Protein AF-0000000065976090 (afdb_homodimer)

Foldseek 3Di:
DDDDDFDLDLVVQVVQLVPQPLNVLQQQFDDDPLFAEFQLLPFNTFGVLLVVLLVQLVVLCVPPPVCLCPDGPQRQVCNQLVLLQLQCQQAQHHSLFKGFAAFQLVQLLFVCLFQQDADDLQHAEEEAPQADVSNVVSNQVSSVVVVHHCVPRYHHQYDPVSQDDDLVSSLVPLDLNHAEYEYECARSFQQFGDPLLVSLVSCVVSPHAYEYECAQFRLWAGHNCVNSVHAKYKYQCRRNLVLHVRATIMMGGHLVCLPTQTSQFALQQADSVCSVVPDPDGHGDSGNSNSHHDRGPRSSHRSSVSSSVSCVVCDNVSQNVQLLVLVLSLVVNCCVLVVPQAKDWSYDPDSVTGTQKTKIFDQLQALLQVQLVVSNYHWDDDPPGITIGGQGSNNHGSSSSSVSSVSSSCCRVVVVSVVDDSDHDPHD/DDDDDFDLDLVVQVVQLVPQPLNVLQQQFDDDPLFAEFQLLPFNTFGVLLVVLLVQLVVLCVPPPVCLCPDGPQRQVCNQLVLLQLQCQQAQHHSLFKGFAAFQLVQLLFVCLFQQDADDLQHAEEEAPQADVSNVVSNQVSSVVVVHHNVPRYHHQYDPVSQDDDLVSSLVPLDLNHAEYEYECARSFQQFGDPLLVSLVSCVVSPHAYEYECAQFRLWAGHNCVNSVHAKYKYQCRRNLVLHDRATIMMGGHLVCLPTQTSQFALQQADPVCSVVPDPDGHGDSGNSNSHHDRGPRSSHRSSVSSSVSCVVCDNVSQNVQLLVLVLSLVVNCCVLVVPQAKDWSYDPDSVTGTQKTKIFDQLQALLQVQLVVSNYHWDDDPPGITIGGQGSSNHGSSSSSVSSVSSSCCRVVVVSVVDDSDHDPHD

Solvent-accessible surface area (backbone atoms only — not comparable to full-atom values): 42527 Å² total; per-residue (Å²): 122,71,77,71,76,90,58,89,47,73,66,48,24,50,52,42,45,72,50,39,88,51,55,75,48,32,77,41,41,56,69,49,84,83,48,45,76,20,31,25,75,70,34,21,54,44,29,55,50,14,51,50,35,30,53,50,52,52,46,34,40,44,66,44,42,70,50,23,42,78,35,73,97,70,25,52,74,53,39,38,54,52,50,7,37,69,45,12,72,52,42,28,45,56,44,56,21,20,22,45,40,58,29,40,45,52,40,49,43,34,52,46,52,45,64,57,70,65,52,91,70,20,53,19,36,38,40,46,68,79,57,63,34,34,61,48,34,26,51,38,25,55,36,41,52,60,75,43,56,39,89,78,30,50,44,56,43,73,47,91,77,80,51,52,76,54,68,66,58,52,59,68,65,65,46,84,35,42,38,30,35,49,40,58,39,20,41,83,66,15,14,32,43,53,65,59,50,61,52,34,50,56,32,50,74,71,72,23,53,39,31,32,38,28,46,53,27,48,72,44,41,77,42,51,36,68,79,34,62,46,46,34,35,31,21,49,27,17,13,59,41,22,15,34,68,34,14,43,4,35,39,38,36,35,71,93,53,41,86,58,69,52,28,51,31,20,54,41,7,28,24,68,90,52,48,62,68,63,52,72,66,82,54,59,25,83,37,29,50,20,64,25,29,33,68,61,40,44,52,16,42,26,15,37,58,26,29,49,51,51,47,66,73,60,33,56,67,57,42,28,53,45,27,54,51,56,50,49,50,47,52,51,43,44,58,69,71,38,63,90,70,67,61,42,76,48,38,52,84,51,70,93,29,39,46,51,44,44,19,37,31,28,94,53,17,38,9,43,44,52,38,36,42,76,71,29,31,37,54,38,44,41,81,88,28,28,35,32,39,12,62,41,49,55,67,47,50,43,48,54,50,53,51,50,51,51,50,51,42,47,34,60,76,68,48,51,25,71,83,43,64,75,55,78,60,66,78,84,119,70,79,72,76,89,58,90,47,72,68,48,24,49,52,42,44,72,48,39,89,52,55,75,48,32,76,41,42,55,69,48,86,82,49,46,74,20,31,27,75,72,33,22,56,44,29,55,49,14,51,49,35,30,53,50,54,53,47,33,39,47,67,44,41,69,50,23,41,77,35,73,98,70,26,53,74,53,40,37,54,52,49,7,37,68,46,11,71,51,43,28,44,56,42,54,20,21,20,44,39,59,29,39,47,51,41,48,42,34,52,46,51,46,64,58,70,67,51,90,70,19,53,20,37,39,40,47,68,80,56,65,32,36,61,49,34,25,53,38,24,55,35,41,52,59,75,43,56,39,90,79,31,50,44,55,43,74,47,92,78,81,51,53,74,54,66,66,60,51,58,68,63,65,46,86,36,40,38,31,36,49,41,57,37,20,40,84,66,16,13,31,42,53,63,58,49,60,53,34,50,57,32,50,74,70,72,22,54,38,32,34,38,28,45,53,26,47,72,44,42,77,43,51,35,68,80,35,62,47,47,32,36,33,22,48,27,15,13,59,41,21,16,34,70,34,14,44,3,35,40,37,35,35,71,93,53,41,84,58,70,52,27,51,31,20,54,42,7,28,23,67,89,50,47,63,69,62,52,71,67,83,54,60,24,82,36,30,50,20,64,24,30,33,68,60,40,44,53,16,41,25,15,36,59,26,28,50,52,50,48,66,72,61,31,57,68,56,41,28,55,44,27,53,51,56,50,48,51,47,51,50,42,44,58,68,70,36,62,90,69,66,63,42,77,48,37,53,80,52,70,93,29,39,46,50,42,42,18,35,30,28,96,53,18,39,9,42,43,52,39,36,42,75,71,28,31,38,56,36,45,41,81,87,29,27,35,33,40,11,62,40,49,55,65,47,50,43,49,54,49,54,50,50,52,53,50,51,41,48,35,61,75,68,48,49,25,72,82,42,65,76,54,77,61,65,79,89

Sequence (856 aa):
MYKEPFQPTYEYALECDKHDELKDFQTEFYKKEGTIYLDGNSLGLLSKRAEKSLLTLLDSWKEYGIDGWTEGEHPWFFLSEKLGELTAPLIGALPEESIVTGSTTTNIHQVIATFYEPKGIRTKILADELTFPSDIYALQSQIRLKGLDPDEHLVRVKSRDGRTLSEDDIIQAMTDDIALILLPSVLYRSGQILDMKRLTAEAHERGIHIGFDLCHSIGSIPHHFKEWDVDFAIWCNYKYLNAGPGGVAGLYVNKKHFNRLPGLSGWFSSRKDKQFDMEHTLTAADHAGAYQIGTPHILSTAPLIGSLEIFKDAGIERLREKSLHITRYMLNLIDHELKDFGFAIGNPLEDEKRGGHIYLEHAEAARICKALKANGVIPDFRAPNGVRLAPVALYNTYEEVWQSVMILKKIMKDEEYKQFENKREVVAMYKEPFQPTYEYALECDKHDELKDFQTEFYKKEGTIYLDGNSLGLLSKRAEKSLLTLLDSWKEYGIDGWTEGEHPWFFLSEKLGELTAPLIGALPEESIVTGSTTTNIHQVIATFYEPKGIRTKILADELTFPSDIYALQSQIRLKGLDPDEHLVRVKSRDGRTLSEDDIIQAMTDDIALILLPSVLYRSGQILDMKRLTAEAHERGIHIGFDLCHSIGSIPHHFKEWDVDFAIWCNYKYLNAGPGGVAGLYVNKKHFNRLPGLSGWFSSRKDKQFDMEHTLTAADHAGAYQIGTPHILSTAPLIGSLEIFKDAGIERLREKSLHITRYMLNLIDHELKDFGFAIGNPLEDEKRGGHIYLEHAEAARICKALKANGVIPDFRAPNGVRLAPVALYNTYEEVWQSVMILKKIMKDEEYKQFENKREVVA

Organism: Bacillus thuringiensis subsp. konkukian (strain 97-27) (NCBI:txid281309)

Structure (mmCIF, N/CA/C/O backbone):
data_AF-0000000065976090-model_v1
#
loop_
_entity.id
_entity.type
_entity.pdbx_description
1 polymer Kynureninase
#
loop_
_atom_site.group_PDB
_atom_site.id
_atom_site.type_symbol
_atom_site.label_atom_id
_atom_site.label_alt_id
_atom_site.label_comp_id
_atom_site.label_asym_id
_atom_site.label_entity_id
_atom_site.label_seq_id
_atom_site.pdbx_PDB_ins_code
_atom_site.Cartn_x
_atom_site.Cartn_y
_atom_site.Cartn_z
_atom_site.occupancy
_atom_site.B_iso_or_equiv
_atom_site.auth_seq_id
_atom_site.auth_comp_id
_atom_site.auth_asym_id
_atom_site.auth_atom_id
_atom_site.pdbx_PDB_model_num
ATOM 1 N N . MET A 1 1 ? -18.516 34.531 4.223 1 75.81 1 MET A N 1
ATOM 2 C CA . MET A 1 1 ? -18.156 34.281 5.621 1 75.81 1 MET A CA 1
ATOM 3 C C . MET A 1 1 ? -18.719 35.406 6.512 1 75.81 1 MET A C 1
ATOM 5 O O . MET A 1 1 ? -18.828 36.562 6.086 1 75.81 1 MET A O 1
ATOM 9 N N . TY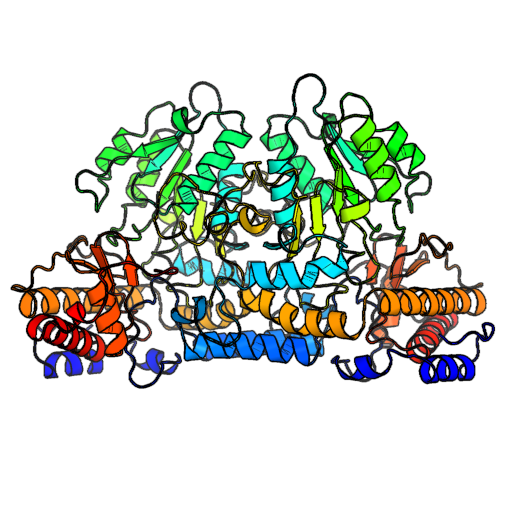R A 1 2 ? -19.156 35 7.68 1 84.44 2 TYR A N 1
ATOM 10 C CA . TYR A 1 2 ? -19.672 35.906 8.688 1 84.44 2 TYR A CA 1
ATOM 11 C C . TYR A 1 2 ? -18.641 36.969 9.047 1 84.44 2 TYR A C 1
ATOM 13 O O . TYR A 1 2 ? -17.484 36.656 9.328 1 84.44 2 TYR A O 1
ATOM 21 N N . LYS A 1 3 ? -18.938 38.312 8.977 1 89.19 3 LYS A N 1
ATOM 22 C CA . LYS A 1 3 ? -17.938 39.375 8.992 1 89.19 3 LYS A CA 1
ATOM 23 C C . LYS A 1 3 ? -18.031 40.219 10.273 1 89.19 3 LYS A C 1
ATOM 25 O O . LYS A 1 3 ? -17.203 41.094 10.516 1 89.19 3 LYS A O 1
ATOM 30 N N . GLU A 1 4 ? -18.922 39.875 11.164 1 90.69 4 GLU A N 1
ATOM 31 C CA . GLU A 1 4 ? -19.031 40.625 12.414 1 90.69 4 GLU A CA 1
ATOM 32 C C . GLU A 1 4 ? -17.781 40.438 13.273 1 90.69 4 GLU A C 1
ATOM 34 O O . GLU A 1 4 ? -17.156 39.375 13.258 1 90.69 4 GLU A O 1
ATOM 39 N N . PRO A 1 5 ? -17.5 41.469 14.008 1 94.44 5 PRO A N 1
ATOM 40 C CA . PRO A 1 5 ? -16.328 41.375 14.891 1 94.44 5 PRO A CA 1
ATOM 41 C C . PRO A 1 5 ? -16.453 40.25 15.914 1 94.44 5 PRO A C 1
ATOM 43 O O . PRO A 1 5 ? -17.547 39.969 16.422 1 94.44 5 PRO A O 1
ATOM 46 N N . PHE A 1 6 ? -15.406 39.719 16.234 1 95.44 6 PHE A N 1
ATOM 47 C CA . PHE A 1 6 ? -15.32 38.594 17.172 1 95.44 6 PHE A CA 1
ATOM 48 C C . PHE A 1 6 ? -16.016 38.969 18.484 1 95.44 6 PHE A C 1
ATOM 50 O O . PHE A 1 6 ? -15.828 40.062 19.031 1 95.44 6 PHE A O 1
ATOM 57 N N . GLN A 1 7 ? -16.812 38.125 18.953 1 97.19 7 GLN A N 1
ATOM 58 C CA . GLN A 1 7 ? -17.359 38.094 20.297 1 97.19 7 GLN A CA 1
ATOM 59 C C . GLN A 1 7 ? -17.172 36.75 20.953 1 97.19 7 GLN A C 1
ATOM 61 O O . GLN A 1 7 ? -17.312 35.719 20.297 1 97.19 7 GLN A O 1
ATOM 66 N N . PRO A 1 8 ? -16.828 36.719 22.172 1 97.69 8 PRO A N 1
ATOM 67 C CA . PRO A 1 8 ? -16.547 35.438 22.844 1 97.69 8 PRO A CA 1
ATOM 68 C C . PRO A 1 8 ? -17.812 34.719 23.297 1 97.69 8 PRO A C 1
ATOM 70 O O . PRO A 1 8 ? -17.734 33.688 23.969 1 97.69 8 PRO A O 1
ATOM 73 N N . THR A 1 9 ? -19.016 35.188 22.938 1 98.12 9 THR A N 1
ATOM 74 C CA . THR A 1 9 ? -20.266 34.688 23.484 1 98.12 9 THR A CA 1
ATOM 75 C C . THR A 1 9 ? -20.75 33.469 22.688 1 98.12 9 THR A C 1
ATOM 77 O O . THR A 1 9 ? -20.406 33.312 21.516 1 98.12 9 THR A O 1
ATOM 80 N N . TYR A 1 10 ? -21.531 32.656 23.375 1 98.38 10 TYR A N 1
ATOM 81 C CA . TYR A 1 10 ? -22.172 31.5 22.734 1 98.38 10 TYR A CA 1
ATOM 82 C C . TYR A 1 10 ? -23.031 31.938 21.562 1 98.38 10 TYR A C 1
ATOM 84 O O . TYR A 1 10 ? -23.047 31.266 20.516 1 98.38 10 TYR A O 1
ATOM 92 N N . GLU A 1 11 ? -23.719 33.031 21.641 1 98 11 GLU A N 1
ATOM 93 C CA . GLU A 1 11 ? -24.609 33.531 20.609 1 98 11 GLU A CA 1
ATOM 94 C C . GLU A 1 11 ? -23.844 33.875 19.328 1 98 11 GLU A C 1
ATOM 96 O O . GLU A 1 11 ? -24.359 33.656 18.234 1 98 11 GLU A O 1
ATOM 101 N N . TYR A 1 12 ? -22.672 34.375 19.5 1 97.81 12 TYR A N 1
ATOM 102 C CA . TYR A 1 12 ? -21.844 34.688 18.344 1 97.81 12 TYR A CA 1
ATOM 103 C C . TYR A 1 12 ? -21.484 33.406 17.562 1 97.81 12 TYR A C 1
ATOM 105 O O . TYR A 1 12 ? -21.516 33.406 16.328 1 97.81 12 TYR A O 1
ATOM 113 N N . ALA A 1 13 ? -21.094 32.375 18.281 1 98.38 13 ALA A N 1
ATOM 114 C CA . ALA A 1 13 ? -20.797 31.078 17.656 1 98.38 13 ALA A CA 1
ATOM 115 C C . ALA A 1 13 ? -21.984 30.578 16.828 1 98.38 13 ALA A C 1
ATOM 117 O O . ALA A 1 13 ? -21.812 30.141 15.688 1 98.38 13 ALA A O 1
ATOM 118 N N . LEU A 1 14 ? -23.156 30.641 17.422 1 98.25 14 LEU A N 1
ATOM 119 C CA . LEU A 1 14 ? -24.375 30.203 16.75 1 98.25 14 LEU A CA 1
ATOM 120 C C . LEU A 1 14 ? -24.625 31.031 15.492 1 98.25 14 LEU A C 1
ATOM 122 O O . LEU A 1 14 ? -25.109 30.5 14.484 1 98.25 14 LEU A O 1
ATOM 126 N N . GLU A 1 15 ? -24.359 32.375 15.602 1 97.94 15 GLU A N 1
ATOM 127 C CA . GLU A 1 15 ? -24.516 33.25 14.445 1 97.94 15 GLU A CA 1
ATOM 128 C C . GLU A 1 15 ? -23.562 32.875 13.328 1 97.94 15 GLU A C 1
ATOM 130 O O . GLU A 1 15 ? -23.922 32.906 12.148 1 97.94 15 GLU A O 1
ATOM 135 N N . CYS A 1 16 ? -22.297 32.562 13.664 1 98.25 16 CYS A N 1
ATOM 136 C CA . CYS A 1 16 ? -21.344 32.094 12.672 1 98.25 16 CYS A CA 1
ATOM 137 C C . CYS A 1 16 ? -21.828 30.828 11.984 1 98.25 16 CYS A C 1
ATOM 139 O O . CYS A 1 16 ? -21.719 30.703 10.766 1 98.25 16 CYS A O 1
ATOM 141 N N . ASP A 1 17 ? -22.359 29.906 12.766 1 98.06 17 ASP A N 1
ATOM 142 C CA . ASP A 1 17 ? -22.875 28.656 12.203 1 98.06 17 ASP A CA 1
ATOM 143 C C . ASP A 1 17 ? -24.031 28.938 11.234 1 98.06 17 ASP A C 1
ATOM 145 O O . ASP A 1 17 ? -24.141 28.266 10.203 1 98.06 17 ASP A O 1
ATOM 149 N N . LYS A 1 18 ? -24.891 29.828 11.609 1 97.44 18 LYS A N 1
ATOM 150 C CA . LYS A 1 18 ? -26.031 30.188 10.781 1 97.44 18 LYS A CA 1
ATOM 151 C C . LYS A 1 18 ? -25.594 30.688 9.414 1 97.44 18 LYS A C 1
ATOM 153 O O . LYS A 1 18 ? -26.266 30.453 8.406 1 97.44 18 LYS A O 1
ATOM 158 N N . HIS A 1 19 ? -24.484 31.359 9.344 1 97.25 19 HIS A N 1
ATOM 159 C CA . HIS A 1 19 ? -24.016 32 8.109 1 97.25 19 HIS A CA 1
ATOM 160 C C . HIS A 1 19 ? -22.969 31.141 7.418 1 97.25 19 HIS A C 1
ATOM 162 O O . HIS A 1 19 ? -22.359 31.578 6.438 1 97.25 19 HIS A O 1
ATOM 168 N N . ASP A 1 20 ? -22.672 29.984 7.973 1 97.19 20 ASP A N 1
ATOM 169 C CA . ASP A 1 20 ? -21.703 29.062 7.391 1 97.19 20 ASP A CA 1
ATOM 170 C C . ASP A 1 20 ? -22.219 28.469 6.086 1 97.19 20 ASP A C 1
ATOM 172 O O . ASP A 1 20 ? -23.141 27.641 6.102 1 97.19 20 ASP A O 1
ATOM 176 N N . GLU A 1 21 ? -21.594 28.75 4.957 1 96.12 21 GLU A N 1
ATOM 177 C CA . GLU A 1 21 ? -22.031 28.312 3.639 1 96.12 21 GLU A CA 1
ATOM 178 C C . GLU A 1 21 ? -21.766 26.812 3.445 1 96.12 21 GLU A C 1
ATOM 180 O O . GLU A 1 21 ? -22.312 26.188 2.535 1 96.12 21 GLU A O 1
ATOM 185 N N . LEU A 1 22 ? -20.922 26.188 4.27 1 97.88 22 LEU A N 1
ATOM 186 C CA . LEU A 1 22 ? -20.547 24.781 4.121 1 97.88 22 LEU A CA 1
ATOM 187 C C . LEU A 1 22 ? -21.266 23.906 5.152 1 97.88 22 LEU A C 1
ATOM 189 O O . LEU A 1 22 ? -20.969 22.719 5.277 1 97.88 22 LEU A O 1
ATOM 193 N N . LYS A 1 23 ? -22.219 24.484 5.883 1 96.38 23 LYS A N 1
ATOM 194 C CA . LYS A 1 23 ? -22.828 23.828 7.031 1 96.38 23 LYS A CA 1
ATOM 195 C C . LYS A 1 23 ? -23.5 22.516 6.617 1 96.38 23 LYS A C 1
ATOM 197 O O . LYS A 1 23 ? -23.531 21.562 7.395 1 96.38 23 LYS A O 1
ATOM 202 N N . ASP A 1 24 ? -24 22.422 5.352 1 96.38 24 ASP A N 1
ATOM 203 C CA . ASP A 1 24 ? -24.75 21.25 4.918 1 96.38 24 ASP A CA 1
ATOM 204 C C . ASP A 1 24 ? -23.859 20.031 4.812 1 96.38 24 ASP A C 1
ATOM 206 O O . ASP A 1 24 ? -24.344 18.891 4.895 1 96.38 24 ASP A O 1
ATOM 210 N N . PHE A 1 25 ? -22.562 20.172 4.648 1 98.12 25 PHE A N 1
ATOM 211 C CA . PHE A 1 25 ? -21.656 19.047 4.5 1 98.12 25 PHE A CA 1
ATOM 212 C C . PHE A 1 25 ? -21.5 18.297 5.82 1 98.12 25 PHE A C 1
ATOM 214 O O . PHE A 1 25 ? -21.062 17.156 5.84 1 98.12 25 PHE A O 1
ATOM 221 N N . GLN A 1 26 ? -21.844 18.938 6.91 1 97.31 26 GLN A N 1
ATOM 222 C CA . GLN A 1 26 ? -21.719 18.312 8.219 1 97.31 26 GLN A CA 1
ATOM 223 C C . GLN A 1 26 ? -22.516 17 8.273 1 97.31 26 GLN A C 1
ATOM 225 O O . GLN A 1 26 ? -22.078 16.031 8.883 1 97.31 26 GLN A O 1
ATOM 230 N N . THR A 1 27 ? -23.641 16.984 7.574 1 96.69 27 THR A N 1
ATOM 231 C CA . THR A 1 27 ? -24.547 15.844 7.641 1 96.69 27 THR A CA 1
ATOM 232 C C . THR A 1 27 ? -23.984 14.672 6.852 1 96.69 27 THR A C 1
ATOM 234 O O . THR A 1 27 ? -24.453 13.539 6.992 1 96.69 27 THR A O 1
ATOM 237 N N . GLU A 1 28 ? -22.922 14.906 6.098 1 97.69 28 GLU A N 1
ATOM 238 C CA . GLU A 1 28 ? -22.281 13.852 5.32 1 97.69 28 GLU A CA 1
ATOM 239 C C . GLU A 1 28 ? -21.438 12.945 6.211 1 97.69 28 GLU A C 1
ATOM 241 O O . GLU A 1 28 ? -21.141 11.812 5.836 1 97.69 28 GLU A O 1
ATOM 246 N N . PHE A 1 29 ? -21.094 13.414 7.371 1 98.69 29 PHE A N 1
ATOM 247 C CA . PHE A 1 29 ? -20.078 12.711 8.148 1 98.69 29 PHE A CA 1
ATOM 248 C C . PHE A 1 29 ? -20.688 12.039 9.367 1 98.69 29 PHE A C 1
ATOM 250 O O . PHE A 1 29 ? -21.609 12.586 9.984 1 98.69 29 PHE A O 1
ATOM 257 N N . TYR A 1 30 ? -20.172 10.883 9.664 1 98.25 30 TYR A N 1
ATOM 258 C CA . TYR A 1 30 ? -20.531 10.195 10.898 1 98.25 30 TYR A CA 1
ATOM 259 C C . TYR A 1 30 ? -19.75 10.766 12.078 1 98.25 30 TYR A C 1
ATOM 261 O O . TYR A 1 30 ? -18.516 10.758 12.086 1 98.25 30 TYR A O 1
ATOM 269 N N . LYS A 1 31 ? -20.453 11.312 13.055 1 95.06 31 LYS A N 1
ATOM 270 C CA . LYS A 1 31 ? -19.891 11.805 14.305 1 95.06 31 LYS A CA 1
ATOM 271 C C . LYS A 1 31 ? -20.5 11.086 15.5 1 95.06 31 LYS A C 1
ATOM 273 O O . LYS A 1 31 ? -21.719 10.914 15.578 1 95.06 31 LYS A O 1
ATOM 278 N N . LYS A 1 32 ? -19.672 10.602 16.297 1 94.5 32 LYS A N 1
ATOM 279 C CA . LYS A 1 32 ? -20.172 9.969 17.516 1 94.5 32 LYS A CA 1
ATOM 280 C C . LYS A 1 32 ? -20.922 10.961 18.391 1 94.5 32 LYS A C 1
ATOM 282 O O . LYS A 1 32 ? -20.453 12.078 18.625 1 94.5 32 LYS A O 1
ATOM 287 N N . GLU A 1 33 ? -22.078 10.555 18.859 1 93.62 33 GLU A N 1
ATOM 288 C CA . GLU A 1 33 ? -22.891 11.43 19.688 1 93.62 33 GLU A CA 1
ATOM 289 C C . GLU A 1 33 ? -22.125 11.859 20.938 1 93.62 33 GLU A C 1
ATOM 291 O O . GLU A 1 33 ? -21.469 11.047 21.578 1 93.62 33 GLU A O 1
ATOM 296 N N . GLY A 1 34 ? -22.234 13.125 21.234 1 94.81 34 GLY A N 1
ATOM 297 C CA . GLY A 1 34 ? -21.594 13.641 22.438 1 94.81 34 GLY A CA 1
ATOM 298 C C . GLY A 1 34 ? -20.109 13.875 22.281 1 94.81 34 GLY A C 1
ATOM 299 O O . GLY A 1 34 ? -19.406 14.148 23.25 1 94.81 34 GLY A O 1
ATOM 300 N N . THR A 1 35 ? -19.656 13.758 21.062 1 97.38 35 THR A N 1
ATOM 301 C CA . THR A 1 35 ? -18.219 13.93 20.844 1 97.38 35 THR A CA 1
ATOM 302 C C . THR A 1 35 ? -17.953 15.109 19.906 1 97.38 35 THR A C 1
ATOM 304 O O . THR A 1 35 ? -18.703 15.328 18.953 1 97.38 35 THR A O 1
ATOM 307 N N . ILE A 1 36 ? -16.984 15.938 20.203 1 98.62 36 ILE A N 1
ATOM 308 C CA . ILE A 1 36 ? -16.438 16.953 19.312 1 98.62 36 ILE A CA 1
ATOM 309 C C . ILE A 1 36 ? -15.078 16.484 18.781 1 98.62 36 ILE A C 1
ATOM 311 O O . ILE A 1 36 ? -14.117 16.344 19.531 1 98.62 36 ILE A O 1
ATOM 315 N N . TYR A 1 37 ? -15.016 16.234 17.469 1 98.69 37 TYR A N 1
ATOM 316 C CA . TYR A 1 37 ? -13.836 15.648 16.844 1 98.69 37 TYR A CA 1
ATOM 317 C C . TYR A 1 37 ? -12.938 16.734 16.266 1 98.69 37 TYR A C 1
ATOM 319 O O . TYR A 1 37 ? -13.242 17.297 15.211 1 98.69 37 TYR A O 1
ATOM 327 N N . LEU A 1 38 ? -11.789 17 16.891 1 98.75 38 LEU A N 1
ATOM 328 C CA . LEU A 1 38 ? -10.852 18.016 16.453 1 98.75 38 LEU A CA 1
ATOM 329 C C . LEU A 1 38 ? -9.508 17.406 16.078 1 98.75 38 LEU A C 1
ATOM 331 O O . LEU A 1 38 ? -8.453 17.984 16.359 1 98.75 38 LEU A O 1
ATOM 335 N N . ASP A 1 39 ? -9.547 16.172 15.484 1 98.5 39 ASP A N 1
ATOM 336 C CA . ASP A 1 39 ? -8.32 15.461 15.141 1 98.5 39 ASP A CA 1
ATOM 337 C C . ASP A 1 39 ? -8.32 15.047 13.672 1 98.5 39 ASP A C 1
ATOM 339 O O . ASP A 1 39 ? -7.738 14.023 13.312 1 98.5 39 ASP A O 1
ATOM 343 N N . GLY A 1 40 ? -8.961 15.836 12.789 1 98.25 40 GLY A N 1
ATOM 344 C CA . GLY A 1 40 ? -9.008 15.562 11.359 1 98.25 40 GLY A CA 1
ATOM 345 C C . GLY A 1 40 ? -7.648 15.68 10.688 1 98.25 40 GLY A C 1
ATOM 346 O O . GLY A 1 40 ? -7.449 15.164 9.586 1 98.25 40 GLY A O 1
ATOM 347 N N . ASN A 1 41 ? -6.703 16.406 11.312 1 97.81 41 ASN A N 1
ATOM 348 C CA . ASN A 1 41 ? -5.34 16.547 10.805 1 97.81 41 ASN A CA 1
ATOM 349 C C . ASN A 1 41 ? -4.535 15.266 11.016 1 97.81 41 ASN A C 1
ATOM 351 O O . ASN A 1 41 ? -3.4 15.156 10.539 1 97.81 41 ASN A O 1
ATOM 355 N N . SER A 1 42 ? -5.098 14.289 11.719 1 97.75 42 SER A N 1
ATOM 356 C CA . SER A 1 42 ? -4.469 12.984 11.922 1 97.75 42 SER A CA 1
ATOM 357 C C . SER A 1 42 ? -5.25 11.883 11.211 1 97.75 42 SER A C 1
ATOM 359 O O . SER A 1 42 ? -4.656 11 10.586 1 97.75 42 SER A O 1
ATOM 361 N N . LEU A 1 43 ? -6.52 11.898 11.391 1 98.62 43 LEU A N 1
AT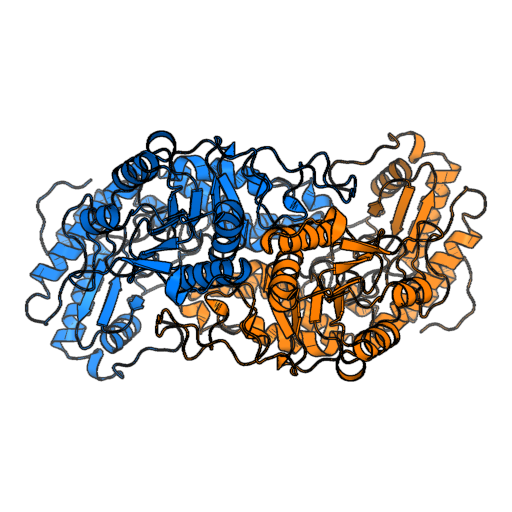OM 362 C CA . LEU A 1 43 ? -7.41 10.992 10.664 1 98.62 43 LEU A CA 1
ATOM 363 C C . LEU A 1 43 ? -8.773 11.641 10.445 1 98.62 43 LEU A C 1
ATOM 365 O O . LEU A 1 43 ? -9.43 12.062 11.398 1 98.62 43 LEU A O 1
ATOM 369 N N . GLY A 1 44 ? -9.203 11.68 9.203 1 98.69 44 GLY A N 1
ATOM 370 C CA . GLY A 1 44 ? -10.516 12.227 8.883 1 98.69 44 GLY A CA 1
ATOM 371 C C . GLY A 1 44 ? -11.656 11.289 9.242 1 98.69 44 GLY A C 1
ATOM 372 O O . GLY A 1 44 ? -11.438 10.102 9.484 1 98.69 44 GLY A O 1
ATOM 373 N N . LEU A 1 45 ? -12.852 11.852 9.273 1 98.75 45 LEU A N 1
ATOM 374 C CA . LEU A 1 45 ? -14.047 11.102 9.617 1 98.75 45 LEU A CA 1
ATOM 375 C C . LEU A 1 45 ? -14.633 10.406 8.391 1 98.75 45 LEU A C 1
ATOM 377 O O . LEU A 1 45 ? -14.438 10.875 7.266 1 98.75 45 LEU A O 1
ATOM 381 N N . LEU A 1 46 ? -15.297 9.312 8.602 1 98.88 46 LEU A N 1
ATOM 382 C CA . LEU A 1 46 ? -16.016 8.609 7.539 1 98.88 46 LEU A CA 1
ATOM 383 C C . LEU A 1 46 ? -17.219 9.414 7.07 1 98.88 46 LEU A C 1
ATOM 385 O O . LEU A 1 46 ? -18.031 9.852 7.883 1 98.88 46 LEU A O 1
ATOM 389 N N . SER A 1 47 ? -17.344 9.695 5.82 1 98.88 47 SER A N 1
ATOM 390 C CA . SER A 1 47 ? -18.531 10.305 5.242 1 98.88 47 SER A CA 1
ATOM 391 C C . SER A 1 47 ? -19.453 9.258 4.637 1 98.88 47 SER A C 1
ATOM 393 O O . SER A 1 47 ? -19.031 8.141 4.336 1 98.88 47 SER A O 1
ATOM 395 N N . LYS A 1 48 ? -20.688 9.617 4.449 1 98.88 48 LYS A N 1
ATOM 396 C CA . LYS A 1 48 ? -21.672 8.734 3.83 1 98.88 48 LYS A CA 1
ATOM 397 C C . LYS A 1 48 ? -21.266 8.383 2.4 1 98.88 48 LYS A C 1
ATOM 399 O O . LYS A 1 48 ? -21.422 7.238 1.971 1 98.88 48 LYS A O 1
ATOM 404 N N . ARG A 1 49 ? -20.766 9.312 1.665 1 98.75 49 ARG A N 1
ATOM 405 C CA . ARG A 1 49 ? -20.359 9.062 0.287 1 98.75 49 ARG A CA 1
ATOM 406 C C . ARG A 1 49 ? -19.156 8.133 0.234 1 98.75 49 ARG A C 1
ATOM 408 O O . ARG A 1 49 ? -19.047 7.285 -0.658 1 98.75 49 ARG A O 1
ATOM 415 N N . ALA A 1 50 ? -18.141 8.328 1.142 1 98.88 50 ALA A N 1
ATOM 416 C CA . ALA A 1 50 ? -17 7.422 1.23 1 98.88 50 ALA A CA 1
ATOM 417 C C . ALA A 1 50 ? -17.453 6.004 1.561 1 98.88 50 ALA A C 1
ATOM 419 O O . ALA A 1 50 ? -16.953 5.035 0.982 1 98.88 50 ALA A O 1
ATOM 420 N N . GLU A 1 51 ? -18.359 5.883 2.521 1 98.88 51 GLU A N 1
ATOM 421 C CA . GLU A 1 51 ? -18.906 4.578 2.863 1 98.88 51 GLU A CA 1
ATOM 422 C C . GLU A 1 51 ? -19.562 3.924 1.651 1 98.88 51 GLU A C 1
ATOM 424 O O . GLU A 1 51 ? -19.328 2.748 1.371 1 98.88 51 GLU A O 1
ATOM 429 N N . LYS A 1 52 ? -20.375 4.676 0.961 1 98.88 52 LYS A N 1
ATOM 430 C CA . LYS A 1 52 ? -21.109 4.168 -0.2 1 98.88 52 LYS A CA 1
ATOM 431 C C . LYS A 1 52 ? -20.141 3.646 -1.264 1 98.88 52 LYS A C 1
ATOM 433 O O . LYS A 1 52 ? -20.359 2.576 -1.834 1 98.88 52 LYS A O 1
ATOM 438 N N . SER A 1 53 ? -19.109 4.398 -1.573 1 98.88 53 SER A N 1
ATOM 439 C CA . SER A 1 53 ? -18.172 3.984 -2.605 1 98.88 53 SER A CA 1
ATOM 440 C C . SER A 1 53 ? -17.406 2.732 -2.188 1 98.88 53 SER A C 1
ATOM 442 O O . SER A 1 53 ? -17.109 1.878 -3.021 1 98.88 53 SER A O 1
ATOM 444 N N . LEU A 1 54 ? -17.047 2.59 -0.887 1 98.88 54 LEU A N 1
ATOM 445 C CA . LEU A 1 54 ? -16.406 1.366 -0.407 1 98.88 54 LEU A CA 1
ATOM 446 C C . LEU A 1 54 ? -17.328 0.164 -0.607 1 98.88 54 LEU A C 1
ATOM 448 O O . LEU A 1 54 ? -16.891 -0.877 -1.105 1 98.88 54 LEU A O 1
ATOM 452 N N . LEU A 1 55 ? -18.578 0.313 -0.192 1 98.88 55 LEU A N 1
ATOM 453 C CA . LEU A 1 55 ? -19.531 -0.782 -0.311 1 98.88 55 LEU A CA 1
ATOM 454 C C . LEU A 1 55 ? -19.781 -1.129 -1.774 1 98.88 55 LEU A C 1
ATOM 456 O O . LEU A 1 55 ? -19.969 -2.297 -2.115 1 98.88 55 LEU A O 1
ATOM 460 N N . THR A 1 56 ? -19.766 -0.126 -2.643 1 98.88 56 THR A N 1
ATOM 461 C CA . THR A 1 56 ? -19.906 -0.354 -4.074 1 98.88 56 THR A CA 1
ATOM 462 C C . THR A 1 56 ? -18.766 -1.22 -4.602 1 98.88 56 THR A C 1
ATOM 464 O O . THR A 1 56 ? -19 -2.143 -5.387 1 98.88 56 THR A O 1
ATOM 467 N N . LEU A 1 57 ? -17.562 -0.977 -4.203 1 98.81 57 LEU A N 1
ATOM 468 C CA . LEU A 1 57 ? -16.422 -1.742 -4.707 1 98.81 57 LEU A CA 1
ATOM 469 C C . LEU A 1 57 ? -16.359 -3.121 -4.059 1 98.81 57 LEU A C 1
ATOM 471 O O . LEU A 1 57 ? -15.93 -4.09 -4.688 1 98.81 57 LEU A O 1
ATOM 475 N N . LEU A 1 58 ? -16.781 -3.195 -2.768 1 98.88 58 LEU A N 1
ATOM 476 C CA . LEU A 1 58 ? -16.938 -4.516 -2.166 1 98.88 58 LEU A CA 1
ATOM 477 C C . LEU A 1 58 ? -17.906 -5.363 -2.967 1 98.88 58 LEU A C 1
ATOM 479 O O . LEU A 1 58 ? -17.656 -6.539 -3.236 1 98.88 58 LEU A O 1
ATOM 483 N N . ASP A 1 59 ? -19.016 -4.75 -3.365 1 98.69 59 ASP A N 1
ATOM 484 C CA . ASP A 1 59 ? -20.016 -5.445 -4.168 1 98.69 59 ASP A CA 1
ATOM 485 C C . ASP A 1 59 ? -19.469 -5.816 -5.539 1 98.69 59 ASP A C 1
ATOM 487 O O . ASP A 1 59 ? -19.828 -6.852 -6.102 1 98.69 59 ASP A O 1
ATOM 491 N N . SER A 1 60 ? -18.656 -4.941 -6.098 1 98.44 60 SER A N 1
ATOM 492 C CA . SER A 1 60 ? -18.016 -5.25 -7.371 1 98.44 60 SER A CA 1
ATOM 493 C C . SER A 1 60 ? -17.172 -6.52 -7.277 1 98.44 60 SER A C 1
ATOM 495 O O . SER A 1 60 ? -17.172 -7.34 -8.195 1 98.44 60 SER A O 1
ATOM 497 N N . TRP A 1 61 ? -16.453 -6.664 -6.191 1 98.69 61 TRP A N 1
ATOM 498 C CA . TRP A 1 61 ? -15.664 -7.875 -5.973 1 98.69 61 TRP A CA 1
ATOM 499 C C . TRP A 1 61 ? -16.578 -9.094 -5.852 1 98.69 61 TRP A C 1
ATOM 501 O O . TRP A 1 61 ? -16.312 -10.141 -6.453 1 98.69 61 TRP A O 1
ATOM 511 N N . LYS A 1 62 ? -17.625 -8.898 -5.141 1 97.81 62 LYS A N 1
ATOM 512 C CA . LYS A 1 62 ? -18.594 -9.969 -4.914 1 97.81 62 LYS A CA 1
ATOM 513 C C . LYS A 1 62 ? -19.219 -10.43 -6.223 1 97.81 62 LYS A C 1
ATOM 515 O O . LYS A 1 62 ? -19.359 -11.625 -6.469 1 97.81 62 LYS A O 1
ATOM 520 N N . GLU A 1 63 ? -19.516 -9.516 -7.074 1 97.38 63 GLU A N 1
ATOM 521 C CA . GLU A 1 63 ? -20.297 -9.766 -8.273 1 97.38 63 GLU A CA 1
ATOM 522 C C . GLU A 1 63 ? -19.406 -10.195 -9.438 1 97.38 63 GLU A C 1
ATOM 524 O O . GLU A 1 63 ? -19.766 -11.094 -10.203 1 97.38 63 GLU A O 1
ATOM 529 N N . TYR A 1 64 ? -18.219 -9.617 -9.555 1 97.38 64 TYR A N 1
ATOM 530 C CA . TYR A 1 64 ? -17.5 -9.75 -10.812 1 97.38 64 TYR A CA 1
ATOM 531 C C . TYR A 1 64 ? -16.266 -10.617 -10.641 1 97.38 64 TYR A C 1
ATOM 533 O O . TYR A 1 64 ? -15.688 -11.102 -11.625 1 97.38 64 TYR A O 1
ATOM 541 N N . GLY A 1 65 ? -15.758 -10.836 -9.367 1 97.5 65 GLY A N 1
ATOM 542 C CA . GLY A 1 65 ? -14.469 -11.492 -9.203 1 97.5 65 GLY A CA 1
ATOM 543 C C . GLY A 1 65 ? -13.359 -10.828 -9.992 1 97.5 65 GLY A C 1
ATOM 544 O O . GLY A 1 65 ? -13.164 -9.617 -9.898 1 97.5 65 GLY A O 1
ATOM 545 N N . ILE A 1 66 ? -12.695 -11.586 -10.828 1 97.62 66 ILE A N 1
ATOM 546 C CA . ILE A 1 66 ? -11.539 -11.109 -11.578 1 97.62 66 ILE A CA 1
ATOM 547 C C . ILE A 1 66 ? -11.984 -10.047 -12.586 1 97.62 66 ILE A C 1
ATOM 549 O O . ILE A 1 66 ? -11.219 -9.133 -12.914 1 97.62 66 ILE A O 1
ATOM 553 N N . ASP A 1 67 ? -13.188 -10.078 -13.047 1 96.88 67 ASP A N 1
ATOM 554 C CA . ASP A 1 67 ? -13.664 -9.18 -14.094 1 96.88 67 ASP A CA 1
ATOM 555 C C . ASP A 1 67 ? -13.883 -7.77 -13.539 1 96.88 67 ASP A C 1
ATOM 557 O O . ASP A 1 67 ? -14.055 -6.82 -14.305 1 96.88 67 ASP A O 1
ATOM 561 N N . GLY A 1 68 ? -13.781 -7.621 -12.18 1 97.88 68 GLY A N 1
ATOM 562 C CA . GLY A 1 68 ? -13.875 -6.297 -11.586 1 97.88 68 GLY A CA 1
ATOM 563 C C . GLY A 1 68 ? -12.773 -5.359 -12.039 1 97.88 68 GLY A C 1
ATOM 564 O O . GLY A 1 68 ? -12.898 -4.141 -11.906 1 97.88 68 GLY A O 1
ATOM 565 N N . TRP A 1 69 ? -11.719 -5.887 -12.547 1 97.81 69 TRP A N 1
ATOM 566 C CA . TRP A 1 69 ? -10.625 -5.062 -13.047 1 97.81 69 TRP A CA 1
ATOM 567 C C . TRP A 1 69 ? -11.086 -4.199 -14.219 1 97.81 69 TRP A C 1
ATOM 569 O O . TRP A 1 69 ? -10.578 -3.092 -14.422 1 97.81 69 TRP A O 1
ATOM 579 N N . THR A 1 70 ? -12.07 -4.688 -15.016 1 97 70 THR A N 1
ATOM 580 C CA . THR A 1 70 ? -12.461 -3.938 -16.203 1 97 70 THR A CA 1
ATOM 581 C C . THR A 1 70 ? -13.969 -3.701 -16.234 1 97 70 THR A C 1
ATOM 583 O O . THR A 1 70 ? -14.477 -2.977 -17.094 1 97 70 THR A O 1
ATOM 586 N N . GLU A 1 71 ? -14.672 -4.273 -15.289 1 96.75 71 GLU A N 1
ATOM 587 C CA . GLU A 1 71 ? -16.125 -4.148 -15.266 1 96.75 71 GLU A CA 1
ATOM 588 C C . GLU A 1 71 ? -16.594 -3.395 -14.016 1 96.75 71 GLU A C 1
ATOM 590 O O . GLU A 1 71 ? -15.781 -3.092 -13.133 1 96.75 71 GLU A O 1
ATOM 595 N N . GLY A 1 72 ? -17.891 -3.049 -13.977 1 97.12 72 GLY A N 1
ATOM 596 C CA . GLY A 1 72 ? -18.484 -2.344 -12.852 1 97.12 72 GLY A CA 1
ATOM 597 C C . GLY A 1 72 ? -18.453 -0.835 -13.008 1 97.12 72 GLY A C 1
ATOM 598 O O . GLY A 1 72 ? -17.938 -0.32 -14 1 97.12 72 GLY A O 1
ATOM 599 N N . GLU A 1 73 ? -19 -0.141 -12.008 1 97.69 73 GLU A N 1
ATOM 600 C CA . GLU A 1 73 ? -19.109 1.314 -12.031 1 97.69 73 GLU A CA 1
ATOM 601 C C . GLU A 1 73 ? -17.734 1.976 -12 1 97.69 73 GLU A C 1
ATOM 603 O O . GLU A 1 73 ? -17.531 3.018 -12.625 1 97.69 73 GLU A O 1
ATOM 608 N N . HIS A 1 74 ? -16.844 1.356 -11.234 1 98.25 74 HIS A N 1
ATOM 609 C CA . HIS A 1 74 ? -15.477 1.848 -11.078 1 98.25 74 HIS A CA 1
ATOM 610 C C . HIS A 1 74 ? -14.461 0.75 -11.375 1 98.25 74 HIS A C 1
ATOM 612 O O . HIS A 1 74 ? -13.867 0.185 -10.445 1 98.25 74 HIS A O 1
ATOM 618 N N . PRO A 1 75 ? -14.172 0.478 -12.68 1 98.25 75 PRO A N 1
ATOM 619 C CA . PRO A 1 75 ? -13.172 -0.546 -12.984 1 98.25 75 PRO A CA 1
ATOM 620 C C . PRO A 1 75 ? -11.852 -0.307 -12.258 1 98.25 75 PRO A C 1
ATOM 622 O O . PRO A 1 75 ? -11.32 0.809 -12.281 1 98.25 75 PRO A O 1
ATOM 625 N N . TRP A 1 76 ? -11.391 -1.366 -11.625 1 98.56 76 TRP A N 1
ATOM 626 C CA . TRP A 1 76 ? -10.266 -1.247 -10.703 1 98.56 76 TRP A CA 1
ATOM 627 C C . TRP A 1 76 ? -8.984 -0.884 -11.453 1 98.56 76 TRP A C 1
ATOM 629 O O . TRP A 1 76 ? -8.141 -0.159 -10.93 1 98.56 76 TRP A O 1
ATOM 639 N N . PHE A 1 77 ? -8.805 -1.345 -12.688 1 97.69 77 PHE A N 1
ATOM 640 C CA . PHE A 1 77 ? -7.562 -1.273 -13.453 1 97.69 77 PHE A CA 1
ATOM 641 C C . PHE A 1 77 ? -7.188 0.176 -13.742 1 97.69 77 PHE A C 1
ATOM 643 O O . PHE A 1 77 ? -6.004 0.517 -13.789 1 97.69 77 PHE A O 1
ATOM 650 N N . PHE A 1 78 ? -8.156 1.058 -13.805 1 96.88 78 PHE A N 1
ATOM 651 C CA . PHE A 1 78 ? -7.941 2.449 -14.18 1 96.88 78 PHE A CA 1
ATOM 652 C C . PHE A 1 78 ? -8.266 3.381 -13.016 1 96.88 78 PHE A C 1
ATOM 654 O O . PHE A 1 78 ? -8.242 4.605 -13.172 1 96.88 78 PHE A O 1
ATOM 661 N N . LEU A 1 79 ? -8.562 2.83 -11.93 1 98.5 79 LEU A N 1
ATOM 662 C CA . LEU A 1 79 ? -9.117 3.6 -10.82 1 98.5 79 LEU A CA 1
ATOM 663 C C . LEU A 1 79 ? -8.102 4.605 -10.289 1 98.5 79 LEU A C 1
ATOM 665 O O . LEU A 1 79 ? -8.453 5.75 -9.992 1 98.5 79 LEU A O 1
ATOM 669 N N . SER A 1 80 ? -6.836 4.195 -10.141 1 98.56 80 SER A N 1
ATOM 670 C CA . SER A 1 80 ? -5.797 5.078 -9.625 1 98.56 80 SER A CA 1
ATOM 671 C C . SER A 1 80 ? -5.629 6.312 -10.5 1 98.56 80 SER A C 1
ATOM 673 O O . SER A 1 80 ? -5.492 7.426 -10 1 98.56 80 SER A O 1
ATOM 675 N N . GLU A 1 81 ? -5.613 6.121 -11.828 1 98.12 81 GLU A N 1
ATOM 676 C CA . GLU A 1 81 ? -5.508 7.242 -12.758 1 98.12 81 GLU A CA 1
ATOM 677 C C . GLU A 1 81 ? -6.719 8.164 -12.648 1 98.12 81 GLU A C 1
ATOM 679 O O . GLU A 1 81 ? -6.574 9.391 -12.641 1 98.12 81 GLU A O 1
ATOM 684 N N . LYS A 1 82 ? -7.891 7.566 -12.57 1 98.44 82 LYS A N 1
ATOM 685 C CA . LYS A 1 82 ? -9.117 8.359 -12.445 1 98.44 82 LYS A CA 1
ATOM 686 C C . LYS A 1 82 ? -9.086 9.211 -11.188 1 98.44 82 LYS A C 1
ATOM 688 O O . LYS A 1 82 ? -9.445 10.391 -11.219 1 98.44 82 LYS A O 1
ATOM 693 N N . LEU A 1 83 ? -8.656 8.656 -10.125 1 98.81 83 LEU A N 1
ATOM 694 C CA . LEU A 1 83 ? -8.617 9.383 -8.859 1 98.81 83 LEU A CA 1
ATOM 695 C C . LEU A 1 83 ? -7.52 10.445 -8.875 1 98.81 83 LEU A C 1
ATOM 697 O O . LEU A 1 83 ? -7.664 11.5 -8.266 1 98.81 83 LEU A O 1
ATOM 701 N N . GLY A 1 84 ? -6.363 10.102 -9.547 1 98.62 84 GLY A N 1
ATOM 702 C CA . GLY A 1 84 ? -5.371 11.141 -9.789 1 98.62 84 GLY A CA 1
ATOM 703 C C . GLY A 1 84 ? -5.941 12.359 -10.484 1 98.62 84 GLY A C 1
ATOM 704 O O . GLY A 1 84 ? -5.68 13.492 -10.07 1 98.62 84 GLY A O 1
ATOM 705 N N . GLU A 1 85 ? -6.738 12.117 -11.477 1 98.25 85 GLU A N 1
ATOM 706 C CA . GLU A 1 85 ? -7.383 13.195 -12.219 1 98.25 85 GLU A CA 1
ATOM 707 C C . GLU A 1 85 ? -8.312 14.008 -11.32 1 98.25 85 GLU A C 1
ATOM 709 O O . GLU A 1 85 ? -8.336 15.234 -11.391 1 98.25 85 GLU A O 1
ATOM 714 N N . LEU A 1 86 ? -9.031 13.344 -10.469 1 98.25 86 LEU A N 1
ATOM 715 C CA . LEU A 1 86 ? -9.992 14.008 -9.586 1 98.25 86 LEU A CA 1
ATOM 716 C C . LEU A 1 86 ? -9.266 14.789 -8.492 1 98.25 86 LEU A C 1
ATOM 718 O O . LEU A 1 86 ? -9.82 15.742 -7.945 1 98.25 86 LEU A O 1
ATOM 722 N N . THR A 1 87 ? -8.023 14.391 -8.172 1 98.56 87 THR A N 1
ATOM 723 C CA . THR A 1 87 ? -7.227 15.047 -7.141 1 98.56 87 THR A CA 1
ATOM 724 C C . THR A 1 87 ? -6.512 16.266 -7.699 1 98.56 87 THR A C 1
ATOM 726 O O . THR A 1 87 ? -6.199 17.203 -6.961 1 98.56 87 THR A O 1
ATOM 729 N N . ALA A 1 88 ? -6.27 16.328 -8.977 1 98.31 88 ALA A N 1
ATOM 730 C CA . ALA A 1 88 ? -5.414 17.312 -9.656 1 98.31 88 ALA A CA 1
ATOM 731 C C . ALA A 1 88 ? -5.844 18.734 -9.32 1 98.31 88 ALA A C 1
ATOM 733 O O . ALA A 1 88 ? -5 19.594 -9.055 1 98.31 88 ALA A O 1
ATOM 734 N N . PRO A 1 89 ? -7.168 19.047 -9.227 1 98 89 PRO A N 1
ATOM 735 C CA . PRO A 1 89 ? -7.582 20.422 -8.914 1 98 89 PRO A CA 1
ATOM 736 C C . PRO A 1 89 ? -7.191 20.844 -7.504 1 98 89 PRO A C 1
ATOM 738 O O . PRO A 1 89 ? -6.992 22.047 -7.246 1 98 89 PRO A O 1
ATOM 741 N N . LEU A 1 90 ? -7.043 19.938 -6.594 1 98.44 90 LEU A N 1
ATOM 742 C CA . LEU A 1 90 ? -6.688 20.25 -5.215 1 98.44 90 LEU A CA 1
ATOM 743 C C . LEU A 1 90 ? -5.227 20.672 -5.117 1 98.44 90 LEU A C 1
ATOM 745 O O . LEU A 1 90 ? -4.844 21.391 -4.184 1 98.44 90 LEU A O 1
ATOM 749 N N . ILE A 1 91 ? -4.367 20.25 -6.09 1 98.12 91 ILE A N 1
ATOM 750 C CA . ILE A 1 91 ? -2.945 20.562 -6 1 98.12 91 ILE A CA 1
ATOM 751 C C . ILE A 1 91 ? -2.559 21.516 -7.129 1 98.12 91 ILE A C 1
ATOM 753 O O . ILE A 1 91 ? -1.387 21.875 -7.27 1 98.12 91 ILE A O 1
ATOM 757 N N . GLY A 1 92 ? -3.566 21.984 -7.938 1 98.12 92 GLY A N 1
ATOM 758 C CA . GLY A 1 92 ? -3.295 22.906 -9.023 1 98.12 92 GLY A CA 1
ATOM 759 C C . GLY A 1 92 ? -2.367 22.328 -10.078 1 98.12 92 GLY A C 1
ATOM 760 O O . GLY A 1 92 ? -1.4 22.984 -10.484 1 98.12 92 GLY A O 1
ATOM 761 N N . ALA A 1 93 ? -2.598 21.078 -10.477 1 98.25 93 ALA A N 1
ATOM 762 C CA . ALA A 1 93 ? -1.753 20.359 -11.422 1 98.25 93 ALA A CA 1
ATOM 763 C C . ALA A 1 93 ? -2.572 19.828 -12.602 1 98.25 93 ALA A C 1
ATOM 765 O O . ALA A 1 93 ? -3.801 19.938 -12.602 1 98.25 93 ALA A O 1
ATOM 766 N N . LEU A 1 94 ? -1.911 19.344 -13.688 1 98.19 94 LEU A N 1
ATOM 767 C CA . LEU A 1 94 ? -2.568 18.641 -14.773 1 98.19 94 LEU A CA 1
ATOM 768 C C . LEU A 1 94 ? -3.01 17.25 -14.32 1 98.19 94 LEU A C 1
ATOM 770 O O . LEU A 1 94 ? -2.371 16.641 -13.461 1 98.19 94 LEU A O 1
ATOM 774 N N . PRO A 1 95 ? -4.109 16.75 -14.898 1 98.06 95 PRO A N 1
ATOM 775 C CA . PRO A 1 95 ? -4.594 15.422 -14.523 1 98.06 95 PRO A CA 1
ATOM 776 C C . PRO A 1 95 ? -3.52 14.344 -14.664 1 98.06 95 PRO A C 1
ATOM 778 O O . PRO A 1 95 ? -3.436 13.445 -13.828 1 98.06 95 PRO A O 1
ATOM 781 N N . GLU A 1 96 ? -2.637 14.422 -15.633 1 98.12 96 GLU A N 1
ATOM 782 C CA . GLU A 1 96 ? -1.64 13.398 -15.93 1 98.12 96 GLU A CA 1
ATOM 783 C C . GLU A 1 96 ? -0.494 13.438 -14.922 1 98.12 96 GLU A C 1
ATOM 785 O O . GLU A 1 96 ? 0.295 12.492 -14.836 1 98.12 96 GLU A O 1
ATOM 790 N N . GLU A 1 97 ? -0.431 14.477 -14.109 1 98.81 97 GLU A N 1
ATOM 791 C CA . GLU A 1 97 ? 0.715 14.688 -13.234 1 98.81 97 GLU A CA 1
ATOM 792 C C . GLU A 1 97 ? 0.464 14.086 -11.852 1 98.81 97 GLU A C 1
ATOM 794 O O . GLU A 1 97 ? 1.356 14.078 -11 1 98.81 97 GLU A O 1
ATOM 799 N N . SER A 1 98 ? -0.729 13.578 -11.633 1 98.62 98 SER A N 1
ATOM 800 C CA . SER A 1 98 ? -1.086 13.062 -10.32 1 98.62 98 SER A CA 1
ATOM 801 C C . SER A 1 98 ? -1.558 11.617 -10.406 1 98.62 98 SER A C 1
ATOM 803 O O . SER A 1 98 ? -2.201 11.219 -11.383 1 98.62 98 SER A O 1
ATOM 805 N N . ILE A 1 99 ? -1.196 10.828 -9.383 1 98.81 99 ILE A N 1
ATOM 806 C CA . ILE A 1 99 ? -1.599 9.43 -9.312 1 98.81 99 ILE A CA 1
ATOM 807 C C . ILE A 1 99 ? -1.83 9.031 -7.863 1 98.81 99 ILE A C 1
ATOM 809 O O . ILE A 1 99 ? -1.169 9.539 -6.957 1 98.81 99 ILE A O 1
ATOM 813 N N . VAL A 1 100 ? -2.883 8.25 -7.59 1 98.75 100 VAL A N 1
ATOM 814 C CA . VAL A 1 100 ? -3.137 7.66 -6.277 1 98.75 100 VAL A CA 1
ATOM 815 C C . VAL A 1 100 ? -2.463 6.293 -6.188 1 98.75 100 VAL A C 1
ATOM 817 O O . VAL A 1 100 ? -2.77 5.391 -6.969 1 98.75 100 VAL A O 1
ATOM 820 N N . THR A 1 101 ? -1.48 6.168 -5.246 1 98.5 101 THR A N 1
ATOM 821 C CA . THR A 1 101 ? -0.702 4.938 -5.168 1 98.5 101 THR A CA 1
ATOM 822 C C . THR A 1 101 ? 0.058 4.863 -3.846 1 98.5 101 THR A C 1
ATOM 824 O O . THR A 1 101 ? 0.356 5.891 -3.234 1 98.5 101 THR A O 1
ATOM 827 N N . GLY A 1 102 ? 0.232 3.684 -3.295 1 98 102 GLY A N 1
ATOM 828 C CA . GLY A 1 102 ? 1.14 3.41 -2.191 1 98 102 GLY A CA 1
ATOM 829 C C . GLY A 1 102 ? 0.748 4.117 -0.909 1 98 102 GLY A C 1
ATOM 830 O O . GLY A 1 102 ? -0.383 4.59 -0.774 1 98 102 GLY A O 1
ATOM 831 N N . SER A 1 103 ? 1.61 4.078 0.068 1 98.38 103 SER A N 1
ATOM 832 C CA . SER A 1 103 ? 1.569 4.922 1.259 1 98.38 103 SER A CA 1
ATOM 833 C C . SER A 1 103 ? 2.441 6.164 1.088 1 98.38 103 SER A C 1
ATOM 835 O O . SER A 1 103 ? 3.236 6.242 0.15 1 98.38 103 SER A O 1
ATOM 837 N N . THR A 1 104 ? 2.275 7.082 1.923 1 98.69 104 THR A N 1
ATOM 838 C CA . THR A 1 104 ? 3.078 8.297 1.82 1 98.69 104 THR A CA 1
ATOM 839 C C . THR A 1 104 ? 4.566 7.965 1.864 1 98.69 104 THR A C 1
ATOM 841 O O . THR A 1 104 ? 5.34 8.438 1.026 1 98.69 104 THR A O 1
ATOM 844 N N . THR A 1 105 ? 5 7.16 2.828 1 98.81 105 THR A N 1
ATOM 845 C CA . THR A 1 105 ? 6.418 6.855 2.992 1 98.81 105 THR A CA 1
ATOM 846 C C . THR A 1 105 ? 6.945 6.074 1.791 1 98.81 105 THR A C 1
ATOM 848 O O . THR A 1 105 ? 8.07 6.301 1.345 1 98.81 105 THR A O 1
ATOM 851 N N . THR A 1 106 ? 6.176 5.113 1.283 1 98.75 106 THR A N 1
ATOM 852 C CA . THR A 1 106 ? 6.57 4.402 0.072 1 98.75 106 THR A CA 1
ATOM 853 C C . THR A 1 106 ? 6.742 5.375 -1.093 1 98.75 106 THR A C 1
ATOM 855 O O . THR A 1 106 ? 7.664 5.23 -1.897 1 98.75 106 THR A O 1
ATOM 858 N N . ASN A 1 107 ? 5.848 6.328 -1.177 1 98.88 107 ASN A N 1
ATOM 859 C CA . ASN A 1 107 ? 5.938 7.32 -2.242 1 98.88 107 ASN A CA 1
ATOM 860 C C . ASN A 1 107 ? 7.145 8.234 -2.062 1 98.88 107 ASN A C 1
ATOM 862 O O . ASN A 1 107 ? 7.742 8.68 -3.043 1 98.88 107 ASN A O 1
ATOM 866 N N . ILE A 1 108 ? 7.543 8.516 -0.778 1 98.94 108 ILE A N 1
ATOM 867 C CA . ILE A 1 108 ? 8.781 9.25 -0.548 1 98.94 108 ILE A CA 1
ATOM 868 C C . ILE A 1 108 ? 9.961 8.461 -1.115 1 98.94 108 ILE A C 1
ATOM 870 O O . ILE A 1 108 ? 10.789 9.008 -1.843 1 98.94 108 ILE A O 1
ATOM 874 N N . HIS A 1 109 ? 10.023 7.18 -0.773 1 98.94 109 HIS A N 1
ATOM 875 C CA . HIS A 1 109 ? 11.07 6.344 -1.337 1 98.94 109 HIS A CA 1
ATOM 876 C C . HIS A 1 109 ? 11.062 6.402 -2.859 1 98.94 109 HIS A C 1
ATOM 878 O O . HIS A 1 109 ? 12.125 6.492 -3.486 1 98.94 109 HIS A O 1
ATOM 884 N N . GLN A 1 110 ? 9.898 6.32 -3.533 1 98.88 110 GLN A N 1
ATOM 885 C CA . GLN A 1 110 ? 9.758 6.312 -4.984 1 98.88 110 GLN A CA 1
ATOM 886 C C . GLN A 1 110 ? 10.328 7.586 -5.602 1 98.88 110 GLN A C 1
ATOM 888 O O . GLN A 1 110 ? 11.125 7.523 -6.543 1 98.88 110 GLN A O 1
ATOM 893 N N . VAL A 1 111 ? 9.953 8.734 -5.062 1 98.81 111 VAL A N 1
ATOM 894 C CA . VAL A 1 111 ? 10.367 9.992 -5.688 1 98.81 111 VAL A CA 1
ATOM 895 C C . VAL A 1 111 ? 11.836 10.258 -5.375 1 98.81 111 VAL A C 1
ATOM 897 O O . VAL A 1 111 ? 12.562 10.789 -6.215 1 98.81 111 VAL A O 1
ATOM 900 N N . ILE A 1 112 ? 12.32 9.922 -4.176 1 98.88 112 ILE A N 1
ATOM 901 C CA . ILE A 1 112 ? 13.727 10.148 -3.867 1 98.88 112 ILE A CA 1
ATOM 902 C C . ILE A 1 112 ? 14.594 9.203 -4.695 1 98.88 112 ILE A C 1
ATOM 904 O O . ILE A 1 112 ? 15.625 9.617 -5.238 1 98.88 112 ILE A O 1
ATOM 908 N N . ALA A 1 113 ? 14.172 7.926 -4.793 1 98.81 113 ALA A N 1
ATOM 909 C CA . ALA A 1 113 ? 14.898 6.98 -5.633 1 98.81 113 ALA A CA 1
ATOM 910 C C . ALA A 1 113 ? 14.977 7.473 -7.074 1 98.81 113 ALA A C 1
ATOM 912 O O . ALA A 1 113 ? 15.953 7.199 -7.777 1 98.81 113 ALA A O 1
ATOM 913 N N . THR A 1 114 ? 13.984 8.18 -7.523 1 98.62 114 THR A N 1
ATOM 914 C CA . THR A 1 114 ? 13.875 8.641 -8.906 1 98.62 114 THR A CA 1
ATOM 915 C C . THR A 1 114 ? 14.711 9.898 -9.125 1 98.62 114 THR A C 1
ATOM 917 O O . THR A 1 114 ? 15.406 10.023 -10.133 1 98.62 114 THR A O 1
ATOM 920 N N . PHE A 1 115 ? 14.711 10.852 -8.18 1 98.69 115 PHE A N 1
ATOM 921 C CA . PHE A 1 115 ? 15.211 12.195 -8.43 1 98.69 115 PHE A CA 1
ATOM 922 C C . PHE A 1 115 ? 16.594 12.383 -7.82 1 98.69 115 PHE A C 1
ATOM 924 O O . PHE A 1 115 ? 17.344 13.273 -8.234 1 98.69 115 PHE A O 1
ATOM 931 N N . TYR A 1 116 ? 16.953 11.594 -6.785 1 98.62 116 TYR A N 1
ATOM 932 C CA . TYR A 1 116 ? 18.234 11.75 -6.121 1 98.62 116 TYR A CA 1
ATOM 933 C C . TYR A 1 116 ? 19.344 11.047 -6.902 1 98.62 116 TYR A C 1
ATOM 935 O O . TYR A 1 116 ? 19.453 9.82 -6.855 1 98.62 116 TYR A O 1
ATOM 943 N N . GLU A 1 117 ? 20.094 11.797 -7.57 1 96.62 117 GLU A N 1
ATOM 944 C CA . GLU A 1 117 ? 21.203 11.336 -8.391 1 96.62 117 GLU A CA 1
ATOM 945 C C . GLU A 1 117 ? 22.5 12.039 -8.016 1 96.62 117 GLU A C 1
ATOM 947 O O . GLU A 1 117 ? 22.984 12.898 -8.758 1 96.62 117 GLU A O 1
ATOM 952 N N . PRO A 1 118 ? 23.062 11.602 -6.949 1 97.31 118 PRO A N 1
ATOM 953 C CA . PRO A 1 118 ? 24.312 12.258 -6.512 1 97.31 118 PRO A CA 1
ATOM 954 C C . PRO A 1 118 ? 25.438 12.125 -7.527 1 97.31 118 PRO A C 1
ATOM 956 O O . PRO A 1 118 ? 25.641 11.039 -8.086 1 97.31 118 PRO A O 1
ATOM 959 N N . LYS A 1 119 ? 26.078 13.18 -7.762 1 95.5 119 LYS A N 1
ATOM 960 C CA . LYS A 1 119 ? 27.203 13.25 -8.703 1 95.5 119 LYS A CA 1
ATOM 961 C C . LYS A 1 119 ? 28.203 14.328 -8.289 1 95.5 119 LYS A C 1
ATOM 963 O O . LYS A 1 119 ? 27.812 15.461 -7.977 1 95.5 119 LYS A O 1
ATOM 968 N N . GLY A 1 120 ? 29.5 14.016 -8.383 1 96.69 120 GLY A N 1
ATOM 969 C CA . GLY A 1 120 ? 30.5 14.977 -7.977 1 96.69 120 GLY A CA 1
ATOM 970 C C . GLY A 1 120 ? 30.312 15.477 -6.555 1 96.69 120 GLY A C 1
ATOM 971 O O . GLY A 1 120 ? 30.188 14.68 -5.625 1 96.69 120 GLY A O 1
ATOM 972 N N . ILE A 1 121 ? 30.25 16.797 -6.414 1 97.31 121 ILE A N 1
ATOM 973 C CA . ILE A 1 121 ? 30.125 17.375 -5.082 1 97.31 121 ILE A CA 1
ATOM 974 C C . ILE A 1 121 ? 28.641 17.453 -4.691 1 97.31 121 ILE A C 1
ATOM 976 O O . ILE A 1 121 ? 28.312 17.641 -3.518 1 97.31 121 ILE A O 1
ATOM 980 N N . ARG A 1 122 ? 27.766 17.344 -5.652 1 98.25 122 ARG A N 1
ATOM 981 C CA . ARG A 1 122 ? 26.328 17.469 -5.418 1 98.25 122 ARG A CA 1
ATOM 982 C C . ARG A 1 122 ? 25.734 16.156 -4.926 1 98.25 122 ARG A C 1
ATOM 984 O O . ARG A 1 122 ? 25.125 15.422 -5.703 1 98.25 122 ARG A O 1
ATOM 991 N N . THR A 1 123 ? 25.844 15.969 -3.584 1 98.62 123 THR A N 1
ATOM 992 C CA . THR A 1 123 ? 25.484 14.648 -3.076 1 98.62 123 THR A CA 1
ATOM 993 C C . THR A 1 123 ? 24.516 14.758 -1.904 1 98.62 123 THR A C 1
ATOM 995 O O . THR A 1 123 ? 23.969 13.75 -1.44 1 98.62 123 THR A O 1
ATOM 998 N N . LYS A 1 124 ? 24.219 15.938 -1.439 1 98.88 124 LYS A N 1
ATOM 999 C CA . LYS A 1 124 ? 23.469 16.078 -0.196 1 98.88 124 LYS A CA 1
ATOM 1000 C C . LYS A 1 124 ? 21.984 16.281 -0.473 1 98.88 124 LYS A C 1
ATOM 1002 O O . LYS A 1 124 ? 21.609 16.844 -1.508 1 98.88 124 LYS A O 1
ATOM 1007 N N . ILE A 1 125 ? 21.172 15.789 0.371 1 98.94 125 ILE A N 1
ATOM 1008 C CA . ILE A 1 125 ? 19.734 16.078 0.383 1 98.94 125 ILE A CA 1
ATOM 1009 C C . ILE A 1 125 ? 19.422 17.078 1.496 1 98.94 125 ILE A C 1
ATOM 1011 O O . ILE A 1 125 ? 19.938 16.953 2.611 1 98.94 125 ILE A O 1
ATOM 1015 N N . LEU A 1 126 ? 18.656 18.078 1.184 1 98.94 126 LEU A N 1
ATOM 1016 C CA . LEU A 1 126 ? 18.266 19.094 2.152 1 98.94 126 LEU A CA 1
ATOM 1017 C C . LEU A 1 126 ? 16.844 18.859 2.643 1 98.94 126 LEU A C 1
ATOM 1019 O O . LEU A 1 126 ? 15.914 18.719 1.837 1 98.94 126 LEU A O 1
ATOM 1023 N N . ALA A 1 127 ? 16.641 18.703 3.922 1 98.88 127 ALA A N 1
ATOM 1024 C CA . ALA A 1 127 ? 15.383 18.641 4.656 1 98.88 127 ALA A CA 1
ATOM 1025 C C . ALA A 1 127 ? 15.367 19.625 5.82 1 98.88 127 ALA A C 1
ATOM 1027 O O . ALA A 1 127 ? 15.953 20.703 5.734 1 98.88 127 ALA A O 1
ATOM 1028 N N . ASP A 1 128 ? 14.555 19.359 6.848 1 98.69 128 ASP A N 1
ATOM 1029 C CA . ASP A 1 128 ? 14.516 20.25 8 1 98.69 128 ASP A CA 1
ATOM 1030 C C . ASP A 1 128 ? 14.438 19.469 9.305 1 98.69 128 ASP A C 1
ATOM 1032 O O . ASP A 1 128 ? 14.086 18.281 9.305 1 98.69 128 ASP A O 1
ATOM 1036 N N . GLU A 1 129 ? 14.758 20.062 10.367 1 97.56 129 GLU A N 1
ATOM 1037 C CA . GLU A 1 129 ? 14.891 19.344 11.633 1 97.56 129 GLU A CA 1
ATOM 1038 C C . GLU A 1 129 ? 13.531 19.141 12.297 1 97.56 129 GLU A C 1
ATOM 1040 O O . GLU A 1 129 ? 13.406 18.391 13.258 1 97.56 129 GLU A O 1
ATOM 1045 N N . LEU A 1 130 ? 12.5 19.797 11.711 1 97.25 130 LEU A N 1
ATOM 1046 C CA . LEU A 1 130 ? 11.195 19.75 12.359 1 97.25 130 LEU A CA 1
ATOM 1047 C C . LEU A 1 130 ? 10.266 18.781 11.641 1 97.25 130 LEU A C 1
ATOM 1049 O O . LEU A 1 130 ? 9.18 18.484 12.133 1 97.25 130 LEU A O 1
ATOM 1053 N N . THR A 1 131 ? 10.727 18.25 10.477 1 97.12 131 THR A N 1
ATOM 1054 C CA . THR A 1 131 ? 9.844 17.469 9.625 1 97.12 131 THR A CA 1
ATOM 1055 C C . THR A 1 131 ? 9.5 16.125 10.289 1 97.12 131 THR A C 1
ATOM 1057 O O . THR A 1 131 ? 10.156 15.727 11.258 1 97.12 131 THR A O 1
ATOM 1060 N N . PHE A 1 132 ? 8.375 15.555 9.906 1 96.81 132 PHE A N 1
ATOM 1061 C CA . PHE A 1 132 ? 7.914 14.273 10.414 1 96.81 132 PHE A CA 1
ATOM 1062 C C . PHE A 1 132 ? 8.977 13.195 10.219 1 96.81 132 PHE A C 1
ATOM 1064 O O . PHE A 1 132 ? 9.586 13.109 9.148 1 96.81 132 PHE A O 1
ATOM 1071 N N . PRO A 1 133 ? 9.25 12.297 11.188 1 97.12 133 PRO A N 1
ATOM 1072 C CA . PRO A 1 133 ? 10.375 11.359 11.18 1 97.12 133 PRO A CA 1
ATOM 1073 C C . PRO A 1 133 ? 10.391 10.453 9.953 1 97.12 133 PRO A C 1
ATOM 1075 O O . PRO A 1 133 ? 11.453 10.086 9.461 1 97.12 133 PRO A O 1
ATOM 1078 N N . SER A 1 134 ? 9.25 10.055 9.492 1 97.81 134 SER A N 1
ATOM 1079 C CA . SER A 1 134 ? 9.195 9.133 8.359 1 97.81 134 SER A CA 1
ATOM 1080 C C . SER A 1 134 ? 9.969 9.68 7.168 1 97.81 134 SER A C 1
ATOM 1082 O O . SER A 1 134 ? 10.609 8.922 6.434 1 97.81 134 SER A O 1
ATOM 1084 N N . ASP A 1 135 ? 9.844 11.023 6.914 1 98.69 135 ASP A N 1
ATOM 1085 C CA . ASP A 1 135 ? 10.586 11.641 5.82 1 98.69 135 ASP A CA 1
ATOM 1086 C C . ASP A 1 135 ? 12.086 11.445 5.992 1 98.69 135 ASP A C 1
ATOM 1088 O O . ASP A 1 135 ? 12.781 11.086 5.039 1 98.69 135 ASP A O 1
ATOM 1092 N N . ILE A 1 136 ? 12.539 11.633 7.199 1 98.69 136 ILE A N 1
ATOM 1093 C CA . ILE A 1 136 ? 13.961 11.539 7.512 1 98.69 136 ILE A CA 1
ATOM 1094 C C . ILE A 1 136 ? 14.438 10.094 7.352 1 98.69 136 ILE A C 1
ATOM 1096 O O . ILE A 1 136 ? 15.492 9.844 6.777 1 98.69 136 ILE A O 1
ATOM 1100 N N . TYR A 1 137 ? 13.664 9.125 7.867 1 98.56 137 TYR A N 1
ATOM 1101 C CA . TYR A 1 137 ? 14.031 7.719 7.727 1 98.56 137 TYR A CA 1
ATOM 1102 C C . TYR A 1 137 ? 14.172 7.336 6.258 1 98.56 137 TYR A C 1
ATOM 1104 O O . TYR A 1 137 ? 15.125 6.645 5.883 1 98.56 137 TYR A O 1
ATOM 1112 N N . ALA A 1 138 ? 13.227 7.746 5.438 1 98.81 138 ALA A N 1
ATOM 1113 C CA . ALA A 1 138 ? 13.25 7.422 4.016 1 98.81 138 ALA A CA 1
ATOM 1114 C C . ALA A 1 138 ? 14.469 8.039 3.334 1 98.81 138 ALA A C 1
ATOM 1116 O O . ALA A 1 138 ? 15.133 7.391 2.523 1 98.81 138 ALA A O 1
ATOM 1117 N N . LEU A 1 139 ? 14.734 9.328 3.643 1 98.88 139 LEU A N 1
ATOM 1118 C CA . LEU A 1 139 ? 15.891 10 3.057 1 98.88 139 LEU A CA 1
ATOM 1119 C C . LEU A 1 139 ? 17.188 9.297 3.443 1 98.88 139 LEU A C 1
ATOM 1121 O O . LEU A 1 139 ? 18.062 9.086 2.598 1 98.88 139 LEU A O 1
ATOM 1125 N N . GLN A 1 140 ? 17.297 8.953 4.703 1 98.75 140 GLN A N 1
ATOM 1126 C CA . GLN A 1 140 ? 18.469 8.242 5.176 1 98.75 140 GLN A CA 1
ATOM 1127 C C . GLN A 1 140 ? 18.656 6.918 4.445 1 98.75 140 GLN A C 1
ATOM 1129 O O . GLN A 1 140 ? 19.766 6.578 4.035 1 98.75 140 GLN A O 1
ATOM 1134 N N . SER A 1 141 ? 17.609 6.176 4.285 1 98.5 141 SER A N 1
ATOM 1135 C CA . SER A 1 141 ? 17.656 4.902 3.576 1 98.5 141 SER A CA 1
ATOM 1136 C C . SER A 1 141 ? 18.156 5.086 2.146 1 98.5 141 SER A C 1
ATOM 1138 O O . SER A 1 141 ? 19.016 4.336 1.684 1 98.5 141 SER A O 1
ATOM 1140 N N . GLN A 1 142 ? 17.594 6.062 1.471 1 98.69 142 GLN A N 1
ATOM 1141 C CA . GLN A 1 142 ? 17.938 6.285 0.067 1 98.69 142 GLN A CA 1
ATOM 1142 C C . GLN A 1 142 ? 19.391 6.734 -0.088 1 98.69 142 GLN A C 1
ATOM 1144 O O . GLN A 1 142 ? 20.047 6.375 -1.061 1 98.69 142 GLN A O 1
ATOM 1149 N N . ILE A 1 143 ? 19.875 7.547 0.842 1 98.56 143 ILE A N 1
ATOM 1150 C CA . ILE A 1 143 ? 21.266 7.949 0.841 1 98.56 143 ILE A CA 1
ATOM 1151 C C . ILE A 1 143 ? 22.156 6.719 1.015 1 98.56 143 ILE A C 1
ATOM 1153 O O . ILE A 1 143 ? 23.125 6.539 0.276 1 98.56 143 ILE A O 1
ATOM 1157 N N . ARG A 1 144 ? 21.797 5.824 1.96 1 97.75 144 ARG A N 1
ATOM 1158 C CA . ARG A 1 144 ? 22.562 4.605 2.207 1 97.75 144 ARG A CA 1
ATOM 1159 C C . ARG A 1 144 ? 22.578 3.707 0.975 1 97.75 144 ARG A C 1
ATOM 1161 O O . ARG A 1 144 ? 23.594 3.074 0.671 1 97.75 144 ARG A O 1
ATOM 1168 N N . LEU A 1 145 ? 21.469 3.629 0.287 1 97 145 LEU A N 1
ATOM 1169 C CA . LEU A 1 145 ? 21.344 2.764 -0.882 1 97 145 LEU A CA 1
ATOM 1170 C C . LEU A 1 145 ? 22.281 3.215 -1.993 1 97 145 LEU A C 1
ATOM 1172 O O . LEU A 1 145 ? 22.656 2.422 -2.863 1 97 145 LEU A O 1
ATOM 1176 N N . LYS A 1 146 ? 22.672 4.453 -1.968 1 96.06 146 LYS A N 1
ATOM 1177 C CA . LYS A 1 146 ? 23.609 4.977 -2.951 1 96.06 146 LYS A CA 1
ATOM 1178 C C . LYS A 1 146 ? 25.047 4.836 -2.463 1 96.06 146 LYS A C 1
ATOM 1180 O O . LYS A 1 146 ? 25.969 5.34 -3.098 1 96.06 146 LYS A O 1
ATOM 1185 N N . GLY A 1 147 ? 25.219 4.207 -1.299 1 95.56 147 GLY A N 1
ATOM 1186 C CA . GLY A 1 147 ? 26.547 3.971 -0.754 1 95.56 147 GLY A CA 1
ATOM 1187 C C . GLY A 1 147 ? 27.109 5.164 -0.006 1 95.56 147 GLY A C 1
ATOM 1188 O O . GLY A 1 147 ? 28.312 5.273 0.182 1 95.56 147 GLY A O 1
ATOM 1189 N N . LEU A 1 148 ? 26.219 6.133 0.34 1 97.81 148 LEU A N 1
ATOM 1190 C CA . LEU A 1 148 ? 26.641 7.348 1.025 1 97.81 148 LEU A CA 1
ATOM 1191 C C . LEU A 1 148 ? 26.203 7.336 2.482 1 97.81 148 LEU A C 1
ATOM 1193 O O . LEU A 1 148 ? 25.297 6.574 2.854 1 97.81 148 LEU A O 1
ATOM 1197 N N . ASP A 1 149 ? 26.812 8.125 3.346 1 98.19 149 ASP A N 1
ATOM 1198 C CA . ASP A 1 149 ? 26.531 8.211 4.777 1 98.19 149 ASP A CA 1
ATOM 1199 C C . ASP A 1 149 ? 25.516 9.312 5.07 1 98.19 149 ASP A C 1
ATOM 1201 O O . ASP A 1 149 ? 25.797 10.492 4.871 1 98.19 149 ASP A O 1
ATOM 1205 N N . PRO A 1 150 ? 24.375 8.969 5.621 1 98.25 150 PRO A N 1
ATOM 1206 C CA . PRO A 1 150 ? 23.359 9.992 5.906 1 98.25 150 PRO A CA 1
ATOM 1207 C C . PRO A 1 150 ? 23.875 11.078 6.844 1 98.25 150 PRO A C 1
ATOM 1209 O O . PRO A 1 150 ? 23.438 12.227 6.758 1 98.25 150 PRO A O 1
ATOM 1212 N N . ASP A 1 151 ? 24.766 10.789 7.754 1 97.94 151 ASP A N 1
ATOM 1213 C CA . ASP A 1 151 ? 25.312 11.773 8.688 1 97.94 151 ASP A CA 1
ATOM 1214 C C . ASP A 1 151 ? 26.062 12.875 7.945 1 97.94 151 ASP A C 1
ATOM 1216 O O . ASP A 1 151 ? 26.172 14 8.445 1 97.94 151 ASP A O 1
ATOM 1220 N N . GLU A 1 152 ? 26.531 12.547 6.762 1 98.25 152 GLU A N 1
ATOM 1221 C CA . GLU A 1 152 ? 27.312 13.5 5.977 1 98.25 152 GLU A CA 1
ATOM 1222 C C . GLU A 1 152 ? 26.469 14.102 4.855 1 98.25 152 GLU A C 1
ATOM 1224 O O . GLU A 1 152 ? 26.75 15.219 4.402 1 98.25 152 GLU A O 1
ATOM 1229 N N . HIS A 1 153 ? 25.5 13.367 4.434 1 98.75 153 HIS A N 1
ATOM 1230 C CA . HIS A 1 153 ? 24.891 13.742 3.16 1 98.75 153 HIS A CA 1
ATOM 1231 C C . HIS A 1 153 ? 23.438 14.164 3.342 1 98.75 153 HIS A C 1
ATOM 1233 O O . HIS A 1 153 ? 22.734 14.422 2.361 1 98.75 153 HIS A O 1
ATOM 1239 N N . LEU A 1 154 ? 22.922 14.227 4.57 1 98.81 154 LEU A N 1
ATOM 1240 C CA . LEU A 1 154 ? 21.609 14.781 4.887 1 98.81 154 LEU A CA 1
ATOM 1241 C C . LEU A 1 154 ? 21.75 16.078 5.691 1 98.81 154 LEU A C 1
ATOM 1243 O O . LEU A 1 154 ? 22.266 16.062 6.809 1 98.81 154 LEU A O 1
ATOM 1247 N N . VAL A 1 155 ? 21.297 17.125 5.059 1 98.81 155 VAL A N 1
ATOM 1248 C CA . VAL A 1 155 ? 21.312 18.438 5.723 1 98.81 155 VAL A CA 1
ATOM 1249 C C . VAL A 1 155 ? 19.938 18.734 6.309 1 98.81 155 VAL A C 1
ATOM 1251 O O . VAL A 1 155 ? 18.938 18.688 5.594 1 98.81 155 VAL A O 1
ATOM 1254 N N . ARG A 1 156 ? 19.828 19.016 7.559 1 98.56 156 ARG A N 1
ATOM 1255 C CA . ARG A 1 156 ? 18.594 19.422 8.227 1 98.56 156 ARG A CA 1
ATOM 1256 C C . ARG A 1 156 ? 18.672 20.859 8.695 1 98.56 156 ARG A C 1
ATOM 1258 O O . ARG A 1 156 ? 19.359 21.172 9.68 1 98.56 156 ARG A O 1
ATOM 1265 N N . VAL A 1 157 ? 17.906 21.656 7.988 1 98.81 157 VAL A N 1
ATOM 1266 C CA . VAL A 1 157 ? 17.875 23.078 8.352 1 98.81 157 VAL A CA 1
ATOM 1267 C C . VAL A 1 157 ? 17.328 23.234 9.766 1 98.81 157 VAL A C 1
ATOM 1269 O O . VAL A 1 157 ? 16.312 22.641 10.117 1 98.81 157 VAL A O 1
ATOM 1272 N N . LYS A 1 158 ? 17.953 24.062 10.562 1 98.31 158 LYS A N 1
ATOM 1273 C CA . LYS A 1 158 ? 17.578 24.25 11.969 1 98.31 158 LYS A CA 1
ATOM 1274 C C . LYS A 1 158 ? 16.422 25.234 12.109 1 98.31 158 LYS A C 1
ATOM 1276 O O . LYS A 1 158 ? 16.25 26.109 11.273 1 98.31 158 LYS A O 1
ATOM 1281 N N . SER A 1 159 ? 15.672 24.984 13.102 1 98.12 159 SER A N 1
ATOM 1282 C CA . SER A 1 159 ? 14.664 25.938 13.531 1 98.12 159 SER A CA 1
ATOM 1283 C C . SER A 1 159 ? 15.219 26.906 14.57 1 98.12 159 SER A C 1
ATOM 1285 O O . SER A 1 159 ? 16 26.5 15.438 1 98.12 159 SER A O 1
ATOM 1287 N N . ARG A 1 160 ? 14.852 28.188 14.531 1 97.38 160 ARG A N 1
ATOM 1288 C CA . ARG A 1 160 ? 15.344 29.188 15.477 1 97.38 160 ARG A CA 1
ATOM 1289 C C . ARG A 1 160 ? 14.555 29.141 16.781 1 97.38 160 ARG A C 1
ATOM 1291 O O . ARG A 1 160 ? 15.047 29.562 17.828 1 97.38 160 ARG A O 1
ATOM 1298 N N . ASP A 1 161 ? 13.344 28.609 16.703 1 95.75 161 ASP A N 1
ATOM 1299 C CA . ASP A 1 161 ? 12.469 28.672 17.875 1 95.75 161 ASP A CA 1
ATOM 1300 C C . ASP A 1 161 ? 11.906 27.297 18.219 1 95.75 161 ASP A C 1
ATOM 1302 O O . ASP A 1 161 ? 11.094 27.156 19.141 1 95.75 161 ASP A O 1
ATOM 1306 N N . GLY A 1 162 ? 12.266 26.234 17.422 1 94.75 162 GLY A N 1
ATOM 1307 C CA . GLY A 1 162 ? 11.781 24.891 17.672 1 94.75 162 GLY A CA 1
ATOM 1308 C C . GLY A 1 162 ? 10.359 24.672 17.188 1 94.75 162 GLY A C 1
ATOM 1309 O O . GLY A 1 162 ? 9.812 23.578 17.328 1 94.75 162 GLY A O 1
ATOM 1310 N N . ARG A 1 163 ? 9.742 25.672 16.5 1 95.56 163 ARG A N 1
ATOM 1311 C CA . ARG A 1 163 ? 8.344 25.594 16.094 1 95.56 163 ARG A CA 1
ATOM 1312 C C . ARG A 1 163 ? 8.195 25.828 14.594 1 95.56 163 ARG A C 1
ATOM 1314 O O . ARG A 1 163 ? 7.328 25.234 13.945 1 95.56 163 ARG A O 1
ATOM 1321 N N . THR A 1 164 ? 8.953 26.719 14.109 1 97.5 164 THR A N 1
ATOM 1322 C CA . THR A 1 164 ? 8.797 27.141 12.727 1 97.5 164 THR A CA 1
ATOM 1323 C C . THR A 1 164 ? 10.148 27.156 12.008 1 97.5 164 THR A C 1
ATOM 1325 O O . THR A 1 164 ? 11.188 26.969 12.641 1 97.5 164 THR A O 1
ATOM 1328 N N . LEU A 1 165 ? 10.062 27.281 10.711 1 98.5 165 LEU A N 1
ATOM 1329 C CA . LEU A 1 165 ? 11.258 27.375 9.867 1 98.5 165 LEU A CA 1
ATOM 1330 C C . LEU A 1 165 ? 11.312 28.719 9.156 1 98.5 165 LEU A C 1
ATOM 1332 O O . LEU A 1 165 ? 10.281 29.25 8.727 1 98.5 165 LEU A O 1
ATOM 1336 N N . SER A 1 166 ? 12.539 29.281 9.133 1 98.38 166 SER A N 1
ATOM 1337 C CA . SER A 1 166 ? 12.773 30.469 8.328 1 98.38 166 SER A CA 1
ATOM 1338 C C . SER A 1 166 ? 13.078 30.109 6.879 1 98.38 166 SER A C 1
ATOM 1340 O O . SER A 1 166 ? 14.047 29.391 6.605 1 98.38 166 SER A O 1
ATOM 1342 N N . GLU A 1 167 ? 12.289 30.609 5.922 1 98.5 167 GLU A N 1
ATOM 1343 C CA . GLU A 1 167 ? 12.562 30.344 4.512 1 98.5 167 GLU A CA 1
ATOM 1344 C C . GLU A 1 167 ? 13.93 30.891 4.105 1 98.5 167 GLU A C 1
ATOM 1346 O O . GLU A 1 167 ? 14.602 30.312 3.254 1 98.5 167 GLU A O 1
ATOM 1351 N N . ASP A 1 168 ? 14.32 32 4.664 1 98.75 168 ASP A N 1
ATOM 1352 C CA . ASP A 1 168 ? 15.641 32.531 4.383 1 98.75 168 ASP A CA 1
ATOM 1353 C C . ASP A 1 168 ? 16.734 31.562 4.789 1 98.75 168 ASP A C 1
ATOM 1355 O O . ASP A 1 168 ? 17.734 31.406 4.078 1 98.75 168 ASP A O 1
ATOM 1359 N N . ASP A 1 169 ? 16.594 30.953 5.949 1 98.81 169 ASP A N 1
ATOM 1360 C CA . ASP A 1 169 ? 17.578 29.953 6.395 1 98.81 169 ASP A CA 1
ATOM 1361 C C . ASP A 1 169 ? 17.609 28.75 5.453 1 98.81 169 ASP A C 1
ATOM 1363 O O . ASP A 1 169 ? 18.672 28.203 5.176 1 98.81 169 ASP A O 1
ATOM 1367 N N . ILE A 1 170 ? 16.438 28.312 5.004 1 98.94 170 ILE A N 1
ATOM 1368 C CA . ILE A 1 170 ? 16.359 27.203 4.051 1 98.94 170 ILE A CA 1
ATOM 1369 C C . ILE A 1 170 ? 17.109 27.578 2.771 1 98.94 170 ILE A C 1
ATOM 1371 O O . ILE A 1 170 ? 17.891 26.781 2.256 1 98.94 170 ILE A O 1
ATOM 1375 N N . ILE A 1 171 ? 16.859 28.781 2.264 1 98.88 171 ILE A N 1
ATOM 1376 C CA . ILE A 1 171 ? 17.469 29.234 1.021 1 98.88 171 ILE A CA 1
ATOM 1377 C C . ILE A 1 171 ? 18.984 29.344 1.2 1 98.88 171 ILE A C 1
ATOM 1379 O O . ILE A 1 171 ? 19.75 28.953 0.312 1 98.88 171 ILE A O 1
ATOM 1383 N N . GLN A 1 172 ? 19.422 29.844 2.332 1 98.81 172 GLN A N 1
ATOM 1384 C CA . GLN A 1 172 ? 20.844 29.938 2.619 1 98.81 172 GLN A CA 1
ATOM 1385 C C . GLN A 1 172 ? 21.5 28.562 2.639 1 98.81 172 GLN A C 1
ATOM 1387 O O . GLN A 1 172 ? 22.672 28.422 2.277 1 98.81 172 GLN A O 1
ATOM 1392 N N . ALA A 1 173 ? 20.766 27.562 2.98 1 98.81 173 ALA A N 1
ATOM 1393 C CA . ALA A 1 173 ? 21.281 26.203 3.086 1 98.81 173 ALA A CA 1
ATOM 1394 C C . ALA A 1 173 ? 21.344 25.531 1.717 1 98.81 173 ALA A C 1
ATOM 1396 O O . ALA A 1 173 ? 21.891 24.438 1.583 1 98.81 173 ALA A O 1
ATOM 1397 N N . MET A 1 174 ? 20.828 26.156 0.679 1 98.81 174 MET A N 1
ATOM 1398 C CA . MET A 1 174 ? 20.859 25.625 -0.677 1 98.81 174 MET A CA 1
ATOM 1399 C C . MET A 1 174 ? 22.234 25.828 -1.301 1 98.81 174 MET A C 1
ATOM 1401 O O . MET A 1 174 ? 22.359 26.484 -2.34 1 98.81 174 MET A O 1
ATOM 1405 N N . THR A 1 175 ? 23.219 25.188 -0.733 1 98.62 175 THR A N 1
ATOM 1406 C CA . THR A 1 175 ? 24.594 25.297 -1.203 1 98.62 175 THR A CA 1
ATOM 1407 C C . THR A 1 175 ? 24.812 24.438 -2.438 1 98.62 175 THR A C 1
ATOM 1409 O O . THR A 1 175 ? 23.922 23.672 -2.846 1 98.62 175 THR A O 1
ATOM 1412 N N . ASP A 1 176 ? 26 24.469 -3.037 1 98 176 ASP A N 1
ATOM 1413 C CA . ASP A 1 176 ? 26.312 23.844 -4.32 1 98 176 ASP A CA 1
ATOM 1414 C C . ASP A 1 176 ? 26.328 22.312 -4.203 1 98 176 ASP A C 1
ATOM 1416 O O . ASP A 1 176 ? 26.219 21.609 -5.211 1 98 176 ASP A O 1
ATOM 1420 N N . ASP A 1 177 ? 26.453 21.812 -2.982 1 98.62 177 ASP A N 1
ATOM 1421 C CA . ASP A 1 177 ? 26.562 20.359 -2.803 1 98.62 177 ASP A CA 1
ATOM 1422 C C . ASP A 1 177 ? 25.188 19.734 -2.555 1 98.62 177 ASP A C 1
ATOM 1424 O O . ASP A 1 177 ? 25.094 18.531 -2.33 1 98.62 177 ASP A O 1
ATOM 1428 N N . ILE A 1 178 ? 24.109 20.531 -2.633 1 98.88 178 ILE A N 1
ATOM 1429 C CA . ILE A 1 178 ? 22.75 20.016 -2.477 1 98.88 178 ILE A CA 1
ATOM 1430 C C . ILE A 1 178 ? 22.25 19.469 -3.812 1 98.88 178 ILE A C 1
ATOM 1432 O O . ILE A 1 178 ? 22.234 20.203 -4.812 1 98.88 178 ILE A O 1
ATOM 1436 N N . ALA A 1 179 ? 21.797 18.203 -3.768 1 98.69 179 ALA A N 1
ATOM 1437 C CA . ALA A 1 179 ? 21.328 17.531 -4.973 1 98.69 179 ALA A CA 1
ATOM 1438 C C . ALA A 1 179 ? 19.812 17.562 -5.062 1 98.69 179 ALA A C 1
ATOM 1440 O O . ALA A 1 179 ? 19.25 17.547 -6.156 1 98.69 179 ALA A O 1
ATOM 1441 N N . LEU A 1 180 ? 19.172 17.609 -3.951 1 98.88 180 LEU A N 1
ATOM 1442 C CA . LEU A 1 180 ? 17.734 17.469 -3.873 1 98.88 180 LEU A CA 1
ATOM 1443 C C . LEU A 1 180 ? 17.188 18.062 -2.574 1 98.88 180 LEU A C 1
ATOM 1445 O O . LEU A 1 180 ? 17.891 18.078 -1.558 1 98.88 180 LEU A O 1
ATOM 1449 N N . ILE A 1 181 ? 15.977 18.578 -2.621 1 98.94 181 ILE A N 1
ATOM 1450 C CA . ILE A 1 181 ? 15.32 19.125 -1.438 1 98.94 181 ILE A CA 1
ATOM 1451 C C . ILE A 1 181 ? 13.961 18.453 -1.243 1 98.94 181 ILE A C 1
ATOM 1453 O O . ILE A 1 181 ? 13.211 18.281 -2.203 1 98.94 181 ILE A O 1
ATOM 1457 N N . LEU A 1 182 ? 13.648 17.969 -0.077 1 98.94 182 LEU A N 1
ATOM 1458 C CA . LEU A 1 182 ? 12.312 17.562 0.351 1 98.94 182 LEU A CA 1
ATOM 1459 C C . LEU A 1 182 ? 11.891 18.328 1.602 1 98.94 182 LEU A C 1
ATOM 1461 O O . LEU A 1 182 ? 12.57 18.266 2.629 1 98.94 182 LEU A O 1
ATOM 1465 N N . LEU A 1 183 ? 10.781 19.047 1.555 1 98.94 183 LEU A N 1
ATOM 1466 C CA . LEU A 1 183 ? 10.273 19.844 2.666 1 98.94 183 LEU A CA 1
ATOM 1467 C C . LEU A 1 183 ? 8.781 19.609 2.875 1 98.94 183 LEU A C 1
ATOM 1469 O O . LEU A 1 183 ? 8.078 19.203 1.947 1 98.94 183 LEU A O 1
ATOM 1473 N N . PRO A 1 184 ? 8.305 19.812 4.078 1 98.69 184 PRO A N 1
ATOM 1474 C CA . PRO A 1 184 ? 6.848 19.828 4.258 1 98.69 184 PRO A CA 1
ATOM 1475 C C . PRO A 1 184 ? 6.199 21.094 3.691 1 98.69 184 PRO A C 1
ATOM 1477 O O . PRO A 1 184 ? 6.805 22.172 3.719 1 98.69 184 PRO A O 1
ATOM 1480 N N . SER A 1 185 ? 4.984 20.953 3.154 1 98.75 185 SER A N 1
ATOM 1481 C CA . SER A 1 185 ? 4.199 22.125 2.809 1 98.75 185 SER A CA 1
ATOM 1482 C C . SER A 1 185 ? 3.688 22.844 4.055 1 98.75 185 SER A C 1
ATOM 1484 O O . SER A 1 185 ? 3.719 24.078 4.133 1 98.75 185 SER A O 1
ATOM 1486 N N . VAL A 1 186 ? 3.23 22.031 4.988 1 98.75 186 VAL A N 1
ATOM 1487 C CA . VAL A 1 186 ? 2.783 22.484 6.301 1 98.75 186 VAL A CA 1
ATOM 1488 C C . VAL A 1 186 ? 3.475 21.688 7.391 1 98.75 186 VAL A C 1
ATOM 1490 O O . VAL A 1 186 ? 3.506 20.453 7.332 1 98.75 186 VAL A O 1
ATOM 1493 N N . LEU A 1 187 ? 4.121 22.391 8.336 1 98.38 187 LEU A N 1
ATOM 1494 C CA . LEU A 1 187 ? 4.715 21.688 9.477 1 98.38 187 LEU A CA 1
ATOM 1495 C C . LEU A 1 187 ? 3.637 21.047 10.344 1 98.38 187 LEU A C 1
ATOM 1497 O O . LEU A 1 187 ? 2.686 21.719 10.75 1 98.38 187 LEU A O 1
ATOM 1501 N N . TYR A 1 188 ? 3.82 19.766 10.672 1 96.69 188 TYR A N 1
ATOM 1502 C CA . TYR A 1 188 ? 2.764 19 11.32 1 96.69 188 TYR A CA 1
ATOM 1503 C C . TYR A 1 188 ? 2.518 19.5 12.742 1 96.69 188 TYR A C 1
ATOM 1505 O O . TYR A 1 188 ? 1.408 19.375 13.266 1 96.69 188 TYR A O 1
ATOM 1513 N N . ARG A 1 189 ? 3.508 20.094 13.383 1 95.38 189 ARG A N 1
ATOM 1514 C CA . ARG A 1 189 ? 3.344 20.578 14.75 1 95.38 189 ARG A CA 1
ATOM 1515 C C . ARG A 1 189 ? 2.793 22 14.766 1 95.38 189 ARG A C 1
ATOM 1517 O O . ARG A 1 189 ? 1.644 22.219 15.148 1 95.38 189 ARG A O 1
ATOM 1524 N N . SER A 1 190 ? 3.438 22.953 14.117 1 96.94 190 SER A N 1
ATOM 1525 C CA . SER A 1 190 ? 3.129 24.375 14.258 1 96.94 190 SER A CA 1
ATOM 1526 C C . SER A 1 190 ? 2.059 24.797 13.258 1 96.94 190 SER A C 1
ATOM 1528 O O . SER A 1 190 ? 1.479 25.875 13.391 1 96.94 190 SER A O 1
ATOM 1530 N N . GLY A 1 191 ? 1.846 23.969 12.258 1 97.81 191 GLY A N 1
ATOM 1531 C CA . GLY A 1 191 ? 0.872 24.344 11.25 1 97.81 191 GLY A CA 1
ATOM 1532 C C . GLY A 1 191 ? 1.385 25.406 10.297 1 97.81 191 GLY A C 1
ATOM 1533 O O . GLY A 1 191 ? 0.639 25.906 9.445 1 97.81 191 GLY A O 1
ATOM 1534 N N . GLN A 1 192 ? 2.691 25.75 10.344 1 98.69 192 GLN A N 1
ATOM 1535 C CA . GLN A 1 192 ? 3.266 26.75 9.453 1 98.69 192 GLN A CA 1
ATOM 1536 C C . GLN A 1 192 ? 3.197 26.297 7.996 1 98.69 192 GLN A C 1
ATOM 1538 O O . GLN A 1 192 ? 3.559 25.172 7.68 1 98.69 192 GLN A O 1
ATOM 1543 N N . ILE A 1 193 ? 2.732 27.141 7.137 1 98.75 193 ILE A N 1
ATOM 1544 C CA . ILE A 1 193 ? 2.832 26.938 5.695 1 98.75 193 ILE A CA 1
ATOM 1545 C C . ILE A 1 193 ? 4.164 27.484 5.188 1 98.75 193 ILE A C 1
ATOM 1547 O O . ILE A 1 193 ? 4.523 28.625 5.465 1 98.75 193 ILE A O 1
ATOM 1551 N N . LEU A 1 194 ? 4.922 26.688 4.531 1 98.75 194 LEU A N 1
ATOM 1552 C CA . LEU A 1 194 ? 6.121 27.188 3.863 1 98.75 194 LEU A CA 1
ATOM 1553 C C . LEU A 1 194 ? 5.777 27.812 2.518 1 98.75 194 LEU A C 1
ATOM 1555 O O . LEU A 1 194 ? 4.828 27.391 1.855 1 98.75 194 LEU A O 1
ATOM 1559 N N . ASP A 1 195 ? 6.523 28.859 2.117 1 98.56 195 ASP A N 1
ATOM 1560 C CA . ASP A 1 195 ? 6.352 29.5 0.819 1 98.56 195 ASP A CA 1
ATOM 1561 C C . ASP A 1 195 ? 6.883 28.625 -0.307 1 98.56 195 ASP A C 1
ATOM 1563 O O . ASP A 1 195 ? 7.992 28.844 -0.799 1 98.56 195 ASP A O 1
ATOM 1567 N N . MET A 1 196 ? 6.082 27.734 -0.812 1 98.81 196 MET A N 1
ATOM 1568 C CA . MET A 1 196 ? 6.488 26.719 -1.784 1 98.81 196 MET A CA 1
ATOM 1569 C C . MET A 1 196 ? 6.902 27.375 -3.102 1 98.81 196 MET A C 1
ATOM 1571 O O . MET A 1 196 ? 7.844 26.922 -3.754 1 98.81 196 MET A O 1
ATOM 1575 N N . LYS A 1 197 ? 6.168 28.422 -3.492 1 98.69 197 LYS A N 1
ATOM 1576 C CA . LYS A 1 197 ? 6.512 29.141 -4.711 1 98.69 197 LYS A CA 1
ATOM 1577 C C . LYS A 1 197 ? 7.922 29.719 -4.633 1 98.69 197 LYS A C 1
ATOM 1579 O O . LYS A 1 197 ? 8.742 29.484 -5.523 1 98.69 197 LYS A O 1
ATOM 1584 N N . ARG A 1 198 ? 8.203 30.438 -3.562 1 98.81 198 ARG A N 1
ATOM 1585 C CA . ARG A 1 198 ? 9.5 31.078 -3.373 1 98.81 198 ARG A CA 1
ATOM 1586 C C . ARG A 1 198 ? 10.617 30.047 -3.264 1 98.81 198 ARG A C 1
ATOM 1588 O O . ARG A 1 198 ? 11.664 30.188 -3.895 1 98.81 198 ARG A O 1
ATOM 1595 N N . LEU A 1 199 ? 10.414 29.016 -2.484 1 98.94 199 LEU A N 1
ATOM 1596 C CA . LEU A 1 199 ? 11.43 27.984 -2.266 1 98.94 199 LEU A CA 1
ATOM 1597 C C . LEU A 1 199 ? 11.734 27.234 -3.561 1 98.94 199 LEU A C 1
ATOM 1599 O O . LEU A 1 199 ? 12.891 26.906 -3.83 1 98.94 199 LEU A O 1
ATOM 1603 N N . THR A 1 200 ? 10.703 26.938 -4.348 1 98.94 200 THR A N 1
ATOM 1604 C CA . THR A 1 200 ? 10.891 26.25 -5.621 1 98.94 200 THR A CA 1
ATOM 1605 C C . THR A 1 200 ? 11.719 27.109 -6.578 1 98.94 200 THR A C 1
ATOM 1607 O O . THR A 1 200 ? 12.656 26.609 -7.211 1 98.94 200 THR A O 1
ATOM 1610 N N . ALA A 1 201 ? 11.375 28.391 -6.695 1 98.88 201 ALA A N 1
ATOM 1611 C CA . ALA A 1 201 ? 12.117 29.297 -7.566 1 98.88 201 ALA A CA 1
ATOM 1612 C C . ALA A 1 201 ? 13.586 29.375 -7.16 1 98.88 201 ALA A C 1
ATOM 1614 O O . ALA A 1 201 ? 14.477 29.328 -8.016 1 98.88 201 ALA A O 1
ATOM 1615 N N . GLU A 1 202 ? 13.875 29.516 -5.887 1 98.88 202 GLU A N 1
ATOM 1616 C CA . GLU A 1 202 ? 15.234 29.609 -5.375 1 98.88 202 GLU A CA 1
ATOM 1617 C C . GLU A 1 202 ? 16.016 28.312 -5.641 1 98.88 202 GLU A C 1
ATOM 1619 O O . GLU A 1 202 ? 17.203 28.359 -5.98 1 98.88 202 GLU A O 1
ATOM 1624 N N . ALA A 1 203 ? 15.375 27.172 -5.434 1 98.88 203 ALA A N 1
ATOM 1625 C CA . ALA A 1 203 ? 16.016 25.891 -5.719 1 98.88 203 ALA A CA 1
ATOM 1626 C C . ALA A 1 203 ? 16.375 25.766 -7.195 1 98.88 203 ALA A C 1
ATOM 1628 O O . ALA A 1 203 ? 17.5 25.391 -7.539 1 98.88 203 ALA A O 1
ATOM 1629 N N . HIS A 1 204 ? 15.438 26.109 -8.078 1 98.75 204 HIS A N 1
ATOM 1630 C CA . HIS A 1 204 ? 15.625 26 -9.516 1 98.75 204 HIS A CA 1
ATOM 1631 C C . HIS A 1 204 ? 16.734 26.922 -10 1 98.75 204 HIS A C 1
ATOM 1633 O O . HIS A 1 204 ? 17.5 26.562 -10.906 1 98.75 204 HIS A O 1
ATOM 1639 N N . GLU A 1 205 ? 16.797 28.094 -9.414 1 98.5 205 GLU A N 1
ATOM 1640 C CA . GLU A 1 205 ? 17.875 29.016 -9.75 1 98.5 205 GLU A CA 1
ATOM 1641 C C . GLU A 1 205 ? 19.234 28.375 -9.508 1 98.5 205 GLU A C 1
ATOM 1643 O O . GLU A 1 205 ? 20.219 28.719 -10.172 1 98.5 205 GLU A O 1
ATOM 1648 N N . ARG A 1 206 ? 19.312 27.5 -8.664 1 98.44 206 ARG A N 1
ATOM 1649 C CA . ARG A 1 206 ? 20.562 26.844 -8.266 1 98.44 206 ARG A CA 1
ATOM 1650 C C . ARG A 1 206 ? 20.672 25.453 -8.883 1 98.44 206 ARG A C 1
ATOM 1652 O O . ARG A 1 206 ? 21.578 24.703 -8.539 1 98.44 206 ARG A O 1
ATOM 1659 N N . GLY A 1 207 ? 19.688 25.047 -9.719 1 98 207 GLY A N 1
ATOM 1660 C CA . GLY A 1 207 ? 19.703 23.75 -10.383 1 98 207 GLY A CA 1
ATOM 1661 C C . GLY A 1 207 ? 19.344 22.609 -9.461 1 98 207 GLY A C 1
ATOM 1662 O O . GLY A 1 207 ? 19.781 21.469 -9.672 1 98 207 GLY A O 1
ATOM 1663 N N . ILE A 1 208 ? 18.641 22.828 -8.391 1 98.75 208 ILE A N 1
ATOM 1664 C CA . ILE A 1 208 ? 18.266 21.812 -7.406 1 98.75 208 ILE A CA 1
ATOM 1665 C C . ILE A 1 208 ? 16.812 21.406 -7.605 1 98.75 208 ILE A C 1
ATOM 1667 O O . ILE A 1 208 ? 15.93 22.266 -7.688 1 98.75 208 ILE A O 1
ATOM 1671 N N . HIS A 1 209 ? 16.5 20.078 -7.762 1 98.69 209 HIS A N 1
ATOM 1672 C CA . HIS A 1 209 ? 15.125 19.609 -7.738 1 98.69 209 HIS A CA 1
ATOM 1673 C C . HIS A 1 209 ? 14.523 19.734 -6.34 1 98.69 209 HIS A C 1
ATOM 1675 O O . HIS A 1 209 ? 15.219 19.531 -5.344 1 98.69 209 HIS A O 1
ATOM 1681 N N . ILE A 1 210 ? 13.289 20.062 -6.25 1 98.88 210 ILE A N 1
ATOM 1682 C CA . ILE A 1 210 ? 12.641 20.266 -4.961 1 98.88 210 ILE A CA 1
ATOM 1683 C C . ILE A 1 210 ? 11.242 19.656 -4.977 1 98.88 210 ILE A C 1
ATOM 1685 O O . ILE A 1 210 ? 10.531 19.734 -5.98 1 98.88 210 ILE A O 1
ATOM 1689 N N . GLY A 1 211 ? 10.867 18.953 -3.922 1 98.81 211 GLY A N 1
ATOM 1690 C CA . GLY A 1 211 ? 9.539 18.406 -3.715 1 98.81 211 GLY A CA 1
ATOM 1691 C C . GLY A 1 211 ? 8.984 18.688 -2.332 1 98.81 211 GLY A C 1
ATOM 1692 O O . GLY A 1 211 ? 9.695 19.188 -1.464 1 98.81 211 GLY A O 1
ATOM 1693 N N . PHE A 1 212 ? 7.695 18.359 -2.143 1 98.94 212 PHE A N 1
ATOM 1694 C CA . PHE A 1 212 ? 7.027 18.719 -0.899 1 98.94 212 PHE A CA 1
ATOM 1695 C C . PHE A 1 212 ? 6.148 17.578 -0.407 1 98.94 212 PHE A C 1
ATOM 1697 O O . PHE A 1 212 ? 5.543 16.859 -1.209 1 98.94 212 PHE A O 1
ATOM 1704 N N . ASP A 1 213 ? 6.094 17.406 0.886 1 98.94 213 ASP A N 1
ATOM 1705 C CA . ASP A 1 213 ? 5.133 16.562 1.587 1 98.94 213 ASP A CA 1
ATOM 1706 C C . ASP A 1 213 ? 3.873 17.344 1.95 1 98.94 213 ASP A C 1
ATOM 1708 O O . ASP A 1 213 ? 3.906 18.219 2.822 1 98.94 213 ASP A O 1
ATOM 1712 N N . LEU A 1 214 ? 2.719 16.922 1.358 1 98.94 214 LEU A N 1
ATOM 1713 C CA . LEU A 1 214 ? 1.49 17.703 1.483 1 98.94 214 LEU A CA 1
ATOM 1714 C C . LEU A 1 214 ? 0.55 17.062 2.504 1 98.94 214 LEU A C 1
ATOM 1716 O O . LEU A 1 214 ? -0.643 17.375 2.531 1 98.94 214 LEU A O 1
ATOM 1720 N N . CYS A 1 215 ? 0.987 16.203 3.357 1 98.75 215 CYS A N 1
ATOM 1721 C CA . CYS A 1 215 ? 0.123 15.414 4.23 1 98.75 215 CYS A CA 1
ATOM 1722 C C . CYS A 1 215 ? -0.743 16.328 5.102 1 98.75 215 CYS A C 1
ATOM 1724 O O . CYS A 1 215 ? -1.876 15.969 5.434 1 98.75 215 CYS A O 1
ATOM 1726 N N . HIS A 1 216 ? -0.242 17.516 5.445 1 98.62 216 HIS A N 1
ATOM 1727 C CA . HIS A 1 216 ? -1.017 18.391 6.312 1 98.62 216 HIS A CA 1
ATOM 1728 C C . HIS A 1 216 ? -1.576 19.578 5.531 1 98.62 216 HIS A C 1
ATOM 1730 O O . HIS A 1 216 ? -2.113 20.516 6.125 1 98.62 216 HIS A O 1
ATOM 1736 N N . SER A 1 217 ? -1.444 19.594 4.219 1 98.62 217 SER A N 1
ATOM 1737 C CA . SER A 1 217 ? -1.945 20.734 3.451 1 98.62 217 SER A CA 1
ATOM 1738 C C . SER A 1 217 ? -3.025 20.297 2.467 1 98.62 217 SER A C 1
ATOM 1740 O O . SER A 1 217 ? -3.982 21.031 2.221 1 98.62 217 SER A O 1
ATOM 1742 N N . ILE A 1 218 ? -2.908 19.109 1.867 1 98.81 218 ILE A N 1
ATOM 1743 C CA . ILE A 1 218 ? -3.887 18.703 0.869 1 98.81 218 ILE A CA 1
ATOM 1744 C C . ILE A 1 218 ? -5.27 18.609 1.507 1 98.81 218 ILE A C 1
ATOM 1746 O O . ILE A 1 218 ? -5.418 18.109 2.619 1 98.81 218 ILE A O 1
ATOM 1750 N N . GLY A 1 219 ? -6.234 19.172 0.844 1 98.44 219 GLY A N 1
ATOM 1751 C CA . GLY A 1 219 ? -7.598 19.172 1.346 1 98.44 219 GLY A CA 1
ATOM 1752 C C . GLY A 1 219 ? -7.863 20.281 2.344 1 98.44 219 GLY A C 1
ATOM 1753 O O . GLY A 1 219 ? -9.016 20.547 2.691 1 98.44 219 GLY A O 1
ATOM 1754 N N . SER A 1 220 ? -6.766 20.969 2.83 1 98.06 220 SER A N 1
ATOM 1755 C CA . SER A 1 220 ? -6.922 22.031 3.812 1 98.06 220 SER A CA 1
ATOM 1756 C C . SER A 1 220 ? -6.57 23.391 3.213 1 98.06 220 SER A C 1
ATOM 1758 O O . SER A 1 220 ? -7.105 24.422 3.635 1 98.06 220 SER A O 1
ATOM 1760 N N . ILE A 1 221 ? -5.598 23.453 2.311 1 98.38 221 ILE A N 1
ATOM 1761 C CA . ILE A 1 221 ? -5.227 24.688 1.632 1 98.38 221 ILE A CA 1
ATOM 1762 C C . ILE A 1 221 ? -5.121 24.438 0.129 1 98.38 221 ILE A C 1
ATOM 1764 O O . ILE A 1 221 ? -4.906 23.297 -0.307 1 98.38 221 ILE A O 1
ATOM 1768 N N . PRO A 1 222 ? -5.293 25.5 -0.668 1 98.06 222 PRO A N 1
ATOM 1769 C CA . PRO A 1 222 ? -5.066 25.344 -2.107 1 98.06 222 PRO A CA 1
ATOM 1770 C C . PRO A 1 222 ? -3.584 25.25 -2.463 1 98.06 222 PRO A C 1
ATOM 1772 O O . PRO A 1 222 ? -2.734 25.75 -1.72 1 98.06 222 PRO A O 1
ATOM 1775 N N . HIS A 1 223 ? -3.248 24.578 -3.523 1 98.69 223 HIS A N 1
ATOM 1776 C CA . HIS A 1 223 ? -1.922 24.516 -4.129 1 98.69 223 HIS A CA 1
ATOM 1777 C C . HIS A 1 223 ? -1.966 24.922 -5.598 1 98.69 223 HIS A C 1
ATOM 1779 O O . HIS A 1 223 ? -3.006 24.797 -6.246 1 98.69 223 HIS A O 1
ATOM 1785 N N . HIS A 1 224 ? -0.858 25.484 -6.094 1 98.38 224 HIS A N 1
ATOM 1786 C CA . HIS A 1 224 ? -0.766 25.938 -7.48 1 98.38 224 HIS A CA 1
ATOM 1787 C C . HIS A 1 224 ? 0.504 25.422 -8.148 1 98.38 224 HIS A C 1
ATOM 1789 O O . HIS A 1 224 ? 1.319 26.203 -8.633 1 98.38 224 HIS A O 1
ATOM 1795 N N . PHE A 1 225 ? 0.58 24.109 -8.266 1 98.38 225 PHE A N 1
ATOM 1796 C CA . PHE A 1 225 ? 1.818 23.469 -8.711 1 98.38 225 PHE A CA 1
ATOM 1797 C C . PHE A 1 225 ? 2.113 23.812 -10.164 1 98.38 225 PHE A C 1
ATOM 1799 O O . PHE A 1 225 ? 3.277 23.875 -10.562 1 98.38 225 PHE A O 1
ATOM 1806 N N . LYS A 1 226 ? 1.078 24.031 -11.008 1 95.75 226 LYS A N 1
ATOM 1807 C CA . LYS A 1 226 ? 1.295 24.469 -12.375 1 95.75 226 LYS A CA 1
ATOM 1808 C C . LYS A 1 226 ? 2.062 25.797 -12.406 1 95.75 226 LYS A C 1
ATOM 1810 O O . LYS A 1 226 ? 2.918 26 -13.273 1 95.75 226 LYS A O 1
ATOM 1815 N N . GLU A 1 227 ? 1.722 26.656 -11.492 1 97.56 227 GLU A N 1
ATOM 1816 C CA . GLU A 1 227 ? 2.33 27.969 -11.422 1 97.56 227 GLU A CA 1
ATOM 1817 C C . GLU A 1 227 ? 3.672 27.922 -10.695 1 97.56 227 GLU A C 1
ATOM 1819 O O . GLU A 1 227 ? 4.605 28.641 -11.055 1 97.56 227 GLU A O 1
ATOM 1824 N N . TRP A 1 228 ? 3.795 27.109 -9.703 1 98.5 228 TRP A N 1
ATOM 1825 C CA . TRP A 1 228 ? 4.957 27.109 -8.82 1 98.5 228 TRP A CA 1
ATOM 1826 C C . TRP A 1 228 ? 6.086 26.266 -9.406 1 98.5 228 TRP A C 1
ATOM 1828 O O . TRP A 1 228 ? 7.238 26.391 -8.984 1 98.5 228 TRP A O 1
ATOM 1838 N N . ASP A 1 229 ? 5.785 25.359 -10.305 1 98.25 229 ASP A N 1
ATOM 1839 C CA . ASP A 1 229 ? 6.742 24.531 -11.039 1 98.25 229 ASP A CA 1
ATOM 1840 C C . ASP A 1 229 ? 7.469 23.562 -10.102 1 98.25 229 ASP A C 1
ATOM 1842 O O . ASP A 1 229 ? 8.672 23.344 -10.242 1 98.25 229 ASP A O 1
ATOM 1846 N N . VAL A 1 230 ? 6.758 23.109 -9.109 1 98.62 230 VAL A N 1
ATOM 1847 C CA . VAL A 1 230 ? 7.266 22.109 -8.172 1 98.62 230 VAL A CA 1
ATOM 1848 C C . VAL A 1 230 ? 7.633 20.828 -8.93 1 98.62 230 VAL A C 1
ATOM 1850 O O . VAL A 1 230 ? 6.973 20.469 -9.906 1 98.62 230 VAL A O 1
ATOM 1853 N N . ASP A 1 231 ? 8.703 20.109 -8.523 1 98.88 231 ASP A N 1
ATOM 1854 C CA . ASP A 1 231 ? 9.172 18.938 -9.258 1 98.88 231 ASP A CA 1
ATOM 1855 C C . ASP A 1 231 ? 8.344 17.703 -8.922 1 98.88 231 ASP A C 1
ATOM 1857 O O . ASP A 1 231 ? 7.988 16.922 -9.812 1 98.88 231 ASP A O 1
ATOM 1861 N N . PHE A 1 232 ? 8.094 17.5 -7.668 1 98.94 232 PHE A N 1
ATOM 1862 C CA . PHE A 1 232 ? 7.316 16.344 -7.215 1 98.94 232 PHE A CA 1
ATOM 1863 C C . PHE A 1 232 ? 6.676 16.625 -5.863 1 98.94 232 PHE A C 1
ATOM 1865 O O . PHE A 1 232 ? 7.031 17.594 -5.191 1 98.94 232 PHE A O 1
ATOM 1872 N N . ALA A 1 233 ? 5.703 15.852 -5.477 1 98.94 233 ALA A N 1
ATOM 1873 C CA . ALA A 1 233 ? 5.062 15.93 -4.164 1 98.94 233 ALA A CA 1
ATOM 1874 C C . ALA A 1 233 ? 4.414 14.602 -3.791 1 98.94 233 ALA A C 1
ATOM 1876 O O . ALA A 1 233 ? 4.164 13.758 -4.656 1 98.94 233 ALA A O 1
ATOM 1877 N N . ILE A 1 234 ? 4.238 14.398 -2.547 1 98.94 234 ILE A N 1
ATOM 1878 C CA . ILE A 1 234 ? 3.529 13.234 -2.016 1 98.94 234 ILE A CA 1
ATOM 1879 C C . ILE A 1 234 ? 2.566 13.68 -0.916 1 98.94 234 ILE A C 1
ATOM 1881 O O . ILE A 1 234 ? 2.736 14.75 -0.329 1 98.94 234 ILE A O 1
ATOM 1885 N N . TRP A 1 235 ? 1.554 12.875 -0.645 1 98.88 235 TRP A N 1
ATOM 1886 C CA . TRP A 1 235 ? 0.646 13.188 0.451 1 98.88 235 TRP A CA 1
ATOM 1887 C C . TRP A 1 235 ? -0.151 11.961 0.875 1 98.88 235 TRP A C 1
ATOM 1889 O O . TRP A 1 235 ? -0.181 10.961 0.161 1 98.88 235 TRP A O 1
ATOM 1899 N N . CYS A 1 236 ? -0.716 11.953 2.072 1 98.69 236 CYS A N 1
ATOM 1900 C CA . CYS A 1 236 ? -1.696 10.969 2.506 1 98.69 236 CYS A CA 1
ATOM 1901 C C . CYS A 1 236 ? -3.117 11.461 2.256 1 98.69 236 CYS A C 1
ATOM 1903 O O . CYS A 1 236 ? -3.373 12.664 2.273 1 98.69 236 CYS A O 1
ATOM 1905 N N . ASN A 1 237 ? -4.02 10.586 2.082 1 98.81 237 ASN A N 1
ATOM 1906 C CA . ASN A 1 237 ? -5.406 10.961 1.829 1 98.81 237 ASN A CA 1
ATOM 1907 C C . ASN A 1 237 ? -6.281 10.734 3.061 1 98.81 237 ASN A C 1
ATOM 1909 O O . ASN A 1 237 ? -7.461 11.094 3.064 1 98.81 237 ASN A O 1
ATOM 1913 N N . TYR A 1 238 ? -5.715 10.227 4.156 1 98.5 238 TYR A N 1
ATOM 1914 C CA . TYR A 1 238 ? -6.57 9.789 5.254 1 98.5 238 TYR A CA 1
ATOM 1915 C C . TYR A 1 238 ? -6.773 10.898 6.273 1 98.5 238 TYR A C 1
ATOM 1917 O O . TYR A 1 238 ? -7.578 10.766 7.195 1 98.5 238 TYR A O 1
ATOM 1925 N N . LYS A 1 239 ? -6.09 12.055 6.188 1 98.56 239 LYS A N 1
ATOM 1926 C CA . LYS A 1 239 ? -6.285 13.18 7.094 1 98.56 239 LYS A CA 1
ATOM 1927 C C . LYS A 1 239 ? -7.426 14.0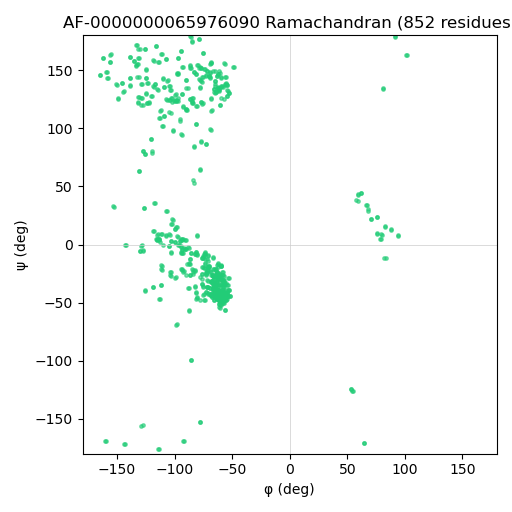78 6.621 1 98.56 239 LYS A C 1
ATOM 1929 O O . LYS A 1 239 ? -8.586 13.664 6.609 1 98.56 239 LYS A O 1
ATOM 1934 N N . TYR A 1 240 ? -7.109 15.188 5.965 1 98.56 240 TYR A N 1
ATOM 1935 C CA . TYR A 1 240 ? -8.117 16.172 5.59 1 98.56 240 TYR A CA 1
ATOM 1936 C C . TYR A 1 240 ? -9.008 15.633 4.473 1 98.56 240 TYR A C 1
ATOM 1938 O O . TYR A 1 240 ? -10.172 16.031 4.348 1 98.56 240 TYR A O 1
ATOM 1946 N N . LEU A 1 241 ? -8.531 14.625 3.697 1 98.81 241 LEU A N 1
ATOM 1947 C CA . LEU A 1 241 ? -9.305 14.117 2.574 1 98.81 241 LEU A CA 1
ATOM 1948 C C . LEU A 1 241 ? -10.203 12.953 3.012 1 98.81 241 LEU A C 1
ATOM 1950 O O . LEU A 1 241 ? -10.984 12.438 2.215 1 98.81 241 LEU A O 1
ATOM 1954 N N . ASN A 1 242 ? -10.117 12.547 4.215 1 98.75 242 ASN A N 1
ATOM 1955 C CA . ASN A 1 242 ? -11.094 11.648 4.836 1 98.75 242 ASN A CA 1
ATOM 1956 C C . ASN A 1 242 ? -11.195 10.328 4.082 1 98.75 242 ASN A C 1
ATOM 1958 O O . ASN A 1 242 ? -12.297 9.82 3.869 1 98.75 242 ASN A O 1
ATOM 1962 N N . ALA A 1 243 ? -10.062 9.75 3.672 1 98.69 243 ALA A N 1
ATOM 1963 C CA . ALA A 1 243 ? -10.125 8.547 2.846 1 98.69 243 ALA A CA 1
ATOM 1964 C C . ALA A 1 243 ? -10.008 7.289 3.699 1 98.69 243 ALA A C 1
ATOM 1966 O O . ALA A 1 243 ? -9.953 6.18 3.172 1 98.69 243 ALA A O 1
ATOM 1967 N N . GLY A 1 244 ? -9.938 7.457 5.004 1 98.5 244 GLY A N 1
ATOM 1968 C CA . GLY A 1 244 ? -9.945 6.301 5.887 1 98.5 244 GLY A CA 1
ATOM 1969 C C . GLY A 1 244 ? -8.57 5.945 6.41 1 98.5 244 GLY A C 1
ATOM 1970 O O . GLY A 1 244 ? -7.555 6.391 5.867 1 98.5 244 GLY A O 1
ATOM 1971 N N . PRO A 1 245 ? -8.492 5.113 7.512 1 98.56 245 PRO A N 1
ATOM 1972 C CA . PRO A 1 245 ? -7.207 4.762 8.117 1 98.56 245 PRO A CA 1
ATOM 1973 C C . PRO A 1 245 ? -6.277 4.031 7.152 1 98.56 245 PRO A C 1
ATOM 1975 O O . PRO A 1 245 ? -6.621 2.963 6.645 1 98.56 245 PRO A O 1
ATOM 1978 N N . GLY A 1 246 ? -5.156 4.656 6.945 1 97.88 246 GLY A N 1
ATOM 1979 C CA . GLY A 1 246 ? -4.203 4.078 6.008 1 97.88 246 GLY A CA 1
ATOM 1980 C C . GLY A 1 246 ? -4.66 4.164 4.562 1 97.88 246 GLY A C 1
ATOM 1981 O O . GLY A 1 246 ? -4.293 3.326 3.738 1 97.88 246 GLY A O 1
ATOM 1982 N N . GLY A 1 247 ? -5.559 5.082 4.215 1 98.56 247 GLY A N 1
ATOM 1983 C CA . GLY A 1 247 ? -5.93 5.27 2.824 1 98.56 247 GLY A CA 1
ATOM 1984 C C . GLY A 1 247 ? -4.734 5.391 1.897 1 98.56 247 GLY A C 1
ATOM 1985 O O . GLY A 1 247 ? -3.666 5.84 2.312 1 98.56 247 GLY A O 1
ATOM 1986 N N . VAL A 1 248 ? -4.938 5.008 0.647 1 98.81 248 VAL A N 1
ATOM 1987 C CA . VAL A 1 248 ? -3.852 5.043 -0.327 1 98.81 248 VAL A CA 1
ATOM 1988 C C . VAL A 1 248 ? -3.412 6.488 -0.558 1 98.81 248 VAL A C 1
ATOM 1990 O O . VAL A 1 248 ? -4.242 7.395 -0.619 1 98.81 248 VAL A O 1
ATOM 1993 N N . ALA A 1 249 ? -2.131 6.695 -0.698 1 98.88 249 ALA A N 1
ATOM 1994 C CA . ALA A 1 249 ? -1.521 8.023 -0.775 1 98.88 249 ALA A CA 1
ATOM 1995 C C . ALA A 1 249 ? -1.552 8.555 -2.203 1 98.88 249 ALA A C 1
ATOM 1997 O O . ALA A 1 249 ? -2.057 7.895 -3.111 1 98.88 249 ALA A O 1
ATOM 1998 N N . GLY A 1 250 ? -1.128 9.781 -2.371 1 98.88 250 GLY A N 1
ATOM 1999 C CA . GLY A 1 250 ? -1.001 10.414 -3.674 1 98.88 250 GLY A CA 1
ATOM 2000 C C . GLY A 1 250 ? 0.423 10.82 -4 1 98.88 250 GLY A C 1
ATOM 2001 O O . GLY A 1 250 ? 1.265 10.93 -3.105 1 98.88 250 GLY A O 1
ATOM 2002 N N . LEU A 1 251 ? 0.662 10.984 -5.258 1 98.88 251 LEU A N 1
ATOM 2003 C CA . LEU A 1 251 ? 1.973 11.336 -5.789 1 98.88 251 LEU A CA 1
ATOM 2004 C C . LEU A 1 251 ? 1.837 12.25 -7 1 98.88 251 LEU A C 1
ATOM 2006 O O . LEU A 1 251 ? 0.98 12.031 -7.859 1 98.88 251 LEU A O 1
ATOM 2010 N N . TYR A 1 252 ? 2.586 13.312 -6.977 1 98.88 252 TYR A N 1
ATOM 2011 C CA . TYR A 1 252 ? 2.668 14.266 -8.078 1 98.88 252 TYR A CA 1
ATOM 2012 C C . TYR A 1 252 ? 4.062 14.273 -8.688 1 98.88 252 TYR A C 1
ATOM 2014 O O . TYR A 1 252 ? 5.062 14.281 -7.969 1 98.88 252 TYR A O 1
ATOM 2022 N N . VAL A 1 253 ? 4.148 14.227 -9.969 1 98.88 253 VAL A N 1
ATOM 2023 C CA . VAL A 1 253 ? 5.375 14.469 -10.727 1 98.88 253 VAL A CA 1
ATOM 2024 C C . VAL A 1 253 ? 5.098 15.461 -11.859 1 98.88 253 VAL A C 1
ATOM 2026 O O . VAL A 1 253 ? 4.199 15.234 -12.68 1 98.88 253 VAL A O 1
ATOM 2029 N N . ASN A 1 254 ? 5.891 16.5 -11.898 1 98.81 254 ASN A N 1
ATOM 2030 C CA . ASN A 1 254 ? 5.77 17.5 -12.961 1 98.81 254 ASN A CA 1
ATOM 2031 C C . ASN A 1 254 ? 5.973 16.875 -14.336 1 98.81 254 ASN A C 1
ATOM 2033 O O . ASN A 1 254 ? 6.891 16.078 -14.531 1 98.81 254 ASN A O 1
ATOM 2037 N N . LYS A 1 255 ? 5.145 17.219 -15.289 1 98.31 255 LYS A N 1
ATOM 2038 C CA . LYS A 1 255 ? 5.168 16.656 -16.641 1 98.31 255 LYS A CA 1
ATOM 2039 C C . LYS A 1 255 ? 6.559 16.766 -17.25 1 98.31 255 LYS A C 1
ATOM 2041 O O . LYS A 1 255 ? 6.957 15.914 -18.047 1 98.31 255 LYS A O 1
ATOM 2046 N N . LYS A 1 256 ? 7.336 17.734 -16.875 1 98.19 256 LYS A N 1
ATOM 2047 C CA . LYS A 1 256 ? 8.664 17.953 -17.453 1 98.19 256 LYS A CA 1
ATOM 2048 C C . LYS A 1 256 ? 9.609 16.812 -17.078 1 98.19 256 LYS A C 1
ATOM 2050 O O . LYS A 1 256 ? 10.68 16.672 -17.672 1 98.19 256 LYS A O 1
ATOM 2055 N N . HIS A 1 257 ? 9.164 15.945 -16.109 1 98.12 257 HIS A N 1
ATOM 2056 C CA . HIS A 1 257 ? 10.016 14.852 -15.664 1 98.12 257 HIS A CA 1
ATOM 2057 C C . HIS A 1 257 ? 9.453 13.508 -16.109 1 98.12 257 HIS A C 1
ATOM 2059 O O . HIS A 1 257 ? 9.945 12.453 -15.672 1 98.12 257 HIS A O 1
ATOM 2065 N N . PHE A 1 258 ? 8.422 13.406 -16.953 1 97.25 258 PHE A N 1
ATOM 2066 C CA . PHE A 1 258 ? 7.746 12.164 -17.328 1 97.25 258 PHE A CA 1
ATOM 2067 C C . PHE A 1 258 ? 8.703 11.219 -18.031 1 97.25 258 PHE A C 1
ATOM 2069 O O . PHE A 1 258 ? 8.461 10.016 -18.109 1 97.25 258 PHE A O 1
ATOM 2076 N N . ASN A 1 259 ? 9.789 11.664 -18.5 1 94.88 259 ASN A N 1
ATOM 2077 C CA . ASN A 1 259 ? 10.727 10.836 -19.25 1 94.88 259 ASN A CA 1
ATOM 2078 C C . ASN A 1 259 ? 11.719 10.125 -18.328 1 94.88 259 ASN A C 1
ATOM 2080 O O . ASN A 1 259 ? 12.516 9.305 -18.766 1 94.88 259 ASN A O 1
ATOM 2084 N N . ARG A 1 260 ? 11.641 10.383 -17.078 1 95.69 260 ARG A N 1
ATOM 2085 C CA . ARG A 1 260 ? 12.5 9.695 -16.125 1 95.69 260 ARG A CA 1
ATOM 2086 C C . ARG A 1 260 ? 12.031 8.266 -15.883 1 95.69 260 ARG A C 1
ATOM 2088 O O . ARG A 1 260 ? 10.828 8 -15.867 1 95.69 260 ARG A O 1
ATOM 2095 N N . LEU A 1 261 ? 12.977 7.383 -15.695 1 96.06 261 LEU A N 1
ATOM 2096 C CA . LEU A 1 261 ? 12.648 6.039 -15.227 1 96.06 261 LEU A CA 1
ATOM 2097 C C . LEU A 1 261 ? 12.359 6.043 -13.734 1 96.06 261 LEU A C 1
ATOM 2099 O O . LEU A 1 261 ? 13.164 6.535 -12.938 1 96.06 261 LEU A O 1
ATOM 2103 N N . PRO A 1 262 ? 11.211 5.602 -13.344 1 97.69 262 PRO A N 1
ATOM 2104 C CA . PRO A 1 262 ? 10.938 5.547 -11.906 1 97.69 262 PRO A CA 1
ATOM 2105 C C . PRO A 1 262 ? 11.984 4.746 -11.133 1 97.69 262 PRO A C 1
ATOM 2107 O O . PRO A 1 262 ? 12.414 3.686 -11.594 1 97.69 262 PRO A O 1
ATOM 2110 N N . GLY A 1 263 ? 12.359 5.234 -10 1 98.38 263 GLY A N 1
ATOM 2111 C CA . GLY A 1 263 ? 13.406 4.605 -9.211 1 98.38 263 GLY A CA 1
ATOM 2112 C C . GLY A 1 263 ? 12.992 3.268 -8.633 1 98.38 263 GLY A C 1
ATOM 2113 O O . GLY A 1 263 ? 13.836 2.396 -8.398 1 98.38 263 GLY A O 1
ATOM 2114 N N . LEU A 1 264 ? 11.75 3.125 -8.336 1 98.75 264 LEU A N 1
ATOM 2115 C CA . LEU A 1 264 ? 11.172 1.871 -7.871 1 98.75 264 LEU A CA 1
ATOM 2116 C C . LEU A 1 264 ? 10.086 1.386 -8.828 1 98.75 264 LEU A C 1
ATOM 2118 O O . LEU A 1 264 ? 8.898 1.496 -8.531 1 98.75 264 LEU A O 1
ATOM 2122 N N . SER A 1 265 ? 10.5 0.799 -9.906 1 98.31 265 SER A N 1
ATOM 2123 C CA . SER A 1 265 ? 9.586 0.345 -10.953 1 98.31 265 SER A CA 1
ATOM 2124 C C . SER A 1 265 ? 8.883 -0.944 -10.547 1 98.31 265 SER A C 1
ATOM 2126 O O . SER A 1 265 ? 9.383 -1.697 -9.711 1 98.31 265 SER A O 1
ATOM 2128 N N . GLY A 1 266 ? 7.734 -1.123 -11.062 1 97.25 266 GLY A N 1
ATOM 2129 C CA . GLY A 1 266 ? 6.969 -2.332 -10.797 1 97.25 266 GLY A CA 1
ATOM 2130 C C . GLY A 1 266 ? 5.895 -2.594 -11.836 1 97.25 266 GLY A C 1
ATOM 2131 O O . GLY A 1 266 ? 5.914 -2.01 -12.922 1 97.25 266 GLY A O 1
ATOM 2132 N N . TRP A 1 267 ? 5.059 -3.514 -11.523 1 94.75 267 TRP A N 1
ATOM 2133 C CA . TRP A 1 267 ? 4.035 -4.047 -12.414 1 94.75 267 TRP A CA 1
ATOM 2134 C C . TRP A 1 267 ? 3.137 -2.932 -12.938 1 94.75 267 TRP A C 1
ATOM 2136 O O . TRP A 1 267 ? 2.863 -2.861 -14.141 1 94.75 267 TRP A O 1
ATOM 2146 N N . PHE A 1 268 ? 2.764 -2.014 -12.086 1 97.25 268 PHE A N 1
ATOM 2147 C CA . PHE A 1 268 ? 1.785 -1.004 -12.477 1 97.25 268 PHE A CA 1
ATOM 2148 C C . PHE A 1 268 ? 2.477 0.257 -12.977 1 97.25 268 PHE A C 1
ATOM 2150 O O . PHE A 1 268 ? 1.819 1.256 -13.273 1 97.25 268 PHE A O 1
ATOM 2157 N N . SER A 1 269 ? 3.818 0.218 -13.078 1 97.44 269 SER A N 1
ATOM 2158 C CA . SER A 1 269 ? 4.535 1.276 -13.781 1 97.44 269 SER A CA 1
ATOM 2159 C C . SER A 1 269 ? 4.289 1.208 -15.289 1 97.44 269 SER A C 1
ATOM 2161 O O . SER A 1 269 ? 4.512 2.186 -16 1 97.44 269 SER A O 1
ATOM 2163 N N . SER A 1 270 ? 3.852 0.075 -15.734 1 96.81 270 SER A N 1
ATOM 2164 C CA . SER A 1 270 ? 3.746 -0.235 -17.156 1 96.81 270 SER A CA 1
ATOM 2165 C C . SER A 1 270 ? 2.627 0.566 -17.812 1 96.81 270 SER A C 1
ATOM 2167 O O . SER A 1 270 ? 1.587 0.811 -17.203 1 96.81 270 SER A O 1
ATOM 2169 N N . ARG A 1 271 ? 2.93 0.899 -19.047 1 96.31 271 ARG A N 1
ATOM 2170 C CA . ARG A 1 271 ? 1.808 1.355 -19.859 1 96.31 271 ARG A CA 1
ATOM 2171 C C . ARG A 1 271 ? 0.706 0.303 -19.906 1 96.31 271 ARG A C 1
ATOM 2173 O O . ARG A 1 271 ? 0.983 -0.886 -20.078 1 96.31 271 ARG A O 1
ATOM 2180 N N . LYS A 1 272 ? -0.513 0.705 -19.797 1 93.88 272 LYS A N 1
ATOM 2181 C CA . LYS A 1 272 ? -1.628 -0.208 -19.562 1 93.88 272 LYS A CA 1
ATOM 2182 C C . LYS A 1 272 ? -1.85 -1.126 -20.766 1 93.88 272 LYS A C 1
ATOM 2184 O O . LYS A 1 272 ? -2.281 -2.27 -20.594 1 93.88 272 LYS A O 1
ATOM 2189 N N . ASP A 1 273 ? -1.564 -0.689 -21.953 1 93 273 ASP A N 1
ATOM 2190 C CA . ASP A 1 273 ? -1.774 -1.523 -23.141 1 93 273 ASP A CA 1
ATOM 2191 C C . ASP A 1 273 ? -0.628 -2.516 -23.312 1 93 273 ASP A C 1
ATOM 2193 O O . ASP A 1 273 ? -0.715 -3.428 -24.141 1 93 273 ASP A O 1
ATOM 2197 N N . LYS A 1 274 ? 0.468 -2.416 -22.531 1 93.06 274 LYS A N 1
ATOM 2198 C CA . LYS A 1 274 ? 1.647 -3.264 -22.672 1 93.06 274 LYS A CA 1
ATOM 2199 C C . LYS A 1 274 ? 1.796 -4.211 -21.484 1 93.06 274 LYS A C 1
ATOM 2201 O O . LYS A 1 274 ? 2.459 -5.246 -21.578 1 93.06 274 LYS A O 1
ATOM 2206 N N . GLN A 1 275 ? 1.207 -3.857 -20.438 1 92.31 275 GLN A N 1
ATOM 2207 C CA . GLN A 1 275 ? 1.427 -4.496 -19.156 1 92.31 275 GLN A CA 1
ATOM 2208 C C . GLN A 1 275 ? 1.254 -6.008 -19.25 1 92.31 275 GLN A C 1
ATOM 2210 O O . GLN A 1 275 ? 2.059 -6.766 -18.703 1 92.31 275 GLN A O 1
ATOM 2215 N N . PHE A 1 276 ? 0.292 -6.555 -20 1 91.56 276 PHE A N 1
ATOM 2216 C CA . PHE A 1 276 ? -0.011 -7.98 -20.016 1 91.56 276 PHE A CA 1
ATOM 2217 C C . PHE A 1 276 ? 0.654 -8.664 -21.203 1 91.56 276 PHE A C 1
ATOM 2219 O O . PHE A 1 276 ? 0.35 -9.82 -21.5 1 91.56 276 PHE A O 1
ATOM 2226 N N . ASP A 1 277 ? 1.633 -7.906 -21.812 1 90.38 277 ASP A N 1
ATOM 2227 C CA . ASP A 1 277 ? 2.549 -8.57 -22.734 1 90.38 277 ASP A CA 1
ATOM 2228 C C . ASP A 1 277 ? 3.566 -9.422 -21.984 1 90.38 277 ASP A C 1
ATOM 2230 O O . ASP A 1 277 ? 4.23 -10.273 -22.578 1 90.38 277 ASP A O 1
ATOM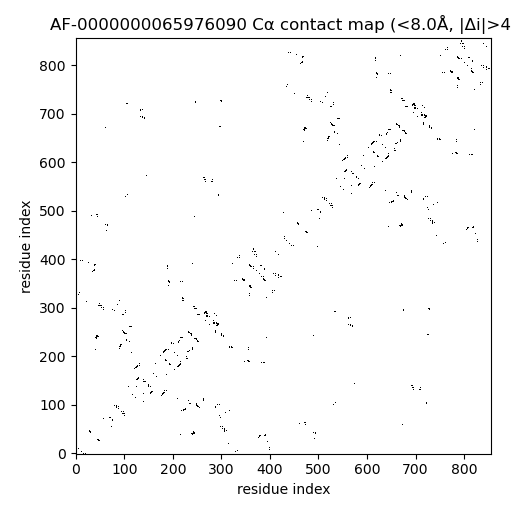 2234 N N . MET A 1 278 ? 3.758 -9.164 -20.75 1 89.75 278 MET A N 1
ATOM 2235 C CA . MET A 1 278 ? 4.562 -9.945 -19.812 1 89.75 278 MET A CA 1
ATOM 2236 C C . MET A 1 278 ? 6.043 -9.867 -20.172 1 89.75 278 MET A C 1
ATOM 2238 O O . MET A 1 278 ? 6.785 -10.828 -19.984 1 89.75 278 MET A O 1
ATOM 2242 N N . GLU A 1 279 ? 6.457 -8.758 -20.75 1 92.69 279 GLU A N 1
ATOM 2243 C CA . GLU A 1 279 ? 7.855 -8.57 -21.125 1 92.69 279 GLU A CA 1
ATOM 2244 C C . GLU A 1 279 ? 8.703 -8.203 -19.906 1 92.69 279 GLU A C 1
ATOM 2246 O O . GLU A 1 279 ? 8.219 -7.551 -18.984 1 92.69 279 GLU A O 1
ATOM 2251 N N . HIS A 1 280 ? 9.992 -8.562 -19.938 1 95.19 280 HIS A N 1
ATOM 2252 C CA . HIS A 1 280 ? 10.922 -8.258 -18.859 1 95.19 280 HIS A CA 1
ATOM 2253 C C . HIS A 1 280 ? 11.523 -6.863 -19.031 1 95.19 280 HIS A C 1
ATOM 2255 O O . HIS A 1 280 ? 12.211 -6.363 -18.141 1 95.19 280 HIS A O 1
ATOM 2261 N N . THR A 1 281 ? 11.242 -6.258 -20.141 1 95.06 281 THR A N 1
ATOM 2262 C CA . THR A 1 281 ? 11.586 -4.852 -20.328 1 95.06 281 THR A CA 1
ATOM 2263 C C . THR A 1 281 ? 10.367 -3.961 -20.094 1 95.06 281 THR A C 1
ATOM 2265 O O . THR A 1 281 ? 9.336 -4.129 -20.734 1 95.06 281 THR A O 1
ATOM 2268 N N . LEU A 1 282 ? 10.523 -3.059 -19.219 1 96.19 282 LEU A N 1
ATOM 2269 C CA . LEU A 1 282 ? 9.414 -2.197 -18.812 1 96.19 282 LEU A CA 1
ATOM 2270 C C . LEU A 1 282 ? 9.141 -1.139 -19.875 1 96.19 282 LEU A C 1
ATOM 2272 O O . LEU A 1 282 ? 10.047 -0.428 -20.297 1 96.19 282 LEU A O 1
ATOM 2276 N N . THR A 1 283 ? 7.953 -1.137 -20.391 1 96.69 283 THR A N 1
ATOM 2277 C CA . THR A 1 283 ? 7.41 0.026 -21.078 1 96.69 283 THR A CA 1
ATOM 2278 C C . THR A 1 283 ? 6.602 0.897 -20.125 1 96.69 283 THR A C 1
ATOM 2280 O O . THR A 1 283 ? 5.406 0.675 -19.938 1 96.69 283 THR A O 1
ATOM 2283 N N . ALA A 1 284 ? 7.238 1.892 -19.562 1 96.44 284 ALA A N 1
ATOM 2284 C CA . ALA A 1 284 ? 6.633 2.715 -18.516 1 96.44 284 ALA A CA 1
ATOM 2285 C C . ALA A 1 284 ? 5.512 3.578 -19.094 1 96.44 284 ALA A C 1
ATOM 2287 O O . ALA A 1 284 ? 5.551 3.969 -20.266 1 96.44 284 ALA A O 1
ATOM 2288 N N . ALA A 1 285 ? 4.488 3.834 -18.25 1 96.94 285 ALA A N 1
ATOM 2289 C CA . ALA A 1 285 ? 3.482 4.832 -18.594 1 96.94 285 ALA A CA 1
ATOM 2290 C C . ALA A 1 285 ? 4.125 6.188 -18.875 1 96.94 285 ALA A C 1
ATOM 2292 O O . ALA A 1 285 ? 5.195 6.492 -18.344 1 96.94 285 ALA A O 1
ATOM 2293 N N . ASP A 1 286 ? 3.479 7.023 -19.641 1 96.56 286 ASP A N 1
ATOM 2294 C CA . ASP A 1 286 ? 4.047 8.312 -20.047 1 96.56 286 ASP A CA 1
ATOM 2295 C C . ASP A 1 286 ? 3.455 9.453 -19.219 1 96.56 286 ASP A C 1
ATOM 2297 O O . ASP A 1 286 ? 3.326 10.578 -19.703 1 96.56 286 ASP A O 1
ATOM 2301 N N . HIS A 1 287 ? 2.957 9.219 -18.156 1 97.75 287 HIS A N 1
ATOM 2302 C CA . HIS A 1 287 ? 2.404 10.141 -17.172 1 97.75 287 HIS A CA 1
ATOM 2303 C C . HIS A 1 287 ? 2.693 9.672 -15.742 1 97.75 287 HIS A C 1
ATOM 2305 O O . HIS A 1 287 ? 3.5 8.758 -15.539 1 97.75 287 HIS A O 1
ATOM 2311 N N . ALA A 1 288 ? 2.129 10.297 -14.727 1 98.31 288 ALA A N 1
ATOM 2312 C CA . ALA A 1 288 ? 2.436 10.016 -13.328 1 98.31 288 ALA A CA 1
ATOM 2313 C C . ALA A 1 288 ? 2.133 8.555 -12.984 1 98.31 288 ALA A C 1
ATOM 2315 O O . ALA A 1 288 ? 2.641 8.031 -11.992 1 98.31 288 ALA A O 1
ATOM 2316 N N . GLY A 1 289 ? 1.323 7.867 -13.805 1 98.19 289 GLY A N 1
ATOM 2317 C CA . GLY A 1 289 ? 1.027 6.457 -13.602 1 98.19 289 GLY A CA 1
ATOM 2318 C C . GLY A 1 289 ? 2.266 5.582 -13.602 1 98.19 289 GLY A C 1
ATOM 2319 O O . GLY A 1 289 ? 2.25 4.48 -13.055 1 98.19 289 GLY A O 1
ATOM 2320 N N . ALA A 1 290 ? 3.361 6.027 -14.227 1 98.5 290 ALA A N 1
ATOM 2321 C CA . ALA A 1 290 ? 4.617 5.281 -14.258 1 98.5 290 ALA A CA 1
ATOM 2322 C C . ALA A 1 290 ? 5.152 5.043 -12.844 1 98.5 290 ALA A C 1
ATOM 2324 O O . ALA A 1 290 ? 5.945 4.125 -12.625 1 98.5 290 ALA A O 1
ATOM 2325 N N . TYR A 1 291 ? 4.656 5.828 -11.914 1 98.56 291 TYR A N 1
ATOM 2326 C CA . TYR A 1 291 ? 5.242 5.793 -10.578 1 98.56 291 TYR A CA 1
ATOM 2327 C C . TYR A 1 291 ? 4.445 4.875 -9.656 1 98.56 291 TYR A C 1
ATOM 2329 O O . TYR A 1 291 ? 4.77 4.738 -8.477 1 98.56 291 TYR A O 1
ATOM 2337 N N . GLN A 1 292 ? 3.359 4.262 -10.188 1 98.44 292 GLN A N 1
ATOM 2338 C CA . GLN A 1 292 ? 2.742 3.148 -9.477 1 98.44 292 GLN A CA 1
ATOM 2339 C C . GLN A 1 292 ? 3.693 1.957 -9.391 1 98.44 292 GLN A C 1
ATOM 2341 O O . GLN A 1 292 ? 4.418 1.662 -10.344 1 98.44 292 GLN A O 1
ATOM 2346 N N . ILE A 1 293 ? 3.746 1.35 -8.211 1 98.19 293 ILE A N 1
ATOM 2347 C CA . ILE A 1 293 ? 4.684 0.243 -8.047 1 98.19 293 ILE A CA 1
ATOM 2348 C C . ILE A 1 293 ? 3.951 -1.084 -8.234 1 98.19 293 ILE A C 1
ATOM 2350 O O . ILE A 1 293 ? 4.141 -1.769 -9.242 1 98.19 293 ILE A O 1
ATOM 2354 N N . GLY A 1 294 ? 3.09 -1.425 -7.34 1 96.44 294 GLY A N 1
ATOM 2355 C CA . GLY A 1 294 ? 2.357 -2.682 -7.391 1 96.44 294 GLY A CA 1
ATOM 2356 C C . GLY A 1 294 ? 0.865 -2.494 -7.586 1 96.44 294 GLY A C 1
ATOM 2357 O O . GLY A 1 294 ? 0.401 -1.381 -7.84 1 96.44 294 GLY A O 1
ATOM 2358 N N . THR A 1 295 ? 0.098 -3.604 -7.555 1 96.5 295 THR A N 1
ATOM 2359 C CA . THR A 1 295 ? -1.358 -3.605 -7.652 1 96.5 295 THR A CA 1
ATOM 2360 C C . THR A 1 295 ? -1.972 -2.693 -6.594 1 96.5 295 THR A C 1
ATOM 2362 O O . THR A 1 295 ? -1.599 -2.758 -5.418 1 96.5 295 THR A O 1
ATOM 2365 N N . PRO A 1 296 ? -2.846 -1.777 -7.031 1 97.56 296 PRO A N 1
ATOM 2366 C CA . PRO A 1 296 ? -3.439 -0.851 -6.066 1 97.56 296 PRO A CA 1
ATOM 2367 C C . PRO A 1 296 ? -4.285 -1.562 -5.012 1 97.56 296 PRO A C 1
ATOM 2369 O O . PRO A 1 296 ? -4.965 -2.545 -5.316 1 97.56 296 PRO A O 1
ATOM 2372 N N . HIS A 1 297 ? -4.262 -1.032 -3.777 1 98.75 297 HIS A N 1
ATOM 2373 C CA . HIS A 1 297 ? -5.102 -1.519 -2.688 1 98.75 297 HIS A CA 1
ATOM 2374 C C . HIS A 1 297 ? -6.535 -1.021 -2.834 1 98.75 297 HIS A C 1
ATOM 2376 O O . HIS A 1 297 ? -6.906 -0.006 -2.242 1 98.75 297 HIS A O 1
ATOM 2382 N N . ILE A 1 298 ? -7.32 -1.722 -3.52 1 98.88 298 ILE A N 1
ATOM 2383 C CA . ILE A 1 298 ? -8.586 -1.266 -4.078 1 98.88 298 ILE A CA 1
ATOM 2384 C C . ILE A 1 298 ? -9.539 -0.872 -2.949 1 98.88 298 ILE A C 1
ATOM 2386 O O . ILE A 1 298 ? -10.117 0.217 -2.967 1 98.88 298 ILE A O 1
ATOM 2390 N N . LEU A 1 299 ? -9.641 -1.691 -1.904 1 98.94 299 LEU A N 1
ATOM 2391 C CA . LEU A 1 299 ? -10.633 -1.42 -0.869 1 98.94 299 LEU A CA 1
ATOM 2392 C C . LEU A 1 299 ? -10.219 -0.222 -0.021 1 98.94 299 LEU A C 1
ATOM 2394 O O . LEU A 1 299 ? -11.07 0.482 0.525 1 98.94 299 LEU A O 1
ATOM 2398 N N . SER A 1 300 ? -8.898 0.07 0.076 1 98.88 300 SER A N 1
ATOM 2399 C CA . SER A 1 300 ? -8.43 1.247 0.801 1 98.88 300 SER A CA 1
ATOM 2400 C C . SER A 1 300 ? -8.422 2.482 -0.093 1 98.88 300 SER A C 1
ATOM 2402 O O . SER A 1 300 ? -8.305 3.607 0.395 1 98.88 300 SER A O 1
ATOM 2404 N N . THR A 1 301 ? -8.562 2.328 -1.377 1 98.81 301 THR A N 1
ATOM 2405 C CA . THR A 1 301 ? -8.68 3.426 -2.33 1 98.81 301 THR A CA 1
ATOM 2406 C C . THR A 1 301 ? -10.141 3.871 -2.455 1 98.81 301 THR A C 1
ATOM 2408 O O . THR A 1 301 ? -10.414 5.051 -2.691 1 98.81 301 THR A O 1
ATOM 2411 N N . ALA A 1 302 ? -11.055 3.018 -2.205 1 98.88 302 ALA A N 1
ATOM 2412 C CA . ALA A 1 302 ? -12.477 3.145 -2.527 1 98.88 302 ALA A CA 1
ATOM 2413 C C . ALA A 1 302 ? -13.086 4.359 -1.835 1 98.88 302 ALA A C 1
ATOM 2415 O O . ALA A 1 302 ? -13.805 5.137 -2.461 1 98.88 302 ALA A O 1
ATOM 2416 N N . PRO A 1 303 ? -12.758 4.609 -0.521 1 98.94 303 PRO A N 1
ATOM 2417 C CA . PRO A 1 303 ? -13.398 5.746 0.141 1 98.94 303 PRO A CA 1
ATOM 2418 C C . PRO A 1 303 ? -13.023 7.086 -0.49 1 98.94 303 PRO A C 1
ATOM 2420 O O . PRO A 1 303 ? -13.812 8.031 -0.444 1 98.94 303 PRO A O 1
ATOM 2423 N N . LEU A 1 304 ? -11.875 7.098 -1.105 1 98.94 304 LEU A N 1
ATOM 2424 C CA . LEU A 1 304 ? -11.406 8.344 -1.7 1 98.94 304 LEU A CA 1
ATOM 2425 C C . LEU A 1 304 ? -12.328 8.789 -2.826 1 98.94 304 LEU A C 1
ATOM 2427 O O . LEU A 1 304 ? -12.477 9.992 -3.076 1 98.94 304 LEU A O 1
ATOM 2431 N N . ILE A 1 305 ? -13.031 7.832 -3.523 1 98.88 305 ILE A N 1
ATOM 2432 C CA . ILE A 1 305 ? -13.992 8.164 -4.574 1 98.88 305 ILE A CA 1
ATOM 2433 C C . ILE A 1 305 ? -15.055 9.109 -4.027 1 98.88 305 ILE A C 1
ATOM 2435 O O . ILE A 1 305 ? -15.227 10.219 -4.535 1 98.88 305 ILE A O 1
ATOM 2439 N N . GLY A 1 306 ? -15.719 8.672 -2.961 1 98.81 306 GLY A N 1
ATOM 2440 C CA . GLY A 1 306 ? -16.766 9.477 -2.357 1 98.81 306 GLY A CA 1
ATOM 2441 C C . GLY A 1 306 ? -16.25 10.758 -1.735 1 98.81 306 GLY A C 1
ATOM 2442 O O . GLY A 1 306 ? -16.922 11.797 -1.8 1 98.81 306 GLY A O 1
ATOM 2443 N N . SER A 1 307 ? -15.086 10.695 -1.111 1 98.75 307 SER A N 1
ATOM 2444 C CA . SER A 1 307 ? -14.5 11.867 -0.479 1 98.75 307 SER A CA 1
ATOM 2445 C C . SER A 1 307 ? -14.227 12.969 -1.5 1 98.75 307 SER A C 1
ATOM 2447 O O . SER A 1 307 ? -14.539 14.141 -1.258 1 98.75 307 SER A O 1
ATOM 2449 N N . LEU A 1 308 ? -13.633 12.602 -2.643 1 98.81 308 LEU A N 1
ATOM 2450 C CA . LEU A 1 308 ? -13.266 13.594 -3.646 1 98.81 308 LEU A CA 1
ATOM 2451 C C . LEU A 1 308 ? -14.508 14.219 -4.273 1 98.81 308 LEU A C 1
ATOM 2453 O O . LEU A 1 308 ? -14.469 15.375 -4.715 1 98.81 308 LEU A O 1
ATOM 2457 N N . GLU A 1 309 ? -15.648 13.492 -4.285 1 98.5 309 GLU A N 1
ATOM 2458 C CA . GLU A 1 309 ? -16.906 14.086 -4.711 1 98.5 309 GLU A CA 1
ATOM 2459 C C . GLU A 1 309 ? -17.297 15.258 -3.809 1 98.5 309 GLU A C 1
ATOM 2461 O O . GLU A 1 309 ? -17.766 16.281 -4.289 1 98.5 309 GLU A O 1
ATOM 2466 N N . ILE A 1 310 ? -17.094 15.078 -2.523 1 98.56 310 ILE A N 1
ATOM 2467 C CA . ILE A 1 310 ? -17.422 16.125 -1.558 1 98.56 310 ILE A CA 1
ATOM 2468 C C . ILE A 1 310 ? -16.531 17.344 -1.794 1 98.56 310 ILE A C 1
ATOM 2470 O O . ILE A 1 310 ? -17 18.484 -1.782 1 98.56 310 ILE A O 1
ATOM 2474 N N . PHE A 1 311 ? -15.273 17.156 -2.041 1 98.62 311 PHE A N 1
ATOM 2475 C CA . PHE A 1 311 ? -14.328 18.234 -2.262 1 98.62 311 PHE A CA 1
ATOM 2476 C C . PHE A 1 311 ? -14.648 18.969 -3.559 1 98.62 311 PHE A C 1
ATOM 2478 O O . PHE A 1 311 ? -14.484 20.188 -3.645 1 98.62 311 PHE A O 1
ATOM 2485 N N . LYS A 1 312 ? -15.07 18.203 -4.566 1 98.19 312 LYS A N 1
ATOM 2486 C CA . LYS A 1 312 ? -15.492 18.828 -5.812 1 98.19 312 LYS A CA 1
ATOM 2487 C C . LYS A 1 312 ? -16.688 19.766 -5.582 1 98.19 312 LYS A C 1
ATOM 2489 O O . LYS A 1 312 ? -16.703 20.875 -6.102 1 98.19 312 LYS A O 1
ATOM 2494 N N . ASP A 1 313 ? -17.641 19.359 -4.762 1 98.19 313 ASP A N 1
ATOM 2495 C CA . ASP A 1 313 ? -18.844 20.125 -4.48 1 98.19 313 ASP A CA 1
ATOM 2496 C C . ASP A 1 313 ? -18.531 21.328 -3.594 1 98.19 313 ASP A C 1
ATOM 2498 O O . ASP A 1 313 ? -19.094 22.406 -3.781 1 98.19 313 ASP A O 1
ATOM 2502 N N . ALA A 1 314 ? -17.672 21.125 -2.6 1 98 314 ALA A N 1
ATOM 2503 C CA . ALA A 1 314 ? -17.359 22.156 -1.626 1 98 314 ALA A CA 1
ATOM 2504 C C . ALA A 1 314 ? -16.438 23.219 -2.232 1 98 314 ALA A C 1
ATOM 2506 O O . ALA A 1 314 ? -16.656 24.422 -2.061 1 98 314 ALA A O 1
ATOM 2507 N N . GLY A 1 315 ? -15.406 22.734 -2.996 1 97.69 315 GLY A N 1
ATOM 2508 C CA . GLY A 1 315 ? -14.406 23.641 -3.543 1 97.69 315 GLY A CA 1
ATOM 2509 C C . GLY A 1 315 ? -13.336 24.031 -2.539 1 97.69 315 GLY A C 1
ATOM 2510 O O . GLY A 1 315 ? -13.641 24.438 -1.422 1 97.69 315 GLY A O 1
ATOM 2511 N N . ILE A 1 316 ? -12.117 23.984 -2.947 1 98.19 316 ILE A N 1
ATOM 2512 C CA . ILE A 1 316 ? -10.977 24.141 -2.043 1 98.19 316 ILE A CA 1
ATOM 2513 C C . ILE A 1 316 ? -10.883 25.578 -1.567 1 98.19 316 ILE A C 1
ATOM 2515 O O . ILE A 1 316 ? -10.477 25.844 -0.432 1 98.19 316 ILE A O 1
ATOM 2519 N N . GLU A 1 317 ? -11.289 26.562 -2.381 1 97.75 317 GLU A N 1
ATOM 2520 C CA . GLU A 1 317 ? -11.211 27.969 -1.989 1 97.75 317 GLU A CA 1
ATOM 2521 C C . GLU A 1 317 ? -12.203 28.281 -0.876 1 97.75 317 GLU A C 1
ATOM 2523 O O . GLU A 1 317 ? -11.875 28.984 0.081 1 97.75 317 GLU A O 1
ATOM 2528 N N . ARG A 1 318 ? -13.406 27.781 -0.985 1 97.88 318 ARG A N 1
ATOM 2529 C CA . ARG A 1 318 ? -14.414 27.969 0.055 1 97.88 318 ARG A CA 1
ATOM 2530 C C . ARG A 1 318 ? -14.008 27.266 1.345 1 97.88 318 ARG A C 1
ATOM 2532 O O . ARG A 1 318 ? -14.188 27.797 2.438 1 97.88 318 ARG A O 1
ATOM 2539 N N . LEU A 1 319 ? -13.492 26.078 1.142 1 98.25 319 LEU A N 1
ATOM 2540 C CA . LEU A 1 319 ? -12.992 25.328 2.295 1 98.25 319 LEU A CA 1
ATOM 2541 C C . LEU A 1 319 ? -11.906 26.125 3.018 1 98.25 319 LEU A C 1
ATOM 2543 O O . LEU A 1 319 ? -11.914 26.219 4.246 1 98.25 319 LEU A O 1
ATOM 2547 N N . ARG A 1 320 ? -11 26.688 2.273 1 98.31 320 ARG A N 1
ATOM 2548 C CA . ARG A 1 320 ? -9.906 27.453 2.854 1 98.31 320 ARG A CA 1
ATOM 2549 C C . ARG A 1 320 ? -10.43 28.688 3.574 1 98.31 320 ARG A C 1
ATOM 2551 O O . ARG A 1 320 ? -9.953 29.031 4.66 1 98.31 320 ARG A O 1
ATOM 2558 N N . GLU A 1 321 ? -11.367 29.359 3.023 1 97.69 321 GLU A N 1
ATOM 2559 C CA . GLU A 1 321 ? -11.961 30.531 3.646 1 97.69 321 GLU A CA 1
ATOM 2560 C C . GLU A 1 321 ? -12.547 30.203 5.016 1 97.69 321 GLU A C 1
ATOM 2562 O O . GLU A 1 321 ? -12.289 30.906 5.996 1 97.69 321 GLU A O 1
ATOM 2567 N N . LYS A 1 322 ? -13.281 29.156 5.062 1 97.88 322 LYS A N 1
ATOM 2568 C CA . LYS A 1 322 ? -13.852 28.766 6.352 1 97.88 322 LYS A CA 1
ATOM 2569 C C . LYS A 1 322 ? -12.766 28.297 7.312 1 97.88 322 LYS A C 1
ATOM 2571 O O . LYS A 1 322 ? -12.82 28.578 8.516 1 97.88 322 LYS A O 1
ATOM 2576 N N . SER A 1 323 ? -11.836 27.484 6.773 1 98.12 323 SER A N 1
ATOM 2577 C CA . SER A 1 323 ? -10.734 27.031 7.609 1 98.12 323 SER A CA 1
ATOM 2578 C C . SER A 1 323 ? -10.031 28.188 8.297 1 98.12 323 SER A C 1
ATOM 2580 O O . SER A 1 323 ? -9.75 28.141 9.492 1 98.12 323 SER A O 1
ATOM 2582 N N . LEU A 1 324 ? -9.758 29.266 7.586 1 97.75 324 LEU A N 1
ATOM 2583 C CA . LEU A 1 324 ? -9.102 30.453 8.141 1 97.75 324 LEU A CA 1
ATOM 2584 C C . LEU A 1 324 ? -9.992 31.125 9.18 1 97.75 324 LEU A C 1
ATOM 2586 O O . LEU A 1 324 ? -9.516 31.516 10.25 1 97.75 324 LEU A O 1
ATOM 2590 N N . HIS A 1 325 ? -11.234 31.266 8.883 1 98 325 HIS A N 1
ATOM 2591 C CA . HIS A 1 325 ? -12.164 31.953 9.773 1 98 325 HIS A CA 1
ATOM 2592 C C . HIS A 1 325 ? -12.352 31.188 11.078 1 98 325 HIS A C 1
ATOM 2594 O O . HIS A 1 325 ? -12.281 31.781 12.156 1 98 325 HIS A O 1
ATOM 2600 N N . ILE A 1 326 ? -12.578 29.891 10.961 1 98.25 326 ILE A N 1
ATOM 2601 C CA . ILE A 1 326 ? -12.922 29.094 12.141 1 98.25 326 ILE A CA 1
ATOM 2602 C C . ILE A 1 326 ? -11.688 28.922 13.023 1 98.25 326 ILE A C 1
ATOM 2604 O O . ILE A 1 326 ? -11.797 28.875 14.25 1 98.25 326 ILE A O 1
ATOM 2608 N N . THR A 1 327 ? -10.484 28.766 12.445 1 98.06 327 THR A N 1
ATOM 2609 C CA . THR A 1 327 ? -9.273 28.672 13.242 1 98.06 327 THR A CA 1
ATOM 2610 C C . THR A 1 327 ? -8.953 30.016 13.898 1 98.06 327 THR A C 1
ATOM 2612 O O . THR A 1 327 ? -8.5 30.062 15.047 1 98.06 327 THR A O 1
ATOM 2615 N N . ARG A 1 328 ? -9.188 31.156 13.195 1 97.62 328 ARG A N 1
ATOM 2616 C CA . ARG A 1 328 ? -9.039 32.469 13.797 1 97.62 328 ARG A CA 1
ATOM 2617 C C . ARG A 1 328 ? -9.992 32.656 14.977 1 97.62 328 ARG A C 1
ATOM 2619 O O . ARG A 1 328 ? -9.602 33.188 16.016 1 97.62 328 ARG A O 1
ATOM 2626 N N . TYR A 1 329 ? -11.203 32.281 14.812 1 98 329 TYR A N 1
ATOM 2627 C CA . TYR A 1 329 ? -12.195 32.312 15.883 1 98 329 TYR A CA 1
ATOM 2628 C C . TYR A 1 329 ? -11.711 31.547 17.109 1 98 329 TYR A C 1
ATOM 2630 O O . TYR A 1 329 ? -11.789 32.062 18.234 1 98 329 TYR A O 1
ATOM 2638 N N . MET A 1 330 ? -11.18 30.312 16.859 1 98.44 330 MET A N 1
ATOM 2639 C CA . MET A 1 330 ? -10.68 29.5 17.969 1 98.44 330 MET A CA 1
ATOM 2640 C C . MET A 1 330 ? -9.516 30.188 18.672 1 98.44 330 MET A C 1
ATOM 2642 O O . MET A 1 330 ? -9.445 30.219 19.906 1 98.44 330 MET A O 1
ATOM 2646 N N . LEU A 1 331 ? -8.594 30.719 17.891 1 97.88 331 LEU A N 1
ATOM 2647 C CA . LEU A 1 331 ? -7.438 31.422 18.438 1 97.88 331 LEU A CA 1
ATOM 2648 C C . LEU A 1 331 ? -7.883 32.594 19.312 1 97.88 331 LEU A C 1
ATOM 2650 O O . LEU A 1 331 ? -7.359 32.781 20.422 1 97.88 331 LEU A O 1
ATOM 2654 N N . ASN A 1 332 ? -8.844 33.344 18.812 1 97.75 332 ASN A N 1
ATOM 2655 C CA . ASN A 1 332 ? -9.352 34.469 19.578 1 97.75 332 ASN A CA 1
ATOM 2656 C C . ASN A 1 332 ? -10.023 34 20.875 1 97.75 332 ASN A C 1
ATOM 2658 O O . ASN A 1 332 ? -9.859 34.656 21.922 1 97.75 332 ASN A O 1
ATOM 2662 N N . LEU A 1 333 ? -10.781 32.969 20.766 1 98.25 333 LEU A N 1
ATOM 2663 C CA . LEU A 1 333 ? -11.461 32.438 21.953 1 98.25 333 LEU A CA 1
ATOM 2664 C C . LEU A 1 333 ? -10.445 31.969 22.984 1 98.25 333 LEU A C 1
ATOM 2666 O O . LEU A 1 333 ? -10.641 32.188 24.188 1 98.25 333 LEU A O 1
ATOM 2670 N N . ILE A 1 334 ? -9.414 31.266 22.562 1 98.06 334 ILE A N 1
ATOM 2671 C CA . ILE A 1 334 ? -8.359 30.781 23.438 1 98.06 334 ILE A CA 1
ATOM 2672 C C . ILE A 1 334 ? -7.676 31.969 24.125 1 98.06 334 ILE A C 1
ATOM 2674 O O . ILE A 1 334 ? -7.457 31.938 25.344 1 98.06 334 ILE A O 1
ATOM 2678 N N . ASP A 1 335 ? -7.316 32.938 23.375 1 96.88 335 ASP A N 1
ATOM 2679 C CA . ASP A 1 335 ? -6.66 34.125 23.906 1 96.88 335 ASP A CA 1
ATOM 2680 C C . ASP A 1 335 ? -7.543 34.844 24.938 1 96.88 335 ASP A C 1
ATOM 2682 O O . ASP A 1 335 ? -7.043 35.344 25.953 1 96.88 335 ASP A O 1
ATOM 2686 N N . HIS A 1 336 ? -8.797 34.812 24.734 1 97.69 336 HIS A N 1
ATOM 2687 C CA . HIS A 1 336 ? -9.742 35.5 25.609 1 97.69 336 HIS A CA 1
ATOM 2688 C C . HIS A 1 336 ? -10.023 34.656 26.859 1 97.69 336 HIS A C 1
ATOM 2690 O O . HIS A 1 336 ? -10.008 35.188 27.984 1 97.69 336 HIS A O 1
ATOM 2696 N N . GLU A 1 337 ? -10.289 33.375 26.688 1 98.06 337 GLU A N 1
ATOM 2697 C CA . GLU A 1 337 ? -10.828 32.562 27.766 1 98.06 337 GLU A CA 1
ATOM 2698 C C . GLU A 1 337 ? -9.703 31.875 28.547 1 98.06 337 GLU A C 1
ATOM 2700 O O . GLU A 1 337 ? -9.891 31.5 29.703 1 98.06 337 GLU A O 1
ATOM 2705 N N . LEU A 1 338 ? -8.547 31.703 27.906 1 97.75 338 LEU A N 1
ATOM 2706 C CA . LEU A 1 338 ? -7.555 30.828 28.5 1 97.75 338 LEU A CA 1
ATOM 2707 C C . LEU A 1 338 ? -6.27 31.578 28.812 1 97.75 338 LEU A C 1
ATOM 2709 O O . LEU A 1 338 ? -5.238 30.969 29.094 1 97.75 338 LEU A O 1
ATOM 2713 N N . LYS A 1 339 ? -6.199 32.844 28.766 1 93.88 339 LYS A N 1
ATOM 2714 C CA . LYS A 1 339 ? -5.027 33.719 28.906 1 93.88 339 LYS A CA 1
ATOM 2715 C C . LYS A 1 339 ? -4.305 33.438 30.219 1 93.88 339 LYS A C 1
ATOM 2717 O O . LYS A 1 339 ? -3.076 33.531 30.281 1 93.88 339 LYS A O 1
ATOM 2722 N N . ASP A 1 340 ? -4.961 33.062 31.297 1 94.88 340 ASP A N 1
ATOM 2723 C CA . ASP A 1 340 ? -4.371 32.969 32.625 1 94.88 340 ASP A CA 1
ATOM 2724 C C . ASP A 1 340 ? -4.012 31.531 32.969 1 94.88 340 ASP A C 1
ATOM 2726 O O . ASP A 1 340 ? -3.686 31.219 34.125 1 94.88 340 ASP A O 1
ATOM 2730 N N . PHE A 1 341 ? -4.02 30.672 31.953 1 97.62 341 PHE A N 1
ATOM 2731 C CA . PHE A 1 341 ? -3.842 29.266 32.281 1 97.62 341 PHE A CA 1
ATOM 2732 C C . PHE A 1 341 ? -2.537 28.719 31.703 1 97.62 341 PHE A C 1
ATOM 2734 O O . PHE A 1 341 ? -2.332 27.516 31.641 1 97.62 341 PHE A O 1
ATOM 2741 N N . GLY A 1 342 ? -1.694 29.547 31.156 1 96.81 342 GLY A N 1
ATOM 2742 C CA . GLY A 1 342 ? -0.343 29.156 30.812 1 96.81 342 GLY A CA 1
ATOM 2743 C C . GLY A 1 342 ? -0.244 28.562 29.406 1 96.81 342 GLY A C 1
ATOM 2744 O O . GLY A 1 342 ? 0.77 27.969 29.047 1 96.81 342 GLY A O 1
ATOM 2745 N N . PHE A 1 343 ? -1.252 28.703 28.594 1 97.94 343 PHE A N 1
ATOM 2746 C CA . PHE A 1 343 ? -1.217 28.219 27.219 1 97.94 343 PHE A CA 1
ATOM 2747 C C . PHE A 1 343 ? -0.427 29.172 26.328 1 97.94 343 PHE A C 1
ATOM 2749 O O . PHE A 1 343 ? -0.45 30.391 26.531 1 97.94 343 PHE A O 1
ATOM 2756 N N . ALA A 1 344 ? 0.311 28.594 25.391 1 96.75 344 ALA A N 1
ATOM 2757 C CA . ALA A 1 344 ? 0.98 29.344 24.344 1 96.75 344 ALA A CA 1
ATOM 2758 C C . ALA A 1 344 ? 0.583 28.844 22.953 1 96.75 344 ALA A C 1
ATOM 2760 O O . ALA A 1 344 ? 0.448 27.641 22.75 1 96.75 344 ALA A O 1
ATOM 2761 N N . ILE A 1 345 ? 0.382 29.766 22.062 1 96.75 345 ILE A N 1
ATOM 2762 C CA . ILE A 1 345 ? 0.081 29.391 20.688 1 96.75 345 ILE A CA 1
ATOM 2763 C C . ILE A 1 345 ? 1.379 29.141 19.922 1 96.75 345 ILE A C 1
ATOM 2765 O O . ILE A 1 345 ? 2.236 30.016 19.828 1 96.75 345 ILE A O 1
ATOM 2769 N N . GLY A 1 346 ? 1.495 27.938 19.359 1 95.38 346 GLY A N 1
ATOM 2770 C CA . GLY A 1 346 ? 2.703 27.562 18.641 1 95.38 346 GLY A CA 1
ATOM 2771 C C . GLY A 1 346 ? 2.615 27.812 17.156 1 95.38 346 GLY A C 1
ATOM 2772 O O . GLY A 1 346 ? 3.627 27.766 16.453 1 95.38 346 GLY A O 1
ATOM 2773 N N . ASN A 1 347 ? 1.404 28.219 16.609 1 93.69 347 ASN A N 1
ATOM 2774 C CA . ASN A 1 347 ? 1.185 28.531 15.203 1 93.69 347 ASN A CA 1
ATOM 2775 C C . ASN A 1 347 ? 1.676 29.938 14.867 1 93.69 347 ASN A C 1
ATOM 2777 O O . ASN A 1 347 ? 1.699 30.828 15.734 1 93.69 347 ASN A O 1
ATOM 2781 N N . PRO A 1 348 ? 1.994 30.016 13.523 1 95.81 348 PRO A N 1
ATOM 2782 C CA . PRO A 1 348 ? 1.958 31.406 13.055 1 95.81 348 PRO A CA 1
ATOM 2783 C C . PRO A 1 348 ? 0.571 32.031 13.18 1 95.81 348 PRO A C 1
ATOM 2785 O O . PRO A 1 348 ? -0.439 31.359 12.984 1 95.81 348 PRO A O 1
ATOM 2788 N N . LEU A 1 349 ? 0.548 33.312 13.453 1 95.94 349 LEU A N 1
ATOM 2789 C CA . LEU A 1 349 ? -0.733 34 13.633 1 95.94 349 LEU A CA 1
ATOM 2790 C C . LEU A 1 349 ? -1.21 34.594 12.312 1 95.94 349 LEU A C 1
ATOM 2792 O O . LEU A 1 349 ? -2.408 34.812 12.133 1 95.94 349 LEU A O 1
ATOM 2796 N N . GLU A 1 350 ? -0.252 34.812 11.422 1 96.81 350 GLU A N 1
ATOM 2797 C CA . GLU A 1 350 ? -0.615 35.344 10.109 1 96.81 350 GLU A CA 1
ATOM 2798 C C . GLU A 1 350 ? -1.459 34.344 9.328 1 96.81 350 GLU A C 1
ATOM 2800 O O . GLU A 1 350 ? -1.098 33.156 9.219 1 96.81 350 GLU A O 1
ATOM 2805 N N . ASP A 1 351 ? -2.514 34.812 8.742 1 96.31 351 ASP A N 1
ATOM 2806 C CA . ASP A 1 351 ? -3.455 33.938 8.047 1 96.31 351 ASP A CA 1
ATOM 2807 C C . ASP A 1 351 ? -2.77 33.188 6.906 1 96.31 351 ASP A C 1
ATOM 2809 O O . ASP A 1 351 ? -2.971 31.984 6.742 1 96.31 351 ASP A O 1
ATOM 2813 N N . GLU A 1 352 ? -1.963 33.875 6.176 1 95.56 352 GLU A N 1
ATOM 2814 C CA . GLU A 1 352 ? -1.361 33.281 4.98 1 95.56 352 GLU A CA 1
ATOM 2815 C C . GLU A 1 352 ? -0.317 32.219 5.34 1 95.56 352 GLU A C 1
ATOM 2817 O O . GLU A 1 352 ? 0.097 31.438 4.488 1 95.56 352 GLU A O 1
ATOM 2822 N N . LYS A 1 353 ? 0.06 32.125 6.645 1 97.56 353 LYS A N 1
ATOM 2823 C CA . LYS A 1 353 ? 1.101 31.203 7.078 1 97.56 353 LYS A CA 1
ATOM 2824 C C . LYS A 1 353 ? 0.526 30.109 7.984 1 97.56 353 LYS A C 1
ATOM 2826 O O . LYS A 1 353 ? 1.267 29.281 8.508 1 97.56 353 LYS A O 1
ATOM 2831 N N . ARG A 1 354 ? -0.754 30.125 8.148 1 97.5 354 ARG A N 1
ATOM 2832 C CA . ARG A 1 354 ? -1.386 29.203 9.078 1 97.5 354 ARG A CA 1
ATOM 2833 C C . ARG A 1 354 ? -2.133 28.094 8.336 1 97.5 354 ARG A C 1
ATOM 2835 O O . ARG A 1 354 ? -2.99 28.391 7.492 1 97.5 354 ARG A O 1
ATOM 2842 N N . GLY A 1 355 ? -1.798 26.812 8.641 1 97.62 355 GLY A N 1
ATOM 2843 C CA . GLY A 1 355 ? -2.482 25.672 8.062 1 97.62 355 GLY A CA 1
ATOM 2844 C C . GLY A 1 355 ? -3.832 25.391 8.695 1 97.62 355 GLY A C 1
ATOM 2845 O O . GLY A 1 355 ? -4.512 26.312 9.148 1 97.62 355 GLY A O 1
ATOM 2846 N N . GLY A 1 356 ? -4.277 24.156 8.68 1 97.44 356 GLY A N 1
ATOM 2847 C CA . GLY A 1 356 ? -5.648 23.828 9.023 1 97.44 356 GLY A CA 1
ATOM 2848 C C . GLY A 1 356 ? -5.824 23.438 10.484 1 97.44 356 GLY A C 1
ATOM 2849 O O . GLY A 1 356 ? -6.941 23.188 10.938 1 97.44 356 GLY A O 1
ATOM 2850 N N . HIS A 1 357 ? -4.738 23.391 11.281 1 98.25 357 HIS A N 1
ATOM 2851 C CA . HIS A 1 357 ? -4.871 23.016 12.688 1 98.25 357 HIS A CA 1
ATOM 2852 C C . HIS A 1 357 ? -4.152 24.016 13.594 1 98.25 357 HIS A C 1
ATOM 2854 O O . HIS A 1 357 ? -3.369 24.844 13.125 1 98.25 357 HIS A O 1
ATOM 2860 N N . ILE A 1 358 ? -4.539 24 14.852 1 97.81 358 ILE A N 1
ATOM 2861 C CA . ILE A 1 358 ? -3.951 24.844 15.898 1 97.81 358 ILE A CA 1
ATOM 2862 C C . ILE A 1 358 ? -3.031 23.984 16.781 1 97.81 358 ILE A C 1
ATOM 2864 O O . ILE A 1 358 ? -3.359 22.844 17.109 1 97.81 358 ILE A O 1
ATOM 2868 N N . TYR A 1 359 ? -1.865 24.578 17.078 1 97.75 359 TYR A N 1
ATOM 2869 C CA . TYR A 1 359 ? -0.892 23.953 17.969 1 97.75 359 TYR A CA 1
ATOM 2870 C C . TYR A 1 359 ? -0.794 24.719 19.281 1 97.75 359 TYR A C 1
ATOM 2872 O O . TYR A 1 359 ? -0.144 25.766 19.359 1 97.75 359 TYR A O 1
ATOM 2880 N N . LEU A 1 360 ? -1.443 24.172 20.312 1 97.62 360 LEU A N 1
ATOM 2881 C CA . LEU A 1 360 ? -1.455 24.766 21.641 1 97.62 360 LEU A CA 1
ATOM 2882 C C . LEU A 1 360 ? -0.432 24.078 22.547 1 97.62 360 LEU A C 1
ATOM 2884 O O . LEU A 1 360 ? -0.415 22.859 22.672 1 97.62 360 LEU A O 1
ATOM 2888 N N . GLU A 1 361 ? 0.398 24.875 23.188 1 97.62 361 GLU A N 1
ATOM 2889 C CA . GLU A 1 361 ? 1.428 24.312 24.047 1 97.62 361 GLU A CA 1
ATOM 2890 C C . GLU A 1 361 ? 1.079 24.516 25.531 1 97.62 361 GLU A C 1
ATOM 2892 O O . GLU A 1 361 ? 0.525 25.562 25.906 1 97.62 361 GLU A O 1
ATOM 2897 N N . HIS A 1 362 ? 1.322 23.625 26.297 1 98.06 362 HIS A N 1
ATOM 2898 C CA . HIS A 1 362 ? 1.161 23.641 27.75 1 98.06 362 HIS A CA 1
ATOM 2899 C C . HIS A 1 362 ? 2.037 22.594 28.422 1 98.06 362 HIS A C 1
ATOM 2901 O O . HIS A 1 362 ? 2.203 21.5 27.906 1 98.06 362 HIS A O 1
ATOM 2907 N N . ALA A 1 363 ? 2.604 22.875 29.578 1 97.25 363 ALA A N 1
ATOM 2908 C CA . ALA A 1 363 ? 3.492 21.969 30.281 1 97.25 363 ALA A CA 1
ATOM 2909 C C . ALA A 1 363 ? 2.781 20.656 30.625 1 97.25 363 ALA A C 1
ATOM 2911 O O . ALA A 1 363 ? 3.418 19.609 30.734 1 97.25 363 ALA A O 1
ATOM 2912 N N . GLU A 1 364 ? 1.471 20.719 30.734 1 97.81 364 GLU A N 1
ATOM 2913 C CA . GLU A 1 364 ? 0.656 19.562 31.109 1 97.81 364 GLU A CA 1
ATOM 2914 C C . GLU A 1 364 ? -0.123 19.031 29.922 1 97.81 364 GLU A C 1
ATOM 2916 O O . GLU A 1 364 ? -1.193 18.438 30.078 1 97.81 364 GLU A O 1
ATOM 2921 N N . ALA A 1 365 ? 0.374 19.188 28.734 1 97.88 365 ALA A N 1
ATOM 2922 C CA . ALA A 1 365 ? -0.349 18.969 27.484 1 97.88 365 ALA A CA 1
ATOM 2923 C C . ALA A 1 365 ? -0.887 17.531 27.422 1 97.88 365 ALA A C 1
ATOM 2925 O O . ALA A 1 365 ? -2.029 17.312 27.016 1 97.88 365 ALA A O 1
ATOM 2926 N N . ALA A 1 366 ? -0.099 16.531 27.797 1 97.31 366 ALA A N 1
ATOM 2927 C CA . ALA A 1 366 ? -0.508 15.133 27.656 1 97.31 366 ALA A CA 1
ATOM 2928 C C . ALA A 1 366 ? -1.759 14.844 28.484 1 97.31 366 ALA A C 1
ATOM 2930 O O . ALA A 1 366 ? -2.713 14.242 27.984 1 97.31 366 ALA A O 1
ATOM 2931 N N . ARG A 1 367 ? -1.773 15.18 29.719 1 97.62 367 ARG A N 1
ATOM 2932 C CA . ARG A 1 367 ? -2.916 14.875 30.578 1 97.62 367 ARG A CA 1
ATOM 2933 C C . ARG A 1 367 ? -4.074 15.82 30.312 1 97.62 367 ARG A C 1
ATOM 2935 O O . ARG A 1 367 ? -5.234 15.484 30.547 1 97.62 367 ARG A O 1
ATOM 2942 N N . ILE A 1 368 ? -3.787 17.062 29.797 1 98.56 368 ILE A N 1
ATOM 2943 C CA . ILE A 1 368 ? -4.863 17.922 29.312 1 98.56 368 ILE A CA 1
ATOM 2944 C C . ILE A 1 368 ? -5.602 17.234 28.172 1 98.56 368 ILE A C 1
ATOM 2946 O O . ILE A 1 368 ? -6.832 17.25 28.125 1 98.56 368 ILE A O 1
ATOM 2950 N N . CYS A 1 369 ? -4.84 16.609 27.25 1 98.19 369 CYS A N 1
ATOM 2951 C CA . CYS A 1 369 ? -5.449 15.883 26.141 1 98.19 369 CYS A CA 1
ATOM 2952 C C . CYS A 1 369 ? -6.328 14.742 26.656 1 98.19 369 CYS A C 1
ATOM 2954 O O . CYS A 1 369 ? -7.426 14.523 26.141 1 98.19 369 CYS A O 1
ATOM 2956 N N . LYS A 1 370 ? -5.883 14.031 27.641 1 97.94 370 LYS A N 1
ATOM 2957 C CA . LYS A 1 370 ? -6.668 12.945 28.234 1 97.94 370 LYS A CA 1
ATOM 2958 C C . LYS A 1 370 ? -7.949 13.477 28.875 1 97.94 370 LYS A C 1
ATOM 2960 O O . LYS A 1 370 ? -9.008 12.859 28.75 1 97.94 370 LYS A O 1
ATOM 2965 N N . ALA A 1 371 ? -7.844 14.594 29.531 1 98.62 371 ALA A N 1
ATOM 2966 C CA . ALA A 1 371 ? -9.008 15.211 30.156 1 98.62 371 ALA A CA 1
ATOM 2967 C C . ALA A 1 371 ? -10.016 15.672 29.109 1 98.62 371 ALA A C 1
ATOM 2969 O O . ALA A 1 371 ? -11.227 15.562 29.297 1 98.62 371 ALA A O 1
ATOM 2970 N N . LEU A 1 372 ? -9.508 16.266 28.047 1 98.69 372 LEU A N 1
ATOM 2971 C CA . LEU A 1 372 ? -10.391 16.656 26.938 1 98.69 372 LEU A CA 1
ATOM 2972 C C . LEU A 1 372 ? -11.156 15.445 26.406 1 98.69 372 LEU A C 1
ATOM 2974 O O . LEU A 1 372 ? -12.383 15.5 26.266 1 98.69 372 LEU A O 1
ATOM 2978 N N . LYS A 1 373 ? -10.461 14.359 26.203 1 97.62 373 LYS A N 1
ATOM 2979 C CA . LYS A 1 373 ? -11.094 13.141 25.703 1 97.62 373 LYS A CA 1
ATOM 2980 C C . LYS A 1 373 ? -12.156 12.641 26.672 1 97.62 373 LYS A C 1
ATOM 2982 O O . LYS A 1 373 ? -13.242 12.227 26.266 1 97.62 373 LYS A O 1
ATOM 2987 N N . ALA A 1 374 ? -11.82 12.656 27.906 1 97.56 374 ALA A N 1
ATOM 2988 C CA . ALA A 1 374 ? -12.758 12.227 28.938 1 97.56 374 ALA A CA 1
ATOM 2989 C C . ALA A 1 374 ? -14.016 13.086 28.938 1 97.56 374 ALA A C 1
ATOM 2991 O O . ALA A 1 374 ? -15.094 12.633 29.344 1 97.56 374 ALA A O 1
ATOM 2992 N N . ASN A 1 375 ? -13.867 14.32 28.469 1 98.38 375 ASN A N 1
ATOM 2993 C CA . ASN A 1 375 ? -15 15.242 28.422 1 98.38 375 ASN A CA 1
ATOM 2994 C C . ASN A 1 375 ? -15.633 15.273 27.031 1 98.38 375 ASN A C 1
ATOM 2996 O O . ASN A 1 375 ? -16.422 16.172 26.719 1 98.38 375 ASN A O 1
ATOM 3000 N N . GLY A 1 376 ? -15.188 14.375 26.125 1 98 376 GLY A N 1
ATOM 3001 C CA . GLY A 1 376 ? -15.852 14.203 24.844 1 98 376 GLY A CA 1
ATOM 3002 C C . GLY A 1 376 ? -15.234 15.031 23.734 1 98 376 GLY A C 1
ATOM 3003 O O . GLY A 1 376 ? -15.812 15.164 22.656 1 98 376 GLY A O 1
ATOM 3004 N N . VAL A 1 377 ? -14.125 15.695 23.922 1 98.75 377 VAL A N 1
ATOM 3005 C CA . VAL A 1 377 ? -13.391 16.422 22.906 1 98.75 377 VAL A CA 1
ATOM 3006 C C . VAL A 1 377 ? -12.156 15.625 22.484 1 98.75 377 VAL A C 1
ATOM 3008 O O . VAL A 1 377 ? -11.328 15.258 23.328 1 98.75 377 VAL A O 1
ATOM 3011 N N . ILE A 1 378 ? -12.016 15.336 21.203 1 98.31 378 ILE A N 1
ATOM 3012 C CA . ILE A 1 378 ? -10.93 14.484 20.719 1 98.31 378 ILE A CA 1
ATOM 3013 C C . ILE A 1 378 ? -9.836 15.352 20.109 1 98.31 378 ILE A C 1
ATOM 3015 O O . ILE A 1 378 ? -9.898 15.711 18.922 1 98.31 378 ILE A O 1
ATOM 3019 N N . PRO A 1 379 ? -8.805 15.648 20.828 1 97.94 379 PRO A N 1
ATOM 3020 C CA . PRO A 1 379 ? -7.625 16.359 20.328 1 97.94 379 PRO A CA 1
ATOM 3021 C C . PRO A 1 379 ? -6.535 15.422 19.828 1 97.94 379 PRO A C 1
ATOM 3023 O O . PRO A 1 379 ? -6.805 14.25 19.531 1 97.94 379 PRO A O 1
ATOM 3026 N N . ASP A 1 380 ? -5.398 15.961 19.578 1 96.19 380 ASP A N 1
ATOM 3027 C CA . ASP A 1 380 ? -4.195 15.211 19.234 1 96.19 380 ASP A CA 1
ATOM 3028 C C . ASP A 1 380 ? -2.998 15.688 20.062 1 96.19 380 ASP A C 1
ATOM 3030 O O . ASP A 1 380 ? -2.684 16.875 20.062 1 96.19 380 ASP A O 1
ATOM 3034 N N . PHE A 1 381 ? -2.365 14.773 20.797 1 96.38 381 PHE A N 1
ATOM 3035 C CA . PHE A 1 381 ? -1.172 15.125 21.562 1 96.38 381 PHE A CA 1
ATOM 3036 C C . PHE A 1 381 ? 0.084 14.922 20.719 1 96.38 381 PHE A C 1
ATOM 3038 O O . PHE A 1 381 ? 0.211 13.922 20.016 1 96.38 381 PHE A O 1
ATOM 3045 N N . ARG A 1 382 ? 0.942 15.867 20.766 1 93.5 382 ARG A N 1
ATOM 3046 C CA . ARG A 1 382 ? 2.273 15.734 20.188 1 93.5 382 ARG A CA 1
ATOM 3047 C C . ARG A 1 382 ? 3.354 16.094 21.203 1 93.5 382 ARG A C 1
ATOM 3049 O O . ARG A 1 382 ? 3.383 17.219 21.719 1 93.5 382 ARG A O 1
ATOM 3056 N N . ALA A 1 383 ? 4.234 15.141 21.5 1 89.12 383 ALA A N 1
ATOM 3057 C CA . ALA A 1 383 ? 5.344 15.383 22.422 1 89.12 383 ALA A CA 1
ATOM 3058 C C . ALA A 1 383 ? 6.191 16.562 21.953 1 89.12 383 ALA A C 1
ATOM 3060 O O . ALA A 1 383 ? 6.363 16.781 20.75 1 89.12 383 ALA A O 1
ATOM 3061 N N . PRO A 1 384 ? 6.664 17.297 22.859 1 89.56 384 PRO A N 1
ATOM 3062 C CA . PRO A 1 384 ? 6.637 17.094 24.312 1 89.56 384 PRO A CA 1
ATOM 3063 C C . PRO A 1 384 ? 5.453 17.781 24.984 1 89.56 384 PRO A C 1
ATOM 3065 O O . PRO A 1 384 ? 5.074 17.422 26.109 1 89.56 384 PRO A O 1
ATOM 3068 N N . ASN A 1 385 ? 4.832 18.828 24.359 1 94.56 385 ASN A N 1
ATOM 3069 C CA . ASN A 1 385 ? 3.879 19.625 25.141 1 94.56 385 ASN A CA 1
ATOM 3070 C C . ASN A 1 385 ? 2.828 20.266 24.234 1 94.56 385 ASN A C 1
ATOM 3072 O O . ASN A 1 385 ? 2.408 21.406 24.484 1 94.56 385 ASN A O 1
ATOM 3076 N N . GLY A 1 386 ? 2.518 19.562 23.203 1 96 386 GLY A N 1
ATOM 3077 C CA . GLY A 1 386 ? 1.594 20.141 22.25 1 96 386 GLY A CA 1
ATOM 3078 C C . GLY A 1 386 ? 0.229 19.484 22.25 1 96 386 GLY A C 1
ATOM 3079 O O . GLY A 1 386 ? 0.127 18.266 22.344 1 96 386 GLY A O 1
ATOM 3080 N N . VAL A 1 387 ? -0.786 20.312 22.219 1 97.75 387 VAL A N 1
ATOM 3081 C CA . VAL A 1 387 ? -2.164 19.922 21.938 1 97.75 387 VAL A CA 1
ATOM 3082 C C . VAL A 1 387 ? -2.588 20.438 20.578 1 97.75 387 VAL A C 1
ATOM 3084 O O . VAL A 1 387 ? -2.729 21.641 20.375 1 97.75 387 VAL A O 1
ATOM 3087 N N . ARG A 1 388 ? -2.754 19.531 19.688 1 97.88 388 ARG A N 1
ATOM 3088 C CA . ARG A 1 388 ? -3.211 19.922 18.359 1 97.88 388 ARG A CA 1
ATOM 3089 C C . ARG A 1 388 ? -4.73 19.828 18.25 1 97.88 388 ARG A C 1
ATOM 3091 O O . ARG A 1 388 ? -5.324 18.844 18.672 1 97.88 388 ARG A O 1
ATOM 3098 N N . LEU A 1 389 ? -5.32 20.844 17.797 1 98.62 389 LEU A N 1
ATOM 3099 C CA . LEU A 1 389 ? -6.754 20.953 17.562 1 98.62 389 LEU A CA 1
ATOM 3100 C C . LEU A 1 389 ? -7.035 21.344 16.109 1 98.62 389 LEU A C 1
ATOM 3102 O O . LEU A 1 389 ? -6.566 22.391 15.641 1 98.62 389 LEU A O 1
ATOM 3106 N N . ALA A 1 390 ? -7.797 20.5 15.43 1 98.56 390 ALA A N 1
ATOM 3107 C CA . ALA A 1 390 ? -8.062 20.781 14.016 1 98.56 390 ALA A CA 1
ATOM 3108 C C . ALA A 1 390 ? -9.555 20.922 13.758 1 98.56 390 ALA A C 1
ATOM 3110 O O . ALA A 1 390 ? -10.25 19.938 13.484 1 98.56 390 ALA A O 1
ATOM 3111 N N . PRO A 1 391 ? -10.117 22.141 13.844 1 98.5 391 PRO A N 1
ATOM 3112 C CA . PRO A 1 391 ? -11.484 22.344 13.359 1 98.5 391 PRO A CA 1
ATOM 3113 C C . PRO A 1 391 ? -11.586 22.25 11.836 1 98.5 391 PRO A C 1
ATOM 3115 O O . PRO A 1 391 ? -11.32 23.219 11.125 1 98.5 391 PRO A O 1
ATOM 3118 N N . VAL A 1 392 ? -12 21.125 11.344 1 98.38 392 VAL A N 1
ATOM 3119 C CA . VAL A 1 392 ? -12.07 20.844 9.914 1 98.38 392 VAL A CA 1
ATOM 3120 C C . VAL A 1 392 ? -13.305 21.516 9.32 1 98.38 392 VAL A C 1
ATOM 3122 O O . VAL A 1 392 ? -14.414 21.375 9.844 1 98.38 392 VAL A O 1
ATOM 3125 N N . ALA A 1 393 ? -13.188 22.141 8.234 1 98.06 393 ALA A N 1
ATOM 3126 C CA . ALA A 1 393 ? -14.195 23 7.629 1 98.06 393 ALA A CA 1
ATOM 3127 C C . ALA A 1 393 ? -15.445 22.203 7.262 1 98.06 393 ALA A C 1
ATOM 3129 O O . ALA A 1 393 ? -16.562 22.719 7.336 1 98.06 393 ALA A O 1
ATOM 3130 N N . LEU A 1 394 ? -15.289 20.969 6.914 1 98.38 394 LEU A N 1
ATOM 3131 C CA . LEU A 1 394 ? -16.375 20.172 6.355 1 98.38 394 LEU A CA 1
ATOM 3132 C C . LEU A 1 394 ? -17.328 19.703 7.453 1 98.38 394 LEU A C 1
ATOM 3134 O O . LEU A 1 394 ? -18.516 19.5 7.199 1 98.38 394 LEU A O 1
ATOM 3138 N N . TYR A 1 395 ? -16.781 19.531 8.766 1 98.31 395 TYR A N 1
ATOM 3139 C CA . TYR A 1 395 ? -17.719 18.859 9.656 1 98.31 395 TYR A CA 1
ATOM 3140 C C . TYR A 1 395 ? -17.641 19.438 11.07 1 98.31 395 TYR A C 1
ATOM 3142 O O . TYR A 1 395 ? -18.422 19.047 11.945 1 98.31 395 TYR A O 1
ATOM 3150 N N . ASN A 1 396 ? -16.781 20.422 11.359 1 98.56 396 ASN A N 1
ATOM 3151 C CA . ASN A 1 396 ? -16.797 21.109 12.648 1 98.56 396 ASN A CA 1
ATOM 3152 C C . ASN A 1 396 ? -17.562 22.422 12.57 1 98.56 396 ASN A C 1
ATOM 3154 O O . ASN A 1 396 ? -17.547 23.094 11.547 1 98.56 396 ASN A O 1
ATOM 3158 N N . THR A 1 397 ? -18.219 22.781 13.648 1 98.31 397 THR A N 1
ATOM 3159 C CA . THR A 1 397 ? -19 24.016 13.727 1 98.31 397 THR A CA 1
ATOM 3160 C C . THR A 1 397 ? -18.359 25.016 14.672 1 98.31 397 THR A C 1
ATOM 3162 O O . THR A 1 397 ? -17.469 24.656 15.445 1 98.31 397 THR A O 1
ATOM 3165 N N . TYR A 1 398 ? -18.812 26.266 14.555 1 98.56 398 TYR A N 1
ATOM 3166 C CA . TYR A 1 398 ? -18.328 27.297 15.469 1 98.56 398 TYR A CA 1
ATOM 3167 C C . TYR A 1 398 ? -18.812 27.016 16.891 1 98.56 398 TYR A C 1
ATOM 3169 O O . TYR A 1 398 ? -18.094 27.281 17.859 1 98.56 398 TYR A O 1
ATOM 3177 N N . GLU A 1 399 ? -19.969 26.469 17 1 98.62 399 GLU A N 1
ATOM 3178 C CA . GLU A 1 399 ? -20.484 26.047 18.297 1 98.62 399 GLU A CA 1
ATOM 3179 C C . GLU A 1 399 ? -19.578 25.016 18.938 1 98.62 399 GLU A C 1
ATOM 3181 O O . GLU A 1 399 ? -19.281 25.078 20.141 1 98.62 399 GLU A O 1
ATOM 3186 N N . GLU A 1 400 ? -19.188 24 18.172 1 98.75 400 GLU A N 1
ATOM 3187 C CA . GLU A 1 400 ? -18.281 22.984 18.688 1 98.75 400 GLU A CA 1
ATOM 3188 C C . GLU A 1 400 ? -16.969 23.594 19.156 1 98.75 400 GLU A C 1
ATOM 3190 O O . GLU A 1 400 ? -16.406 23.172 20.172 1 98.75 400 GLU A O 1
ATOM 3195 N N . VAL A 1 401 ? -16.453 24.562 18.391 1 98.81 401 VAL A N 1
ATOM 3196 C CA . VAL A 1 401 ? -15.211 25.234 18.766 1 98.81 401 VAL A CA 1
ATOM 3197 C C . VAL A 1 401 ? -15.414 25.984 20.094 1 98.81 401 VAL A C 1
ATOM 3199 O O . VAL A 1 401 ? -14.578 25.875 21 1 98.81 401 VAL A O 1
ATOM 3202 N N . TRP A 1 402 ? -16.516 26.719 20.219 1 98.81 402 TRP A N 1
ATOM 3203 C CA . TRP A 1 402 ? -16.828 27.422 21.469 1 98.81 402 TRP A CA 1
ATOM 3204 C C . TRP A 1 402 ? -16.891 26.453 22.641 1 98.81 402 TRP A C 1
ATOM 3206 O O . TRP A 1 402 ? -16.266 26.672 23.672 1 98.81 402 TRP A O 1
ATOM 3216 N N . GLN A 1 403 ? -17.641 25.375 22.469 1 98.81 403 GLN A N 1
ATOM 3217 C CA . GLN A 1 403 ? -17.812 24.375 23.516 1 98.81 403 GLN A CA 1
ATOM 3218 C C . GLN A 1 403 ? -16.469 23.766 23.906 1 98.81 403 GLN A C 1
ATOM 3220 O O . GLN A 1 403 ? -16.203 23.547 25.094 1 98.81 403 GLN A O 1
ATOM 3225 N N . SER A 1 404 ? -15.664 23.484 22.938 1 98.88 404 SER A N 1
ATOM 3226 C CA . SER A 1 404 ? -14.367 22.875 23.203 1 98.88 404 SER A CA 1
ATOM 3227 C C . SER A 1 404 ? -13.5 23.781 24.062 1 98.88 404 SER A C 1
ATOM 3229 O O . SER A 1 404 ? -12.828 23.312 25 1 98.88 404 SER A O 1
ATOM 3231 N N . VAL A 1 405 ? -13.461 25.062 23.75 1 98.81 405 VAL A N 1
ATOM 3232 C CA . VAL A 1 405 ? -12.656 26.016 24.5 1 98.81 405 VAL A CA 1
ATOM 3233 C C . VAL A 1 405 ? -13.219 26.156 25.906 1 98.81 405 VAL A C 1
ATOM 3235 O O . VAL A 1 405 ? -12.469 26.25 26.875 1 98.81 405 VAL A O 1
ATOM 3238 N N . MET A 1 406 ? -14.555 26.172 26.078 1 98.75 406 MET A N 1
ATOM 3239 C CA . MET A 1 406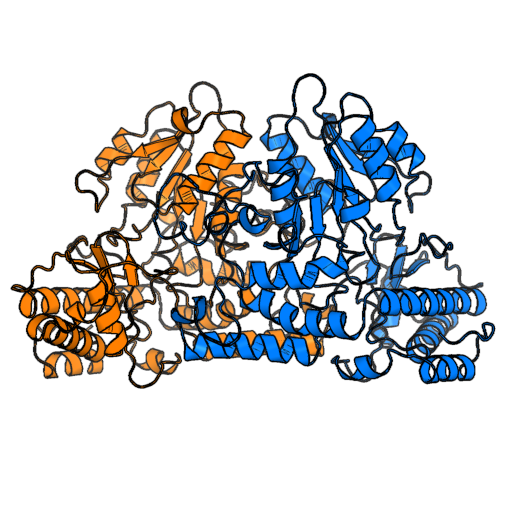 ? -15.172 26.25 27.391 1 98.75 406 MET A CA 1
ATOM 3240 C C . MET A 1 406 ? -14.875 25 28.219 1 98.75 406 MET A C 1
ATOM 3242 O O . MET A 1 406 ? -14.641 25.094 29.422 1 98.75 406 MET A O 1
ATOM 3246 N N . ILE A 1 407 ? -14.898 23.859 27.578 1 98.81 407 ILE A N 1
ATOM 3247 C CA . ILE A 1 407 ? -14.555 22.609 28.25 1 98.81 407 ILE A CA 1
ATOM 3248 C C . ILE A 1 407 ? -13.094 22.656 28.703 1 98.81 407 ILE A C 1
ATOM 3250 O O . ILE A 1 407 ? -12.773 22.266 29.828 1 98.81 407 ILE A O 1
ATOM 3254 N N . LEU A 1 408 ? -12.211 23.141 27.812 1 98.81 408 LEU A N 1
ATOM 3255 C CA . LEU A 1 408 ? -10.805 23.281 28.172 1 98.81 408 LEU A CA 1
ATOM 3256 C C . LEU A 1 408 ? -10.633 24.219 29.359 1 98.81 408 LEU A C 1
ATOM 3258 O O . LEU A 1 408 ? -9.844 23.953 30.266 1 98.81 408 LEU A O 1
ATOM 3262 N N . LYS A 1 409 ? -11.367 25.328 29.359 1 98.69 409 LYS A N 1
ATOM 3263 C CA . LYS A 1 409 ? -11.344 26.266 30.484 1 98.69 409 LYS A CA 1
ATOM 3264 C C . LYS A 1 409 ? -11.766 25.594 31.781 1 98.69 409 LYS A C 1
ATOM 3266 O O . LYS A 1 409 ? -11.117 25.766 32.812 1 98.69 409 LYS A O 1
ATOM 3271 N N . LYS A 1 410 ? -12.82 24.828 31.703 1 98.69 410 LYS A N 1
ATOM 3272 C CA . LYS A 1 410 ? -13.297 24.094 32.875 1 98.69 410 LYS A CA 1
ATOM 3273 C C . LYS A 1 410 ? -12.242 23.109 33.375 1 98.69 410 LYS A C 1
ATOM 3275 O O . LYS A 1 410 ? -11.992 23.031 34.594 1 98.69 410 LYS A O 1
ATOM 3280 N N . ILE A 1 411 ? -11.664 22.344 32.469 1 98.75 411 ILE A N 1
ATOM 3281 C CA . ILE A 1 411 ? -10.625 21.375 32.812 1 98.75 411 ILE A CA 1
ATOM 3282 C C . ILE A 1 411 ? -9.5 22.062 33.562 1 98.75 411 ILE A C 1
ATOM 3284 O O . ILE A 1 411 ? -8.992 21.516 34.562 1 98.75 411 ILE A O 1
ATOM 3288 N N . MET A 1 412 ? -9.094 23.266 33.125 1 98.56 412 MET A N 1
ATOM 3289 C CA . MET A 1 412 ? -8 24 33.75 1 98.56 412 MET A CA 1
ATOM 3290 C C . MET A 1 412 ? -8.43 24.578 35.094 1 98.56 412 MET A C 1
ATOM 3292 O O . MET A 1 412 ? -7.711 24.469 36.094 1 98.56 412 MET A O 1
ATOM 3296 N N . LYS A 1 413 ? -9.57 25.203 35.094 1 98.38 413 LYS A N 1
ATOM 3297 C CA . LYS A 1 413 ? -10.078 25.844 36.312 1 98.38 413 LYS A CA 1
ATOM 3298 C C . LYS A 1 413 ? -10.266 24.828 37.438 1 98.38 413 LYS A C 1
ATOM 3300 O O . LYS A 1 413 ? -9.883 25.094 38.594 1 98.38 413 LYS A O 1
ATOM 3305 N N . ASP A 1 414 ? -10.82 23.719 37.062 1 98.44 414 ASP A N 1
ATOM 3306 C CA . ASP A 1 414 ? -11.133 22.688 38.031 1 98.44 414 ASP A CA 1
ATOM 3307 C C . ASP A 1 414 ? -9.984 21.688 38.188 1 98.44 414 ASP A C 1
ATOM 3309 O O . ASP A 1 414 ? -10.086 20.719 38.938 1 98.44 414 ASP A O 1
ATOM 3313 N N . GLU A 1 415 ? -8.93 21.812 37.438 1 98.31 415 GLU A N 1
ATOM 3314 C CA . GLU A 1 415 ? -7.738 20.969 37.469 1 98.31 415 GLU A CA 1
ATOM 3315 C C . GLU A 1 415 ? -8.094 19.5 37.219 1 98.31 415 GLU A C 1
ATOM 3317 O O . GLU A 1 415 ? -7.559 18.609 37.875 1 98.31 415 GLU A O 1
ATOM 3322 N N . GLU A 1 416 ? -9.047 19.312 36.312 1 98.44 416 GLU A N 1
ATOM 3323 C CA . GLU A 1 416 ? -9.484 17.953 35.969 1 98.44 416 GLU A CA 1
ATOM 3324 C C . GLU A 1 416 ? -8.344 17.156 35.375 1 98.44 416 GLU A C 1
ATOM 3326 O O . GLU A 1 416 ? -8.305 15.922 35.5 1 98.44 416 GLU A O 1
ATOM 3331 N N . TYR A 1 417 ? -7.375 17.781 34.719 1 98.12 417 TYR A N 1
ATOM 3332 C CA . TYR A 1 417 ? -6.262 17.109 34.062 1 98.12 417 TYR A CA 1
ATOM 3333 C C . TYR A 1 417 ? -5.379 16.391 35.062 1 98.12 417 TYR A C 1
ATOM 3335 O O . TYR A 1 417 ? -4.699 15.414 34.719 1 98.12 417 TYR A O 1
ATOM 3343 N N . LYS A 1 418 ? -5.398 16.734 36.281 1 98 418 LYS A N 1
ATOM 3344 C CA . LYS A 1 418 ? -4.543 16.156 37.312 1 98 418 LYS A CA 1
ATOM 3345 C C . LYS A 1 418 ? -4.973 14.727 37.625 1 98 418 LYS A C 1
ATOM 3347 O O . LYS A 1 418 ? -4.223 13.969 38.25 1 98 418 LYS A O 1
ATOM 3352 N N . GLN A 1 419 ? -6.141 14.32 37.188 1 97.62 419 GLN A N 1
ATOM 3353 C CA . GLN A 1 419 ? -6.605 12.945 37.375 1 97.62 419 GLN A CA 1
ATOM 3354 C C . GLN A 1 419 ? -5.863 11.984 36.438 1 97.62 419 GLN A C 1
ATOM 3356 O O . GLN A 1 419 ? -5.918 10.773 36.625 1 97.62 419 GLN A O 1
ATOM 3361 N N . PHE A 1 420 ? -5.176 12.508 35.5 1 97.81 420 PHE A N 1
ATOM 3362 C CA . PHE A 1 420 ? -4.461 11.711 34.5 1 97.81 420 PHE A CA 1
ATOM 3363 C C . PHE A 1 420 ? -2.955 11.883 34.656 1 97.81 420 PHE A C 1
ATOM 3365 O O . PHE A 1 420 ? -2.49 12.891 35.188 1 97.81 420 PHE A O 1
ATOM 3372 N N . GLU A 1 421 ? -2.197 10.898 34.156 1 96.56 421 GLU A N 1
ATOM 3373 C CA . GLU A 1 421 ? -0.744 11.023 34.094 1 96.56 421 GLU A CA 1
ATOM 3374 C C . GLU A 1 421 ? -0.308 11.922 32.969 1 96.56 421 GLU A C 1
ATOM 3376 O O . GLU A 1 421 ? -0.891 11.875 31.875 1 96.56 421 GLU A O 1
ATOM 3381 N N . ASN A 1 422 ? 0.674 12.758 33.125 1 96.38 422 ASN A N 1
ATOM 3382 C CA . ASN A 1 422 ? 1.211 13.617 32.094 1 96.38 422 ASN A CA 1
ATOM 3383 C C . ASN A 1 422 ? 2.223 12.883 31.203 1 96.38 422 ASN A C 1
ATOM 3385 O O . ASN A 1 422 ? 3.352 13.352 31.031 1 96.38 422 ASN A O 1
ATOM 3389 N N . LYS A 1 423 ? 1.881 11.797 30.672 1 91.44 423 LYS A N 1
ATOM 3390 C CA . LYS A 1 423 ? 2.672 10.945 29.781 1 91.44 423 LYS A CA 1
ATOM 3391 C C . LYS A 1 423 ? 1.877 10.555 28.547 1 91.44 423 LYS A C 1
ATOM 3393 O O . LYS A 1 423 ? 0.665 10.344 28.625 1 91.44 423 LYS A O 1
ATOM 3398 N N . ARG A 1 424 ? 2.549 10.469 27.484 1 88.38 424 ARG A N 1
ATOM 3399 C CA . ARG A 1 424 ? 1.883 10.109 26.234 1 88.38 424 ARG A CA 1
ATOM 3400 C C . ARG A 1 424 ? 1.414 8.656 26.266 1 88.38 424 ARG A C 1
ATOM 3402 O O . ARG A 1 424 ? 1.983 7.832 26.969 1 88.38 424 ARG A O 1
ATOM 3409 N N . GLU A 1 425 ? 0.439 8.328 25.453 1 86.81 425 GLU A N 1
ATOM 3410 C CA . GLU A 1 425 ? 0.041 6.949 25.203 1 86.81 425 GLU A CA 1
ATOM 3411 C C . GLU A 1 425 ? 0.863 6.332 24.078 1 86.81 425 GLU A C 1
ATOM 3413 O O . GLU A 1 425 ? 1.769 6.973 23.547 1 86.81 425 GLU A O 1
ATOM 3418 N N . VAL A 1 426 ? 0.619 5.078 23.75 1 79.12 426 VAL A N 1
ATOM 3419 C CA . VAL A 1 426 ? 1.362 4.387 22.703 1 79.12 426 VAL A CA 1
ATOM 3420 C C . VAL A 1 426 ? 1.161 5.102 21.359 1 79.12 426 VAL A C 1
ATOM 3422 O O . VAL A 1 426 ? 2.127 5.383 20.656 1 79.12 426 VAL A O 1
ATOM 3425 N N . VAL A 1 427 ? -0.128 5.266 21.047 1 82.75 427 VAL A N 1
ATOM 3426 C CA . VAL A 1 427 ? -0.472 6.086 19.891 1 82.75 427 VAL A CA 1
ATOM 3427 C C . VAL A 1 427 ? -0.855 7.492 20.344 1 82.75 427 VAL A C 1
ATOM 3429 O O . VAL A 1 427 ? -1.675 7.652 21.25 1 82.75 427 VAL A O 1
ATOM 3432 N N . ALA A 1 428 ? -0.133 8.508 19.797 1 74.62 428 ALA A N 1
ATOM 3433 C CA . ALA A 1 428 ? -0.348 9.867 20.281 1 74.62 428 ALA A CA 1
ATOM 3434 C C . ALA A 1 428 ? -0.426 10.852 19.109 1 74.62 428 ALA A C 1
ATOM 3436 O O . ALA A 1 428 ? 0.137 10.609 18.047 1 74.62 428 ALA A O 1
ATOM 3437 N N . MET B 1 1 ? -9.766 -38.469 1.304 1 76.5 1 MET B N 1
ATOM 3438 C CA . MET B 1 1 ? -10.008 -38.219 -0.12 1 76.5 1 MET B CA 1
ATOM 3439 C C . MET B 1 1 ? -10.547 -39.5 -0.784 1 76.5 1 MET B C 1
ATOM 3441 O O . MET B 1 1 ? -10.211 -40.594 -0.379 1 76.5 1 MET B O 1
ATOM 3445 N N . TYR B 1 2 ? -11.461 -39.25 -1.725 1 84.81 2 TYR B N 1
ATOM 3446 C CA . TYR B 1 2 ? -12.07 -40.344 -2.496 1 84.81 2 TYR B CA 1
ATOM 3447 C C . TYR B 1 2 ? -11.008 -41.125 -3.264 1 84.81 2 TYR B C 1
ATOM 3449 O O . TYR B 1 2 ? -10.188 -40.531 -3.969 1 84.81 2 TYR B O 1
ATOM 3457 N N . LYS B 1 3 ? -10.891 -42.5 -3.131 1 89.5 3 LYS B N 1
ATOM 3458 C CA . LYS B 1 3 ? -9.742 -43.281 -3.568 1 89.5 3 LYS B CA 1
ATOM 3459 C C . LYS B 1 3 ? -10.094 -44.156 -4.77 1 89.5 3 LYS B C 1
ATOM 3461 O O . LYS B 1 3 ? -9.227 -44.812 -5.344 1 89.5 3 LYS B O 1
ATOM 3466 N N . GLU B 1 4 ? -11.328 -44.094 -5.223 1 90.81 4 GLU B N 1
ATOM 3467 C CA . GLU B 1 4 ? -11.703 -44.906 -6.379 1 90.81 4 GLU B CA 1
ATOM 3468 C C . GLU B 1 4 ? -10.945 -44.469 -7.629 1 90.81 4 GLU B C 1
ATOM 3470 O O . GLU B 1 4 ? -10.648 -43.281 -7.797 1 90.81 4 GLU B O 1
ATOM 3475 N N . PRO B 1 5 ? -10.711 -45.406 -8.477 1 94.56 5 PRO B N 1
ATOM 3476 C CA . PRO B 1 5 ? -10.016 -45.062 -9.719 1 94.56 5 PRO B CA 1
ATOM 3477 C C . PRO B 1 5 ? -10.781 -44.062 -10.562 1 94.56 5 PRO B C 1
ATOM 3479 O O . PRO B 1 5 ? -12.016 -44.094 -10.617 1 94.56 5 PRO B O 1
ATOM 3482 N N . PHE B 1 6 ? -10.094 -43.312 -11.234 1 95.69 6 PHE B N 1
ATOM 3483 C CA . PHE B 1 6 ? -10.641 -42.281 -12.086 1 95.69 6 PHE B CA 1
ATOM 3484 C C . PHE B 1 6 ? -11.672 -42.844 -13.055 1 95.69 6 PHE B C 1
ATOM 3486 O O . PHE B 1 6 ? -11.43 -43.875 -13.68 1 95.69 6 PHE B O 1
ATOM 3493 N N . GLN B 1 7 ? -12.742 -42.25 -13.148 1 97.31 7 GLN B N 1
ATOM 3494 C CA . GLN B 1 7 ? -13.742 -42.406 -14.195 1 97.31 7 GLN B CA 1
ATOM 3495 C C . GLN B 1 7 ? -14.164 -41.094 -14.797 1 97.31 7 GLN B C 1
ATOM 3497 O O . GLN B 1 7 ? -14.305 -40.094 -14.086 1 97.31 7 GLN B O 1
ATOM 3502 N N . PRO B 1 8 ? -14.312 -41.031 -16.062 1 97.75 8 PRO B N 1
ATOM 3503 C CA . PRO B 1 8 ? -14.625 -39.75 -16.719 1 97.75 8 PRO B CA 1
ATOM 3504 C C . PRO B 1 8 ? -16.109 -39.406 -16.625 1 97.75 8 PRO B C 1
ATOM 3506 O O . PRO B 1 8 ? -16.547 -38.406 -17.234 1 97.75 8 PRO B O 1
ATOM 3509 N N . THR B 1 9 ? -16.922 -40.125 -15.867 1 98.12 9 THR B N 1
ATOM 3510 C CA . THR B 1 9 ? -18.375 -40 -15.859 1 98.12 9 THR B CA 1
ATOM 3511 C C . THR B 1 9 ? -18.812 -38.906 -14.883 1 98.12 9 THR B C 1
ATOM 3513 O O . THR B 1 9 ? -18.094 -38.594 -13.922 1 98.12 9 THR B O 1
ATOM 3516 N N . TYR B 1 10 ? -19.969 -38.344 -15.188 1 98.38 10 TYR B N 1
ATOM 3517 C CA . TYR B 1 10 ? -20.578 -37.344 -14.305 1 98.38 10 TYR B CA 1
ATOM 3518 C C . TYR B 1 10 ? -20.797 -37.938 -12.906 1 98.38 10 TYR B C 1
ATOM 3520 O O . TYR B 1 10 ? -20.594 -37.25 -11.906 1 98.38 10 TYR B O 1
ATOM 3528 N N . GLU B 1 11 ? -21.188 -39.156 -12.789 1 98 11 GLU B N 1
ATOM 3529 C CA . GLU B 1 11 ? -21.469 -39.812 -11.523 1 98 11 GLU B CA 1
ATOM 3530 C C . GLU B 1 11 ? -20.219 -39.906 -10.641 1 98 11 GLU B C 1
ATOM 3532 O O . GLU B 1 11 ? -20.312 -39.781 -9.422 1 98 11 GLU B O 1
ATOM 3537 N N . TYR B 1 12 ? -19.094 -40.094 -11.258 1 97.88 12 TYR B N 1
ATOM 3538 C CA . TYR B 1 12 ? -17.844 -40.156 -10.508 1 97.88 12 TYR B CA 1
ATOM 3539 C C . TYR B 1 12 ? -17.547 -38.781 -9.867 1 97.88 12 TYR B C 1
ATOM 3541 O O . TYR B 1 12 ? -17.125 -38.719 -8.719 1 97.88 12 TYR B O 1
ATOM 3549 N N . ALA B 1 13 ? -17.734 -37.719 -10.633 1 98.38 13 ALA B N 1
ATOM 3550 C CA . ALA B 1 13 ? -17.547 -36.344 -10.094 1 98.38 13 ALA B CA 1
ATOM 3551 C C . ALA B 1 13 ? -18.422 -36.125 -8.867 1 98.38 13 ALA B C 1
ATOM 3553 O O . ALA B 1 13 ? -17.953 -35.594 -7.852 1 98.38 13 ALA B O 1
ATOM 3554 N N . LEU B 1 14 ? -19.688 -36.5 -8.977 1 98.25 14 LEU B N 1
ATOM 3555 C CA . LEU B 1 14 ? -20.625 -36.344 -7.871 1 98.25 14 LEU B CA 1
ATOM 3556 C C . LEU B 1 14 ? -20.172 -37.156 -6.656 1 98.25 14 LEU B C 1
ATOM 3558 O O . LEU B 1 14 ? -20.344 -36.719 -5.516 1 98.25 14 LEU B O 1
ATOM 3562 N N . GLU B 1 15 ? -19.641 -38.375 -6.918 1 98 15 GLU B N 1
ATOM 3563 C CA . GLU B 1 15 ? -19.141 -39.219 -5.836 1 98 15 GLU B CA 1
ATOM 3564 C C . GLU B 1 15 ? -17.953 -38.562 -5.141 1 98 15 GLU B C 1
ATOM 3566 O O . GLU B 1 15 ? -17.812 -38.625 -3.918 1 98 15 GLU B O 1
ATOM 3571 N N . CYS B 1 16 ? -17.031 -37.969 -5.914 1 98.25 16 CYS B N 1
ATOM 3572 C CA . CYS B 1 16 ? -15.898 -37.25 -5.336 1 98.25 16 CYS B CA 1
ATOM 3573 C C . CYS B 1 16 ? -16.391 -36.094 -4.457 1 98.25 16 CYS B C 1
ATOM 3575 O O . CYS B 1 16 ? -15.867 -35.875 -3.359 1 98.25 16 CYS B O 1
ATOM 3577 N N . ASP B 1 17 ? -17.391 -35.375 -4.93 1 98.06 17 ASP B N 1
ATOM 3578 C CA . ASP B 1 17 ? -17.953 -34.25 -4.156 1 98.06 17 ASP B CA 1
ATOM 3579 C C . ASP B 1 17 ? -18.547 -34.75 -2.84 1 98.06 17 ASP B C 1
ATOM 3581 O O . ASP B 1 17 ? -18.422 -34.094 -1.808 1 98.06 17 ASP B O 1
ATOM 3585 N N . LYS B 1 18 ? -19.234 -35.844 -2.904 1 97.44 18 LYS B N 1
ATOM 3586 C CA . LYS B 1 18 ? -19.859 -36.438 -1.723 1 97.44 18 LYS B CA 1
ATOM 3587 C C . LYS B 1 18 ? -18.828 -36.75 -0.647 1 97.44 18 LYS B C 1
ATOM 3589 O O . LYS B 1 18 ? -19.109 -36.625 0.547 1 97.44 18 LYS B O 1
ATOM 3594 N N . HIS B 1 19 ? -17.641 -37.125 -1.035 1 97.25 19 HIS B N 1
ATOM 3595 C CA . HIS B 1 19 ? -16.609 -37.562 -0.097 1 97.25 19 HIS B CA 1
ATOM 3596 C C . HIS B 1 19 ? -15.625 -36.438 0.191 1 97.25 19 HIS B C 1
ATOM 3598 O O . HIS B 1 19 ? -14.602 -36.656 0.841 1 97.25 19 HIS B O 1
ATOM 3604 N N . ASP B 1 20 ? -15.844 -35.281 -0.379 1 97.19 20 ASP B N 1
ATOM 3605 C CA . ASP B 1 20 ? -14.984 -34.125 -0.158 1 97.19 20 ASP B CA 1
ATOM 3606 C C . ASP B 1 20 ? -15.109 -33.625 1.275 1 97.19 20 ASP B C 1
ATOM 3608 O O . ASP B 1 20 ? -16.141 -33.062 1.65 1 97.19 20 ASP B O 1
ATOM 3612 N N . GLU B 1 21 ? -14.055 -33.688 2.07 1 96.19 21 GLU B N 1
ATOM 3613 C CA . GLU B 1 21 ? -14.055 -33.312 3.479 1 96.19 21 GLU B CA 1
ATOM 3614 C C . GLU B 1 21 ? -14.109 -31.781 3.633 1 96.19 21 GLU B C 1
ATOM 3616 O O . GLU B 1 21 ? -14.422 -31.281 4.715 1 96.19 21 GLU B O 1
ATOM 3621 N N . LEU B 1 22 ? -13.828 -31 2.586 1 97.88 22 LEU B N 1
ATOM 3622 C CA . LEU B 1 22 ? -13.781 -29.547 2.656 1 97.88 22 LEU B CA 1
ATOM 3623 C C . LEU B 1 22 ? -15.016 -28.938 2.012 1 97.88 22 LEU B C 1
ATOM 3625 O O . LEU B 1 22 ? -15.102 -27.719 1.852 1 97.88 22 LEU B O 1
ATOM 3629 N N . LYS B 1 23 ? -16 -29.75 1.66 1 96.44 23 LYS B N 1
ATOM 3630 C CA . LYS B 1 23 ? -17.141 -29.312 0.859 1 96.44 23 LYS B CA 1
ATOM 3631 C C . LYS B 1 23 ? -17.906 -28.188 1.557 1 96.44 23 LYS B C 1
ATOM 3633 O O . LYS B 1 23 ? -18.469 -27.312 0.899 1 96.44 23 LYS B O 1
ATOM 3638 N N . ASP B 1 24 ? -17.906 -28.156 2.924 1 96.38 24 ASP B N 1
ATOM 3639 C CA . ASP B 1 24 ? -18.703 -27.188 3.666 1 96.38 24 ASP B CA 1
ATOM 3640 C C . ASP B 1 24 ? -18.172 -25.781 3.486 1 96.38 24 ASP B C 1
ATOM 3642 O O . ASP B 1 24 ? -18.906 -24.797 3.645 1 96.38 24 ASP B O 1
ATOM 3646 N N . PHE B 1 25 ? -16.906 -25.609 3.143 1 98.06 25 PHE B N 1
ATOM 3647 C CA . PHE B 1 25 ? -16.312 -24.281 2.99 1 98.06 25 PHE B CA 1
ATOM 3648 C C . PHE B 1 25 ? -16.859 -23.594 1.746 1 98.06 25 PHE B C 1
ATOM 3650 O O . PHE B 1 25 ? -16.766 -22.359 1.623 1 98.06 25 PHE B O 1
ATOM 3657 N N . GLN B 1 26 ? -17.406 -24.344 0.83 1 97.31 26 GLN B N 1
ATOM 3658 C CA . GLN B 1 26 ? -17.953 -23.766 -0.393 1 97.31 26 GLN B CA 1
ATOM 3659 C C . GLN B 1 26 ? -19.016 -22.703 -0.078 1 97.31 26 GLN B C 1
ATOM 3661 O O . GLN B 1 26 ? -19.094 -21.688 -0.763 1 97.31 26 GLN B O 1
ATOM 3666 N N . THR B 1 27 ? -19.75 -22.922 0.997 1 96.69 27 THR B N 1
ATOM 3667 C CA . THR B 1 27 ? -20.859 -22.047 1.331 1 96.69 27 THR B CA 1
ATOM 3668 C C . THR B 1 27 ? -20.359 -20.734 1.904 1 96.69 27 THR B C 1
ATOM 3670 O O . THR B 1 27 ? -21.109 -19.766 2.008 1 96.69 27 THR B O 1
ATOM 3673 N N . GLU B 1 28 ? -19.078 -20.672 2.195 1 97.75 28 GLU B N 1
ATOM 3674 C CA . GLU B 1 28 ? -18.469 -19.453 2.725 1 97.75 28 GLU B CA 1
ATOM 3675 C C . GLU B 1 28 ? -18.281 -18.406 1.627 1 97.75 28 GLU B C 1
ATOM 3677 O O . GLU B 1 28 ? -18.156 -17.219 1.911 1 97.75 28 GLU B O 1
ATOM 3682 N N . PHE B 1 29 ? -18.297 -18.828 0.394 1 98.69 29 PHE B N 1
ATOM 3683 C CA . PHE B 1 29 ? -17.844 -17.938 -0.67 1 98.69 29 PHE B CA 1
ATOM 3684 C C . PHE B 1 29 ? -19.031 -17.5 -1.533 1 98.69 29 PHE B C 1
ATOM 3686 O O . PHE B 1 29 ? -19.938 -18.281 -1.782 1 98.69 29 PHE B O 1
ATOM 3693 N N . TYR B 1 30 ? -18.953 -16.25 -1.95 1 98.25 30 TYR B N 1
ATOM 3694 C CA . TYR B 1 30 ? -19.906 -15.75 -2.926 1 98.25 30 TYR B CA 1
ATOM 3695 C C . TYR B 1 30 ? -19.516 -16.156 -4.34 1 98.25 30 TYR B C 1
ATOM 3697 O O . TYR B 1 30 ? -18.422 -15.844 -4.809 1 98.25 30 TYR B O 1
ATOM 3705 N N . LYS B 1 31 ? -20.359 -16.906 -5.004 1 95.06 31 LYS B N 1
ATOM 3706 C CA . LYS B 1 31 ? -20.219 -17.312 -6.398 1 95.06 31 LYS B CA 1
ATOM 3707 C C . LYS B 1 31 ? -21.375 -16.812 -7.246 1 95.06 31 LYS B C 1
ATOM 3709 O O . LYS B 1 31 ? -22.547 -16.938 -6.848 1 95.06 31 LYS B O 1
ATOM 3714 N N . LYS B 1 32 ? -21.062 -16.188 -8.273 1 94.56 32 LYS B N 1
ATOM 3715 C CA . LYS B 1 32 ? -22.109 -15.75 -9.188 1 94.56 32 LYS B CA 1
ATOM 3716 C C . LYS B 1 32 ? -22.875 -16.938 -9.758 1 94.56 32 LYS B C 1
ATOM 3718 O O . LYS B 1 32 ? -22.266 -17.922 -10.211 1 94.56 32 LYS B O 1
ATOM 3723 N N . GLU B 1 33 ? -24.188 -16.859 -9.734 1 93.56 33 GLU B N 1
ATOM 3724 C CA . GLU B 1 33 ? -25 -17.938 -10.25 1 93.56 33 GLU B CA 1
ATOM 3725 C C . GLU B 1 33 ? -24.688 -18.234 -11.711 1 93.56 33 GLU B C 1
ATOM 3727 O O . GLU B 1 33 ? -24.531 -17.312 -12.516 1 93.56 33 GLU B O 1
ATOM 3732 N N . GLY B 1 34 ? -24.578 -19.5 -12 1 94.81 34 GLY B N 1
ATOM 3733 C CA . GLY B 1 34 ? -24.344 -19.906 -13.375 1 94.81 34 GLY B CA 1
ATOM 3734 C C . GLY B 1 34 ? -22.891 -19.766 -13.797 1 94.81 34 GLY B C 1
ATOM 3735 O O . GLY B 1 34 ? -22.562 -19.906 -14.977 1 94.81 34 GLY B O 1
ATOM 3736 N N . THR B 1 35 ? -22.062 -19.469 -12.844 1 97.38 35 THR B N 1
ATOM 3737 C CA . THR B 1 35 ? -20.656 -19.281 -13.18 1 97.38 35 THR B CA 1
ATOM 3738 C C . THR B 1 35 ? -19.781 -20.312 -12.469 1 97.38 35 THR B C 1
ATOM 3740 O O . THR B 1 35 ? -20.031 -20.656 -11.312 1 97.38 35 THR B O 1
ATOM 3743 N N . ILE B 1 36 ? -18.828 -20.906 -13.156 1 98.69 36 ILE B N 1
ATOM 3744 C CA . ILE B 1 36 ? -17.75 -21.703 -12.586 1 98.69 36 ILE B CA 1
ATOM 3745 C C . ILE B 1 36 ? -16.453 -20.891 -12.57 1 98.69 36 ILE B C 1
ATOM 3747 O O . ILE B 1 36 ? -15.922 -20.547 -13.625 1 98.69 36 ILE B O 1
ATOM 3751 N N . TYR B 1 37 ? -15.961 -20.562 -11.383 1 98.69 37 TYR B N 1
ATOM 3752 C CA . TYR B 1 37 ? -14.82 -19.672 -11.211 1 98.69 37 TYR B CA 1
ATOM 3753 C C . TYR B 1 37 ? -13.523 -20.469 -11.062 1 98.69 37 TYR B C 1
ATOM 3755 O O . TYR B 1 37 ? -13.258 -21.031 -10 1 98.69 37 TYR B O 1
ATOM 3763 N N . LEU B 1 38 ? -12.68 -20.484 -12.094 1 98.75 38 LEU B N 1
ATOM 3764 C CA . LEU B 1 38 ? -11.422 -21.219 -12.086 1 98.75 38 LEU B CA 1
ATOM 3765 C C . LEU B 1 38 ? -10.234 -20.266 -12.211 1 98.75 38 LEU B C 1
ATOM 3767 O O . LEU B 1 38 ? -9.25 -20.578 -12.891 1 98.75 38 LEU B O 1
ATOM 3771 N N . ASP B 1 39 ? -10.352 -19.062 -11.586 1 98.5 39 ASP B N 1
ATOM 3772 C CA . ASP B 1 39 ? -9.305 -18.047 -11.695 1 98.5 39 ASP B CA 1
ATOM 3773 C C . ASP B 1 39 ? -8.852 -17.578 -10.32 1 98.5 39 ASP B C 1
ATOM 3775 O O . ASP B 1 39 ? -8.461 -16.422 -10.148 1 98.5 39 ASP B O 1
ATOM 3779 N N . GLY B 1 40 ? -8.898 -18.453 -9.297 1 98.25 40 GLY B N 1
ATOM 3780 C CA . GLY B 1 40 ? -8.461 -18.141 -7.945 1 98.25 40 GLY B CA 1
ATOM 3781 C C . GLY B 1 40 ? -6.969 -17.891 -7.844 1 98.25 40 GLY B C 1
ATOM 3782 O O . GLY B 1 40 ? -6.5 -17.281 -6.875 1 98.25 40 GLY B O 1
ATOM 3783 N N . ASN B 1 41 ? -6.172 -18.375 -8.82 1 97.81 41 ASN B N 1
ATOM 3784 C CA . ASN B 1 41 ? -4.73 -18.156 -8.883 1 97.81 41 ASN B CA 1
ATOM 3785 C C . ASN B 1 41 ? -4.406 -16.719 -9.305 1 97.81 41 ASN B C 1
ATOM 3787 O O . ASN B 1 41 ? -3.246 -16.312 -9.289 1 97.81 41 ASN B O 1
ATOM 3791 N N . SER B 1 42 ? -5.418 -15.953 -9.688 1 97.75 42 SER B N 1
ATOM 3792 C CA . SER B 1 42 ? -5.254 -14.547 -10.039 1 97.75 42 SER B CA 1
ATOM 3793 C C . SER B 1 42 ? -5.957 -13.633 -9.039 1 97.75 42 SER B C 1
ATOM 3795 O O . SER B 1 42 ? -5.414 -12.602 -8.648 1 97.75 42 SER B O 1
ATOM 3797 N N . LEU B 1 43 ? -7.156 -13.977 -8.727 1 98.62 43 LEU B N 1
ATOM 3798 C CA . LEU B 1 43 ? -7.902 -13.289 -7.68 1 98.62 43 LEU B CA 1
ATOM 3799 C C . LEU B 1 43 ? -8.875 -14.234 -6.992 1 98.62 43 LEU B C 1
ATOM 3801 O O . LEU B 1 43 ? -9.727 -14.844 -7.648 1 98.62 43 LEU B O 1
ATOM 3805 N N . GLY B 1 44 ? -8.789 -14.328 -5.684 1 98.69 44 GLY B N 1
ATOM 3806 C CA . GLY B 1 44 ? -9.703 -15.164 -4.926 1 98.69 44 GLY B CA 1
ATOM 3807 C C . GLY B 1 44 ? -11.086 -14.555 -4.777 1 98.69 44 GLY B C 1
ATOM 3808 O O . GLY B 1 44 ? -11.273 -13.359 -5.031 1 98.69 44 GLY B O 1
ATOM 3809 N N . LEU B 1 45 ? -12.023 -15.391 -4.383 1 98.81 45 LEU B N 1
ATOM 3810 C CA . LEU B 1 45 ? -13.406 -14.969 -4.219 1 98.81 45 LEU B CA 1
ATOM 3811 C C . LEU B 1 45 ? -13.641 -14.383 -2.828 1 98.81 45 LEU B C 1
ATOM 3813 O O . LEU B 1 45 ? -12.93 -14.727 -1.881 1 98.81 45 LEU B O 1
ATOM 3817 N N . LEU B 1 46 ? -14.586 -13.492 -2.715 1 98.88 46 LEU B N 1
ATOM 3818 C CA . LEU B 1 46 ? -15 -12.938 -1.433 1 98.88 46 LEU B CA 1
ATOM 3819 C C . LEU B 1 46 ? -15.703 -13.992 -0.585 1 98.88 46 LEU B C 1
ATOM 3821 O O . LEU B 1 46 ? -16.625 -14.656 -1.056 1 98.88 46 LEU B O 1
ATOM 3825 N N . SER B 1 47 ? -15.273 -14.219 0.608 1 98.88 47 SER B N 1
ATOM 3826 C CA . SER B 1 47 ? -15.969 -15.078 1.562 1 98.88 47 SER B CA 1
ATOM 3827 C C . SER B 1 47 ? -16.828 -14.258 2.52 1 98.88 47 SER B C 1
ATOM 3829 O O . SER B 1 47 ? -16.609 -13.055 2.688 1 98.88 47 SER B O 1
ATOM 3831 N N . LYS B 1 48 ? -17.766 -14.906 3.133 1 98.88 48 LYS B N 1
ATOM 3832 C CA . LYS B 1 48 ? -18.625 -14.258 4.121 1 98.88 48 LYS B CA 1
ATOM 3833 C C . LYS B 1 48 ? -17.828 -13.75 5.309 1 98.88 48 LYS B C 1
ATOM 3835 O O . LYS B 1 48 ? -18.078 -12.656 5.82 1 98.88 48 LYS B O 1
ATOM 3840 N N . ARG B 1 49 ? -16.859 -14.469 5.75 1 98.75 49 ARG B N 1
ATOM 3841 C CA . ARG B 1 49 ? -16.031 -14.062 6.883 1 98.75 49 ARG B CA 1
ATOM 3842 C C . ARG B 1 49 ? -15.172 -12.859 6.52 1 98.75 49 ARG B C 1
ATOM 3844 O O . ARG B 1 49 ? -14.953 -11.977 7.348 1 98.75 49 ARG B O 1
ATOM 3851 N N . ALA B 1 50 ? -14.57 -12.867 5.297 1 98.88 50 ALA B N 1
ATOM 3852 C CA . ALA B 1 50 ? -13.805 -11.711 4.824 1 98.88 50 ALA B CA 1
ATOM 3853 C C . ALA B 1 50 ? -14.68 -10.469 4.758 1 98.88 50 ALA B C 1
ATOM 3855 O O . ALA B 1 50 ? -14.258 -9.383 5.152 1 98.88 50 ALA B O 1
ATOM 3856 N N . GLU B 1 51 ? -15.875 -10.617 4.219 1 98.94 51 GLU B N 1
ATOM 3857 C CA . GLU B 1 51 ? -16.828 -9.508 4.176 1 98.94 51 GLU B CA 1
ATOM 3858 C C . GLU B 1 51 ? -17.125 -8.977 5.574 1 98.94 51 GLU B C 1
ATOM 3860 O O . GLU B 1 51 ? -17.094 -7.766 5.801 1 98.94 51 GLU B O 1
ATOM 3865 N N . LYS B 1 52 ? -17.391 -9.875 6.48 1 98.88 52 LYS B N 1
ATOM 3866 C CA . LYS B 1 52 ? -17.734 -9.508 7.852 1 98.88 52 LYS B CA 1
ATOM 3867 C C . LYS B 1 52 ? -16.594 -8.711 8.5 1 98.88 52 LYS B C 1
ATOM 3869 O O . LYS B 1 52 ? -16.828 -7.703 9.164 1 98.88 52 LYS B O 1
ATOM 3874 N N . SER B 1 53 ? -15.383 -9.172 8.367 1 98.88 53 SER B N 1
ATOM 3875 C CA . SER B 1 53 ? -14.25 -8.492 8.992 1 98.88 53 SER B CA 1
ATOM 3876 C C . SER B 1 53 ? -14.031 -7.109 8.375 1 98.88 53 SER B C 1
ATOM 3878 O O . SER B 1 53 ? -13.656 -6.164 9.078 1 98.88 53 SER B O 1
ATOM 3880 N N . LEU B 1 54 ? -14.227 -6.945 7.039 1 98.88 54 LEU B N 1
ATOM 3881 C CA . LEU B 1 54 ? -14.141 -5.633 6.418 1 98.88 54 LEU B CA 1
ATOM 3882 C C . LEU B 1 54 ? -15.18 -4.684 7.004 1 98.88 54 LEU B C 1
ATOM 3884 O O . LEU B 1 54 ? -14.859 -3.543 7.352 1 98.88 54 LEU B O 1
ATOM 3888 N N . LEU B 1 55 ? -16.406 -5.152 7.082 1 98.88 55 LEU B N 1
ATOM 3889 C CA . LEU B 1 55 ? -17.484 -4.324 7.609 1 98.88 55 LEU B CA 1
ATOM 3890 C C . LEU B 1 55 ? -17.25 -3.979 9.07 1 98.88 55 LEU B C 1
ATOM 3892 O O . LEU B 1 55 ? -17.578 -2.877 9.516 1 98.88 55 LEU B O 1
ATOM 3896 N N . THR B 1 56 ? -16.656 -4.898 9.828 1 98.88 56 THR B N 1
ATOM 3897 C CA . THR B 1 56 ? -16.312 -4.645 11.219 1 98.88 56 THR B CA 1
ATOM 3898 C C . THR B 1 56 ? -15.305 -3.498 11.32 1 98.88 56 THR B C 1
ATOM 3900 O O . THR B 1 56 ? -15.438 -2.623 12.18 1 98.88 56 THR B O 1
ATOM 3903 N N . LEU B 1 57 ? -14.312 -3.457 10.477 1 98.81 57 LEU B N 1
ATOM 3904 C CA . LEU B 1 57 ? -13.297 -2.412 10.555 1 98.81 57 LEU B CA 1
ATOM 3905 C C . LEU B 1 57 ? -13.828 -1.095 10 1 98.81 57 LEU B C 1
ATOM 3907 O O . LEU B 1 57 ? -13.438 -0.02 10.453 1 98.81 57 LEU B O 1
ATOM 3911 N N . LEU B 1 58 ? -14.711 -1.187 8.961 1 98.88 58 LEU B N 1
ATOM 3912 C CA . LEU B 1 58 ? -15.406 0.023 8.531 1 98.88 58 LEU B CA 1
ATOM 3913 C C . LEU B 1 58 ? -16.188 0.642 9.688 1 98.88 58 LEU B C 1
ATOM 3915 O O . LEU B 1 58 ? -16.141 1.856 9.891 1 98.88 58 LEU B O 1
ATOM 3919 N N . ASP B 1 59 ? -16.859 -0.204 10.438 1 98.69 59 ASP B N 1
ATOM 3920 C CA . ASP B 1 59 ? -17.625 0.259 11.594 1 98.69 59 ASP B CA 1
ATOM 3921 C C . ASP B 1 59 ? -16.703 0.819 12.672 1 98.69 59 ASP B C 1
ATOM 3923 O O . ASP B 1 59 ? -17.062 1.762 13.383 1 98.69 59 ASP B O 1
ATOM 3927 N N . SER B 1 60 ? -15.562 0.199 12.836 1 98.44 60 SER B N 1
ATOM 3928 C CA . SER B 1 60 ? -14.578 0.715 13.789 1 98.44 60 SER B CA 1
ATOM 3929 C C . SER B 1 60 ? -14.18 2.146 13.445 1 98.44 60 SER B C 1
ATOM 3931 O O . SER B 1 60 ? -14.031 2.984 14.344 1 98.44 60 SER B O 1
ATOM 3933 N N . TRP B 1 61 ? -13.969 2.414 12.18 1 98.69 61 TRP B N 1
ATOM 3934 C CA . TRP B 1 61 ? -13.656 3.768 11.742 1 98.69 61 TRP B CA 1
ATOM 3935 C C . TRP B 1 61 ? -14.812 4.719 12.031 1 98.69 61 TRP B C 1
ATOM 3937 O O . TRP B 1 61 ? -14.602 5.82 12.547 1 98.69 61 TRP B O 1
ATOM 3947 N N . LYS B 1 62 ? -15.961 4.246 11.766 1 97.81 62 LYS B N 1
ATOM 3948 C CA . LYS B 1 62 ? -17.172 5.023 11.969 1 97.81 62 LYS B CA 1
ATOM 3949 C C . LYS B 1 62 ? -17.359 5.375 13.445 1 97.81 62 LYS B C 1
ATOM 3951 O O . LYS B 1 62 ? -17.688 6.516 13.781 1 97.81 62 LYS B O 1
ATOM 3956 N N . GLU B 1 63 ? -17.078 4.461 14.297 1 97.38 63 GLU B N 1
ATOM 3957 C CA . GLU B 1 63 ? -17.391 4.566 15.719 1 97.38 63 GLU B CA 1
ATOM 3958 C C . GLU B 1 63 ? -16.25 5.254 16.484 1 97.38 63 GLU B C 1
ATOM 3960 O O . GLU B 1 63 ? -16.5 6.078 17.359 1 97.38 63 GLU B O 1
ATOM 3965 N N . TYR B 1 64 ? -15.016 4.992 16.109 1 97.38 64 TYR B N 1
ATOM 3966 C CA . TYR B 1 64 ? -13.93 5.363 17.016 1 97.38 64 TYR B CA 1
ATOM 3967 C C . TYR B 1 64 ? -13.102 6.496 16.422 1 97.38 64 TYR B C 1
ATOM 3969 O O . TYR B 1 64 ? -12.336 7.152 17.141 1 97.38 64 TYR B O 1
ATOM 3977 N N . GLY B 1 65 ? -13.188 6.77 15.078 1 97.56 65 GLY B N 1
ATOM 3978 C CA . GLY B 1 65 ? -12.258 7.715 14.469 1 97.56 65 GLY B CA 1
ATOM 3979 C C . GLY B 1 65 ? -10.805 7.387 14.75 1 97.56 65 GLY B C 1
ATOM 3980 O O . GLY B 1 65 ? -10.367 6.254 14.531 1 97.56 65 GLY B O 1
ATOM 3981 N N . ILE B 1 66 ? -10.086 8.32 15.305 1 97.62 66 ILE B N 1
ATOM 3982 C CA . ILE B 1 66 ? -8.656 8.18 15.555 1 97.62 66 ILE B CA 1
ATOM 3983 C C . ILE B 1 66 ? -8.414 7.094 16.594 1 97.62 66 ILE B C 1
ATOM 3985 O O . ILE B 1 66 ? -7.379 6.418 16.562 1 97.6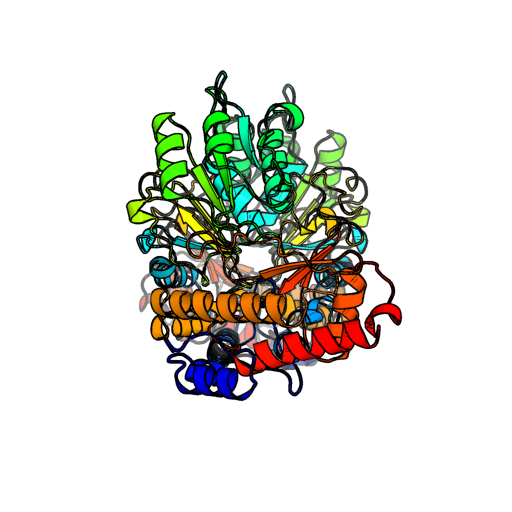2 66 ILE B O 1
ATOM 3989 N N . ASP B 1 67 ? -9.328 6.852 17.484 1 96.94 67 ASP B N 1
ATOM 3990 C CA . ASP B 1 67 ? -9.141 5.91 18.578 1 96.94 67 ASP B CA 1
ATOM 3991 C C . ASP B 1 67 ? -9.195 4.469 18.078 1 96.94 67 ASP B C 1
ATOM 3993 O O . ASP B 1 67 ? -8.828 3.541 18.812 1 96.94 67 ASP B O 1
ATOM 3997 N N . GLY B 1 68 ? -9.57 4.285 16.781 1 97.94 68 GLY B N 1
ATOM 3998 C CA . GLY B 1 68 ? -9.555 2.953 16.203 1 97.94 68 GLY B CA 1
ATOM 3999 C C . GLY B 1 68 ? -8.172 2.338 16.141 1 97.94 68 GLY B C 1
ATOM 4000 O O . GLY B 1 68 ? -8.031 1.122 16 1 97.94 68 GLY B O 1
ATOM 4001 N N . TRP B 1 69 ? -7.172 3.129 16.25 1 97.81 69 TRP B N 1
ATOM 4002 C CA . TRP B 1 69 ? -5.805 2.623 16.266 1 97.81 69 TRP B CA 1
ATOM 4003 C C . TRP B 1 69 ? -5.566 1.727 17.469 1 97.81 69 TRP B C 1
ATOM 4005 O O . TRP B 1 69 ? -4.766 0.791 17.406 1 97.81 69 TRP B O 1
ATOM 4015 N N . THR B 1 70 ? -6.262 1.998 18.609 1 97.12 70 THR B N 1
ATOM 4016 C CA . THR B 1 70 ? -5.977 1.231 19.812 1 97.12 70 THR B CA 1
ATOM 4017 C C . THR B 1 70 ? -7.258 0.634 20.391 1 97.12 70 THR B C 1
ATOM 4019 O O . THR B 1 70 ? -7.211 -0.147 21.344 1 97.12 70 THR B O 1
ATOM 4022 N N . GLU B 1 71 ? -8.375 0.973 19.812 1 96.88 71 GLU B N 1
ATOM 4023 C CA . GLU B 1 71 ? -9.648 0.492 20.328 1 96.88 71 GLU B CA 1
ATOM 4024 C C . GLU B 1 71 ? -10.352 -0.408 19.312 1 96.88 71 GLU B C 1
ATOM 4026 O O . GLU B 1 71 ? -9.891 -0.549 18.172 1 96.88 71 GLU B O 1
ATOM 4031 N N . GLY B 1 72 ? -11.453 -1.059 19.75 1 97.19 72 GLY B N 1
ATOM 4032 C CA . GLY B 1 72 ? -12.234 -1.941 18.891 1 97.19 72 GLY B CA 1
ATOM 4033 C C . GLY B 1 72 ? -11.773 -3.387 18.953 1 97.19 72 GLY B C 1
ATOM 4034 O O . GLY B 1 72 ? -10.812 -3.711 19.656 1 97.19 72 GLY B O 1
ATOM 4035 N N . GLU B 1 73 ? -12.469 -4.242 18.203 1 97.75 73 GLU B N 1
ATOM 4036 C CA . GLU B 1 73 ? -12.203 -5.68 18.188 1 97.75 73 GLU B CA 1
ATOM 4037 C C . GLU B 1 73 ? -10.82 -5.98 17.609 1 97.75 73 GLU B C 1
ATOM 4039 O O . GLU B 1 73 ? -10.148 -6.91 18.062 1 97.75 73 GLU B O 1
ATOM 4044 N N . HIS B 1 74 ? -10.453 -5.199 16.594 1 98.25 74 HIS B N 1
ATOM 4045 C CA . HIS B 1 74 ? -9.172 -5.352 15.922 1 98.25 74 HIS B CA 1
ATOM 4046 C C . HIS B 1 74 ? -8.422 -4.023 15.859 1 98.25 74 HIS B C 1
ATOM 4048 O O . HIS B 1 74 ? -8.375 -3.375 14.812 1 98.25 74 HIS B O 1
ATOM 4054 N N . PRO B 1 75 ? -7.738 -3.621 16.969 1 98.25 75 PRO B N 1
ATOM 4055 C CA . PRO B 1 75 ? -6.98 -2.367 16.922 1 98.25 75 PRO B CA 1
ATOM 4056 C C . PRO B 1 75 ? -6.012 -2.311 15.75 1 98.25 75 PRO B C 1
ATOM 4058 O O . PRO B 1 75 ? -5.254 -3.258 15.523 1 98.25 75 PRO B O 1
ATOM 4061 N N . TRP B 1 76 ? -6.102 -1.207 15.047 1 98.56 76 TRP B N 1
ATOM 4062 C CA . TRP B 1 76 ? -5.41 -1.094 13.766 1 98.56 76 TRP B CA 1
ATOM 4063 C C . TRP B 1 76 ? -3.898 -1.094 13.961 1 98.56 76 TRP B C 1
ATOM 4065 O O . TRP B 1 76 ? -3.156 -1.61 13.117 1 98.56 76 TRP B O 1
ATOM 4075 N N . PHE B 1 77 ? -3.389 -0.53 15.055 1 97.62 77 PHE B N 1
ATOM 4076 C CA . PHE B 1 77 ? -1.976 -0.259 15.297 1 97.62 77 PHE B CA 1
ATOM 4077 C C . PHE B 1 77 ? -1.178 -1.556 15.359 1 97.62 77 PHE B C 1
ATOM 4079 O O . PHE B 1 77 ? -0.014 -1.594 14.953 1 97.62 77 PHE B O 1
ATOM 4086 N N . PHE B 1 78 ? -1.806 -2.643 15.734 1 96.88 78 PHE B N 1
ATOM 4087 C CA . PHE B 1 78 ? -1.136 -3.92 15.945 1 96.88 78 PHE B CA 1
ATOM 4088 C C . PHE B 1 78 ? -1.624 -4.957 14.945 1 96.88 78 PHE B C 1
ATOM 4090 O O . PHE B 1 78 ? -1.243 -6.129 15.016 1 96.88 78 PHE B O 1
ATOM 4097 N N . LEU B 1 79 ? -2.43 -4.562 14.078 1 98.44 79 LEU B N 1
ATOM 4098 C CA . LEU B 1 79 ? -3.154 -5.5 13.227 1 98.44 79 LEU B CA 1
ATOM 4099 C C . LEU B 1 79 ? -2.195 -6.246 12.305 1 98.44 79 LEU B C 1
ATOM 4101 O O . LEU B 1 79 ? -2.338 -7.453 12.102 1 98.44 79 LEU B O 1
ATOM 4105 N N . SER B 1 80 ? -1.226 -5.543 11.703 1 98.56 80 SER B N 1
ATOM 4106 C CA . SER B 1 80 ? -0.276 -6.168 10.781 1 98.56 80 SER B CA 1
ATOM 4107 C C . SER B 1 80 ? 0.507 -7.281 11.469 1 98.56 80 SER B C 1
ATOM 4109 O O . SER B 1 80 ? 0.708 -8.352 10.898 1 98.56 80 SER B O 1
ATOM 4111 N N . GLU B 1 81 ? 0.975 -7.031 12.703 1 98.12 81 GLU B N 1
ATOM 4112 C CA . GLU B 1 81 ? 1.695 -8.047 13.461 1 98.12 81 GLU B CA 1
ATOM 4113 C C . GLU B 1 81 ? 0.798 -9.242 13.773 1 98.12 81 GLU B C 1
ATOM 4115 O O . GLU B 1 81 ? 1.22 -10.391 13.648 1 98.12 81 GLU B O 1
ATOM 4120 N N . LYS B 1 82 ? -0.425 -8.953 14.18 1 98.44 82 LYS B N 1
ATOM 4121 C CA . LYS B 1 82 ? -1.37 -10.016 14.484 1 98.44 82 LYS B CA 1
ATOM 4122 C C . LYS B 1 82 ? -1.615 -10.906 13.266 1 98.44 82 LYS B C 1
ATOM 4124 O O . LYS B 1 82 ? -1.63 -12.133 13.375 1 98.44 82 LYS B O 1
ATOM 4129 N N . LEU B 1 83 ? -1.766 -10.312 12.156 1 98.75 83 LEU B N 1
ATOM 4130 C CA . LEU B 1 83 ? -2.027 -11.062 10.93 1 98.75 83 LEU B CA 1
ATOM 4131 C C . LEU B 1 83 ? -0.781 -11.82 10.477 1 98.75 83 LEU B C 1
ATOM 4133 O O . LEU B 1 83 ? -0.882 -12.914 9.914 1 98.75 83 LEU B O 1
ATOM 4137 N N . GLY B 1 84 ? 0.419 -11.172 10.672 1 98.62 84 GLY B N 1
ATOM 4138 C CA . GLY B 1 84 ? 1.647 -11.922 10.469 1 98.62 84 GLY B CA 1
ATOM 4139 C C . GLY B 1 84 ? 1.701 -13.211 11.266 1 98.62 84 GLY B C 1
ATOM 4140 O O . GLY B 1 84 ? 2.059 -14.266 10.727 1 98.62 84 GLY B O 1
ATOM 4141 N N . GLU B 1 85 ? 1.307 -13.125 12.5 1 98.25 85 GLU B N 1
ATOM 4142 C CA . GLU B 1 85 ? 1.272 -14.289 13.375 1 98.25 85 GLU B CA 1
ATOM 4143 C C . GLU B 1 85 ? 0.303 -15.344 12.852 1 98.25 85 GLU B C 1
ATOM 4145 O O . GLU B 1 85 ? 0.612 -16.547 12.867 1 98.25 85 GLU B O 1
ATOM 4150 N N . LEU B 1 86 ? -0.825 -14.922 12.383 1 98.25 86 LEU B N 1
ATOM 4151 C CA . LEU B 1 86 ? -1.848 -15.844 11.891 1 98.25 86 LEU B CA 1
ATOM 4152 C C . LEU B 1 86 ? -1.422 -16.469 10.57 1 98.25 86 LEU B C 1
ATOM 4154 O O . LEU B 1 86 ? -1.884 -17.562 10.219 1 98.25 86 LEU B O 1
ATOM 4158 N N . THR B 1 87 ? -0.527 -15.812 9.82 1 98.56 87 THR B N 1
ATOM 4159 C CA . THR B 1 87 ? -0.044 -16.297 8.539 1 98.56 87 THR B CA 1
ATOM 4160 C C . THR B 1 87 ? 1.11 -17.281 8.727 1 98.56 87 THR B C 1
ATOM 4162 O O . THR B 1 87 ? 1.342 -18.141 7.879 1 98.56 87 THR B O 1
ATOM 4165 N N . ALA B 1 88 ? 1.829 -17.203 9.812 1 98.25 88 ALA B N 1
ATOM 4166 C CA . ALA B 1 88 ? 3.084 -17.906 10.07 1 98.25 88 ALA B CA 1
ATOM 4167 C C . ALA B 1 88 ? 2.928 -19.406 9.852 1 98.25 88 ALA B C 1
ATOM 4169 O O . ALA B 1 88 ? 3.791 -20.047 9.25 1 98.25 88 ALA B O 1
ATOM 4170 N N . PRO B 1 89 ? 1.783 -20.047 10.25 1 97.94 89 PRO B N 1
ATOM 4171 C CA . PRO B 1 89 ? 1.635 -21.484 10.055 1 97.94 89 PRO B CA 1
ATOM 4172 C C . PRO B 1 89 ? 1.555 -21.875 8.578 1 97.94 89 PRO B C 1
ATOM 4174 O O . PRO B 1 89 ? 1.929 -23 8.211 1 97.94 89 PRO B O 1
ATOM 4177 N N . LEU B 1 90 ? 1.116 -21 7.727 1 98.44 90 LEU B N 1
ATOM 4178 C CA . LEU B 1 90 ? 0.995 -21.281 6.301 1 98.44 90 LEU B CA 1
ATOM 4179 C C . LEU B 1 90 ? 2.367 -21.344 5.641 1 98.44 90 LEU B C 1
ATOM 4181 O O . LEU B 1 90 ? 2.531 -21.984 4.598 1 98.44 90 LEU B O 1
ATOM 4185 N N . ILE B 1 91 ? 3.398 -20.672 6.234 1 98.12 91 ILE B N 1
ATOM 4186 C CA . ILE B 1 91 ? 4.711 -20.641 5.598 1 98.12 91 ILE B CA 1
ATOM 4187 C C . ILE B 1 91 ? 5.715 -21.406 6.449 1 98.12 91 ILE B C 1
ATOM 4189 O O . ILE B 1 91 ? 6.906 -21.469 6.121 1 98.12 91 ILE B O 1
ATOM 4193 N N . GLY B 1 92 ? 5.234 -22.062 7.559 1 98.12 92 GLY B N 1
ATOM 4194 C CA . GLY B 1 92 ? 6.113 -22.828 8.414 1 98.12 92 GLY B CA 1
ATOM 4195 C C . GLY B 1 92 ? 7.199 -22 9.07 1 98.12 92 GLY B C 1
ATOM 4196 O O . GLY B 1 92 ? 8.375 -22.375 9.047 1 98.12 92 GLY B O 1
ATOM 4197 N N . ALA B 1 93 ? 6.832 -20.828 9.586 1 98.25 93 ALA B N 1
ATOM 4198 C CA . ALA B 1 93 ? 7.762 -19.875 10.18 1 98.25 93 ALA B CA 1
ATOM 4199 C C . ALA B 1 93 ? 7.34 -19.5 11.602 1 98.25 93 ALA B C 1
ATOM 4201 O O . ALA B 1 93 ? 6.273 -19.922 12.062 1 98.25 93 ALA B O 1
ATOM 4202 N N . LEU B 1 94 ? 8.219 -18.812 12.383 1 98.19 94 LEU B N 1
ATOM 4203 C CA . LEU B 1 94 ? 7.863 -18.234 13.672 1 98.19 94 LEU B CA 1
ATOM 4204 C C . LEU B 1 94 ? 6.957 -17.016 13.484 1 98.19 94 LEU B C 1
ATOM 4206 O O . LEU B 1 94 ? 7.051 -16.312 12.477 1 98.19 94 LEU B O 1
ATOM 4210 N N . PRO B 1 95 ? 6.07 -16.781 14.453 1 98.06 95 PRO B N 1
ATOM 4211 C CA . PRO B 1 95 ? 5.168 -15.633 14.359 1 98.06 95 PRO B CA 1
ATOM 4212 C C . PRO B 1 95 ? 5.914 -14.32 14.133 1 98.06 95 PRO B C 1
ATOM 4214 O O . PRO B 1 95 ? 5.449 -13.461 13.375 1 98.06 95 PRO B O 1
ATOM 4217 N N . GLU B 1 96 ? 7.09 -14.133 14.688 1 98.12 96 GLU B N 1
ATOM 4218 C CA . GLU B 1 96 ? 7.84 -12.883 14.641 1 98.12 96 GLU B CA 1
ATOM 4219 C C . GLU B 1 96 ? 8.492 -12.688 13.273 1 98.12 96 GLU B C 1
ATOM 4221 O O . GLU B 1 96 ? 8.938 -11.578 12.945 1 98.12 96 GLU B O 1
ATOM 4226 N N . GLU B 1 97 ? 8.5 -13.719 12.453 1 98.75 97 GLU B N 1
ATOM 4227 C CA . GLU B 1 97 ? 9.242 -13.68 11.203 1 98.75 97 GLU B CA 1
ATOM 4228 C C . GLU B 1 97 ? 8.352 -13.234 10.047 1 98.75 97 GLU B C 1
ATOM 4230 O O . GLU B 1 97 ? 8.828 -13.055 8.922 1 98.75 97 GLU B O 1
ATOM 4235 N N . SER B 1 98 ? 7.086 -13.039 10.32 1 98.62 98 SER B N 1
ATOM 4236 C CA . SER B 1 98 ? 6.145 -12.695 9.258 1 98.62 98 SER B CA 1
ATOM 4237 C C . SER B 1 98 ? 5.398 -11.406 9.586 1 98.62 98 SER B C 1
ATOM 4239 O O . SER B 1 98 ? 5.094 -11.133 10.75 1 98.62 98 SER B O 1
ATOM 4241 N N . ILE B 1 99 ? 5.148 -10.609 8.539 1 98.81 99 ILE B N 1
ATOM 4242 C CA . ILE B 1 99 ? 4.422 -9.352 8.703 1 98.81 99 ILE B CA 1
ATOM 4243 C C . ILE B 1 99 ? 3.566 -9.094 7.461 1 98.81 99 ILE B C 1
ATOM 4245 O O . ILE B 1 99 ? 3.939 -9.477 6.352 1 98.81 99 ILE B O 1
ATOM 4249 N N . VAL B 1 100 ? 2.332 -8.602 7.641 1 98.75 100 VAL B N 1
ATOM 4250 C CA . VAL B 1 100 ? 1.463 -8.156 6.555 1 98.75 100 VAL B CA 1
ATOM 4251 C C . VAL B 1 100 ? 1.691 -6.676 6.285 1 98.75 100 VAL B C 1
ATOM 4253 O O . VAL B 1 100 ? 1.482 -5.836 7.168 1 98.75 100 VAL B O 1
ATOM 4256 N N . THR B 1 101 ? 2.186 -6.355 5.055 1 98.5 101 THR B N 1
ATOM 4257 C CA . THR B 1 101 ? 2.549 -4.977 4.75 1 98.5 101 THR B CA 1
ATOM 4258 C C . THR B 1 101 ? 2.713 -4.781 3.246 1 98.5 101 THR B C 1
ATOM 4260 O O . THR B 1 101 ? 3.008 -5.73 2.52 1 98.5 101 THR B O 1
ATOM 4263 N N . GLY B 1 102 ? 2.365 -3.625 2.734 1 98 102 GLY B N 1
ATOM 4264 C CA . GLY B 1 102 ? 2.693 -3.189 1.387 1 98 102 GLY B CA 1
ATOM 4265 C C . GLY B 1 102 ? 2.037 -4.035 0.311 1 98 102 GLY B C 1
ATOM 4266 O O . GLY B 1 102 ? 1.09 -4.773 0.587 1 98 102 GLY B O 1
ATOM 4267 N N . SER B 1 103 ? 2.432 -3.832 -0.914 1 98.38 103 SER B N 1
ATOM 4268 C CA . SER B 1 103 ? 2.154 -4.719 -2.041 1 98.38 103 SER B CA 1
ATOM 4269 C C . SER B 1 103 ? 3.301 -5.695 -2.27 1 98.38 103 SER B C 1
ATOM 4271 O O . SER B 1 103 ? 4.387 -5.535 -1.706 1 98.38 103 SER B O 1
ATOM 4273 N N . THR B 1 104 ? 3.059 -6.66 -3.031 1 98.69 104 THR B N 1
ATOM 4274 C CA . THR B 1 104 ? 4.109 -7.641 -3.295 1 98.69 104 THR B CA 1
ATOM 4275 C C . THR B 1 104 ? 5.344 -6.961 -3.881 1 98.69 104 THR B C 1
ATOM 4277 O O . THR B 1 104 ? 6.465 -7.191 -3.418 1 98.69 104 THR B O 1
ATOM 4280 N N . THR B 1 105 ? 5.184 -6.121 -4.898 1 98.81 105 THR B N 1
ATOM 4281 C CA . THR B 1 105 ? 6.312 -5.488 -5.57 1 98.81 105 THR B CA 1
ATOM 4282 C C . THR B 1 105 ? 7.047 -4.547 -4.617 1 98.81 105 THR B C 1
ATOM 4284 O O . THR B 1 105 ? 8.273 -4.469 -4.641 1 98.81 105 THR B O 1
ATOM 4287 N N . THR B 1 106 ? 6.316 -3.777 -3.812 1 98.75 106 THR B N 1
ATOM 4288 C CA . THR B 1 106 ? 6.953 -2.938 -2.805 1 98.75 106 THR B CA 1
ATOM 4289 C C . THR B 1 106 ? 7.781 -3.781 -1.84 1 98.75 106 THR B C 1
ATOM 4291 O O . THR B 1 106 ? 8.875 -3.377 -1.434 1 98.75 106 THR B O 1
ATOM 4294 N N . ASN B 1 107 ? 7.25 -4.918 -1.473 1 98.88 107 ASN B N 1
ATOM 4295 C CA . ASN B 1 107 ? 7.973 -5.805 -0.568 1 98.88 107 ASN B CA 1
ATOM 4296 C C . ASN B 1 107 ? 9.203 -6.406 -1.236 1 98.88 107 ASN B C 1
ATOM 4298 O O . ASN B 1 107 ? 10.219 -6.652 -0.576 1 98.88 107 ASN B O 1
ATOM 4302 N N . ILE B 1 108 ? 9.141 -6.645 -2.59 1 98.94 108 ILE B N 1
ATOM 4303 C CA . ILE B 1 108 ? 10.344 -7.059 -3.307 1 98.94 108 ILE B CA 1
ATOM 4304 C C . ILE B 1 108 ? 11.414 -5.977 -3.184 1 98.94 108 ILE B C 1
ATOM 4306 O O . ILE B 1 108 ? 12.562 -6.27 -2.848 1 98.94 108 ILE B O 1
ATOM 4310 N N . HIS B 1 109 ? 11.031 -4.742 -3.459 1 98.94 109 HIS B N 1
ATOM 4311 C CA . HIS B 1 109 ? 11.977 -3.645 -3.289 1 98.94 109 HIS B CA 1
ATOM 4312 C C . HIS B 1 109 ? 12.562 -3.631 -1.879 1 98.94 109 HIS B C 1
ATOM 4314 O O . HIS B 1 109 ? 13.766 -3.432 -1.7 1 98.94 109 HIS B O 1
ATOM 4320 N N . GLN B 1 110 ? 11.75 -3.814 -0.815 1 98.88 110 GLN B N 1
ATOM 4321 C CA . GLN B 1 110 ? 12.164 -3.777 0.583 1 98.88 110 GLN B CA 1
ATOM 4322 C C . GLN B 1 110 ? 13.219 -4.84 0.874 1 98.88 110 GLN B C 1
ATOM 4324 O O . GLN B 1 110 ? 14.266 -4.539 1.45 1 98.88 110 GLN B O 1
ATOM 4329 N N . VAL B 1 111 ? 12.961 -6.062 0.458 1 98.88 111 VAL B N 1
ATOM 4330 C CA . VAL B 1 111 ? 13.875 -7.145 0.817 1 98.88 111 VAL B CA 1
ATOM 4331 C C . VAL B 1 111 ? 15.133 -7.059 -0.035 1 98.88 111 VAL B C 1
ATOM 4333 O O . VAL B 1 111 ? 16.234 -7.348 0.443 1 98.88 111 VAL B O 1
ATOM 4336 N N . ILE B 1 112 ? 15.039 -6.664 -1.311 1 98.88 112 ILE B N 1
ATOM 4337 C CA . ILE B 1 112 ? 16.234 -6.551 -2.135 1 98.88 112 ILE B CA 1
ATOM 4338 C C . ILE B 1 112 ? 17.094 -5.391 -1.642 1 98.88 112 ILE B C 1
ATOM 4340 O O . ILE B 1 112 ? 18.312 -5.512 -1.54 1 98.88 112 ILE B O 1
ATOM 4344 N N . ALA B 1 113 ? 16.438 -4.258 -1.332 1 98.81 113 ALA B N 1
ATOM 4345 C CA . ALA B 1 113 ? 17.172 -3.119 -0.779 1 98.81 113 ALA B CA 1
ATOM 4346 C C . ALA B 1 113 ? 17.906 -3.51 0.502 1 98.81 113 ALA B C 1
ATOM 4348 O O . ALA B 1 113 ? 18.969 -2.975 0.802 1 98.81 113 ALA B O 1
ATOM 4349 N N . THR B 1 114 ? 17.359 -4.422 1.259 1 98.62 114 THR B N 1
ATOM 4350 C CA . THR B 1 114 ? 17.891 -4.82 2.557 1 98.62 114 THR B CA 1
ATOM 4351 C C . THR B 1 114 ? 19.031 -5.824 2.387 1 98.62 114 THR B C 1
ATOM 4353 O O . THR B 1 114 ? 20.047 -5.727 3.061 1 98.62 114 THR B O 1
ATOM 4356 N N . PHE B 1 115 ? 18.906 -6.785 1.45 1 98.62 115 PHE B N 1
ATOM 4357 C CA . PHE B 1 115 ? 19.781 -7.949 1.433 1 98.62 115 PHE B CA 1
ATOM 4358 C C . PHE B 1 115 ? 20.828 -7.82 0.342 1 98.62 115 PHE B C 1
ATOM 4360 O O . PHE B 1 115 ? 21.875 -8.477 0.398 1 98.62 115 PHE B O 1
ATOM 4367 N N . TYR B 1 116 ? 20.562 -7.016 -0.71 1 98.62 116 TYR B N 1
ATOM 4368 C CA . TYR B 1 116 ? 21.5 -6.879 -1.817 1 98.62 116 TYR B CA 1
ATOM 4369 C C . TYR B 1 116 ? 22.609 -5.891 -1.473 1 98.62 116 TYR B C 1
ATOM 4371 O O . TYR B 1 116 ? 22.391 -4.676 -1.486 1 98.62 116 TYR B O 1
ATOM 4379 N N . GLU B 1 117 ? 23.719 -6.41 -1.18 1 96.56 117 GLU B N 1
ATOM 4380 C CA . GLU B 1 117 ? 24.922 -5.645 -0.822 1 96.56 117 GLU B CA 1
ATOM 4381 C C . GLU B 1 117 ? 26.109 -6.035 -1.696 1 96.56 117 GLU B C 1
ATOM 4383 O O . GLU B 1 117 ? 27.016 -6.715 -1.235 1 96.56 117 GLU B O 1
ATOM 4388 N N . PRO B 1 118 ? 26.094 -5.516 -2.873 1 97.25 118 PRO B N 1
ATOM 4389 C CA . PRO B 1 118 ? 27.203 -5.867 -3.773 1 97.25 118 PRO B CA 1
ATOM 4390 C C . PRO B 1 118 ? 28.562 -5.41 -3.25 1 97.25 118 PRO B C 1
ATOM 4392 O O . PRO B 1 118 ? 28.688 -4.289 -2.748 1 97.25 118 PRO B O 1
ATOM 4395 N N . LYS B 1 119 ? 29.5 -6.266 -3.324 1 95.44 119 LYS B N 1
ATOM 4396 C CA . LYS B 1 119 ? 30.859 -6.016 -2.873 1 95.44 119 LYS B CA 1
ATOM 4397 C C . LYS B 1 119 ? 31.859 -6.836 -3.678 1 95.44 119 LYS B C 1
ATOM 4399 O O . LYS B 1 119 ? 31.672 -8.039 -3.879 1 95.44 119 LYS B O 1
ATOM 4404 N N . GLY B 1 120 ? 33 -6.215 -4.062 1 96.69 120 GLY B N 1
ATOM 4405 C CA . GLY B 1 120 ? 33.969 -6.922 -4.867 1 96.69 120 GLY B CA 1
ATOM 4406 C C . GLY B 1 120 ? 33.375 -7.512 -6.137 1 96.69 120 GLY B C 1
ATOM 4407 O O . GLY B 1 120 ? 32.75 -6.809 -6.91 1 96.69 120 GLY B O 1
ATOM 4408 N N . ILE B 1 121 ? 33.594 -8.812 -6.305 1 97.25 121 ILE B N 1
ATOM 4409 C CA . ILE B 1 121 ? 33.125 -9.453 -7.523 1 97.25 121 ILE B CA 1
ATOM 4410 C C . ILE B 1 121 ? 31.672 -9.914 -7.336 1 97.25 121 ILE B C 1
ATOM 4412 O O . ILE B 1 121 ? 30.984 -10.234 -8.305 1 97.25 121 ILE B O 1
ATOM 4416 N N . ARG B 1 122 ? 31.203 -9.984 -6.113 1 98.25 122 ARG B N 1
ATOM 4417 C CA . ARG B 1 122 ? 29.875 -10.469 -5.801 1 98.25 122 ARG B CA 1
ATOM 4418 C C . ARG B 1 122 ? 28.828 -9.367 -5.969 1 98.25 122 ARG B C 1
ATOM 4420 O O . ARG B 1 122 ? 28.391 -8.766 -4.988 1 98.25 122 ARG B O 1
ATOM 4427 N N . THR B 1 123 ? 28.375 -9.211 -7.242 1 98.62 123 THR B N 1
ATOM 4428 C CA . THR B 1 123 ? 27.547 -8.039 -7.516 1 98.62 123 THR B CA 1
ATOM 4429 C C . THR B 1 123 ? 26.266 -8.445 -8.242 1 98.62 123 THR B C 1
ATOM 4431 O O . THR B 1 123 ? 25.375 -7.625 -8.43 1 98.62 123 THR B O 1
ATOM 4434 N N . LYS B 1 124 ? 26.125 -9.688 -8.617 1 98.88 124 LYS B N 1
ATOM 4435 C CA . LYS B 1 124 ? 25.031 -10.062 -9.492 1 98.88 124 LYS B CA 1
ATOM 4436 C C . LYS B 1 124 ? 23.859 -10.617 -8.688 1 98.88 124 LYS B C 1
ATOM 4438 O O . LYS B 1 124 ? 24.047 -11.195 -7.613 1 98.88 124 LYS B O 1
ATOM 4443 N N . ILE B 1 125 ? 22.688 -10.391 -9.141 1 98.94 125 ILE B N 1
ATOM 4444 C CA . ILE B 1 125 ? 21.484 -11.016 -8.625 1 98.94 125 ILE B CA 1
ATOM 4445 C C . ILE B 1 125 ? 21.016 -12.109 -9.586 1 98.94 125 ILE B C 1
ATOM 4447 O O . ILE B 1 125 ? 21.031 -11.922 -10.805 1 98.94 125 ILE B O 1
ATOM 4451 N N . LEU B 1 126 ? 20.703 -13.266 -9.055 1 98.94 126 LEU B N 1
ATOM 4452 C CA . LEU B 1 126 ? 20.234 -14.391 -9.852 1 98.94 126 LEU B CA 1
ATOM 4453 C C . LEU B 1 126 ? 18.719 -14.523 -9.758 1 98.94 126 LEU B C 1
ATOM 4455 O O . LEU B 1 126 ? 18.156 -14.586 -8.664 1 98.94 126 LEU B O 1
ATOM 4459 N N . ALA B 1 127 ? 18.031 -14.5 -10.867 1 98.88 127 ALA B N 1
ATOM 4460 C CA . ALA B 1 127 ? 16.609 -14.773 -11.062 1 98.88 127 ALA B CA 1
ATOM 4461 C C . ALA B 1 127 ? 16.391 -15.789 -12.188 1 98.88 127 ALA B C 1
ATOM 4463 O O . ALA B 1 127 ? 17.219 -16.688 -12.391 1 98.88 127 ALA B O 1
ATOM 4464 N N . ASP B 1 128 ? 15.211 -15.781 -12.812 1 98.69 128 ASP B N 1
ATOM 4465 C CA . ASP B 1 128 ? 14.961 -16.719 -13.906 1 98.69 128 ASP B CA 1
ATOM 4466 C C . ASP B 1 128 ? 14.211 -16.031 -15.047 1 98.69 128 ASP B C 1
ATOM 4468 O O . ASP B 1 128 ? 13.602 -14.977 -14.852 1 98.69 128 ASP B O 1
ATOM 4472 N N . GLU B 1 129 ? 14.242 -16.578 -16.188 1 97.56 129 GLU B N 1
ATOM 4473 C CA . GLU B 1 129 ? 13.703 -15.914 -17.375 1 97.56 129 GLU B CA 1
ATOM 4474 C C . GLU B 1 129 ? 12.188 -16.094 -17.469 1 97.56 129 GLU B C 1
ATOM 4476 O O . GLU B 1 129 ? 11.531 -15.43 -18.266 1 97.56 129 GLU B O 1
ATOM 4481 N N . LEU B 1 130 ? 11.656 -16.953 -16.562 1 97.25 130 LEU B N 1
ATOM 4482 C CA . LEU B 1 130 ? 10.227 -17.25 -16.672 1 97.25 130 LEU B CA 1
ATOM 4483 C C . LEU B 1 130 ? 9.43 -16.5 -15.609 1 97.25 130 LEU B C 1
ATOM 4485 O O . LEU B 1 130 ? 8.203 -16.5 -15.633 1 97.25 130 LEU B O 1
ATOM 4489 N N . THR B 1 131 ? 10.156 -15.836 -14.672 1 97.12 131 THR B N 1
ATOM 4490 C CA . THR B 1 131 ? 9.484 -15.242 -13.516 1 97.12 131 THR B CA 1
ATOM 4491 C C . THR B 1 131 ? 8.609 -14.07 -13.938 1 97.12 131 THR B C 1
ATOM 4493 O O . THR B 1 131 ? 8.727 -13.57 -15.055 1 97.12 131 THR B O 1
ATOM 4496 N N . PHE B 1 132 ? 7.598 -13.766 -13.133 1 96.88 132 PHE B N 1
ATOM 4497 C CA . PHE B 1 132 ? 6.68 -12.656 -13.367 1 96.88 132 PHE B CA 1
ATOM 4498 C C . PHE B 1 132 ? 7.441 -11.352 -13.539 1 96.88 132 PHE B C 1
ATOM 4500 O O . PHE B 1 132 ? 8.367 -11.062 -12.773 1 96.88 132 PHE B O 1
ATOM 4507 N N . PRO B 1 133 ? 7.109 -10.461 -14.484 1 97.06 133 PRO B N 1
ATOM 4508 C CA . PRO B 1 133 ? 7.883 -9.273 -14.867 1 97.06 133 PRO B CA 1
ATOM 4509 C C . PRO B 1 133 ? 8.125 -8.328 -13.695 1 97.06 133 PRO B C 1
ATOM 4511 O O . PRO B 1 133 ? 9.18 -7.688 -13.617 1 97.06 133 PRO B O 1
ATOM 4514 N N . SER B 1 134 ? 7.18 -8.203 -12.828 1 97.81 134 SER B N 1
ATOM 4515 C CA . SER B 1 134 ? 7.328 -7.273 -11.711 1 97.81 134 SER B CA 1
ATOM 4516 C C . SER B 1 134 ? 8.609 -7.551 -10.93 1 97.81 134 SER B C 1
ATOM 4518 O O . SER B 1 134 ? 9.258 -6.625 -10.438 1 97.81 134 SER B O 1
ATOM 4520 N N . ASP B 1 135 ? 8.93 -8.859 -10.703 1 98.69 135 ASP B N 1
ATOM 4521 C CA . ASP B 1 135 ? 10.156 -9.227 -10 1 98.69 135 ASP B CA 1
ATOM 4522 C C . ASP B 1 135 ? 11.383 -8.68 -10.719 1 98.69 135 ASP B C 1
ATOM 4524 O O . ASP B 1 135 ? 12.273 -8.109 -10.086 1 98.69 135 ASP B O 1
ATOM 4528 N N . ILE B 1 136 ? 11.383 -8.805 -12.008 1 98.69 136 ILE B N 1
ATOM 4529 C CA . ILE B 1 136 ? 12.508 -8.383 -12.828 1 98.69 136 ILE B CA 1
ATOM 4530 C C . ILE B 1 136 ? 12.641 -6.867 -12.789 1 98.69 136 ILE B C 1
ATOM 4532 O O . ILE B 1 136 ? 13.742 -6.332 -12.641 1 98.69 136 ILE B O 1
ATOM 4536 N N . TYR B 1 137 ? 11.523 -6.141 -12.938 1 98.56 137 TYR B N 1
ATOM 4537 C CA . TYR B 1 137 ? 11.555 -4.684 -12.875 1 98.56 137 TYR B CA 1
ATOM 4538 C C . TYR B 1 137 ? 12.141 -4.207 -11.547 1 98.56 137 TYR B C 1
ATOM 4540 O O . TYR B 1 137 ? 12.953 -3.283 -11.523 1 98.56 137 TYR B O 1
ATOM 4548 N N . ALA B 1 138 ? 11.703 -4.801 -10.453 1 98.81 138 ALA B N 1
ATOM 4549 C CA . ALA B 1 138 ? 12.18 -4.41 -9.125 1 98.81 138 ALA B CA 1
ATOM 4550 C C . ALA B 1 138 ? 13.672 -4.68 -8.984 1 98.81 138 ALA B C 1
ATOM 4552 O O . ALA B 1 138 ? 14.406 -3.846 -8.453 1 98.81 138 ALA B O 1
ATOM 4553 N N . LEU B 1 139 ? 14.117 -5.871 -9.43 1 98.88 139 LEU B N 1
ATOM 4554 C CA . LEU B 1 139 ? 15.531 -6.215 -9.352 1 98.88 139 LEU B CA 1
ATOM 4555 C C . LEU B 1 139 ? 16.375 -5.234 -10.164 1 98.88 139 LEU B C 1
ATOM 4557 O O . LEU B 1 139 ? 17.422 -4.773 -9.695 1 98.88 139 LEU B O 1
ATOM 4561 N N . GLN B 1 140 ? 15.906 -4.934 -11.344 1 98.75 140 GLN B N 1
ATOM 4562 C CA . GLN B 1 140 ? 16.609 -3.982 -12.195 1 98.75 140 GLN B CA 1
ATOM 4563 C C . GLN B 1 140 ? 16.734 -2.617 -11.523 1 98.75 140 GLN B C 1
ATOM 4565 O O . GLN B 1 140 ? 17.781 -1.992 -11.547 1 98.75 140 GLN B O 1
ATOM 4570 N N . SER B 1 141 ? 15.664 -2.146 -10.953 1 98.5 141 SER B N 1
ATOM 4571 C CA . SER B 1 141 ? 15.664 -0.866 -10.25 1 98.5 141 SER B CA 1
ATOM 4572 C C . SER B 1 141 ? 16.688 -0.853 -9.125 1 98.5 141 SER B C 1
ATOM 4574 O O . SER B 1 141 ? 17.453 0.11 -8.984 1 98.5 141 SER B O 1
ATOM 4576 N N . GLN B 1 142 ? 16.688 -1.901 -8.336 1 98.69 142 GLN B N 1
ATOM 4577 C CA . GLN B 1 142 ? 17.562 -1.965 -7.176 1 98.69 142 GLN B CA 1
ATOM 4578 C C . GLN B 1 142 ? 19.031 -2.037 -7.602 1 98.69 142 GLN B C 1
ATOM 4580 O O . GLN B 1 142 ? 19.906 -1.476 -6.934 1 98.69 142 GLN B O 1
ATOM 4585 N N . ILE B 1 143 ? 19.312 -2.748 -8.68 1 98.56 143 ILE B N 1
ATOM 4586 C CA . ILE B 1 143 ? 20.672 -2.791 -9.219 1 98.56 143 ILE B CA 1
ATOM 4587 C C . ILE B 1 143 ? 21.094 -1.39 -9.656 1 98.56 143 ILE B C 1
ATOM 4589 O O . ILE B 1 143 ? 22.188 -0.941 -9.328 1 98.56 143 ILE B O 1
ATOM 4593 N N . ARG B 1 144 ? 20.203 -0.655 -10.352 1 97.81 144 ARG B N 1
ATOM 4594 C CA . ARG B 1 144 ? 20.5 0.7 -10.812 1 97.81 144 ARG B CA 1
ATOM 4595 C C . ARG B 1 144 ? 20.75 1.633 -9.633 1 97.81 144 ARG B C 1
ATOM 4597 O O . ARG B 1 144 ? 21.609 2.512 -9.703 1 97.81 144 ARG B O 1
ATOM 4604 N N . LEU B 1 145 ? 19.984 1.461 -8.57 1 97.06 145 LEU B N 1
ATOM 4605 C CA . LEU B 1 145 ? 20.109 2.322 -7.395 1 97.06 145 LEU B CA 1
ATOM 4606 C C . LEU B 1 145 ? 21.484 2.17 -6.75 1 97.06 145 LEU B C 1
ATOM 4608 O O . LEU B 1 145 ? 21.938 3.072 -6.043 1 97.06 145 LEU B O 1
ATOM 4612 N N . LYS B 1 146 ? 22.109 1.062 -6.98 1 96.12 146 LYS B N 1
ATOM 4613 C CA . LYS B 1 146 ? 23.453 0.832 -6.457 1 96.12 146 LYS B CA 1
ATOM 4614 C C . LYS B 1 146 ? 24.516 1.307 -7.445 1 96.12 146 LYS B C 1
ATOM 4616 O O . LYS B 1 146 ? 25.719 1.086 -7.234 1 96.12 146 LYS B O 1
ATOM 4621 N N . GLY B 1 147 ? 24.078 1.911 -8.555 1 95.62 147 GLY B N 1
ATOM 4622 C CA . GLY B 1 147 ? 25 2.439 -9.547 1 95.62 147 GLY B CA 1
ATOM 4623 C C . GLY B 1 147 ? 25.5 1.383 -10.508 1 95.62 147 GLY B C 1
ATOM 4624 O O . GLY B 1 147 ? 26.547 1.568 -11.148 1 95.62 147 GLY B O 1
ATOM 4625 N N . LEU B 1 148 ? 24.828 0.211 -10.547 1 97.81 148 LEU B N 1
ATOM 4626 C CA . LEU B 1 148 ? 25.25 -0.897 -11.398 1 97.81 148 LEU B CA 1
ATOM 4627 C C . LEU B 1 148 ? 24.297 -1.064 -12.578 1 97.81 148 LEU B C 1
ATOM 4629 O O . LEU B 1 148 ? 23.172 -0.566 -12.547 1 97.81 148 LEU B O 1
ATOM 4633 N N . ASP B 1 149 ? 24.719 -1.719 -13.648 1 98.19 149 ASP B N 1
ATOM 4634 C CA . ASP B 1 149 ? 23.938 -1.94 -14.867 1 98.19 149 ASP B CA 1
ATOM 4635 C C . ASP B 1 149 ? 23.203 -3.271 -14.812 1 98.19 149 ASP B C 1
ATOM 4637 O O . ASP B 1 149 ? 23.812 -4.336 -14.789 1 98.19 149 ASP B O 1
ATOM 4641 N N . PRO B 1 150 ? 21.891 -3.248 -14.875 1 98.25 150 PRO B N 1
ATOM 4642 C CA . PRO B 1 150 ? 21.141 -4.5 -14.805 1 98.25 150 PRO B CA 1
ATOM 4643 C C . PRO B 1 150 ? 21.5 -5.477 -15.914 1 98.25 150 PRO B C 1
ATOM 4645 O O . PRO B 1 150 ? 21.438 -6.695 -15.719 1 98.25 150 PRO B O 1
ATOM 4648 N N . ASP B 1 151 ? 21.891 -5.02 -17.078 1 97.94 151 ASP B N 1
ATOM 4649 C CA . ASP B 1 151 ? 22.266 -5.895 -18.188 1 97.94 151 ASP B CA 1
ATOM 4650 C C . ASP B 1 151 ? 23.484 -6.738 -17.844 1 97.94 151 ASP B C 1
ATOM 4652 O O . ASP B 1 151 ? 23.672 -7.82 -18.406 1 97.94 151 ASP B O 1
ATOM 4656 N N . GLU B 1 152 ? 24.25 -6.246 -16.906 1 98.25 152 GLU B N 1
ATOM 4657 C CA . GLU B 1 152 ? 25.484 -6.938 -16.531 1 98.25 152 GLU B CA 1
ATOM 4658 C C . GLU B 1 152 ? 25.312 -7.672 -15.203 1 98.25 152 GLU B C 1
ATOM 4660 O O . GLU B 1 152 ? 26.016 -8.656 -14.938 1 98.25 152 GLU B O 1
ATOM 4665 N N . HIS B 1 153 ? 24.422 -7.18 -14.406 1 98.75 153 HIS B N 1
ATOM 4666 C CA . HIS B 1 153 ? 24.453 -7.625 -13.023 1 98.75 153 HIS B CA 1
ATOM 4667 C C . HIS B 1 153 ? 23.188 -8.391 -12.656 1 98.75 153 HIS B C 1
ATOM 4669 O O . HIS B 1 153 ? 22.984 -8.75 -11.492 1 98.75 153 HIS B O 1
ATOM 4675 N N . LEU B 1 154 ? 22.281 -8.648 -13.602 1 98.81 154 LEU B N 1
ATOM 4676 C CA . LEU B 1 154 ? 21.125 -9.531 -13.43 1 98.81 154 LEU B CA 1
ATOM 4677 C C . LEU B 1 154 ? 21.266 -10.781 -14.289 1 98.81 154 LEU B C 1
ATOM 4679 O O . LEU B 1 154 ? 21.312 -10.695 -15.516 1 98.81 154 LEU B O 1
ATOM 4683 N N . VAL B 1 155 ? 21.375 -11.883 -13.586 1 98.81 155 VAL B N 1
ATOM 4684 C CA . VAL B 1 155 ? 21.453 -13.172 -14.273 1 98.81 155 VAL B CA 1
ATOM 4685 C C . VAL B 1 155 ? 20.078 -13.82 -14.312 1 98.81 155 VAL B C 1
ATOM 4687 O O . VAL B 1 155 ? 19.438 -14 -13.266 1 98.81 155 VAL B O 1
ATOM 4690 N N . ARG B 1 156 ? 19.578 -14.195 -15.445 1 98.56 156 ARG B N 1
ATOM 4691 C CA . ARG B 1 156 ? 18.312 -14.922 -15.609 1 98.56 156 ARG B CA 1
ATOM 4692 C C . ARG B 1 156 ? 18.562 -16.328 -16.141 1 98.56 156 ARG B C 1
ATOM 4694 O O . ARG B 1 156 ? 18.875 -16.5 -17.328 1 98.56 156 ARG B O 1
ATOM 4701 N N . VAL B 1 157 ? 18.344 -17.234 -15.242 1 98.81 157 VAL B N 1
ATOM 4702 C CA . VAL B 1 157 ? 18.516 -18.641 -15.633 1 98.81 157 VAL B CA 1
ATOM 4703 C C . VAL B 1 157 ? 17.531 -19 -16.75 1 98.81 157 VAL B C 1
ATOM 4705 O O . VAL B 1 157 ? 16.344 -18.688 -16.656 1 98.81 157 VAL B O 1
ATOM 4708 N N . LYS B 1 158 ? 18 -19.688 -17.766 1 98.31 158 LYS B N 1
ATOM 4709 C CA . LYS B 1 158 ? 17.188 -20.016 -18.938 1 98.31 158 LYS B CA 1
ATOM 4710 C C . LYS B 1 158 ? 16.344 -21.266 -18.688 1 98.31 158 LYS B C 1
ATOM 4712 O O . LYS B 1 158 ? 16.719 -22.125 -17.891 1 98.31 158 LYS B O 1
ATOM 4717 N N . SER B 1 159 ? 15.234 -21.266 -19.297 1 98.12 159 SER B N 1
ATOM 4718 C CA . SER B 1 159 ? 14.398 -22.469 -19.359 1 98.12 159 SER B CA 1
ATOM 4719 C C . SER B 1 159 ? 14.742 -23.312 -20.578 1 98.12 159 SER B C 1
ATOM 4721 O O . SER B 1 159 ? 15.016 -22.781 -21.656 1 98.12 159 SER B O 1
ATOM 4723 N N . ARG B 1 160 ? 14.742 -24.656 -20.469 1 97.38 160 ARG B N 1
ATOM 4724 C CA . ARG B 1 160 ? 15.07 -25.547 -21.562 1 97.38 160 ARG B CA 1
ATOM 4725 C C . ARG B 1 160 ? 13.859 -25.766 -22.484 1 97.38 160 ARG B C 1
ATOM 4727 O O . ARG B 1 160 ? 14.008 -26.109 -23.641 1 97.38 160 ARG B O 1
ATOM 4734 N N . ASP B 1 161 ? 12.68 -25.531 -21.938 1 95.81 161 ASP B N 1
ATOM 4735 C CA . ASP B 1 161 ? 11.477 -25.859 -22.688 1 95.81 161 ASP B CA 1
ATOM 4736 C C . ASP B 1 161 ? 10.508 -24.688 -22.734 1 95.81 161 ASP B C 1
ATOM 4738 O O . ASP B 1 161 ? 9.398 -24.797 -23.266 1 95.81 161 ASP B O 1
ATOM 4742 N N . GLY B 1 162 ? 10.867 -23.531 -22.062 1 94.94 162 GLY B N 1
ATOM 4743 C CA . GLY B 1 162 ? 10.016 -22.359 -22.047 1 94.94 162 GLY B CA 1
ATOM 4744 C C . GLY B 1 162 ? 8.867 -22.469 -21.047 1 94.94 162 GLY B C 1
ATOM 4745 O O . GLY B 1 162 ? 8.062 -21.547 -20.922 1 94.94 162 GLY B O 1
ATOM 4746 N N . ARG B 1 163 ? 8.82 -23.547 -20.234 1 95.69 163 ARG B N 1
ATOM 4747 C CA . ARG B 1 163 ? 7.707 -23.797 -19.328 1 95.69 163 ARG B CA 1
ATOM 4748 C C . ARG B 1 163 ? 8.195 -23.984 -17.906 1 95.69 163 ARG B C 1
ATOM 4750 O O . ARG B 1 163 ? 7.52 -23.594 -16.953 1 95.69 163 ARG B O 1
ATOM 4757 N N . THR B 1 164 ? 9.266 -24.656 -17.781 1 97.62 164 THR B N 1
ATOM 4758 C CA . THR B 1 164 ? 9.758 -25.031 -16.453 1 97.62 164 THR B CA 1
ATOM 4759 C C . THR B 1 164 ? 11.234 -24.672 -16.312 1 97.62 164 THR B C 1
ATOM 4761 O O . THR B 1 164 ? 11.883 -24.266 -17.266 1 97.62 164 THR B O 1
ATOM 4764 N N . LEU B 1 165 ? 11.688 -24.75 -15.078 1 98.5 165 LEU B N 1
ATOM 4765 C CA . LEU B 1 165 ? 13.086 -24.516 -14.758 1 98.5 165 LEU B CA 1
ATOM 4766 C C . LEU B 1 165 ? 13.742 -25.766 -14.188 1 98.5 165 LEU B C 1
ATOM 4768 O O . LEU B 1 165 ? 13.109 -26.516 -13.43 1 98.5 165 LEU B O 1
ATOM 4772 N N . SER B 1 166 ? 14.984 -26 -14.656 1 98.44 166 SER B N 1
ATOM 4773 C CA . SER B 1 166 ? 15.789 -27.062 -14.062 1 98.44 166 SER B CA 1
ATOM 4774 C C . SER B 1 166 ? 16.516 -26.562 -12.82 1 98.44 166 SER B C 1
ATOM 4776 O O . SER B 1 166 ? 17.312 -25.609 -12.891 1 98.44 166 SER B O 1
ATOM 4778 N N . GLU B 1 167 ? 16.297 -27.188 -11.656 1 98.5 167 GLU B N 1
ATOM 4779 C CA . GLU B 1 167 ? 17.016 -26.812 -10.445 1 98.5 167 GLU B CA 1
ATOM 4780 C C . GLU B 1 167 ? 18.516 -26.984 -10.609 1 98.5 167 GLU B C 1
ATOM 4782 O O . GLU B 1 167 ? 19.297 -26.203 -10.047 1 98.5 167 GLU B O 1
ATOM 4787 N N . ASP B 1 168 ? 18.922 -27.969 -11.328 1 98.75 168 ASP B N 1
ATOM 4788 C CA . ASP B 1 168 ? 20.344 -28.172 -11.594 1 98.75 168 ASP B CA 1
ATOM 4789 C C . ASP B 1 168 ? 20.938 -26.969 -12.336 1 98.75 168 ASP B C 1
ATOM 4791 O O . ASP B 1 168 ? 22.047 -26.531 -12.047 1 98.75 168 ASP B O 1
ATOM 4795 N N . ASP B 1 169 ? 20.219 -26.469 -13.328 1 98.81 169 ASP B N 1
ATOM 4796 C CA . ASP B 1 169 ? 20.672 -25.297 -14.055 1 98.81 169 ASP B CA 1
ATOM 4797 C C . ASP B 1 169 ? 20.766 -24.078 -13.141 1 98.81 169 ASP B C 1
ATOM 4799 O O . ASP B 1 169 ? 21.688 -23.266 -13.258 1 98.81 169 ASP B O 1
ATOM 4803 N N . ILE B 1 170 ? 19.781 -23.906 -12.266 1 98.94 170 ILE B N 1
ATOM 4804 C CA . ILE B 1 170 ? 19.797 -22.812 -11.297 1 98.94 170 ILE B CA 1
ATOM 4805 C C . ILE B 1 170 ? 21.047 -22.922 -10.414 1 98.94 170 ILE B C 1
ATOM 4807 O O . ILE B 1 170 ? 21.75 -21.938 -10.195 1 98.94 170 ILE B O 1
ATOM 4811 N N . ILE B 1 171 ? 21.312 -24.125 -9.906 1 98.88 171 ILE B N 1
ATOM 4812 C CA . ILE B 1 171 ? 22.438 -24.359 -9.016 1 98.88 171 ILE B CA 1
ATOM 4813 C C . ILE B 1 171 ? 23.75 -24.094 -9.75 1 98.88 171 ILE B C 1
ATOM 4815 O O . ILE B 1 171 ? 24.672 -23.484 -9.203 1 98.88 171 ILE B O 1
ATOM 4819 N N . GLN B 1 172 ? 23.828 -24.516 -10.984 1 98.81 172 GLN B N 1
ATOM 4820 C CA . GLN B 1 172 ? 25.016 -24.281 -11.789 1 98.81 172 GLN B CA 1
ATOM 4821 C C . GLN B 1 172 ? 25.25 -22.781 -11.984 1 98.81 172 GLN B C 1
ATOM 4823 O O . GLN B 1 172 ? 26.406 -22.344 -12.086 1 98.81 172 GLN B O 1
ATOM 4828 N N . ALA B 1 173 ? 24.234 -22.016 -11.977 1 98.81 173 ALA B N 1
ATOM 4829 C CA . ALA B 1 173 ? 24.328 -20.578 -12.203 1 98.81 173 ALA B CA 1
ATOM 4830 C C . ALA B 1 173 ? 24.734 -19.844 -10.93 1 98.81 173 ALA B C 1
ATOM 4832 O O . ALA B 1 173 ? 25 -18.641 -10.953 1 98.81 173 ALA B O 1
ATOM 4833 N N . MET B 1 174 ? 24.812 -20.531 -9.797 1 98.81 174 MET B N 1
ATOM 4834 C CA . MET B 1 174 ? 25.219 -19.938 -8.539 1 98.81 174 MET B CA 1
ATOM 4835 C C . MET B 1 174 ? 26.734 -19.766 -8.484 1 98.81 174 MET B C 1
ATOM 4837 O O . MET B 1 174 ? 27.406 -20.312 -7.602 1 98.81 174 MET B O 1
ATOM 4841 N N . THR B 1 175 ? 27.234 -18.922 -9.352 1 98.62 175 THR B N 1
ATOM 4842 C CA . THR B 1 175 ? 28.672 -18.672 -9.438 1 98.62 175 THR B CA 1
ATOM 4843 C C . THR B 1 175 ? 29.125 -17.719 -8.336 1 98.62 175 THR B C 1
ATOM 4845 O O . THR B 1 175 ? 28.297 -17.203 -7.582 1 98.62 175 THR B O 1
ATOM 4848 N N . ASP B 1 176 ? 30.406 -17.438 -8.234 1 98 176 ASP B N 1
ATOM 4849 C CA . ASP B 1 176 ? 31.031 -16.703 -7.133 1 98 176 ASP B CA 1
ATOM 4850 C C . ASP B 1 176 ? 30.625 -15.227 -7.168 1 98 176 ASP B C 1
ATOM 4852 O O . ASP B 1 176 ? 30.719 -14.523 -6.16 1 98 176 ASP B O 1
ATOM 4856 N N . ASP B 1 177 ? 30.141 -14.75 -8.312 1 98.56 177 ASP B N 1
ATOM 4857 C CA . ASP B 1 177 ? 29.812 -13.336 -8.445 1 98.56 177 ASP B CA 1
ATOM 4858 C C . ASP B 1 177 ? 28.344 -13.07 -8.133 1 98.56 177 ASP B C 1
ATOM 4860 O O . ASP B 1 177 ? 27.859 -11.945 -8.25 1 98.56 177 ASP B O 1
ATOM 4864 N N . ILE B 1 178 ? 27.594 -14.109 -7.691 1 98.88 178 ILE B N 1
ATOM 4865 C CA . ILE B 1 178 ? 26.203 -13.953 -7.305 1 98.88 178 ILE B CA 1
ATOM 4866 C C . ILE B 1 178 ? 26.125 -13.484 -5.852 1 98.88 178 ILE B C 1
ATOM 4868 O O . ILE B 1 178 ? 26.656 -14.141 -4.953 1 98.88 178 ILE B O 1
ATOM 4872 N N . ALA B 1 179 ? 25.391 -12.359 -5.66 1 98.69 179 ALA B N 1
ATOM 4873 C CA . ALA B 1 179 ? 25.266 -11.766 -4.332 1 98.69 179 ALA B CA 1
ATOM 4874 C C . ALA B 1 179 ? 23.938 -12.172 -3.678 1 98.69 179 ALA B C 1
ATOM 4876 O O . ALA B 1 179 ? 23.844 -12.25 -2.451 1 98.69 179 ALA B O 1
ATOM 4877 N N . LEU B 1 180 ? 22.969 -12.438 -4.469 1 98.88 180 LEU B N 1
ATOM 4878 C CA . LEU B 1 180 ? 21.609 -12.648 -3.992 1 98.88 180 LEU B CA 1
ATOM 4879 C C . LEU B 1 180 ? 20.797 -13.422 -5.02 1 98.88 180 LEU B C 1
ATOM 4881 O O . LEU B 1 180 ? 21.031 -13.312 -6.223 1 98.88 180 LEU B O 1
ATOM 4885 N N . ILE B 1 181 ? 19.859 -14.219 -4.551 1 98.94 181 ILE B N 1
ATOM 4886 C CA . ILE B 1 181 ? 18.953 -14.977 -5.422 1 98.94 181 ILE B CA 1
ATOM 4887 C C . ILE B 1 181 ? 17.5 -14.672 -5.062 1 98.94 181 ILE B C 1
ATOM 4889 O O . ILE B 1 181 ? 17.156 -14.633 -3.881 1 98.94 181 ILE B O 1
ATOM 4893 N N . LEU B 1 182 ? 16.672 -14.336 -6 1 98.94 182 LEU B N 1
ATOM 4894 C CA . LEU B 1 182 ? 15.211 -14.289 -5.875 1 98.94 182 LEU B CA 1
ATOM 4895 C C . LEU B 1 182 ? 14.555 -15.195 -6.91 1 98.94 182 LEU B C 1
ATOM 4897 O O . LEU B 1 182 ? 14.758 -15.023 -8.117 1 98.94 182 LEU B O 1
ATOM 4901 N N . LEU B 1 183 ? 13.75 -16.156 -6.484 1 98.94 183 LEU B N 1
ATOM 4902 C CA . LEU B 1 183 ? 13.086 -17.109 -7.359 1 98.94 183 LEU B CA 1
ATOM 4903 C C . LEU B 1 183 ? 11.617 -17.25 -6.984 1 98.94 183 LEU B C 1
ATOM 4905 O O . LEU B 1 183 ? 11.234 -17 -5.836 1 98.94 183 LEU B O 1
ATOM 4909 N N . PRO B 1 184 ? 10.781 -17.625 -7.926 1 98.75 184 PRO B N 1
ATOM 4910 C CA . PRO B 1 184 ? 9.422 -18.016 -7.547 1 98.75 184 PRO B CA 1
ATOM 4911 C C . PRO B 1 184 ? 9.367 -19.375 -6.84 1 98.75 184 PRO B C 1
ATOM 4913 O O . PRO B 1 184 ? 10.156 -20.266 -7.152 1 98.75 184 PRO B O 1
ATOM 4916 N N . SER B 1 185 ? 8.453 -19.5 -5.871 1 98.75 185 SER B N 1
ATOM 4917 C CA . SER B 1 185 ? 8.172 -20.828 -5.312 1 98.75 185 SER B CA 1
ATOM 4918 C C . SER B 1 185 ? 7.414 -21.703 -6.305 1 98.75 185 SER B C 1
ATOM 4920 O O . SER B 1 185 ? 7.707 -22.891 -6.441 1 98.75 185 SER B O 1
ATOM 4922 N N . VAL B 1 186 ? 6.465 -21.078 -6.957 1 98.75 186 VAL B N 1
ATOM 4923 C CA . VAL B 1 186 ? 5.676 -21.688 -8.023 1 98.75 186 VAL B CA 1
ATOM 4924 C C . VAL B 1 186 ? 5.684 -20.781 -9.258 1 98.75 186 VAL B C 1
ATOM 4926 O O . VAL B 1 186 ? 5.434 -19.578 -9.156 1 98.75 186 VAL B O 1
ATOM 4929 N N . LEU B 1 187 ? 6.082 -21.359 -10.414 1 98.38 187 LEU B N 1
ATOM 4930 C CA . LEU B 1 187 ? 6.016 -20.594 -11.648 1 98.38 187 LEU B CA 1
ATOM 4931 C C . LEU B 1 187 ? 4.566 -20.266 -12.016 1 98.38 187 LEU B C 1
ATOM 4933 O O . LEU B 1 187 ? 3.727 -21.172 -12.07 1 98.38 187 LEU B O 1
ATOM 4937 N N . TYR B 1 188 ? 4.289 -19 -12.312 1 96.75 188 TYR B N 1
ATOM 4938 C CA . TYR B 1 188 ? 2.914 -18.531 -12.477 1 96.75 188 TYR B CA 1
ATOM 4939 C C . TYR B 1 188 ? 2.271 -19.156 -13.711 1 96.75 188 TYR B C 1
ATOM 4941 O O . TYR B 1 188 ? 1.053 -19.328 -13.766 1 96.75 188 TYR B O 1
ATOM 4949 N N . ARG B 1 189 ? 3.061 -19.531 -14.719 1 95.69 189 ARG B N 1
ATOM 4950 C CA . ARG B 1 189 ? 2.508 -20.109 -15.945 1 95.69 189 ARG B CA 1
ATOM 4951 C C . ARG B 1 189 ? 2.355 -21.625 -15.812 1 95.69 189 ARG B C 1
ATOM 4953 O O . ARG B 1 189 ? 1.237 -22.125 -15.727 1 95.69 189 ARG B O 1
ATOM 4960 N N . SER B 1 190 ? 3.404 -22.344 -15.523 1 97.12 190 SER B N 1
ATOM 4961 C CA . SER B 1 190 ? 3.42 -23.797 -15.602 1 97.12 190 SER B CA 1
ATOM 4962 C C . SER B 1 190 ? 2.947 -24.438 -14.297 1 97.12 190 SER B C 1
ATOM 4964 O O . SER B 1 190 ? 2.643 -25.625 -14.25 1 97.12 190 SER B O 1
ATOM 4966 N N . GLY B 1 191 ? 2.938 -23.641 -13.25 1 97.88 191 GLY B N 1
ATOM 4967 C CA . GLY B 1 191 ? 2.545 -24.203 -11.961 1 97.88 191 GLY B CA 1
ATOM 4968 C C . GLY B 1 191 ? 3.623 -25.062 -11.328 1 97.88 191 GLY B C 1
ATOM 4969 O O . GLY B 1 191 ? 3.396 -25.688 -10.289 1 97.88 191 GLY B O 1
ATOM 4970 N N . GLN B 1 192 ? 4.855 -25.062 -11.883 1 98.69 192 GLN B N 1
ATOM 4971 C CA . GLN B 1 192 ? 5.949 -25.844 -11.32 1 98.69 192 GLN B CA 1
ATOM 4972 C C . GLN B 1 192 ? 6.328 -25.359 -9.93 1 98.69 192 GLN B C 1
ATOM 4974 O O . GLN B 1 192 ? 6.492 -24.156 -9.711 1 98.69 192 GLN B O 1
ATOM 4979 N N . ILE B 1 193 ? 6.449 -26.25 -9 1 98.75 193 ILE B N 1
ATOM 4980 C CA . ILE B 1 193 ? 7.031 -25.953 -7.695 1 98.75 193 ILE B CA 1
ATOM 4981 C C . ILE B 1 193 ? 8.547 -26.125 -7.758 1 98.75 193 ILE B C 1
ATOM 4983 O O . ILE B 1 193 ? 9.047 -27.156 -8.211 1 98.75 193 ILE B O 1
ATOM 4987 N N . LEU B 1 194 ? 9.281 -25.141 -7.395 1 98.75 194 LEU B N 1
ATOM 4988 C CA . LEU B 1 194 ? 10.727 -25.297 -7.254 1 98.75 194 LEU B CA 1
ATOM 4989 C C . LEU B 1 194 ? 11.078 -25.922 -5.91 1 98.75 194 LEU B C 1
ATOM 4991 O O . LEU B 1 194 ? 10.383 -25.703 -4.918 1 98.75 194 LEU B O 1
ATOM 4995 N N . ASP B 1 195 ? 12.148 -26.734 -5.871 1 98.56 195 ASP B N 1
ATOM 4996 C CA . ASP B 1 195 ? 12.641 -27.328 -4.637 1 98.56 195 ASP B CA 1
ATOM 4997 C C . ASP B 1 195 ? 13.328 -26.297 -3.754 1 98.56 195 ASP B C 1
ATOM 4999 O O . ASP B 1 195 ? 14.555 -26.203 -3.729 1 98.56 195 ASP B O 1
ATOM 5003 N N . MET B 1 196 ? 12.578 -25.609 -2.939 1 98.81 196 MET B N 1
ATOM 5004 C CA . MET B 1 196 ? 13.062 -24.484 -2.145 1 98.81 196 MET B CA 1
ATOM 5005 C C . MET B 1 196 ? 14.086 -24.953 -1.112 1 98.81 196 MET B C 1
ATOM 5007 O O . MET B 1 196 ? 15.062 -24.25 -0.841 1 98.81 196 MET B O 1
ATOM 5011 N N . LYS B 1 197 ? 13.836 -26.125 -0.534 1 98.69 197 LYS B N 1
ATOM 5012 C CA . LYS B 1 197 ? 14.781 -26.688 0.43 1 98.69 197 LYS B CA 1
ATOM 5013 C C . LYS B 1 197 ? 16.156 -26.906 -0.205 1 98.69 197 LYS B C 1
ATOM 5015 O O . LYS B 1 197 ? 17.172 -26.438 0.32 1 98.69 197 LYS B O 1
ATOM 5020 N N . ARG B 1 198 ? 16.188 -27.578 -1.332 1 98.75 198 ARG B N 1
ATOM 5021 C CA . ARG B 1 198 ? 17.422 -27.891 -2.029 1 98.75 198 ARG B CA 1
ATOM 5022 C C . ARG B 1 198 ? 18.125 -26.625 -2.5 1 98.75 198 ARG B C 1
ATOM 5024 O O . ARG B 1 198 ? 19.344 -26.469 -2.318 1 98.75 198 ARG B O 1
ATOM 5031 N N . LEU B 1 199 ? 17.391 -25.703 -3.098 1 98.94 199 LEU B N 1
ATOM 5032 C CA . LEU B 1 199 ? 17.969 -24.469 -3.633 1 98.94 199 LEU B CA 1
ATOM 5033 C C . LEU B 1 199 ? 18.547 -23.609 -2.516 1 98.94 199 LEU B C 1
ATOM 5035 O O . LEU B 1 199 ? 19.594 -22.984 -2.684 1 98.94 199 LEU B O 1
ATOM 5039 N N . THR B 1 200 ? 17.844 -23.531 -1.378 1 98.94 200 THR B N 1
ATOM 5040 C CA . THR B 1 200 ? 18.328 -22.766 -0.238 1 98.94 200 THR B CA 1
ATOM 5041 C C . THR B 1 200 ? 19.641 -23.344 0.294 1 98.94 200 THR B C 1
ATOM 5043 O O . THR B 1 200 ? 20.594 -22.594 0.551 1 98.94 200 THR B O 1
ATOM 5046 N N . ALA B 1 201 ? 19.688 -24.672 0.462 1 98.88 201 ALA B N 1
ATOM 5047 C CA . ALA B 1 201 ? 20.906 -25.328 0.944 1 98.88 201 ALA B CA 1
ATOM 5048 C C . ALA B 1 201 ? 22.078 -25.047 0.013 1 98.88 201 ALA B C 1
ATOM 5050 O O . ALA B 1 201 ? 23.188 -24.75 0.47 1 98.88 201 ALA B O 1
ATOM 5051 N N . GLU B 1 202 ? 21.891 -25.172 -1.277 1 98.88 202 GLU B N 1
ATOM 5052 C CA . GLU B 1 202 ? 22.938 -24.953 -2.27 1 98.88 202 GLU B CA 1
ATOM 5053 C C . GLU B 1 202 ? 23.406 -23.5 -2.252 1 98.88 202 GLU B C 1
ATOM 5055 O O . GLU B 1 202 ? 24.609 -23.234 -2.385 1 98.88 202 GLU B O 1
ATOM 5060 N N . ALA B 1 203 ? 22.484 -22.562 -2.146 1 98.88 203 ALA B N 1
ATOM 5061 C CA . ALA B 1 203 ? 22.859 -21.141 -2.064 1 98.88 203 ALA B CA 1
ATOM 5062 C C . ALA B 1 203 ? 23.703 -20.875 -0.825 1 98.88 203 ALA B C 1
ATOM 5064 O O . ALA B 1 203 ? 24.734 -20.203 -0.909 1 98.88 203 ALA B O 1
ATOM 5065 N N . HIS B 1 204 ? 23.281 -21.391 0.327 1 98.75 204 HIS B N 1
ATOM 5066 C CA . HIS B 1 204 ? 23.969 -21.156 1.595 1 98.75 204 HIS B CA 1
ATOM 5067 C C . HIS B 1 204 ? 25.359 -21.766 1.58 1 98.75 204 HIS B C 1
ATOM 5069 O O . HIS B 1 204 ? 26.297 -21.188 2.15 1 98.75 204 HIS B O 1
ATOM 5075 N N . GLU B 1 205 ? 25.484 -22.906 0.951 1 98.5 205 GLU B N 1
ATOM 5076 C CA . GLU B 1 205 ? 26.812 -23.516 0.813 1 98.5 205 GLU B CA 1
ATOM 5077 C C . GLU B 1 205 ? 27.781 -22.578 0.101 1 98.5 205 GLU B C 1
ATOM 5079 O O . GLU B 1 205 ? 28.984 -22.625 0.332 1 98.5 205 GLU B O 1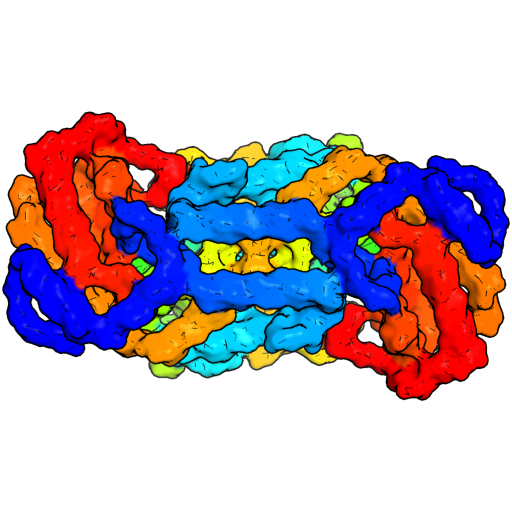
ATOM 5084 N N . ARG B 1 206 ? 27.297 -21.75 -0.664 1 98.44 206 ARG B N 1
ATOM 5085 C CA . ARG B 1 206 ? 28.109 -20.828 -1.468 1 98.44 206 ARG B CA 1
ATOM 5086 C C . ARG B 1 206 ? 28.109 -19.422 -0.877 1 98.44 206 ARG B C 1
ATOM 5088 O O . ARG B 1 206 ? 28.594 -18.484 -1.503 1 98.44 206 ARG B O 1
ATOM 5095 N N . GLY B 1 207 ? 27.438 -19.234 0.292 1 98 207 GLY B N 1
ATOM 5096 C CA . GLY B 1 207 ? 27.391 -17.953 0.966 1 98 207 GLY B CA 1
ATOM 5097 C C . GLY B 1 207 ? 26.438 -16.969 0.302 1 98 207 GLY B C 1
ATOM 5098 O O . GLY B 1 207 ? 26.641 -15.75 0.385 1 98 207 GLY B O 1
ATOM 5099 N N . ILE B 1 208 ? 25.453 -17.406 -0.434 1 98.75 208 ILE B N 1
ATOM 5100 C CA . ILE B 1 208 ? 24.5 -16.562 -1.152 1 98.75 208 ILE B CA 1
ATOM 5101 C C . ILE B 1 208 ? 23.172 -16.516 -0.398 1 98.75 208 ILE B C 1
ATOM 5103 O O . ILE B 1 208 ? 22.641 -17.562 -0.032 1 98.75 208 ILE B O 1
ATOM 5107 N N . HIS B 1 209 ? 22.641 -15.289 -0.07 1 98.69 209 HIS B N 1
ATOM 5108 C CA . HIS B 1 209 ? 21.281 -15.188 0.449 1 98.69 209 HIS B CA 1
ATOM 5109 C C . HIS B 1 209 ? 20.25 -15.523 -0.625 1 98.69 209 HIS B C 1
ATOM 5111 O O . HIS B 1 209 ? 20.438 -15.195 -1.799 1 98.69 209 HIS B O 1
ATOM 5117 N N . ILE B 1 210 ? 19.188 -16.141 -0.252 1 98.88 210 ILE B N 1
ATOM 5118 C CA . ILE B 1 210 ? 18.172 -16.562 -1.213 1 98.88 210 ILE B CA 1
ATOM 5119 C C . ILE B 1 210 ? 16.781 -16.297 -0.641 1 98.88 210 ILE B C 1
ATOM 5121 O O . ILE B 1 210 ? 16.547 -16.5 0.553 1 98.88 210 ILE B O 1
ATOM 5125 N N . GLY B 1 211 ? 15.875 -15.781 -1.442 1 98.81 211 GLY B N 1
ATOM 5126 C CA . GLY B 1 211 ? 14.477 -15.578 -1.105 1 98.81 211 GLY B CA 1
ATOM 5127 C C . GLY B 1 211 ? 13.531 -16.062 -2.191 1 98.81 211 GLY B C 1
ATOM 5128 O O . GLY B 1 211 ? 13.961 -16.422 -3.287 1 98.81 211 GLY B O 1
ATOM 5129 N N . PHE B 1 212 ? 12.219 -16.062 -1.862 1 98.94 212 PHE B N 1
ATOM 5130 C CA . PHE B 1 212 ? 11.242 -16.641 -2.779 1 98.94 212 PHE B CA 1
ATOM 5131 C C . PHE B 1 212 ? 9.992 -15.773 -2.848 1 98.94 212 PHE B C 1
ATOM 5133 O O . PHE B 1 212 ? 9.578 -15.188 -1.845 1 98.94 212 PHE B O 1
ATOM 5140 N N . ASP B 1 213 ? 9.414 -15.688 -4.016 1 98.94 213 ASP B N 1
ATOM 5141 C CA . ASP B 1 213 ? 8.086 -15.141 -4.262 1 98.94 213 ASP B CA 1
ATOM 5142 C C . ASP B 1 213 ? 7.016 -16.219 -4.164 1 98.94 213 ASP B C 1
ATOM 5144 O O . ASP B 1 213 ? 6.93 -17.109 -5.027 1 98.94 213 ASP B O 1
ATOM 5148 N N . LEU B 1 214 ? 6.109 -16.078 -3.16 1 98.94 214 LEU B N 1
ATOM 5149 C CA . LEU B 1 214 ? 5.156 -17.141 -2.85 1 98.94 214 LEU B CA 1
ATOM 5150 C C . LEU B 1 214 ? 3.777 -16.797 -3.41 1 98.94 214 LEU B C 1
ATOM 5152 O O . LEU B 1 214 ? 2.777 -17.391 -3 1 98.94 214 LEU B O 1
ATOM 5156 N N . CYS B 1 215 ? 3.633 -15.906 -4.324 1 98.75 215 CYS B N 1
ATOM 5157 C CA . CYS B 1 215 ? 2.34 -15.398 -4.766 1 98.75 215 CYS B CA 1
ATOM 5158 C C . CYS B 1 215 ? 1.459 -16.531 -5.285 1 98.75 215 CYS B C 1
ATOM 5160 O O . CYS B 1 215 ? 0.235 -16.484 -5.145 1 98.75 215 CYS B O 1
ATOM 5162 N N . HIS B 1 216 ? 2.068 -17.578 -5.852 1 98.62 216 HIS B N 1
ATOM 5163 C CA . HIS B 1 216 ? 1.266 -18.656 -6.402 1 98.62 216 HIS B CA 1
ATOM 5164 C C . HIS B 1 216 ? 1.35 -19.906 -5.531 1 98.62 216 HIS B C 1
ATOM 5166 O O . HIS B 1 216 ? 0.881 -20.969 -5.922 1 98.62 216 HIS B O 1
ATOM 5172 N N . SER B 1 217 ? 1.963 -19.828 -4.363 1 98.62 217 SER B N 1
ATOM 5173 C CA . SER B 1 217 ? 2.086 -21.016 -3.52 1 98.62 217 SER B CA 1
ATOM 5174 C C . SER B 1 217 ? 1.382 -20.812 -2.182 1 98.62 217 SER B C 1
ATOM 5176 O O . SER B 1 217 ? 0.799 -21.75 -1.635 1 98.62 217 SER B O 1
ATOM 5178 N N . ILE B 1 218 ? 1.424 -19.609 -1.609 1 98.81 218 ILE B N 1
ATOM 5179 C CA . ILE B 1 218 ? 0.824 -19.406 -0.297 1 98.81 218 ILE B CA 1
ATOM 5180 C C . ILE B 1 218 ? -0.675 -19.688 -0.363 1 98.81 218 ILE B C 1
ATOM 5182 O O . ILE B 1 218 ? -1.35 -19.281 -1.311 1 98.81 218 ILE B O 1
ATOM 5186 N N . GLY B 1 219 ? -1.148 -20.422 0.581 1 98.44 219 GLY B N 1
ATOM 5187 C CA . GLY B 1 219 ? -2.555 -20.797 0.627 1 98.44 219 GLY B CA 1
ATOM 5188 C C . GLY B 1 219 ? -2.895 -21.984 -0.254 1 98.44 219 GLY B C 1
ATOM 5189 O O . GLY B 1 219 ? -3.99 -22.531 -0.16 1 98.44 219 GLY B O 1
ATOM 5190 N N . SER B 1 220 ? -1.936 -22.406 -1.148 1 98.06 220 SER B N 1
ATOM 5191 C CA . SER B 1 220 ? -2.178 -23.516 -2.055 1 98.06 220 SER B CA 1
ATOM 5192 C C . SER B 1 220 ? -1.303 -24.719 -1.701 1 98.06 220 SER B C 1
ATOM 5194 O O . SER B 1 220 ? -1.681 -25.859 -1.95 1 98.06 220 SER B O 1
ATOM 5196 N N . ILE B 1 221 ? -0.081 -24.484 -1.225 1 98.38 221 ILE B N 1
ATOM 5197 C CA . ILE B 1 221 ? 0.813 -25.562 -0.798 1 98.38 221 ILE B CA 1
ATOM 5198 C C . ILE B 1 221 ? 1.406 -25.219 0.568 1 98.38 221 ILE B C 1
ATOM 5200 O O . ILE B 1 221 ? 1.482 -24.047 0.947 1 98.38 221 ILE B O 1
ATOM 5204 N N . PRO B 1 222 ? 1.814 -26.25 1.314 1 98.06 222 PRO B N 1
ATOM 5205 C CA . PRO B 1 222 ? 2.525 -25.984 2.566 1 98.06 222 PRO B CA 1
ATOM 5206 C C . PRO B 1 222 ? 3.959 -25.5 2.344 1 98.06 222 PRO B C 1
ATOM 5208 O O . PRO B 1 222 ? 4.559 -25.812 1.311 1 98.06 222 PRO B O 1
ATOM 5211 N N . HIS B 1 223 ? 4.492 -24.719 3.232 1 98.69 223 HIS B N 1
ATOM 5212 C CA . HIS B 1 223 ? 5.887 -24.297 3.295 1 98.69 223 HIS B CA 1
ATOM 5213 C C . HIS B 1 223 ? 6.504 -24.625 4.648 1 98.69 223 HIS B C 1
ATOM 5215 O O . HIS B 1 223 ? 5.793 -24.734 5.648 1 98.69 223 HIS B O 1
ATOM 5221 N N . HIS B 1 224 ? 7.812 -24.875 4.664 1 98.38 224 HIS B N 1
ATOM 5222 C CA . HIS B 1 224 ? 8.531 -25.234 5.887 1 98.38 224 HIS B CA 1
ATOM 5223 C C . HIS B 1 224 ? 9.789 -24.375 6.047 1 98.38 224 HIS B C 1
ATOM 5225 O O . HIS B 1 224 ? 10.891 -24.906 6.156 1 98.38 224 HIS B O 1
ATOM 5231 N N . PHE B 1 225 ? 9.578 -23.094 6.191 1 98.38 225 PHE B N 1
ATOM 5232 C CA . PHE B 1 225 ? 10.695 -22.141 6.16 1 98.38 225 PHE B CA 1
ATOM 5233 C C . PHE B 1 225 ? 11.594 -22.328 7.375 1 98.38 225 PHE B C 1
ATOM 5235 O O . PHE B 1 225 ? 12.797 -22.094 7.305 1 98.38 225 PHE B O 1
ATOM 5242 N N . LYS B 1 226 ? 11.039 -22.75 8.547 1 95.69 226 LYS B N 1
ATOM 5243 C CA . LYS B 1 226 ? 11.859 -23.062 9.711 1 95.69 226 LYS B CA 1
ATOM 5244 C C . LYS B 1 226 ? 12.883 -24.156 9.383 1 95.69 226 LYS B C 1
ATOM 5246 O O . LYS B 1 226 ? 14.023 -24.094 9.852 1 95.69 226 LYS B O 1
ATOM 5251 N N . GLU B 1 227 ? 12.445 -25.109 8.633 1 97.56 227 GLU B N 1
ATOM 5252 C CA . GLU B 1 227 ? 13.281 -26.25 8.273 1 97.56 227 GLU B CA 1
ATOM 5253 C C . GLU B 1 227 ? 14.195 -25.906 7.098 1 97.56 227 GLU B C 1
ATOM 5255 O O . GLU B 1 227 ? 15.352 -26.344 7.055 1 97.56 227 GLU B O 1
ATOM 5260 N N . TRP B 1 228 ? 13.727 -25.141 6.168 1 98.44 228 TRP B N 1
ATOM 5261 C CA . TRP B 1 228 ? 14.43 -24.891 4.91 1 98.44 228 TRP B CA 1
ATOM 5262 C C . TRP B 1 228 ? 15.461 -23.781 5.07 1 98.44 228 TRP B C 1
ATOM 5264 O O . TRP B 1 228 ? 16.359 -23.625 4.238 1 98.44 228 TRP B O 1
ATOM 5274 N N . ASP B 1 229 ? 15.312 -22.922 6.059 1 98.25 229 ASP B N 1
ATOM 5275 C CA . ASP B 1 229 ? 16.25 -21.844 6.414 1 98.25 229 ASP B CA 1
ATOM 5276 C C . ASP B 1 229 ? 16.297 -20.781 5.324 1 98.25 229 ASP B C 1
ATOM 5278 O O . ASP B 1 229 ? 17.375 -20.266 5.008 1 98.25 229 ASP B O 1
ATOM 5282 N N . VAL B 1 230 ? 15.18 -20.562 4.695 1 98.62 230 VAL B N 1
ATOM 5283 C CA . VAL B 1 230 ? 15.031 -19.516 3.689 1 98.62 230 VAL B CA 1
ATOM 5284 C C . VAL B 1 230 ? 15.328 -18.141 4.312 1 98.62 230 VAL B C 1
ATOM 5286 O O . VAL B 1 230 ? 15.023 -17.906 5.484 1 98.62 230 VAL B O 1
ATOM 5289 N N . ASP B 1 231 ? 15.961 -17.203 3.568 1 98.88 231 ASP B N 1
ATOM 5290 C CA . ASP B 1 231 ? 16.375 -15.922 4.133 1 98.88 231 ASP B CA 1
ATOM 5291 C C . ASP B 1 231 ? 15.195 -14.953 4.195 1 98.88 231 ASP B C 1
ATOM 5293 O O . ASP B 1 231 ? 15.023 -14.242 5.191 1 98.88 231 ASP B O 1
ATOM 5297 N N . PHE B 1 232 ? 14.453 -14.859 3.139 1 98.94 232 PHE B N 1
ATOM 5298 C CA . PHE B 1 232 ? 13.305 -13.969 3.066 1 98.94 232 PHE B CA 1
ATOM 5299 C C . PHE B 1 232 ? 12.289 -14.461 2.043 1 98.94 232 PHE B C 1
ATOM 5301 O O . PHE B 1 232 ? 12.594 -15.344 1.237 1 98.94 232 PHE B O 1
ATOM 5308 N N . ALA B 1 233 ? 11.078 -13.969 2.09 1 98.94 233 ALA B N 1
ATOM 5309 C CA . ALA B 1 233 ? 10.039 -14.266 1.113 1 98.94 233 ALA B CA 1
ATOM 5310 C C . ALA B 1 233 ? 8.992 -13.156 1.075 1 98.94 233 ALA B C 1
ATOM 5312 O O . ALA B 1 233 ? 8.891 -12.352 2.008 1 98.94 233 ALA B O 1
ATOM 5313 N N . ILE B 1 234 ? 8.312 -13.062 0.002 1 98.94 234 ILE B N 1
ATOM 5314 C CA . ILE B 1 234 ? 7.195 -12.141 -0.165 1 98.94 234 ILE B CA 1
ATOM 5315 C C . ILE B 1 234 ? 6.031 -12.859 -0.843 1 98.94 234 ILE B C 1
ATOM 5317 O O . ILE B 1 234 ? 6.227 -13.883 -1.502 1 98.94 234 ILE B O 1
ATOM 5321 N N . TRP B 1 235 ? 4.82 -12.336 -0.674 1 98.88 235 TRP B N 1
ATOM 5322 C CA . TRP B 1 235 ? 3.676 -12.914 -1.363 1 98.88 235 TRP B CA 1
ATOM 5323 C C . TRP B 1 235 ? 2.504 -11.938 -1.398 1 98.88 235 TRP B C 1
ATOM 5325 O O . TRP B 1 235 ? 2.498 -10.945 -0.673 1 98.88 235 TRP B O 1
ATOM 5335 N N . CYS B 1 236 ? 1.553 -12.125 -2.299 1 98.69 236 CYS B N 1
ATOM 5336 C CA . CYS B 1 236 ? 0.271 -11.438 -2.279 1 98.69 236 CYS B CA 1
ATOM 5337 C C . CYS B 1 236 ? -0.781 -12.25 -1.537 1 98.69 236 CYS B C 1
ATOM 5339 O O . CYS B 1 236 ? -0.716 -13.477 -1.515 1 98.69 236 CYS B O 1
ATOM 5341 N N . ASN B 1 237 ? -1.736 -11.625 -0.989 1 98.81 237 ASN B N 1
ATOM 5342 C CA . ASN B 1 237 ? -2.789 -12.32 -0.253 1 98.81 237 ASN B CA 1
ATOM 5343 C C . ASN B 1 237 ? -4.086 -12.383 -1.055 1 98.81 237 ASN B C 1
ATOM 5345 O O . ASN B 1 237 ? -5.051 -13.016 -0.631 1 98.81 237 ASN B O 1
ATOM 5349 N N . TYR B 1 238 ? -4.129 -11.812 -2.252 1 98.5 238 TYR B N 1
ATOM 5350 C CA . TYR B 1 238 ? -5.418 -11.648 -2.92 1 98.5 238 TYR B CA 1
ATOM 5351 C C . TYR B 1 238 ? -5.703 -12.828 -3.844 1 98.5 238 TYR B C 1
ATOM 5353 O O . TYR B 1 238 ? -6.805 -12.945 -4.387 1 98.5 238 TYR B O 1
ATOM 5361 N N . LYS B 1 239 ? -4.781 -13.766 -4.082 1 98.56 239 LYS B N 1
ATOM 5362 C CA . LYS B 1 239 ? -5.016 -14.953 -4.902 1 98.56 239 LYS B CA 1
ATOM 5363 C C . LYS B 1 239 ? -5.633 -16.078 -4.074 1 98.56 239 LYS B C 1
ATOM 5365 O O . LYS B 1 239 ? -6.77 -15.961 -3.609 1 98.56 239 LYS B O 1
ATOM 5370 N N . TYR B 1 240 ? -4.836 -17.031 -3.635 1 98.56 240 TYR B N 1
ATOM 5371 C CA . TYR B 1 240 ? -5.359 -18.219 -2.955 1 98.56 240 TYR B CA 1
ATOM 5372 C C . TYR B 1 240 ? -5.863 -17.859 -1.562 1 98.56 240 TYR B C 1
ATOM 5374 O O . TYR B 1 240 ? -6.758 -18.516 -1.03 1 98.56 240 TYR B O 1
ATOM 5382 N N . LEU B 1 241 ? -5.391 -16.734 -0.974 1 98.75 241 LEU B N 1
ATOM 5383 C CA . LEU B 1 241 ? -5.785 -16.375 0.383 1 98.75 241 LEU B CA 1
ATOM 5384 C C . LEU B 1 241 ? -7.031 -15.5 0.37 1 98.75 241 LEU B C 1
ATOM 5386 O O . LEU B 1 241 ? -7.566 -15.148 1.427 1 98.75 241 LEU B O 1
ATOM 5390 N N . ASN B 1 242 ? -7.516 -15.133 -0.759 1 98.75 242 ASN B N 1
ATOM 5391 C CA . ASN B 1 242 ? -8.836 -14.531 -0.925 1 98.75 242 ASN B CA 1
ATOM 5392 C C . ASN B 1 242 ? -8.969 -13.242 -0.123 1 98.75 242 ASN B C 1
ATOM 5394 O O . ASN B 1 242 ? -9.992 -13.008 0.522 1 98.75 242 ASN B O 1
ATOM 5398 N N . ALA B 1 243 ? -7.945 -12.383 -0.152 1 98.69 243 ALA B N 1
ATOM 5399 C CA . ALA B 1 243 ? -7.977 -11.195 0.694 1 98.69 243 ALA B CA 1
ATOM 5400 C C . ALA B 1 243 ? -8.508 -9.984 -0.075 1 98.69 243 ALA B C 1
ATOM 5402 O O . ALA B 1 243 ? -8.523 -8.867 0.446 1 98.69 243 ALA B O 1
ATOM 5403 N N . GLY B 1 244 ? -8.906 -10.188 -1.31 1 98.5 244 GLY B N 1
ATOM 5404 C CA . GLY B 1 244 ? -9.523 -9.117 -2.068 1 98.5 244 GLY B CA 1
ATOM 5405 C C . GLY B 1 244 ? -8.57 -8.461 -3.057 1 98.5 244 GLY B C 1
ATOM 5406 O O . GLY B 1 244 ? -7.355 -8.609 -2.947 1 98.5 244 GLY B O 1
ATOM 5407 N N . PRO B 1 245 ? -9.125 -7.695 -4.062 1 98.56 245 PRO B N 1
ATOM 5408 C CA . PRO B 1 245 ? -8.289 -7.074 -5.094 1 98.56 245 PRO B CA 1
ATOM 5409 C C . PRO B 1 245 ? -7.27 -6.09 -4.512 1 98.56 245 PRO B C 1
ATOM 5411 O O . PRO B 1 245 ? -7.652 -5.113 -3.865 1 98.56 245 PRO B O 1
ATOM 5414 N N . GLY B 1 246 ? -6.031 -6.41 -4.762 1 97.88 246 GLY B N 1
ATOM 5415 C CA . GLY B 1 246 ? -4.973 -5.57 -4.223 1 97.88 246 GLY B CA 1
ATOM 5416 C C . GLY B 1 246 ? -4.824 -5.691 -2.719 1 97.88 246 GLY B C 1
ATOM 5417 O O . GLY B 1 246 ? -4.383 -4.75 -2.059 1 97.88 246 GLY B O 1
ATOM 5418 N N . GLY B 1 247 ? -5.281 -6.777 -2.111 1 98.56 247 GLY B N 1
ATOM 5419 C CA . GLY B 1 247 ? -5.051 -6.98 -0.689 1 98.56 247 GLY B CA 1
ATOM 5420 C C . GLY B 1 247 ? -3.604 -6.766 -0.285 1 98.56 247 GLY B C 1
ATOM 5421 O O . GLY B 1 247 ? -2.691 -6.965 -1.09 1 98.56 247 GLY B O 1
ATOM 5422 N N . VAL B 1 248 ? -3.4 -6.387 0.963 1 98.81 248 VAL B N 1
ATOM 5423 C CA . VAL B 1 248 ? -2.055 -6.105 1.453 1 98.81 248 VAL B CA 1
ATOM 5424 C C . VAL B 1 248 ? -1.221 -7.383 1.434 1 98.81 248 VAL B C 1
ATOM 5426 O O . VAL B 1 248 ? -1.718 -8.461 1.766 1 98.81 248 VAL B O 1
ATOM 5429 N N . ALA B 1 249 ? 0.026 -7.266 1.065 1 98.88 249 ALA B N 1
ATOM 5430 C CA . ALA B 1 249 ? 0.927 -8.391 0.841 1 98.88 249 ALA B CA 1
ATOM 5431 C C . ALA B 1 249 ? 1.571 -8.844 2.146 1 98.88 249 ALA B C 1
ATOM 5433 O O . ALA B 1 249 ? 1.298 -8.289 3.211 1 98.88 249 ALA B O 1
ATOM 5434 N N . GLY B 1 250 ? 2.309 -9.922 2.082 1 98.88 250 GLY B N 1
ATOM 5435 C CA . GLY B 1 250 ? 3.07 -10.445 3.205 1 98.88 250 GLY B CA 1
ATOM 5436 C C . GLY B 1 250 ? 4.566 -10.477 2.951 1 98.88 250 GLY B C 1
ATOM 5437 O O . GLY B 1 250 ? 5.004 -10.414 1.8 1 98.88 250 GLY B O 1
ATOM 5438 N N . LEU B 1 251 ? 5.293 -10.5 4.02 1 98.88 251 LEU B N 1
ATOM 5439 C CA . LEU B 1 251 ? 6.754 -10.5 3.998 1 98.88 251 LEU B CA 1
ATOM 5440 C C . LEU B 1 251 ? 7.312 -11.359 5.125 1 98.88 251 LEU B C 1
ATOM 5442 O O . LEU B 1 251 ? 6.816 -11.312 6.254 1 98.88 251 LEU B O 1
ATOM 5446 N N . TYR B 1 252 ? 8.234 -12.195 4.777 1 98.88 252 TYR B N 1
ATOM 5447 C CA . TYR B 1 252 ? 8.953 -13.047 5.715 1 98.88 252 TYR B CA 1
ATOM 5448 C C . TYR B 1 252 ? 10.438 -12.68 5.758 1 98.88 252 TYR B C 1
ATOM 5450 O O . TYR B 1 252 ? 11.062 -12.484 4.715 1 98.88 252 TYR B O 1
ATOM 5458 N N . VAL B 1 253 ? 10.977 -12.562 6.91 1 98.88 253 VAL B N 1
ATOM 5459 C CA . VAL B 1 253 ? 12.414 -12.461 7.137 1 98.88 253 VAL B CA 1
ATOM 5460 C C . VAL B 1 253 ? 12.836 -13.43 8.234 1 98.88 253 VAL B C 1
ATOM 5462 O O . VAL B 1 253 ? 12.289 -13.398 9.344 1 98.88 253 VAL B O 1
ATOM 5465 N N . ASN B 1 254 ? 13.82 -14.242 7.938 1 98.81 254 ASN B N 1
ATOM 5466 C CA . ASN B 1 254 ? 14.352 -15.18 8.914 1 98.81 254 ASN B CA 1
ATOM 5467 C C . ASN B 1 254 ? 14.898 -14.461 10.148 1 98.81 254 ASN B C 1
ATOM 5469 O O . ASN B 1 254 ? 15.594 -13.453 10.023 1 98.81 254 ASN B O 1
ATOM 5473 N N . LYS B 1 255 ? 14.602 -14.961 11.312 1 98.31 255 LYS B N 1
ATOM 5474 C CA . LYS B 1 255 ? 14.984 -14.344 12.578 1 98.31 255 LYS B CA 1
ATOM 5475 C C . LYS B 1 255 ? 16.484 -14.07 12.625 1 98.31 255 LYS B C 1
ATOM 5477 O O . LYS B 1 255 ? 16.938 -13.117 13.258 1 98.31 255 LYS B O 1
ATOM 5482 N N . LYS B 1 256 ? 17.281 -14.844 11.945 1 98.19 256 LYS B N 1
ATOM 5483 C CA . LYS B 1 256 ? 18.734 -14.688 11.969 1 98.19 256 LYS B CA 1
ATOM 5484 C C . LYS B 1 256 ? 19.156 -13.375 11.32 1 98.19 256 LYS B C 1
ATOM 5486 O O . LYS B 1 256 ? 20.312 -12.945 11.469 1 98.19 256 LYS B O 1
ATOM 5491 N N . HIS B 1 257 ? 18.188 -12.695 10.633 1 98.12 257 HIS B N 1
ATOM 5492 C CA . HIS B 1 257 ? 18.516 -11.453 9.953 1 98.12 257 HIS B CA 1
ATOM 5493 C C . HIS B 1 257 ? 17.844 -10.258 10.633 1 98.12 257 HIS B C 1
ATOM 5495 O O . HIS B 1 257 ? 17.859 -9.148 10.102 1 98.12 257 HIS B O 1
ATOM 5501 N N . PHE B 1 258 ? 17.219 -10.383 11.812 1 97.12 258 PHE B N 1
ATOM 5502 C CA . PHE B 1 258 ? 16.453 -9.328 12.469 1 97.12 258 PHE B CA 1
ATOM 5503 C C . PHE B 1 258 ? 17.344 -8.141 12.812 1 97.12 258 PHE B C 1
ATOM 5505 O O . PHE B 1 258 ? 16.859 -7.031 13.031 1 97.12 258 PHE B O 1
ATOM 5512 N N . ASN B 1 259 ? 18.594 -8.273 12.812 1 94.75 259 ASN B N 1
ATOM 5513 C CA . ASN B 1 259 ? 19.516 -7.207 13.195 1 94.75 259 ASN B CA 1
ATOM 5514 C C . ASN B 1 259 ? 19.875 -6.328 12 1 94.75 259 ASN B C 1
ATOM 5516 O O . ASN B 1 259 ? 20.562 -5.316 12.156 1 94.75 259 ASN B O 1
ATOM 5520 N N . ARG B 1 260 ? 19.391 -6.648 10.867 1 95.62 260 ARG B N 1
ATOM 5521 C CA . ARG B 1 260 ? 19.641 -5.816 9.688 1 95.62 260 ARG B CA 1
ATOM 5522 C C . ARG B 1 260 ? 18.781 -4.559 9.719 1 95.62 260 ARG B C 1
ATOM 5524 O O . ARG B 1 260 ? 17.625 -4.598 10.172 1 95.62 260 ARG B O 1
ATOM 5531 N N . LEU B 1 261 ? 19.328 -3.479 9.242 1 96 261 LEU B N 1
ATOM 5532 C CA . LEU B 1 261 ? 18.531 -2.281 8.992 1 96 261 LEU B CA 1
ATOM 5533 C C . LEU B 1 261 ? 17.719 -2.434 7.715 1 96 261 LEU B C 1
ATOM 5535 O O . LEU B 1 261 ? 18.25 -2.754 6.656 1 96 261 LEU B O 1
ATOM 5539 N N . PRO B 1 262 ? 16.438 -2.303 7.809 1 97.75 262 PRO B N 1
ATOM 5540 C CA . PRO B 1 262 ? 15.641 -2.389 6.582 1 97.75 262 PRO B CA 1
ATOM 5541 C C . PRO B 1 262 ? 16.094 -1.399 5.512 1 97.75 262 PRO B C 1
ATOM 5543 O O . PRO B 1 262 ? 16.406 -0.245 5.82 1 97.75 262 PRO B O 1
ATOM 5546 N N . GLY B 1 263 ? 16.141 -1.834 4.297 1 98.38 263 GLY B N 1
ATOM 5547 C CA . GLY B 1 263 ? 16.609 -1.008 3.199 1 98.38 263 GLY B CA 1
ATOM 5548 C C . GLY B 1 263 ? 15.695 0.16 2.887 1 98.38 263 GLY B C 1
ATOM 5549 O O . GLY B 1 263 ? 16.156 1.201 2.408 1 98.38 263 GLY B O 1
ATOM 5550 N N . LEU B 1 264 ? 14.438 -0.024 3.09 1 98.75 264 LEU B N 1
ATOM 5551 C CA . LEU B 1 264 ? 13.438 1.023 2.945 1 98.75 264 LEU B CA 1
ATOM 5552 C C . LEU B 1 264 ? 12.711 1.269 4.266 1 98.75 264 LEU B C 1
ATOM 5554 O O . LEU B 1 264 ? 11.57 0.831 4.445 1 98.75 264 LEU B O 1
ATOM 5558 N N . SER B 1 265 ? 13.328 2.01 5.129 1 98.31 265 SER B N 1
ATOM 5559 C CA . SER B 1 265 ? 12.789 2.273 6.461 1 98.31 265 SER B CA 1
ATOM 5560 C C . SER B 1 265 ? 11.68 3.32 6.41 1 98.31 265 SER B C 1
ATOM 5562 O O . SER B 1 265 ? 11.625 4.125 5.48 1 98.31 265 SER B O 1
ATOM 5564 N N . GLY B 1 266 ? 10.812 3.238 7.332 1 97.25 266 GLY B N 1
ATOM 5565 C CA . GLY B 1 266 ? 9.727 4.199 7.434 1 97.25 266 GLY B CA 1
ATOM 5566 C C . GLY B 1 266 ? 9.094 4.246 8.812 1 97.25 266 GLY B C 1
ATOM 5567 O O . GLY B 1 266 ? 9.664 3.732 9.781 1 97.25 266 GLY B O 1
ATOM 5568 N N . TRP B 1 267 ? 8.016 4.914 8.883 1 94.88 267 TRP B N 1
ATOM 5569 C CA . TRP B 1 267 ? 7.309 5.223 10.117 1 94.88 267 TRP B CA 1
ATOM 5570 C C . TRP B 1 267 ? 6.973 3.947 10.883 1 94.88 267 TRP B C 1
ATOM 5572 O O . TRP B 1 267 ? 7.191 3.867 12.094 1 94.88 267 TRP B O 1
ATOM 5582 N N . PHE B 1 268 ? 6.551 2.932 10.195 1 97.31 268 PHE B N 1
ATOM 5583 C CA . PHE B 1 268 ? 6.066 1.731 10.867 1 97.31 268 PHE B CA 1
ATOM 5584 C C . PHE B 1 268 ? 7.184 0.706 11.016 1 97.31 268 PHE B C 1
ATOM 5586 O O . PHE B 1 268 ? 6.953 -0.408 11.492 1 97.31 268 PHE B O 1
ATOM 5593 N N . SER B 1 269 ? 8.406 1.077 10.609 1 97.44 269 SER B N 1
ATOM 5594 C CA . SER B 1 269 ? 9.57 0.261 10.938 1 97.44 269 SER B CA 1
ATOM 5595 C C . SER B 1 269 ? 9.906 0.339 12.422 1 97.44 269 SER B C 1
ATOM 5597 O O . SER B 1 269 ? 10.617 -0.517 12.953 1 97.44 269 SER B O 1
ATOM 5599 N N . SER B 1 270 ? 9.406 1.354 13.062 1 96.75 270 SER B N 1
ATOM 5600 C CA . SER B 1 270 ? 9.773 1.696 14.43 1 96.75 270 SER B CA 1
ATOM 5601 C C . SER B 1 270 ? 9.219 0.678 15.422 1 96.75 270 SER B C 1
ATOM 5603 O O . SER B 1 270 ? 8.117 0.159 15.234 1 96.75 270 SER B O 1
ATOM 5605 N N . ARG B 1 271 ? 10.039 0.486 16.422 1 96.25 271 ARG B N 1
ATOM 5606 C CA . ARG B 1 271 ? 9.453 -0.191 17.578 1 96.25 271 ARG B CA 1
ATOM 5607 C C . ARG B 1 271 ? 8.234 0.56 18.094 1 96.25 271 ARG B C 1
ATOM 5609 O O . ARG B 1 271 ? 8.25 1.787 18.219 1 96.25 271 ARG B O 1
ATOM 5616 N N . LYS B 1 272 ? 7.207 -0.145 18.422 1 93.81 272 LYS B N 1
ATOM 5617 C CA . LYS B 1 272 ? 5.898 0.454 18.672 1 93.81 272 LYS B CA 1
ATOM 5618 C C . LYS B 1 272 ? 5.926 1.345 19.906 1 93.81 272 LYS B C 1
ATOM 5620 O O . LYS B 1 272 ? 5.203 2.34 19.984 1 93.81 272 LYS B O 1
ATOM 5625 N N . ASP B 1 273 ? 6.727 1.061 20.891 1 93 273 ASP B N 1
ATOM 5626 C CA . ASP B 1 273 ? 6.781 1.87 22.109 1 93 273 ASP B CA 1
ATOM 5627 C C . ASP B 1 273 ? 7.633 3.121 21.891 1 93 273 ASP B C 1
ATOM 5629 O O . ASP B 1 273 ? 7.641 4.02 22.734 1 93 273 ASP B O 1
ATOM 5633 N N . LYS B 1 274 ? 8.344 3.258 20.734 1 93.12 274 LYS B N 1
ATOM 5634 C CA . LYS B 1 274 ? 9.25 4.375 20.469 1 93.12 274 LYS B CA 1
ATOM 5635 C C . LYS B 1 274 ? 8.695 5.27 19.359 1 93.12 274 LYS B C 1
ATOM 5637 O O . LYS B 1 274 ? 9.07 6.441 19.266 1 93.12 274 LYS B O 1
ATOM 5642 N N . GLN B 1 275 ? 7.859 4.738 18.609 1 92.31 275 GLN B N 1
ATOM 5643 C CA . GLN B 1 275 ? 7.41 5.348 17.359 1 92.31 275 GLN B CA 1
ATOM 5644 C C . GLN B 1 275 ? 6.922 6.773 17.594 1 92.31 275 GLN B C 1
ATOM 5646 O O . GLN B 1 275 ? 7.258 7.684 16.828 1 92.31 275 GLN B O 1
ATOM 5651 N N . PHE B 1 276 ? 6.215 7.105 18.672 1 91.69 276 PHE B N 1
ATOM 5652 C CA . PHE B 1 276 ? 5.598 8.414 18.859 1 91.69 276 PHE B CA 1
ATOM 5653 C C . PHE B 1 276 ? 6.473 9.297 19.75 1 91.69 276 PHE B C 1
ATOM 5655 O O . PHE B 1 276 ? 6.039 10.359 20.203 1 91.69 276 PHE B O 1
ATOM 5662 N N . ASP B 1 277 ? 7.766 8.828 19.922 1 90.38 277 ASP B N 1
ATOM 5663 C CA . ASP B 1 277 ? 8.773 9.734 20.453 1 90.38 277 ASP B CA 1
ATOM 5664 C C . ASP B 1 277 ? 9.188 10.766 19.406 1 90.38 277 ASP B C 1
ATOM 5666 O O . ASP B 1 277 ? 9.797 11.789 19.75 1 90.38 277 ASP B O 1
ATOM 5670 N N . MET B 1 278 ? 8.953 10.5 18.172 1 89.69 278 MET B N 1
ATOM 5671 C CA . MET B 1 278 ? 9.125 11.406 17.047 1 89.69 278 MET B CA 1
ATOM 5672 C C . MET B 1 278 ? 10.602 11.711 16.812 1 89.69 278 MET B C 1
ATOM 5674 O O . MET B 1 278 ? 10.953 12.805 16.375 1 89.69 278 MET B O 1
ATOM 5678 N N . GLU B 1 279 ? 11.469 10.781 17.156 1 92.75 279 GLU B N 1
ATOM 5679 C CA . GLU B 1 279 ? 12.906 10.969 16.953 1 92.75 279 GLU B CA 1
ATOM 5680 C C . GLU B 1 279 ? 13.289 10.758 15.492 1 92.75 279 GLU B C 1
ATOM 5682 O O . GLU B 1 279 ? 12.664 9.961 14.789 1 92.75 279 GLU B O 1
ATOM 5687 N N . HIS B 1 280 ? 14.367 11.414 15.039 1 95.19 280 HIS B N 1
ATOM 5688 C CA . HIS B 1 280 ? 14.859 11.289 13.672 1 95.19 280 HIS B CA 1
ATOM 5689 C C . HIS B 1 280 ? 15.797 10.102 13.531 1 95.19 280 HIS B C 1
ATOM 5691 O O . HIS B 1 280 ? 16.172 9.734 12.414 1 95.19 280 HIS B O 1
ATOM 5697 N N . THR B 1 281 ? 16.125 9.508 14.625 1 95.12 281 THR B N 1
ATOM 5698 C CA . THR B 1 281 ? 16.859 8.234 14.609 1 95.12 281 THR B CA 1
ATOM 5699 C C . THR B 1 281 ? 15.891 7.066 14.805 1 95.12 281 THR B C 1
ATOM 5701 O O . THR B 1 281 ? 15.18 7.008 15.805 1 95.12 281 THR B O 1
ATOM 5704 N N . LEU B 1 282 ? 15.906 6.188 13.891 1 96.19 282 LEU B N 1
ATOM 5705 C CA . LEU B 1 282 ? 14.977 5.066 13.898 1 96.19 282 LEU B CA 1
ATOM 5706 C C . LEU B 1 282 ? 15.398 4.023 14.938 1 96.19 282 LEU B C 1
ATOM 5708 O O . LEU B 1 282 ? 16.547 3.586 14.953 1 96.19 282 LEU B O 1
ATOM 5712 N N . THR B 1 283 ? 14.531 3.754 15.852 1 96.69 283 THR B N 1
ATOM 5713 C CA . THR B 1 283 ? 14.602 2.529 16.641 1 96.69 283 THR B CA 1
ATOM 5714 C C . THR B 1 283 ? 13.727 1.44 16.016 1 96.69 283 THR B C 1
ATOM 5716 O O . THR B 1 283 ? 12.531 1.352 16.312 1 96.69 283 THR B O 1
ATOM 5719 N N . ALA B 1 284 ? 14.32 0.604 15.211 1 96.38 284 ALA B N 1
ATOM 5720 C CA . ALA B 1 284 ? 13.578 -0.393 14.445 1 96.38 284 ALA B CA 1
ATOM 5721 C C . ALA B 1 284 ? 13.008 -1.478 15.352 1 96.38 284 ALA B C 1
ATOM 5723 O O . ALA B 1 284 ? 13.586 -1.785 16.406 1 96.38 284 ALA B O 1
ATOM 5724 N N . ALA B 1 285 ? 11.844 -2.018 14.945 1 96.94 285 ALA B N 1
ATOM 5725 C CA . ALA B 1 285 ? 11.328 -3.215 15.609 1 96.94 285 ALA B CA 1
ATOM 5726 C C . ALA B 1 285 ? 12.344 -4.352 15.555 1 96.94 285 ALA B C 1
ATOM 5728 O O . ALA B 1 285 ? 13.18 -4.406 14.648 1 96.94 285 ALA B O 1
ATOM 5729 N N . ASP B 1 286 ? 12.258 -5.289 16.469 1 96.56 286 ASP B N 1
ATOM 5730 C CA . ASP B 1 286 ? 13.234 -6.375 16.562 1 96.56 286 ASP B CA 1
ATOM 5731 C C . ASP B 1 286 ? 12.664 -7.664 15.969 1 96.56 286 ASP B C 1
ATOM 5733 O O . ASP B 1 286 ? 12.984 -8.758 16.438 1 96.56 286 ASP B O 1
ATOM 5737 N N . HIS B 1 287 ? 11.766 -7.605 15.18 1 97.75 287 HIS B N 1
ATOM 5738 C CA . HIS B 1 287 ? 11.125 -8.68 14.43 1 97.75 287 HIS B CA 1
ATOM 5739 C C . HIS B 1 287 ? 10.734 -8.219 13.031 1 97.75 287 HIS B C 1
ATOM 5741 O O . HIS B 1 287 ? 11.148 -7.148 12.586 1 97.75 287 HIS B O 1
ATOM 5747 N N . ALA B 1 288 ? 9.992 -9.016 12.258 1 98.31 288 ALA B N 1
ATOM 5748 C CA . ALA B 1 288 ? 9.672 -8.727 10.859 1 98.31 288 ALA B CA 1
ATOM 5749 C C . ALA B 1 288 ? 8.914 -7.41 10.734 1 98.31 288 ALA B C 1
ATOM 5751 O O . ALA B 1 288 ? 8.859 -6.82 9.648 1 98.31 288 ALA B O 1
ATOM 5752 N N . GLY B 1 289 ? 8.336 -6.902 11.836 1 98.12 289 GLY B N 1
ATOM 5753 C CA . GLY B 1 289 ? 7.652 -5.617 11.836 1 98.12 289 GLY B CA 1
ATOM 5754 C C . GLY B 1 289 ? 8.547 -4.469 11.406 1 98.12 289 GLY B C 1
ATOM 5755 O O . GLY B 1 289 ? 8.055 -3.428 10.969 1 98.12 289 GLY B O 1
ATOM 5756 N N . ALA B 1 290 ? 9.867 -4.598 11.547 1 98.5 290 ALA B N 1
ATOM 5757 C CA . ALA B 1 290 ? 10.82 -3.568 11.141 1 98.5 290 ALA B CA 1
ATOM 5758 C C . ALA B 1 290 ? 10.711 -3.273 9.648 1 98.5 290 ALA B C 1
ATOM 5760 O O . ALA B 1 290 ? 11.109 -2.201 9.188 1 98.5 290 ALA B O 1
ATOM 5761 N N . TYR B 1 291 ? 10.102 -4.207 8.938 1 98.56 291 TYR B N 1
ATOM 5762 C CA . TYR B 1 291 ? 10.117 -4.098 7.484 1 98.56 291 TYR B CA 1
ATOM 5763 C C . TYR B 1 291 ? 8.828 -3.451 6.977 1 98.56 291 TYR B C 1
ATOM 5765 O O . TYR B 1 291 ? 8.641 -3.295 5.766 1 98.56 291 TYR B O 1
ATOM 5773 N N . GLN B 1 292 ? 7.918 -3.098 7.91 1 98.38 292 GLN B N 1
ATOM 5774 C CA . GLN B 1 292 ? 6.824 -2.207 7.535 1 98.38 292 GLN B CA 1
ATOM 5775 C C . GLN B 1 292 ? 7.352 -0.825 7.152 1 98.38 292 GLN B C 1
ATOM 5777 O O . GLN B 1 292 ? 8.289 -0.32 7.77 1 98.38 292 GLN B O 1
ATOM 5782 N N . ILE B 1 293 ? 6.793 -0.272 6.086 1 98.12 293 ILE B N 1
ATOM 5783 C CA . ILE B 1 293 ? 7.293 1.023 5.633 1 98.12 293 ILE B CA 1
ATOM 5784 C C . ILE B 1 293 ? 6.379 2.133 6.148 1 98.12 293 ILE B C 1
ATOM 5786 O O . ILE B 1 293 ? 6.75 2.883 7.055 1 98.12 293 ILE B O 1
ATOM 5790 N N . GLY B 1 294 ? 5.195 2.215 5.645 1 96.44 294 GLY B N 1
ATOM 5791 C CA . GLY B 1 294 ? 4.25 3.252 6.027 1 96.44 294 GLY B CA 1
ATOM 5792 C C . GLY B 1 294 ? 3.039 2.713 6.766 1 96.44 294 GLY B C 1
ATOM 5793 O O . GLY B 1 294 ? 2.996 1.534 7.121 1 96.44 294 GLY B O 1
ATOM 5794 N N . THR B 1 295 ? 2.076 3.588 7.086 1 96.44 295 THR B N 1
ATOM 5795 C CA . THR B 1 295 ? 0.812 3.236 7.723 1 96.44 295 THR B CA 1
ATOM 5796 C C . THR B 1 295 ? 0.089 2.152 6.93 1 96.44 295 THR B C 1
ATOM 5798 O O . THR B 1 295 ? -0.036 2.248 5.707 1 96.44 295 THR B O 1
ATOM 5801 N N . PRO B 1 296 ? -0.309 1.071 7.621 1 97.56 296 PRO B N 1
ATOM 5802 C CA . PRO B 1 296 ? -0.976 -0.02 6.906 1 97.56 296 PRO B CA 1
ATOM 5803 C C . PRO B 1 296 ? -2.303 0.408 6.281 1 97.56 296 PRO B C 1
ATOM 5805 O O . PRO B 1 296 ? -3.037 1.205 6.871 1 97.56 296 PRO B O 1
ATOM 5808 N N . HIS B 1 297 ? -2.611 -0.156 5.102 1 98.75 297 HIS B N 1
ATOM 5809 C CA . HIS B 1 297 ? -3.889 0.056 4.43 1 98.75 297 HIS B CA 1
ATOM 5810 C C . HIS B 1 297 ? -4.996 -0.77 5.078 1 98.75 297 HIS B C 1
ATOM 5812 O O . HIS B 1 297 ? -5.301 -1.875 4.621 1 98.75 297 HIS B O 1
ATOM 5818 N N . ILE B 1 298 ? -5.625 -0.25 6.035 1 98.88 298 ILE B N 1
ATOM 5819 C CA . ILE B 1 298 ? -6.438 -0.977 7.004 1 98.88 298 ILE B CA 1
ATOM 5820 C C . ILE B 1 298 ? -7.613 -1.646 6.293 1 98.88 298 ILE B C 1
ATOM 5822 O O . ILE B 1 298 ? -7.852 -2.842 6.473 1 98.88 298 ILE B O 1
ATOM 5826 N N . LEU B 1 299 ? -8.297 -0.925 5.41 1 98.94 299 LEU B N 1
ATOM 5827 C CA . LEU B 1 299 ? -9.5 -1.481 4.809 1 98.94 299 LEU B CA 1
ATOM 5828 C C . LEU B 1 299 ? -9.156 -2.578 3.805 1 98.94 299 LEU B C 1
ATOM 5830 O O . LEU B 1 299 ? -9.945 -3.494 3.58 1 98.94 299 LEU B O 1
ATOM 5834 N N . SER B 1 300 ? -7.938 -2.545 3.205 1 98.88 300 SER B N 1
ATOM 5835 C CA . SER B 1 300 ? -7.504 -3.602 2.299 1 98.88 300 SER B CA 1
ATOM 5836 C C . SER B 1 300 ? -6.855 -4.754 3.061 1 98.88 300 SER B C 1
ATOM 5838 O O . SER B 1 300 ? -6.645 -5.832 2.506 1 98.88 300 SER B O 1
ATOM 5840 N N . THR B 1 301 ? -6.539 -4.582 4.312 1 98.81 301 THR B N 1
ATOM 5841 C CA . THR B 1 301 ? -6.02 -5.629 5.184 1 98.81 301 THR B CA 1
ATOM 5842 C C . THR B 1 301 ? -7.16 -6.414 5.828 1 98.81 301 THR B C 1
ATOM 5844 O O . THR B 1 301 ? -7.027 -7.609 6.09 1 98.81 301 THR B O 1
ATOM 5847 N N . ALA B 1 302 ? -8.281 -5.82 5.984 1 98.88 302 ALA B N 1
ATOM 5848 C CA . ALA B 1 302 ? -9.391 -6.277 6.812 1 98.88 302 ALA B CA 1
ATOM 5849 C C . ALA B 1 302 ? -9.906 -7.637 6.34 1 98.88 302 ALA B C 1
ATOM 5851 O O . ALA B 1 302 ? -10.125 -8.539 7.152 1 98.88 302 ALA B O 1
ATOM 5852 N N . PRO B 1 303 ? -10.039 -7.859 4.992 1 98.94 303 PRO B N 1
ATOM 5853 C CA . PRO B 1 303 ? -10.578 -9.148 4.566 1 98.94 303 PRO B CA 1
ATOM 5854 C C . PRO B 1 303 ? -9.68 -10.328 4.945 1 98.94 303 PRO B C 1
ATOM 5856 O O . PRO B 1 303 ? -10.172 -11.438 5.148 1 98.94 303 PRO B O 1
ATOM 5859 N N . LEU B 1 304 ? -8.422 -10.023 5.078 1 98.94 304 LEU B N 1
ATOM 5860 C CA . LEU B 1 304 ? -7.473 -11.086 5.391 1 98.94 304 LEU B CA 1
ATOM 5861 C C . LEU B 1 304 ? -7.766 -11.695 6.762 1 98.94 304 LEU B C 1
ATOM 5863 O O . LEU B 1 304 ? -7.508 -12.883 6.988 1 98.94 304 LEU B O 1
ATOM 5867 N N . ILE B 1 305 ? -8.367 -10.906 7.719 1 98.88 305 ILE B N 1
ATOM 5868 C CA . ILE B 1 305 ? -8.742 -11.406 9.039 1 98.88 305 ILE B CA 1
ATOM 5869 C C . ILE B 1 305 ? -9.664 -12.609 8.883 1 98.88 305 ILE B C 1
ATOM 5871 O O . ILE B 1 305 ? -9.352 -13.703 9.367 1 98.88 305 ILE B O 1
ATOM 5875 N N . GLY B 1 306 ? -10.758 -12.406 8.172 1 98.81 306 GLY B N 1
ATOM 5876 C CA . GLY B 1 306 ? -11.734 -13.469 7.973 1 98.81 306 GLY B CA 1
ATOM 5877 C C . GLY B 1 306 ? -11.195 -14.617 7.141 1 98.81 306 GLY B C 1
ATOM 5878 O O . GLY B 1 306 ? -11.508 -15.781 7.402 1 98.81 306 GLY B O 1
ATOM 5879 N N . SER B 1 307 ? -10.406 -14.305 6.121 1 98.75 307 SER B N 1
ATOM 5880 C CA . SER B 1 307 ? -9.836 -15.336 5.262 1 98.75 307 SER B CA 1
ATOM 5881 C C . SER B 1 307 ? -8.938 -16.281 6.051 1 98.75 307 SER B C 1
ATOM 5883 O O . SER B 1 307 ? -9.016 -17.5 5.887 1 98.75 307 SER B O 1
ATOM 5885 N N . LEU B 1 308 ? -8.055 -15.711 6.898 1 98.81 308 LEU B N 1
ATOM 5886 C CA . LEU B 1 308 ? -7.105 -16.531 7.641 1 98.81 308 LEU B CA 1
ATOM 5887 C C . LEU B 1 308 ? -7.824 -17.422 8.656 1 98.81 308 LEU B C 1
ATOM 5889 O O . LEU B 1 308 ? -7.344 -18.5 8.992 1 98.81 308 LEU B O 1
ATOM 5893 N N . GLU B 1 309 ? -9.023 -16.984 9.141 1 98.5 309 GLU B N 1
ATOM 5894 C CA . GLU B 1 309 ? -9.836 -17.844 9.977 1 98.5 309 GLU B CA 1
ATOM 5895 C C . GLU B 1 309 ? -10.242 -19.125 9.234 1 98.5 309 GLU B C 1
ATOM 5897 O O . GLU B 1 309 ? -10.227 -20.219 9.812 1 98.5 309 GLU B O 1
ATOM 5902 N N . ILE B 1 310 ? -10.594 -18.969 7.98 1 98.56 310 ILE B N 1
ATOM 5903 C CA . ILE B 1 310 ? -10.992 -20.109 7.16 1 98.56 310 ILE B CA 1
ATOM 5904 C C . ILE B 1 310 ? -9.805 -21.062 6.984 1 98.56 310 ILE B C 1
ATOM 5906 O O . ILE B 1 310 ? -9.953 -22.281 7.098 1 98.56 310 ILE B O 1
ATOM 5910 N N . PHE B 1 311 ? -8.633 -20.547 6.742 1 98.62 311 PHE B N 1
ATOM 5911 C CA . PHE B 1 311 ? -7.441 -21.359 6.539 1 98.62 311 PHE B CA 1
ATOM 5912 C C . PHE B 1 311 ? -7.059 -22.094 7.824 1 98.62 311 PHE B C 1
ATOM 5914 O O . PHE B 1 311 ? -6.574 -23.219 7.781 1 98.62 311 PHE B O 1
ATOM 5921 N N . LYS B 1 312 ? -7.246 -21.391 8.953 1 98.19 312 LYS B N 1
ATOM 5922 C CA . LYS B 1 312 ? -7.004 -22.031 10.234 1 98.19 312 LYS B CA 1
ATOM 5923 C C . LYS B 1 312 ? -7.918 -23.25 10.422 1 98.19 312 LYS B C 1
ATOM 5925 O O . LYS B 1 312 ? -7.469 -24.312 10.859 1 98.19 312 LYS B O 1
ATOM 5930 N N . ASP B 1 313 ? -9.188 -23.125 10.047 1 98.19 313 ASP B N 1
ATOM 5931 C CA . ASP B 1 313 ? -10.172 -24.188 10.203 1 98.19 313 ASP B CA 1
ATOM 5932 C C . ASP B 1 313 ? -9.93 -25.328 9.203 1 98.19 313 ASP B C 1
ATOM 5934 O O . ASP B 1 313 ? -10.094 -26.5 9.531 1 98.19 313 ASP B O 1
ATOM 5938 N N . ALA B 1 314 ? -9.594 -24.953 7.969 1 98 314 ALA B N 1
ATOM 5939 C CA . ALA B 1 314 ? -9.422 -25.938 6.898 1 98 314 ALA B CA 1
ATOM 5940 C C . ALA B 1 314 ? -8.109 -26.703 7.062 1 98 314 ALA B C 1
ATOM 5942 O O . ALA B 1 314 ? -8.086 -27.922 6.934 1 98 314 ALA B O 1
ATOM 5943 N N . GLY B 1 315 ? -7.02 -25.953 7.402 1 97.69 315 GLY B N 1
ATOM 5944 C CA . GLY B 1 315 ? -5.699 -26.547 7.488 1 97.69 315 GLY B CA 1
ATOM 5945 C C . GLY B 1 315 ? -5.023 -26.703 6.137 1 97.69 315 GLY B C 1
ATOM 5946 O O . GLY B 1 315 ? -5.617 -27.234 5.199 1 97.69 315 GLY B O 1
ATOM 5947 N N . ILE B 1 316 ? -3.799 -26.344 6.059 1 98.19 316 ILE B N 1
ATOM 5948 C CA . ILE B 1 316 ? -3.09 -26.25 4.785 1 98.19 316 ILE B CA 1
ATOM 5949 C C . ILE B 1 316 ? -2.822 -27.656 4.238 1 98.19 316 ILE B C 1
ATOM 5951 O O . ILE B 1 316 ? -2.826 -27.859 3.023 1 98.19 316 ILE B O 1
ATOM 5955 N N . GLU B 1 317 ? -2.641 -28.656 5.094 1 97.75 317 GLU B N 1
ATOM 5956 C CA . GLU B 1 317 ? -2.371 -30.016 4.637 1 97.75 317 GLU B CA 1
ATOM 5957 C C . GLU B 1 317 ? -3.6 -30.625 3.963 1 97.75 317 GLU B C 1
ATOM 5959 O O . GLU B 1 317 ? -3.486 -31.266 2.918 1 97.75 317 GLU B O 1
ATOM 5964 N N . ARG B 1 318 ? -4.75 -30.422 4.543 1 97.88 318 ARG B N 1
ATOM 5965 C CA . ARG B 1 318 ? -5.992 -30.906 3.949 1 97.88 318 ARG B CA 1
ATOM 5966 C C . ARG B 1 318 ? -6.285 -30.188 2.635 1 97.88 318 ARG B C 1
ATOM 5968 O O . ARG B 1 318 ? -6.727 -30.812 1.667 1 97.88 318 ARG B O 1
ATOM 5975 N N . LEU B 1 319 ? -6.051 -28.906 2.691 1 98.25 319 LEU B N 1
ATOM 5976 C CA . LEU B 1 319 ? -6.219 -28.125 1.472 1 98.25 319 LEU B CA 1
ATOM 5977 C C . LEU B 1 319 ? -5.324 -28.656 0.356 1 98.25 319 LEU B C 1
ATOM 5979 O O . LEU B 1 319 ? -5.77 -28.812 -0.784 1 98.25 319 LEU B O 1
ATOM 5983 N N . ARG B 1 320 ? -4.094 -28.938 0.672 1 98.31 320 ARG B N 1
ATOM 5984 C CA . ARG B 1 320 ? -3.145 -29.438 -0.314 1 98.31 320 ARG B CA 1
ATOM 5985 C C . ARG B 1 320 ? -3.578 -30.797 -0.846 1 98.31 320 ARG B C 1
ATOM 5987 O O . ARG B 1 320 ? -3.473 -31.062 -2.045 1 98.31 320 ARG B O 1
ATOM 5994 N N . GLU B 1 321 ? -4.047 -31.641 -0.01 1 97.75 321 GLU B N 1
ATOM 5995 C CA . GLU B 1 321 ? -4.52 -32.969 -0.423 1 97.75 321 GLU B CA 1
ATOM 5996 C C . GLU B 1 321 ? -5.637 -32.844 -1.457 1 97.75 321 GLU B C 1
ATOM 5998 O O . GLU B 1 321 ? -5.602 -33.531 -2.492 1 97.75 321 GLU B O 1
ATOM 6003 N N . LYS B 1 322 ? -6.57 -32.031 -1.174 1 97.88 322 LYS B N 1
ATOM 6004 C CA . LYS B 1 322 ? -7.66 -31.859 -2.131 1 97.88 322 LYS B CA 1
ATOM 6005 C C . LYS B 1 322 ? -7.168 -31.188 -3.406 1 97.88 322 LYS B C 1
ATOM 6007 O O . LYS B 1 322 ? -7.605 -31.516 -4.508 1 97.88 322 LYS B O 1
ATOM 6012 N N . SER B 1 323 ? -6.336 -30.141 -3.215 1 98.12 323 SER B N 1
ATOM 6013 C CA . SER B 1 323 ? -5.781 -29.453 -4.379 1 98.12 323 SER B CA 1
ATOM 6014 C C . SER B 1 323 ? -5.121 -30.453 -5.336 1 98.12 323 SER B C 1
ATOM 6016 O O . SER B 1 323 ? -5.336 -30.391 -6.547 1 98.12 323 SER B O 1
ATOM 6018 N N . LEU B 1 324 ? -4.348 -31.391 -4.836 1 97.81 324 LEU B N 1
ATOM 6019 C CA . LEU B 1 324 ? -3.682 -32.375 -5.656 1 97.81 324 LEU B CA 1
ATOM 6020 C C . LEU B 1 324 ? -4.699 -33.312 -6.316 1 97.81 324 LEU B C 1
ATOM 6022 O O . LEU B 1 324 ? -4.578 -33.625 -7.504 1 97.81 324 LEU B O 1
ATOM 6026 N N . HIS B 1 325 ? -5.668 -33.75 -5.578 1 98.06 325 HIS B N 1
ATOM 6027 C CA . HIS B 1 325 ? -6.66 -34.688 -6.082 1 98.06 325 HIS B CA 1
ATOM 6028 C C . HIS B 1 325 ? -7.508 -34.062 -7.184 1 98.06 325 HIS B C 1
ATOM 6030 O O . HIS B 1 325 ? -7.707 -34.656 -8.242 1 98.06 325 HIS B O 1
ATOM 6036 N N . ILE B 1 326 ? -7.992 -32.844 -6.93 1 98.25 326 ILE B N 1
ATOM 6037 C CA . ILE B 1 326 ? -8.938 -32.219 -7.852 1 98.25 326 ILE B CA 1
ATOM 6038 C C . ILE B 1 326 ? -8.211 -31.797 -9.125 1 98.25 326 ILE B C 1
ATOM 6040 O O . ILE B 1 326 ? -8.781 -31.844 -10.219 1 98.25 326 ILE B O 1
ATOM 6044 N N . THR B 1 327 ? -6.953 -31.328 -9.039 1 98.06 327 THR B N 1
ATOM 6045 C CA . THR B 1 327 ? -6.191 -30.984 -10.234 1 98.06 327 THR B CA 1
ATOM 6046 C C . THR B 1 327 ? -5.824 -32.219 -11.031 1 98.06 327 THR B C 1
ATOM 6048 O O . THR B 1 327 ? -5.836 -32.219 -12.258 1 98.06 327 THR B O 1
ATOM 6051 N N . ARG B 1 328 ? -5.492 -33.344 -10.336 1 97.69 328 ARG B N 1
ATOM 6052 C CA . ARG B 1 328 ? -5.254 -34.625 -11.016 1 97.69 328 ARG B CA 1
ATOM 6053 C C . ARG B 1 328 ? -6.504 -35.094 -11.758 1 97.69 328 ARG B C 1
ATOM 6055 O O . ARG B 1 328 ? -6.418 -35.562 -12.891 1 97.69 328 ARG B O 1
ATOM 6062 N N . TYR B 1 329 ? -7.613 -35 -11.133 1 98.06 329 TYR B N 1
ATOM 6063 C CA . TYR B 1 329 ? -8.891 -35.344 -11.75 1 98.06 329 TYR B CA 1
ATOM 6064 C C . TYR B 1 329 ? -9.102 -34.531 -13.031 1 98.06 329 TYR B C 1
ATOM 6066 O O . TYR B 1 329 ? -9.477 -35.094 -14.07 1 98.06 329 TYR B O 1
ATOM 6074 N N . MET B 1 330 ? -8.852 -33.219 -12.953 1 98.44 330 MET B N 1
ATOM 6075 C CA . MET B 1 330 ? -9.016 -32.344 -14.117 1 98.44 330 MET B CA 1
ATOM 6076 C C . MET B 1 330 ? -8.07 -32.781 -15.242 1 98.44 330 MET B C 1
ATOM 6078 O O . MET B 1 330 ? -8.461 -32.844 -16.406 1 98.44 330 MET B O 1
ATOM 6082 N N . LEU B 1 331 ? -6.812 -33 -14.883 1 97.88 331 LEU B N 1
ATOM 6083 C CA . LEU B 1 331 ? -5.816 -33.438 -15.859 1 97.88 331 LEU B CA 1
ATOM 6084 C C . LEU B 1 331 ? -6.254 -34.719 -16.562 1 97.88 331 LEU B C 1
ATOM 6086 O O . LEU B 1 331 ? -6.156 -34.812 -17.781 1 97.88 331 LEU B O 1
ATOM 6090 N N . ASN B 1 332 ? -6.742 -35.656 -15.781 1 97.75 332 ASN B N 1
ATOM 6091 C CA . ASN B 1 332 ? -7.207 -36.906 -16.344 1 97.75 332 ASN B CA 1
ATOM 6092 C C . ASN B 1 332 ? -8.398 -36.688 -17.281 1 97.75 332 ASN B C 1
ATOM 6094 O O . ASN B 1 332 ? -8.492 -37.344 -18.328 1 97.75 332 ASN B O 1
ATOM 6098 N N . LEU B 1 333 ? -9.297 -35.875 -16.844 1 98.31 333 LEU B N 1
ATOM 6099 C CA . LEU B 1 333 ? -10.477 -35.594 -17.641 1 98.31 333 LEU B CA 1
ATOM 6100 C C . LEU B 1 333 ? -10.086 -34.938 -18.969 1 98.31 333 LEU B C 1
ATOM 6102 O O . LEU B 1 333 ? -10.648 -35.25 -20.016 1 98.31 333 LEU B O 1
ATOM 6106 N N . ILE B 1 334 ? -9.172 -33.969 -18.922 1 98.06 334 ILE B N 1
ATOM 6107 C CA . ILE B 1 334 ? -8.688 -33.281 -20.109 1 98.06 334 ILE B CA 1
ATOM 6108 C C . ILE B 1 334 ? -8.047 -34.281 -21.062 1 98.06 334 ILE B C 1
ATOM 6110 O O . ILE B 1 334 ? -8.312 -34.281 -22.266 1 98.06 334 ILE B O 1
ATOM 6114 N N . ASP B 1 335 ? -7.195 -35.125 -20.547 1 96.81 335 ASP B N 1
ATOM 6115 C CA . ASP B 1 335 ? -6.52 -36.125 -21.344 1 96.81 335 ASP B CA 1
ATOM 6116 C C . ASP B 1 335 ? -7.527 -37.062 -22 1 96.81 335 ASP B C 1
ATOM 6118 O O . ASP B 1 335 ? -7.332 -37.5 -23.141 1 96.81 335 ASP B O 1
ATOM 6122 N N . HIS B 1 336 ? -8.57 -37.375 -21.344 1 97.75 336 HIS B N 1
ATOM 6123 C CA . HIS B 1 336 ? -9.578 -38.281 -21.844 1 97.75 336 HIS B CA 1
ATOM 6124 C C . HIS B 1 336 ? -10.5 -37.625 -22.844 1 97.75 336 HIS B C 1
ATOM 6126 O O . HIS B 1 336 ? -10.773 -38.156 -23.906 1 97.75 336 HIS B O 1
ATOM 6132 N N . GLU B 1 337 ? -11 -36.438 -22.516 1 98.06 337 GLU B N 1
ATOM 6133 C CA . GLU B 1 337 ? -12.086 -35.812 -23.266 1 98.06 337 GLU B CA 1
ATOM 6134 C C . GLU B 1 337 ? -11.547 -34.938 -24.391 1 98.06 337 GLU B C 1
ATOM 6136 O O . GLU B 1 337 ? -12.234 -34.656 -25.375 1 98.06 337 GLU B O 1
ATOM 6141 N N . LEU B 1 338 ? -10.312 -34.438 -24.219 1 97.75 338 LEU B N 1
ATOM 6142 C CA . LEU B 1 338 ? -9.867 -33.375 -25.094 1 97.75 338 LEU B CA 1
ATOM 6143 C C . LEU B 1 338 ? -8.648 -33.812 -25.906 1 97.75 338 LEU B C 1
ATOM 6145 O O . LEU B 1 338 ? -7.988 -32.969 -26.531 1 97.75 338 LEU B O 1
ATOM 6149 N N . LYS B 1 339 ? -8.258 -35.031 -25.953 1 93.88 339 LYS B N 1
ATOM 6150 C CA . LYS B 1 339 ? -7.047 -35.562 -26.562 1 93.88 339 LYS B CA 1
ATOM 6151 C C . LYS B 1 339 ? -6.965 -35.188 -28.047 1 93.88 339 LYS B C 1
ATOM 6153 O O . LYS B 1 339 ? -5.871 -34.969 -28.578 1 93.88 339 LYS B O 1
ATOM 6158 N N . ASP B 1 340 ? -8.047 -35.031 -28.766 1 94.88 340 ASP B N 1
ATOM 6159 C CA . ASP B 1 340 ? -8.047 -34.844 -30.219 1 94.88 340 ASP B CA 1
ATOM 6160 C C . ASP B 1 340 ? -8.203 -33.375 -30.609 1 94.88 340 ASP B C 1
ATOM 6162 O O . ASP B 1 340 ? -8.414 -33.062 -31.781 1 94.88 340 ASP B O 1
ATOM 6166 N N . PHE B 1 341 ? -8.039 -32.531 -29.609 1 97.62 341 PHE B N 1
ATOM 6167 C CA . PHE B 1 341 ? -8.359 -31.125 -29.922 1 97.62 341 PHE B CA 1
ATOM 6168 C C . PHE B 1 341 ? -7.109 -30.266 -29.844 1 97.62 341 PHE B C 1
ATOM 6170 O O . PHE B 1 341 ? -7.203 -29.031 -29.812 1 97.62 341 PHE B O 1
ATOM 6177 N N . GLY B 1 342 ? -5.938 -30.828 -29.703 1 96.81 342 GLY B N 1
ATOM 6178 C CA . GLY B 1 342 ? -4.695 -30.094 -29.859 1 96.81 342 GLY B CA 1
ATOM 6179 C C . GLY B 1 342 ? -4.223 -29.438 -28.578 1 96.81 342 GLY B C 1
ATOM 6180 O O . GLY B 1 342 ? -3.33 -28.578 -28.609 1 96.81 342 GLY B O 1
ATOM 6181 N N . PHE B 1 343 ? -4.789 -29.781 -27.453 1 97.94 343 PHE B N 1
ATOM 6182 C CA . PHE B 1 343 ? -4.355 -29.234 -26.172 1 97.94 343 PHE B CA 1
ATOM 6183 C C . PHE B 1 343 ? -3.08 -29.922 -25.688 1 97.94 343 PHE B C 1
ATOM 6185 O O . PHE B 1 343 ? -2.881 -31.109 -25.938 1 97.94 343 PHE B O 1
ATOM 6192 N N . ALA B 1 344 ? -2.207 -29.125 -25.094 1 96.75 344 ALA B N 1
ATOM 6193 C CA . ALA B 1 344 ? -1.025 -29.641 -24.406 1 96.75 344 ALA B CA 1
ATOM 6194 C C . ALA B 1 344 ? -0.985 -29.188 -22.953 1 96.75 344 ALA B C 1
ATOM 6196 O O . ALA B 1 344 ? -1.327 -28.047 -22.656 1 96.75 344 ALA B O 1
ATOM 6197 N N . ILE B 1 345 ? -0.601 -30.078 -22.094 1 96.75 345 ILE B N 1
ATOM 6198 C CA . ILE B 1 345 ? -0.44 -29.734 -20.688 1 96.75 345 ILE B CA 1
ATOM 6199 C C . ILE B 1 345 ? 0.943 -29.141 -20.469 1 96.75 345 ILE B C 1
ATOM 6201 O O . ILE B 1 345 ? 1.96 -29.766 -20.734 1 96.75 345 ILE B O 1
ATOM 6205 N N . GLY B 1 346 ? 0.971 -27.922 -19.938 1 95.31 346 GLY B N 1
ATOM 6206 C CA . GLY B 1 346 ? 2.229 -27.219 -19.703 1 95.31 346 GLY B CA 1
ATOM 6207 C C . GLY B 1 346 ? 2.76 -27.406 -18.297 1 95.31 346 GLY B C 1
ATOM 6208 O O . GLY B 1 346 ? 3.91 -27.062 -18.016 1 95.31 346 GLY B O 1
ATOM 6209 N N . ASN B 1 347 ? 1.964 -28.062 -17.359 1 93.38 347 ASN B N 1
ATOM 6210 C CA . ASN B 1 347 ? 2.357 -28.344 -15.984 1 93.38 347 ASN B CA 1
ATOM 6211 C C . ASN B 1 347 ? 3.25 -29.578 -15.898 1 93.38 347 ASN B C 1
ATOM 6213 O O . ASN B 1 347 ? 3.145 -30.484 -16.734 1 93.38 347 ASN B O 1
ATOM 6217 N N . PRO B 1 348 ? 4.066 -29.516 -14.773 1 95.88 348 PRO B N 1
ATOM 6218 C CA . PRO B 1 348 ? 4.551 -30.844 -14.391 1 95.88 348 PRO B CA 1
ATOM 6219 C C . PRO B 1 348 ? 3.422 -31.797 -14.016 1 95.88 348 PRO B C 1
ATOM 6221 O O . PRO B 1 348 ? 2.422 -31.375 -13.422 1 95.88 348 PRO B O 1
ATOM 6224 N N . LEU B 1 349 ? 3.615 -33.062 -14.32 1 96 349 LEU B N 1
ATOM 6225 C CA . LEU B 1 349 ? 2.574 -34.031 -14.031 1 96 349 LEU B CA 1
ATOM 6226 C C . LEU B 1 349 ? 2.797 -34.688 -12.672 1 96 349 LEU B C 1
ATOM 6228 O O . LEU B 1 349 ? 1.854 -35.188 -12.055 1 96 349 LEU B O 1
ATOM 6232 N N . GLU B 1 350 ? 4.051 -34.625 -12.219 1 96.81 350 GLU B N 1
ATOM 6233 C CA . GLU B 1 350 ? 4.355 -35.156 -10.898 1 96.81 350 GLU B CA 1
ATOM 6234 C C . GLU B 1 350 ? 3.654 -34.344 -9.805 1 96.81 350 GLU B C 1
ATOM 6236 O O . GLU B 1 350 ? 3.727 -33.125 -9.781 1 96.81 350 GLU B O 1
ATOM 6241 N N . ASP B 1 351 ? 3.051 -35.062 -8.883 1 96.38 351 ASP B N 1
ATOM 6242 C CA . ASP B 1 351 ? 2.26 -34.406 -7.836 1 96.38 351 ASP B CA 1
ATOM 6243 C C . ASP B 1 351 ? 3.119 -33.438 -7.012 1 96.38 351 ASP B C 1
ATOM 6245 O O . ASP B 1 351 ? 2.705 -32.312 -6.723 1 96.38 351 ASP B O 1
ATOM 6249 N N . GLU B 1 352 ? 4.293 -33.875 -6.672 1 95.69 352 GLU B N 1
ATOM 6250 C CA . GLU B 1 352 ? 5.137 -33.094 -5.766 1 95.69 352 GLU B CA 1
ATOM 6251 C C . GLU B 1 352 ? 5.676 -31.844 -6.445 1 95.69 352 GLU B C 1
ATOM 6253 O O . GLU B 1 352 ? 6.176 -30.938 -5.777 1 95.69 352 GLU B O 1
ATOM 6258 N N . LYS B 1 353 ? 5.484 -31.719 -7.797 1 97.62 353 LYS B N 1
ATOM 6259 C CA . LYS B 1 353 ? 6.02 -30.578 -8.547 1 97.62 353 LYS B CA 1
ATOM 6260 C C . LYS B 1 353 ? 4.898 -29.719 -9.109 1 97.62 353 LYS B C 1
ATOM 6262 O O . LYS B 1 353 ? 5.152 -28.75 -9.828 1 97.62 353 LYS B O 1
ATOM 6267 N N . ARG B 1 354 ? 3.699 -30.047 -8.773 1 97.56 354 ARG B N 1
ATOM 6268 C CA . ARG B 1 354 ? 2.553 -29.344 -9.352 1 97.56 354 ARG B CA 1
ATOM 6269 C C . ARG B 1 354 ? 1.9 -28.422 -8.32 1 97.56 354 ARG B C 1
ATOM 6271 O O . ARG B 1 354 ? 1.525 -28.859 -7.234 1 97.56 354 ARG B O 1
ATOM 6278 N N . GLY B 1 355 ? 1.764 -27.109 -8.672 1 97.69 355 GLY B N 1
ATOM 6279 C CA . GLY B 1 355 ? 1.088 -26.141 -7.824 1 97.69 355 GLY B CA 1
ATOM 6280 C C . GLY B 1 355 ? -0.424 -26.234 -7.895 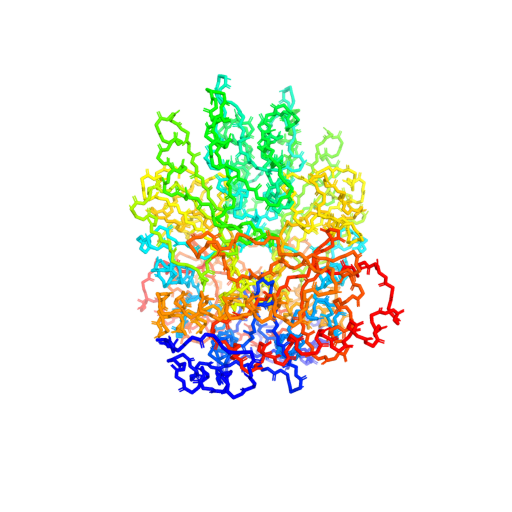1 97.69 355 GLY B C 1
ATOM 6281 O O . GLY B 1 355 ? -0.971 -27.328 -8.086 1 97.69 355 GLY B O 1
ATOM 6282 N N . GLY B 1 356 ? -1.126 -25.141 -7.652 1 97.44 356 GLY B N 1
ATOM 6283 C CA . GLY B 1 356 ? -2.564 -25.188 -7.445 1 97.44 356 GLY B CA 1
ATOM 6284 C C . GLY B 1 356 ? -3.359 -24.922 -8.711 1 97.44 356 GLY B C 1
ATOM 6285 O O . GLY B 1 356 ? -4.59 -24.969 -8.703 1 97.44 356 GLY B O 1
ATOM 6286 N N . HIS B 1 357 ? -2.693 -24.656 -9.859 1 98.25 357 HIS B N 1
ATOM 6287 C CA . HIS B 1 357 ? -3.428 -24.406 -11.094 1 98.25 357 HIS B CA 1
ATOM 6288 C C . HIS B 1 357 ? -2.873 -25.219 -12.25 1 98.25 357 HIS B C 1
ATOM 6290 O O . HIS B 1 357 ? -1.787 -25.797 -12.141 1 98.25 357 HIS B O 1
ATOM 6296 N N . ILE B 1 358 ? -3.686 -25.375 -13.273 1 97.88 358 ILE B N 1
ATOM 6297 C CA . ILE B 1 358 ? -3.342 -26.094 -14.5 1 97.88 358 ILE B CA 1
ATOM 6298 C C . ILE B 1 358 ? -3.059 -25.094 -15.617 1 97.88 358 ILE B C 1
ATOM 6300 O O . ILE B 1 358 ? -3.76 -24.078 -15.75 1 97.88 358 ILE B O 1
ATOM 6304 N N . TYR B 1 359 ? -1.991 -25.391 -16.359 1 97.75 359 TYR B N 1
ATOM 6305 C CA . TYR B 1 359 ? -1.611 -24.594 -17.531 1 97.75 359 TYR B CA 1
ATOM 6306 C C . TYR B 1 359 ? -1.844 -25.359 -18.812 1 97.75 359 TYR B C 1
ATOM 6308 O O . TYR B 1 359 ? -1.039 -26.219 -19.188 1 97.75 359 TYR B O 1
ATOM 6316 N N . LEU B 1 360 ? -2.945 -25.031 -19.5 1 97.62 360 LEU B N 1
ATOM 6317 C CA . LEU B 1 360 ? -3.318 -25.672 -20.75 1 97.62 360 LEU B CA 1
ATOM 6318 C C . LEU B 1 360 ? -2.914 -24.797 -21.938 1 97.62 360 LEU B C 1
ATOM 6320 O O . LEU B 1 360 ? -3.238 -23.609 -21.984 1 97.62 360 LEU B O 1
ATOM 6324 N N . GLU B 1 361 ? -2.223 -25.391 -22.875 1 97.69 361 GLU B N 1
ATOM 6325 C CA . GLU B 1 361 ? -1.77 -24.641 -24.047 1 97.69 361 GLU B CA 1
ATOM 6326 C C . GLU B 1 361 ? -2.584 -25 -25.281 1 97.69 361 GLU B C 1
ATOM 6328 O O . GLU B 1 361 ? -2.961 -26.156 -25.469 1 97.69 361 GLU B O 1
ATOM 6333 N N . HIS B 1 362 ? -2.875 -24.094 -26.062 1 98.06 362 HIS B N 1
ATOM 6334 C CA . HIS B 1 362 ? -3.551 -24.234 -27.344 1 98.06 362 HIS B CA 1
ATOM 6335 C C . HIS B 1 362 ? -3.279 -23.031 -28.234 1 98.06 362 HIS B C 1
ATOM 6337 O O . HIS B 1 362 ? -3.203 -21.906 -27.75 1 98.06 362 HIS B O 1
ATOM 6343 N N . ALA B 1 363 ? -3.127 -23.219 -29.516 1 97.25 363 ALA B N 1
ATOM 6344 C CA . ALA B 1 363 ? -2.824 -22.156 -30.469 1 97.25 363 ALA B CA 1
ATOM 6345 C C . ALA B 1 363 ? -3.908 -21.078 -30.453 1 97.25 363 ALA B C 1
ATOM 6347 O O . ALA B 1 363 ? -3.639 -19.906 -30.734 1 97.25 363 ALA B O 1
ATOM 6348 N N . GLU B 1 364 ? -5.113 -21.469 -30.062 1 97.81 364 GLU B N 1
ATOM 6349 C CA . GLU B 1 364 ? -6.266 -20.578 -30.047 1 97.81 364 GLU B CA 1
ATOM 6350 C C . GLU B 1 364 ? -6.645 -20.188 -28.625 1 97.81 364 GLU B C 1
ATOM 6352 O O . GLU B 1 364 ? -7.805 -19.891 -28.344 1 97.81 364 GLU B O 1
ATOM 6357 N N . ALA B 1 365 ? -5.711 -20.156 -27.719 1 97.81 365 ALA B N 1
ATOM 6358 C CA . ALA B 1 365 ? -5.945 -20.062 -26.281 1 97.81 365 ALA B CA 1
ATOM 6359 C C . ALA B 1 365 ? -6.75 -18.812 -25.953 1 97.81 365 ALA B C 1
ATOM 6361 O O . ALA B 1 365 ? -7.672 -18.859 -25.125 1 97.81 365 ALA B O 1
ATOM 6362 N N . ALA B 1 366 ? -6.438 -17.656 -26.547 1 97.31 366 ALA B N 1
ATOM 6363 C CA . ALA B 1 366 ? -7.098 -16.406 -26.203 1 97.31 366 ALA B CA 1
ATOM 6364 C C . ALA B 1 366 ? -8.594 -16.469 -26.484 1 97.31 366 ALA B C 1
ATOM 6366 O O . ALA B 1 366 ? -9.406 -16.094 -25.625 1 97.31 366 ALA B O 1
ATOM 6367 N N . ARG B 1 367 ? -8.992 -16.859 -27.641 1 97.56 367 ARG B N 1
ATOM 6368 C CA . ARG B 1 367 ? -10.406 -16.891 -27.984 1 97.56 367 ARG B CA 1
ATOM 6369 C C . ARG B 1 367 ? -11.109 -18.078 -27.344 1 97.56 367 ARG B C 1
ATOM 6371 O O . ARG B 1 367 ? -12.32 -18.047 -27.109 1 97.56 367 ARG B O 1
ATOM 6378 N N . ILE B 1 368 ? -10.352 -19.172 -27.031 1 98.5 368 ILE B N 1
ATOM 6379 C CA . ILE B 1 368 ? -10.93 -20.25 -26.234 1 98.5 368 ILE B CA 1
ATOM 6380 C C . ILE B 1 368 ? -11.32 -19.719 -24.859 1 98.5 368 ILE B C 1
ATOM 6382 O O . ILE B 1 368 ? -12.406 -20.031 -24.359 1 98.5 368 ILE B O 1
ATOM 6386 N N . CYS B 1 369 ? -10.438 -18.875 -24.266 1 98.19 369 CYS B N 1
ATOM 6387 C CA . CYS B 1 369 ? -10.75 -18.281 -22.969 1 98.19 369 CYS B CA 1
ATOM 6388 C C . CYS B 1 369 ? -12 -17.422 -23.062 1 98.19 369 CYS B C 1
ATOM 6390 O O . CYS B 1 369 ? -12.844 -17.453 -22.156 1 98.19 369 CYS B O 1
ATOM 6392 N N . LYS B 1 370 ? -12.164 -16.656 -24.109 1 97.88 370 LYS B N 1
ATOM 6393 C CA . LYS B 1 370 ? -13.352 -15.828 -24.297 1 97.88 370 LYS B CA 1
ATOM 6394 C C . LYS B 1 370 ? -14.602 -16.688 -24.438 1 97.88 370 LYS B C 1
ATOM 6396 O O . LYS B 1 370 ? -15.656 -16.359 -23.891 1 97.88 370 LYS B O 1
ATOM 6401 N N . ALA B 1 371 ? -14.484 -17.781 -25.156 1 98.62 371 ALA B N 1
ATOM 6402 C CA . ALA B 1 371 ? -15.609 -18.703 -25.312 1 98.62 371 ALA B CA 1
ATOM 6403 C C . ALA B 1 371 ? -16 -19.344 -23.984 1 98.62 371 ALA B C 1
ATOM 6405 O O . ALA B 1 371 ? -17.188 -19.547 -23.719 1 98.62 371 ALA B O 1
ATOM 6406 N N . LEU B 1 372 ? -15 -19.734 -23.234 1 98.69 372 LEU B N 1
ATOM 6407 C CA . LEU B 1 372 ? -15.281 -20.281 -21.906 1 98.69 372 LEU B CA 1
ATOM 6408 C C . LEU B 1 372 ? -16.062 -19.266 -21.062 1 98.69 372 LEU B C 1
ATOM 6410 O O . LEU B 1 372 ? -17.078 -19.625 -20.469 1 98.69 372 LEU B O 1
ATOM 6414 N N . LYS B 1 373 ? -15.633 -18.047 -21.062 1 97.56 373 LYS B N 1
ATOM 6415 C CA . LYS B 1 373 ? -16.312 -17 -20.312 1 97.56 373 LYS B CA 1
ATOM 6416 C C . LYS B 1 373 ? -17.75 -16.812 -20.781 1 97.56 373 LYS B C 1
ATOM 6418 O O . LYS B 1 373 ? -18.672 -16.672 -19.984 1 97.56 373 LYS B O 1
ATOM 6423 N N . ALA B 1 374 ? -17.906 -16.812 -22.062 1 97.5 374 ALA B N 1
ATOM 6424 C CA . ALA B 1 374 ? -19.234 -16.672 -22.641 1 97.5 374 ALA B CA 1
ATOM 6425 C C . ALA B 1 374 ? -20.156 -17.812 -22.203 1 97.5 374 ALA B C 1
ATOM 6427 O O . ALA B 1 374 ? -21.375 -17.656 -22.156 1 97.5 374 ALA B O 1
ATOM 6428 N N . ASN B 1 375 ? -19.547 -18.969 -21.891 1 98.38 375 ASN B N 1
ATOM 6429 C CA . ASN B 1 375 ? -20.297 -20.125 -21.469 1 98.38 375 ASN B CA 1
ATOM 6430 C C . ASN B 1 375 ? -20.344 -20.25 -19.953 1 98.38 375 ASN B C 1
ATOM 6432 O O . ASN B 1 375 ? -20.703 -21.297 -19.406 1 98.38 375 ASN B O 1
ATOM 6436 N N . GLY B 1 376 ? -19.812 -19.219 -19.234 1 98 376 GLY B N 1
ATOM 6437 C CA . GLY B 1 376 ? -19.969 -19.156 -17.781 1 98 376 GLY B CA 1
ATOM 6438 C C . GLY B 1 376 ? -18.797 -19.766 -17.031 1 98 376 GLY B C 1
ATOM 6439 O O . GLY B 1 376 ? -18.891 -19.984 -15.82 1 98 376 GLY B O 1
ATOM 6440 N N . VAL B 1 377 ? -17.734 -20.125 -17.656 1 98.75 377 VAL B N 1
ATOM 6441 C CA . VAL B 1 377 ? -16.5 -20.609 -17.016 1 98.75 377 VAL B CA 1
ATOM 6442 C C . VAL B 1 377 ? -15.445 -19.5 -17.062 1 98.75 377 VAL B C 1
ATOM 6444 O O . VAL B 1 377 ? -15.109 -19 -18.125 1 98.75 377 VAL B O 1
ATOM 6447 N N . ILE B 1 378 ? -14.914 -19.125 -15.906 1 98.31 378 ILE B N 1
ATOM 6448 C CA . ILE B 1 378 ? -13.969 -18.016 -15.836 1 98.31 378 ILE B CA 1
ATOM 6449 C C . ILE B 1 378 ? -12.547 -18.547 -15.719 1 98.31 378 ILE B C 1
ATOM 6451 O O . ILE B 1 378 ? -12.078 -18.859 -14.617 1 98.31 378 ILE B O 1
ATOM 6455 N N . PRO B 1 379 ? -11.812 -18.609 -16.781 1 98 379 PRO B N 1
ATOM 6456 C CA . PRO B 1 379 ? -10.391 -19 -16.797 1 98 379 PRO B CA 1
ATOM 6457 C C . PRO B 1 379 ? -9.461 -17.781 -16.688 1 98 379 PRO B C 1
ATOM 6459 O O . PRO B 1 379 ? -9.883 -16.703 -16.266 1 98 379 PRO B O 1
ATOM 6462 N N . ASP B 1 380 ? -8.227 -18.016 -16.906 1 96.12 380 ASP B N 1
ATOM 6463 C CA . ASP B 1 380 ? -7.203 -16.984 -17 1 96.12 380 ASP B CA 1
ATOM 6464 C C . ASP B 1 380 ? -6.32 -17.188 -18.234 1 96.12 380 ASP B C 1
ATOM 6466 O O . ASP B 1 380 ? -5.75 -18.266 -18.422 1 96.12 380 ASP B O 1
ATOM 6470 N N . PHE B 1 381 ? -6.27 -16.188 -19.109 1 96.31 381 PHE B N 1
ATOM 6471 C CA . PHE B 1 381 ? -5.406 -16.266 -20.281 1 96.31 381 PHE B CA 1
ATOM 6472 C C . PHE B 1 381 ? -4.016 -15.727 -19.969 1 96.31 381 PHE B C 1
ATOM 6474 O O . PHE B 1 381 ? -3.887 -14.688 -19.312 1 96.31 381 PHE B O 1
ATOM 6481 N N . ARG B 1 382 ? -3.029 -16.438 -20.391 1 93.38 382 ARG B N 1
ATOM 6482 C CA . ARG B 1 382 ? -1.654 -15.953 -20.328 1 93.38 382 ARG B CA 1
ATOM 6483 C C . ARG B 1 382 ? -0.977 -16.094 -21.688 1 93.38 382 ARG B C 1
ATOM 6485 O O . ARG B 1 382 ? -0.859 -17.188 -22.234 1 93.38 382 ARG B O 1
ATOM 6492 N N . ALA B 1 383 ? -0.537 -14.945 -22.25 1 88.88 383 ALA B N 1
ATOM 6493 C CA . ALA B 1 383 ? 0.172 -14.945 -23.531 1 88.88 383 ALA B CA 1
ATOM 6494 C C . ALA B 1 383 ? 1.392 -15.867 -23.469 1 88.88 383 ALA B C 1
ATOM 6496 O O . ALA B 1 383 ? 2.047 -15.977 -22.438 1 88.88 383 ALA B O 1
ATOM 6497 N N . PRO B 1 384 ? 1.652 -16.5 -24.547 1 89.38 384 PRO B N 1
ATOM 6498 C CA . PRO B 1 384 ? 1.034 -16.359 -25.859 1 89.38 384 PRO B CA 1
ATOM 6499 C C . PRO B 1 384 ? -0.107 -17.359 -26.078 1 89.38 384 PRO B C 1
ATOM 6501 O O . PRO B 1 384 ? -0.953 -17.141 -26.953 1 89.38 384 PRO B O 1
ATOM 6504 N N . ASN B 1 385 ? -0.176 -18.5 -25.328 1 94.5 385 ASN B N 1
ATOM 6505 C CA . ASN B 1 385 ? -1.125 -19.547 -25.719 1 94.5 385 ASN B CA 1
ATOM 6506 C C . ASN B 1 385 ? -1.572 -20.375 -24.531 1 94.5 385 ASN B C 1
ATOM 6508 O O . ASN B 1 385 ? -1.763 -21.594 -24.656 1 94.5 385 ASN B O 1
ATOM 6512 N N . GLY B 1 386 ? -1.634 -19.734 -23.422 1 96 386 GLY B N 1
ATOM 6513 C CA . GLY B 1 386 ? -1.952 -20.484 -22.219 1 96 386 GLY B CA 1
ATOM 6514 C C . GLY B 1 386 ? -3.334 -20.188 -21.672 1 96 386 GLY B C 1
ATOM 6515 O O . GLY B 1 386 ? -3.76 -19.031 -21.656 1 96 386 GLY B O 1
ATOM 6516 N N . VAL B 1 387 ? -4.027 -21.234 -21.312 1 97.75 387 VAL B N 1
ATOM 6517 C CA . VAL B 1 387 ? -5.25 -21.172 -20.516 1 97.75 387 VAL B CA 1
ATOM 6518 C C . VAL B 1 387 ? -4.984 -21.719 -19.109 1 97.75 387 VAL B C 1
ATOM 6520 O O . VAL B 1 387 ? -4.742 -22.906 -18.938 1 97.75 387 VAL B O 1
ATOM 6523 N N . ARG B 1 388 ? -5.016 -20.844 -18.188 1 97.88 388 ARG B N 1
ATOM 6524 C CA . ARG B 1 388 ? -4.824 -21.281 -16.812 1 97.88 388 ARG B CA 1
ATOM 6525 C C . ARG B 1 388 ? -6.164 -21.562 -16.125 1 97.88 388 ARG B C 1
ATOM 6527 O O . ARG B 1 388 ? -7.102 -20.766 -16.25 1 97.88 388 ARG B O 1
ATOM 6534 N N . LEU B 1 389 ? -6.277 -22.656 -15.539 1 98.62 389 LEU B N 1
ATOM 6535 C CA . LEU B 1 389 ? -7.441 -23.109 -14.781 1 98.62 389 LEU B CA 1
ATOM 6536 C C . LEU B 1 389 ? -7.055 -23.484 -13.359 1 98.62 389 LEU B C 1
ATOM 6538 O O . LEU B 1 389 ? -6.207 -24.359 -13.148 1 98.62 389 LEU B O 1
ATOM 6542 N N . ALA B 1 390 ? -7.691 -22.812 -12.398 1 98.56 390 ALA B N 1
ATOM 6543 C CA . ALA B 1 390 ? -7.332 -23.078 -11.008 1 98.56 390 ALA B CA 1
ATOM 6544 C C . ALA B 1 390 ? -8.539 -23.578 -10.211 1 98.56 390 ALA B C 1
ATOM 6546 O O . ALA B 1 390 ? -9.289 -22.781 -9.648 1 98.56 390 ALA B O 1
ATOM 6547 N N . PRO B 1 391 ? -8.773 -24.891 -10.148 1 98.5 391 PRO B N 1
ATOM 6548 C CA . PRO B 1 391 ? -9.758 -25.406 -9.188 1 98.5 391 PRO B CA 1
ATOM 6549 C C . PRO B 1 391 ? -9.305 -25.25 -7.738 1 98.5 391 PRO B C 1
ATOM 6551 O O . PRO B 1 391 ? -8.547 -26.094 -7.234 1 98.5 391 PRO B O 1
ATOM 6554 N N . VAL B 1 392 ? -9.766 -24.25 -7.074 1 98.44 392 VAL B N 1
ATOM 6555 C CA . VAL B 1 392 ? -9.359 -23.938 -5.711 1 98.44 392 VAL B CA 1
ATOM 6556 C C . VAL B 1 392 ? -10.07 -24.859 -4.73 1 98.44 392 VAL B C 1
ATOM 6558 O O . VAL B 1 392 ? -11.297 -25.016 -4.785 1 98.44 392 VAL B O 1
ATOM 6561 N N . ALA B 1 393 ? -9.406 -25.375 -3.799 1 98.06 393 ALA B N 1
ATOM 6562 C CA . ALA B 1 393 ? -9.867 -26.422 -2.895 1 98.06 393 ALA B CA 1
ATOM 6563 C C . ALA B 1 393 ? -11.039 -25.938 -2.045 1 98.06 393 ALA B C 1
ATOM 6565 O O . ALA B 1 393 ? -11.938 -26.719 -1.719 1 98.06 393 ALA B O 1
ATOM 6566 N N . LEU B 1 394 ? -11.07 -24.688 -1.724 1 98.31 394 LEU B N 1
ATOM 6567 C CA . LEU B 1 394 ? -12.031 -24.141 -0.762 1 98.31 394 LEU B CA 1
ATOM 6568 C C . LEU B 1 394 ? -13.406 -24 -1.395 1 98.31 394 LEU B C 1
ATOM 6570 O O . LEU B 1 394 ? -14.422 -24.078 -0.702 1 98.31 394 LEU B O 1
ATOM 6574 N N . TYR B 1 395 ? -13.461 -23.766 -2.803 1 98.31 395 TYR B N 1
ATOM 6575 C CA . TYR B 1 395 ? -14.805 -23.391 -3.242 1 98.31 395 TYR B CA 1
ATOM 6576 C C . TYR B 1 395 ? -15.125 -23.984 -4.605 1 98.31 395 TYR B C 1
ATOM 6578 O O . TYR B 1 395 ? -16.25 -23.859 -5.102 1 98.31 395 TYR B O 1
ATOM 6586 N N . ASN B 1 396 ? -14.211 -24.75 -5.258 1 98.56 396 ASN B N 1
ATOM 6587 C CA . ASN B 1 396 ? -14.547 -25.469 -6.48 1 98.56 396 ASN B CA 1
ATOM 6588 C C . ASN B 1 396 ? -14.891 -26.938 -6.188 1 98.56 396 ASN B C 1
ATOM 6590 O O . ASN B 1 396 ? -14.32 -27.531 -5.277 1 98.56 396 ASN B O 1
ATOM 6594 N N . THR B 1 397 ? -15.781 -27.5 -6.957 1 98.31 397 THR B N 1
ATOM 6595 C CA . THR B 1 397 ? -16.219 -28.891 -6.793 1 98.31 397 THR B CA 1
ATOM 6596 C C . THR B 1 397 ? -15.742 -29.734 -7.965 1 98.31 397 THR B C 1
ATOM 6598 O O . THR B 1 397 ? -15.32 -29.203 -9 1 98.31 397 THR B O 1
ATOM 6601 N N . TYR B 1 398 ? -15.789 -31.047 -7.746 1 98.56 398 TYR B N 1
ATOM 6602 C CA . TYR B 1 398 ? -15.461 -31.984 -8.82 1 98.56 398 TYR B CA 1
ATOM 6603 C C . TYR B 1 398 ? -16.484 -31.906 -9.938 1 98.56 398 TYR B C 1
ATOM 6605 O O . TYR B 1 398 ? -16.141 -32.031 -11.117 1 98.56 398 TYR B O 1
ATOM 6613 N N . GLU B 1 399 ? -17.703 -31.656 -9.57 1 98.62 399 GLU B N 1
ATOM 6614 C CA . GLU B 1 399 ? -18.75 -31.453 -10.562 1 98.62 399 GLU B CA 1
ATOM 6615 C C . GLU B 1 399 ? -18.438 -30.25 -11.453 1 98.62 399 GLU B C 1
ATOM 6617 O O . GLU B 1 399 ? -18.594 -30.312 -12.672 1 98.62 399 GLU B O 1
ATOM 6622 N N . GLU B 1 400 ? -18.047 -29.141 -10.836 1 98.75 400 GLU B N 1
ATOM 6623 C CA . GLU B 1 400 ? -17.688 -27.953 -11.602 1 98.75 400 GLU B CA 1
ATOM 6624 C C . GLU B 1 400 ? -16.531 -28.25 -12.562 1 98.75 400 GLU B C 1
ATOM 6626 O O . GLU B 1 400 ? -16.516 -27.75 -13.688 1 98.75 400 GLU B O 1
ATOM 6631 N N . VAL B 1 401 ? -15.547 -29.016 -12.102 1 98.81 401 VAL B N 1
ATOM 6632 C CA . VAL B 1 401 ? -14.422 -29.391 -12.945 1 98.81 401 VAL B CA 1
ATOM 6633 C C . VAL B 1 401 ? -14.914 -30.219 -14.133 1 98.81 401 VAL B C 1
ATOM 6635 O O . VAL B 1 401 ? -14.531 -29.953 -15.273 1 98.81 401 VAL B O 1
ATOM 6638 N N . TRP B 1 402 ? -15.766 -31.203 -13.875 1 98.81 402 TRP B N 1
ATOM 6639 C CA . TRP B 1 402 ? -16.328 -32.031 -14.938 1 98.81 402 TRP B CA 1
ATOM 6640 C C . TRP B 1 402 ? -17.078 -31.156 -15.953 1 98.81 402 TRP B C 1
ATOM 6642 O O . TRP B 1 402 ? -16.844 -31.266 -17.156 1 98.81 402 TRP B O 1
ATOM 6652 N N . GLN B 1 403 ? -17.953 -30.297 -15.461 1 98.81 403 GLN B N 1
ATOM 6653 C CA . GLN B 1 403 ? -18.734 -29.422 -16.312 1 98.81 403 GLN B CA 1
ATOM 6654 C C . GLN B 1 403 ? -17.844 -28.516 -17.156 1 98.81 403 GLN B C 1
ATOM 6656 O O . GLN B 1 403 ? -18.094 -28.312 -18.344 1 98.81 403 GLN B O 1
ATOM 6661 N N . SER B 1 404 ? -16.812 -28 -16.547 1 98.88 404 SER B N 1
ATOM 6662 C CA . SER B 1 404 ? -15.914 -27.094 -17.25 1 98.88 404 SER B CA 1
ATOM 6663 C C . SER B 1 404 ? -15.234 -27.797 -18.422 1 98.88 404 SER B C 1
ATOM 6665 O O . SER B 1 404 ? -15.102 -27.234 -19.5 1 98.88 404 SER B O 1
ATOM 6667 N N . VAL B 1 405 ? -14.766 -29.016 -18.188 1 98.81 405 VAL B N 1
ATOM 6668 C CA . VAL B 1 405 ? -14.094 -29.766 -19.234 1 98.81 405 VAL B CA 1
ATOM 6669 C C . VAL B 1 405 ? -15.086 -30.125 -20.344 1 98.81 405 VAL B C 1
ATOM 6671 O O . VAL B 1 405 ? -14.758 -30.078 -21.531 1 98.81 405 VAL B O 1
ATOM 6674 N N . MET B 1 406 ? -16.344 -30.469 -20 1 98.75 406 MET B N 1
ATOM 6675 C CA . MET B 1 406 ? -17.375 -30.766 -20.984 1 98.75 406 MET B CA 1
ATOM 6676 C C . MET B 1 406 ? -17.719 -29.531 -21.812 1 98.75 406 MET B C 1
ATOM 6678 O O . MET B 1 406 ? -17.938 -29.609 -23.016 1 98.75 406 MET B O 1
ATOM 6682 N N . ILE B 1 407 ? -17.781 -28.391 -21.141 1 98.81 407 ILE B N 1
ATOM 6683 C CA . ILE B 1 407 ? -18.031 -27.141 -21.828 1 98.81 407 ILE B CA 1
ATOM 6684 C C . ILE B 1 407 ? -16.891 -26.844 -22.797 1 98.81 407 ILE B C 1
ATOM 6686 O O . ILE B 1 407 ? -17.125 -26.438 -23.953 1 98.81 407 ILE B O 1
ATOM 6690 N N . LEU B 1 408 ? -15.648 -27.047 -22.344 1 98.81 408 LEU B N 1
ATOM 6691 C CA . LEU B 1 408 ? -14.484 -26.859 -23.203 1 98.81 408 LEU B CA 1
ATOM 6692 C C . LEU B 1 408 ? -14.547 -27.781 -24.406 1 98.81 408 LEU B C 1
ATOM 6694 O O . LEU B 1 408 ? -14.25 -27.375 -25.531 1 98.81 408 LEU B O 1
ATOM 6698 N N . LYS B 1 409 ? -14.938 -29.016 -24.203 1 98.69 409 LYS B N 1
ATOM 6699 C CA . LYS B 1 409 ? -15.102 -29.984 -25.281 1 98.69 409 LYS B CA 1
ATOM 6700 C C . LYS B 1 409 ? -16.125 -29.5 -26.297 1 98.69 409 LYS B C 1
ATOM 6702 O O . LYS B 1 409 ? -15.898 -29.562 -27.516 1 98.69 409 LYS B O 1
ATOM 6707 N N . LYS B 1 410 ? -17.234 -29.016 -25.797 1 98.69 410 LYS B N 1
ATOM 6708 C CA . LYS B 1 410 ? -18.281 -28.484 -26.672 1 98.69 410 LYS B CA 1
ATOM 6709 C C . LYS B 1 410 ? -17.766 -27.297 -27.484 1 98.69 410 LYS B C 1
ATOM 6711 O O . LYS B 1 410 ? -18.016 -27.219 -28.688 1 98.69 410 LYS B O 1
ATOM 6716 N N . ILE B 1 411 ? -17.094 -26.375 -26.812 1 98.75 411 ILE B N 1
ATOM 6717 C CA . ILE B 1 411 ? -16.531 -25.188 -27.469 1 98.75 411 ILE B CA 1
ATOM 6718 C C . ILE B 1 411 ? -15.648 -25.609 -28.625 1 98.75 411 ILE B C 1
ATOM 6720 O O . ILE B 1 411 ? -15.695 -25.016 -29.703 1 98.75 411 ILE B O 1
ATOM 6724 N N . MET B 1 412 ? -14.828 -26.656 -28.453 1 98.56 412 MET B N 1
ATOM 6725 C CA . MET B 1 412 ? -13.906 -27.125 -29.469 1 98.56 412 MET B CA 1
ATOM 6726 C C . MET B 1 412 ? -14.648 -27.859 -30.578 1 98.56 412 MET B C 1
ATOM 6728 O O . MET B 1 412 ? -14.406 -27.625 -31.766 1 98.56 412 MET B O 1
ATOM 6732 N N . LYS B 1 413 ? -15.516 -28.75 -30.188 1 98.38 413 LYS B N 1
ATOM 6733 C CA . LYS B 1 413 ? -16.266 -29.547 -31.141 1 98.38 413 LYS B CA 1
ATOM 6734 C C . LYS B 1 413 ? -17.109 -28.656 -32.062 1 98.38 413 LYS B C 1
ATOM 6736 O O . LYS B 1 413 ? -17.141 -28.875 -33.281 1 98.38 413 LYS B O 1
ATOM 6741 N N . ASP B 1 414 ? -17.734 -27.703 -31.438 1 98.44 414 ASP B N 1
ATOM 6742 C CA . ASP B 1 414 ? -18.641 -26.828 -32.188 1 98.44 414 ASP B CA 1
ATOM 6743 C C . ASP B 1 414 ? -17.906 -25.594 -32.719 1 98.44 414 ASP B C 1
ATOM 6745 O O . ASP B 1 414 ? -18.516 -24.719 -33.312 1 98.44 414 ASP B O 1
ATOM 6749 N N . GLU B 1 415 ? -16.641 -25.406 -32.406 1 98.31 415 GLU B N 1
ATOM 6750 C CA . GLU B 1 415 ? -15.789 -24.297 -32.844 1 98.31 415 GLU B CA 1
ATOM 6751 C C . GLU B 1 415 ? -16.375 -22.953 -32.406 1 98.31 415 GLU B C 1
ATOM 6753 O O . GLU B 1 415 ? -16.359 -21.984 -33.156 1 98.31 415 GLU B O 1
ATOM 6758 N N . GLU B 1 416 ? -16.938 -22.969 -31.203 1 98.44 416 GLU B N 1
ATOM 6759 C CA . GLU B 1 416 ? -17.531 -21.75 -30.672 1 98.44 416 GLU B CA 1
ATOM 6760 C C . GLU B 1 416 ? -16.484 -20.656 -30.5 1 98.44 416 GLU B C 1
ATOM 6762 O O . GLU B 1 416 ? -16.797 -19.469 -30.578 1 98.44 416 GLU B O 1
ATOM 6767 N N . TYR B 1 417 ? -15.219 -21 -30.281 1 98.12 417 TYR B N 1
ATOM 6768 C CA . TYR B 1 417 ? -14.141 -20.047 -30.047 1 98.12 417 TYR B CA 1
ATOM 6769 C C . TYR B 1 417 ? -13.906 -19.172 -31.281 1 98.12 417 TYR B C 1
ATOM 6771 O O . TYR B 1 417 ? -13.406 -18.062 -31.172 1 98.12 417 TYR B O 1
ATOM 6779 N N . LYS B 1 418 ? -14.312 -19.578 -32.438 1 98 418 LYS B N 1
ATOM 6780 C CA . LYS B 1 418 ? -14.07 -18.859 -33.688 1 98 418 LYS B CA 1
ATOM 6781 C C . LYS B 1 418 ? -14.93 -17.594 -33.75 1 98 418 LYS B C 1
ATOM 6783 O O . LYS B 1 418 ? -14.68 -16.703 -34.562 1 98 418 LYS B O 1
ATOM 6788 N N . GLN B 1 419 ? -15.906 -17.469 -32.844 1 97.62 419 GLN B N 1
ATOM 6789 C CA . GLN B 1 419 ? -16.719 -16.266 -32.781 1 97.62 419 GLN B CA 1
ATOM 6790 C C . GLN B 1 419 ? -15.953 -15.109 -32.156 1 97.62 419 GLN B C 1
ATOM 6792 O O . GLN B 1 419 ? -16.375 -13.953 -32.25 1 97.62 419 GLN B O 1
ATOM 6797 N N . PHE B 1 420 ? -14.844 -15.391 -31.578 1 97.81 420 PHE B N 1
ATOM 6798 C CA . PHE B 1 420 ? -14.031 -14.398 -30.891 1 97.81 420 PHE B CA 1
ATOM 6799 C C . PHE B 1 420 ? -12.695 -14.203 -31.594 1 97.81 420 PHE B C 1
ATOM 6801 O O . PHE B 1 420 ? -12.234 -15.086 -32.312 1 97.81 420 PHE B O 1
ATOM 6808 N N . GLU B 1 421 ? -12.078 -13.039 -31.375 1 96.56 421 GLU B N 1
ATOM 6809 C CA . GLU B 1 421 ? -10.734 -12.797 -31.875 1 96.56 421 GLU B CA 1
ATOM 6810 C C . GLU B 1 421 ? -9.688 -13.508 -31.016 1 96.56 421 GLU B C 1
ATOM 6812 O O . GLU B 1 421 ? -9.82 -13.555 -29.797 1 96.56 421 GLU B O 1
ATOM 6817 N N . ASN B 1 422 ? -8.664 -14.07 -31.609 1 96.44 422 ASN B N 1
ATOM 6818 C CA . ASN B 1 422 ? -7.582 -14.727 -30.875 1 96.44 422 ASN B CA 1
ATOM 6819 C C . ASN B 1 422 ? -6.535 -13.719 -30.422 1 96.44 422 ASN B C 1
ATOM 6821 O O . ASN B 1 422 ? -5.348 -13.875 -30.703 1 96.44 422 ASN B O 1
ATOM 6825 N N . LYS B 1 423 ? -6.922 -12.734 -29.719 1 92.06 423 LYS B N 1
ATOM 6826 C CA . LYS B 1 423 ? -6.098 -11.672 -29.156 1 92.06 423 LYS B CA 1
ATOM 6827 C C . LYS B 1 423 ? -6.445 -11.43 -27.688 1 92.06 423 LYS B C 1
ATOM 6829 O O . LYS B 1 423 ? -7.609 -11.539 -27.297 1 92.06 423 LYS B O 1
ATOM 6834 N N . ARG B 1 424 ? -5.457 -11.133 -26.953 1 88.56 424 ARG B N 1
ATOM 6835 C CA . ARG B 1 424 ? -5.68 -10.891 -25.531 1 88.56 424 ARG B CA 1
ATOM 6836 C C . ARG B 1 424 ? -6.469 -9.609 -25.297 1 88.56 424 ARG B C 1
ATOM 6838 O O . ARG B 1 424 ? -6.43 -8.695 -26.141 1 88.56 424 ARG B O 1
ATOM 6845 N N . GLU B 1 425 ? -7.137 -9.5 -24.172 1 86.75 425 GLU B N 1
ATOM 6846 C CA . GLU B 1 425 ? -7.734 -8.25 -23.719 1 86.75 425 GLU B CA 1
ATOM 6847 C C . GLU B 1 425 ? -6.727 -7.398 -22.953 1 86.75 425 GLU B C 1
ATOM 6849 O O . GLU B 1 425 ? -5.559 -7.777 -22.828 1 86.75 425 GLU B O 1
ATOM 6854 N N . VAL B 1 426 ? -7.121 -6.223 -22.5 1 79 426 VAL B N 1
ATOM 6855 C CA . VAL B 1 426 ? -6.227 -5.328 -21.781 1 79 426 VAL B CA 1
ATOM 6856 C C . VAL B 1 426 ? -5.727 -6.008 -20.5 1 79 426 VAL B C 1
ATOM 6858 O O . VAL B 1 426 ? -4.527 -6.023 -20.234 1 79 426 VAL B O 1
ATOM 6861 N N . VAL B 1 427 ? -6.723 -6.445 -19.719 1 82.5 427 VAL B N 1
ATOM 6862 C CA . VAL B 1 427 ? -6.395 -7.266 -18.562 1 82.5 427 VAL B CA 1
ATOM 6863 C C . VAL B 1 427 ? -6.57 -8.742 -18.906 1 82.5 427 VAL B C 1
ATOM 6865 O O . VAL B 1 427 ? -7.602 -9.141 -19.453 1 82.5 427 VAL B O 1
ATOM 6868 N N . ALA B 1 428 ? -5.473 -9.547 -18.719 1 74.88 428 ALA B N 1
ATOM 6869 C CA . ALA B 1 428 ? -5.52 -10.938 -19.141 1 74.88 428 ALA B CA 1
ATOM 6870 C C . ALA B 1 428 ? -4.98 -11.867 -18.062 1 74.88 428 ALA B C 1
ATOM 6872 O O . ALA B 1 428 ? -4.164 -11.453 -17.234 1 74.88 428 ALA B O 1
#

Radius of gyration: 27.92 Å; Cα contacts (8 Å, |Δi|>4): 1934; chains: 2; bounding box: 60×86×72 Å

pLDDT: mean 97.51, std 2.64, range [74.62, 98.94]

Secondary structure (DSSP, 8-state):
---SPP--SHHHHHHHHHT-TTGGGGGGB---TT-EE-BTTTSPPPBHHHHHHHHHHHHHHHHHGGGGGTSSSS-GGGHHHHHHHHHHHHHT--GGGEEE-S-HHHHHHHHHHHH---BTTB-EEEEETTS-HHHHHHHHHHHHHTT--HHHHEEEEPPSSSS---HHHHHHT--TTEEEEEEESB-TTT-BBP-HHHHHHHHHHTT-EEEEE-TTTTTTS---HHHHT--EEEE-SSSTT---TT---EEEE-GGGTTSPPTT--GGGB-TTTGGG--SS--B-SSGGGG--S---HHHHHHHHHHHHHHHHH-HHHHHHHHHHHHHHHHHHHHHHSGGGT-EE-S--SGGGB-SSEEEE-TTHHHHHHHHHHTTEE-EEETTTEEEEB--TTT--HHHHHHHHHHHHHHHHTTGGGGS-SS--S--/---SPP--SHHHHHHHHHT-TTGGGGGGB---TT-EE-BTTTSPPPBHHHHHHHHHHHHHHHHHGGGGGTSSSS-GGGHHHHHHHHHHHHHT--GGGEEE-S-HHHHHHHHHHHH---BTTB-EEEEETTS-HHHHHHHHHHHHHTT--HHHHEEEEPPSSSS---HHHHHHT--TTEEEEEEESB-TTT-BBP-HHHHHHHHHHTT-EEEEE-TTTTTTS---HHHHT--EEEE-SSSTT---TT---EEEE-GGGTTSPPTT--GGGB-TTTGGG--SS--B-SSGGGG--S---HHHHHHHHHHHHHHHHH-HHHHHHHHHHHHHHHHHHHHHHSGGGT-EE-S--SGGGB-SSEEEE-TTHHHHHHHHHHTTEE-EEETTTEEEEB--TTT--HHHHHHHHHHHHHHHHTTGGGGS-SS--S--

Nearest PDB structures (foldseek):
  3e9k-assembly1_A-2  TM=9.561E-01  e=7.526E-43  Homo sapiens
  7s3v-assembly1_A  TM=9.587E-01  e=1.107E-42  Homo sapiens
  1qz9-assembly1_A-2  TM=9.556E-01  e=2.755E-39  Pseudomonas fluorescens
  7tlq-assembly1_A  TM=7.916E-01  e=1.389E-20  Lancefieldella parvula
  8ztp-assembly1_A  TM=8.033E-01  e=3.617E-18  Mycoplasmoides pneumoniae 19294

InterPro domains:
  IPR010111 Kynureninase [MF_01970] (3-412)
  IPR010111 Kynureninase [PF22580] (319-408)
  IPR010111 Kynureninase [PIRSF038800] (9-419)
  IPR010111 Kynureninase [PTHR14084] (12-418)
  IPR010111 Kynureninase [TIGR01814] (14-413)
  IPR015421 Pyridoxal phosphate-dependent transferase, major domain [G3DSA:3.40.640.10] (47-314)
  IPR015422 Pyridoxal phosphate-dependent transferase, small domain [G3DSA:3.90.1150.10] (17-412)
  IPR015424 Pyridoxal phosphate-dependent transferase [SSF53383] (10-414)